Protein AF-0000000084541348 (afdb_homodimer)

Sequence (942 aa):
MKIYCTRPGCPKPENLYPDLDDHANLKTVQQKYCITCGMPLILDGRYLTERLLGQGGFGAAFLARDRRSPSLRTCVVKQFLPAGDLGPQQLAIAQGLFEREAQVLDRLGHQHPQIPNLLAYFPLEATGWQTRTPQQFFYLVQEYIDGQNLEQELSSRGPFSETEVLEVMREILNILEFVHGEDVIHRDIKPSNIMRDRSGTLHLLDFGAVKEVTQAPGNKSTGIYSAGFAPPEQMRGRSVYPSTDLYALAVTAIMLLTAKDPEDLFDNYSNAWIWKDQVTISDSLANILDRMLQPTPSDRFGAATEVLTALNAMISRPPPPPPPPVVPAPSVTPQSAPVSALATQIQPPTPTVRRPFSILEILASAAFTGFEGGLLVMVLWSLLDTIPLILGIAGFLLAGLLLAQVRRWVEKWDLLIIAGISFAIIFWVGTGPGNLEVTQVIILPILTALSAVAVTALFRLIYGILKRLISMKIYCTRPGCPKPENLYPDLDDHANLKTVQQKYCITCGMPLILDGRYLTERLLGQGGFGAAFLARDRRSPSLRTCVVKQFLPAGDLGPQQLAIAQGLFEREAQVLDRLGHQHPQIPNLLAYFPLEATGWQTRTPQQFFYLVQEYIDGQNLEQELSSRGPFSETEVLEVMREILNILEFVHGEDVIHRDIKPSNIMRDRSGTLHLLDFGAVKEVTQAPGNKSTGIYSAGFAPPEQMRGRSVYPSTDLYALAVTAIMLLTAKDPEDLFDNYSNAWIWKDQVTISDSLANILDRMLQPTPSDRFGAATEVLTALNAMISRPPPPPPPPVVPAPSVTPQSAPVSALATQIQPPTPTVRRPFSILEILASAAFTGFEGGLLVMVLWSLLDTIPLILGIAGFLLAGLLLAQVRRWVEKWDLLIIAGISFAIIFWVGTGPGNLEVTQVIILPILTALSAVAVTALFRLIYGILKRLIS

pLDDT: mean 81.53, std 19.08, range [22.38, 98.75]

Structure (mmCIF, N/CA/C/O backbone):
data_AF-0000000084541348-model_v1
#
loop_
_entity.id
_entity.type
_entity.pdbx_description
1 polymer 'non-specific serine/threonine protein kinase'
#
loop_
_atom_site.group_PDB
_atom_site.id
_atom_site.type_symbol
_atom_site.label_atom_id
_atom_site.label_alt_id
_atom_site.label_comp_id
_atom_site.label_asym_id
_atom_site.label_entity_id
_atom_site.label_seq_id
_atom_site.pdbx_PDB_ins_code
_atom_site.Cartn_x
_atom_site.Cartn_y
_atom_site.Cartn_z
_atom_site.occupancy
_atom_site.B_iso_or_equiv
_atom_site.auth_seq_id
_atom_site.auth_comp_id
_atom_site.auth_asym_id
_atom_site.auth_atom_id
_atom_site.pdbx_PDB_model_num
ATOM 1 N N . MET A 1 1 ? -15.891 2.297 -21.797 1 91.5 1 MET A N 1
ATOM 2 C CA . MET A 1 1 ? -15.008 1.429 -21.016 1 91.5 1 MET A CA 1
ATOM 3 C C . MET A 1 1 ? -15.289 -0.04 -21.312 1 91.5 1 MET A C 1
ATOM 5 O O . MET A 1 1 ? -16.453 -0.435 -21.469 1 91.5 1 MET A O 1
ATOM 9 N N . LYS A 1 2 ? -14.227 -0.794 -21.484 1 94.44 2 LYS A N 1
ATOM 10 C CA . LYS A 1 2 ? -14.328 -2.234 -21.703 1 94.44 2 LYS A CA 1
ATOM 11 C C . LYS A 1 2 ? -14.148 -3.006 -20.406 1 94.44 2 LYS A C 1
ATOM 13 O O . LYS A 1 2 ? -13.211 -2.742 -19.641 1 94.44 2 LYS A O 1
ATOM 18 N N . ILE A 1 3 ? -15.172 -3.91 -20.109 1 97.31 3 ILE A N 1
ATOM 19 C CA . ILE A 1 3 ? -15.109 -4.727 -18.906 1 97.31 3 ILE A CA 1
ATOM 20 C C . ILE A 1 3 ? -15.164 -6.207 -19.281 1 97.31 3 ILE A C 1
ATOM 22 O O . ILE A 1 3 ? -15.969 -6.609 -20.125 1 97.31 3 ILE A O 1
ATOM 26 N N . TYR A 1 4 ? -14.32 -7.012 -18.688 1 97.69 4 TYR A N 1
ATOM 27 C CA . TYR A 1 4 ? -14.188 -8.438 -18.969 1 97.69 4 TYR A CA 1
ATOM 28 C C . TYR A 1 4 ? -15.008 -9.266 -17.984 1 97.69 4 TYR A C 1
ATOM 30 O O . TYR A 1 4 ? -14.883 -9.102 -16.781 1 97.69 4 TYR A O 1
ATOM 38 N N . CYS A 1 5 ? -15.844 -10.094 -18.484 1 97.5 5 CYS A N 1
ATOM 39 C CA . CYS A 1 5 ? -16.656 -10.992 -17.672 1 97.5 5 CYS A CA 1
ATOM 40 C C . CYS A 1 5 ? -15.789 -12.086 -17.062 1 97.5 5 CYS A C 1
ATOM 42 O O . CYS A 1 5 ? -15 -12.727 -17.75 1 97.5 5 CYS A O 1
ATOM 44 N N . THR A 1 6 ? -16.047 -12.406 -15.75 1 95.25 6 THR A N 1
ATOM 45 C CA . THR A 1 6 ? -15.172 -13.352 -15.055 1 95.25 6 THR A CA 1
ATOM 46 C C . THR A 1 6 ? -15.812 -14.727 -14.984 1 95.25 6 THR A C 1
ATOM 48 O O . THR A 1 6 ? -15.219 -15.672 -14.453 1 95.25 6 THR A O 1
ATOM 51 N N . ARG A 1 7 ? -17 -14.875 -15.461 1 91.81 7 ARG A N 1
ATOM 52 C CA . ARG A 1 7 ? -17.625 -16.188 -15.414 1 91.81 7 ARG A CA 1
ATOM 53 C C . ARG A 1 7 ? -16.844 -17.188 -16.266 1 91.81 7 ARG A C 1
ATOM 55 O O . ARG A 1 7 ? -16.625 -16.969 -17.453 1 91.81 7 ARG A O 1
ATOM 62 N N . PRO A 1 8 ? -16.547 -18.25 -15.609 1 87.38 8 PRO A N 1
ATOM 63 C CA . PRO A 1 8 ? -15.867 -19.281 -16.391 1 87.38 8 PRO A CA 1
ATOM 64 C C . PRO A 1 8 ? -16.719 -19.797 -17.547 1 87.38 8 PRO A C 1
ATOM 66 O O . PRO A 1 8 ? -17.875 -20.156 -17.344 1 87.38 8 PRO A O 1
ATOM 69 N N . GLY A 1 9 ? -16.172 -19.75 -18.828 1 84.5 9 GLY A N 1
ATOM 70 C CA . GLY A 1 9 ? -16.859 -20.312 -19.969 1 84.5 9 GLY A CA 1
ATOM 71 C C . GLY A 1 9 ? -17.734 -19.312 -20.703 1 84.5 9 GLY A C 1
ATOM 72 O O . GLY A 1 9 ? -18.422 -19.672 -21.656 1 84.5 9 GLY A O 1
ATOM 73 N N . CYS A 1 10 ? -17.797 -18.141 -20.172 1 92.06 10 CYS A N 1
ATOM 74 C CA . CYS A 1 10 ? -18.547 -17.125 -20.906 1 92.06 10 CYS A CA 1
ATOM 75 C C . CYS A 1 10 ? -18.047 -17 -22.344 1 92.06 10 CYS A C 1
ATOM 77 O O . CYS A 1 10 ? -16.875 -16.734 -22.578 1 92.06 10 CYS A O 1
ATOM 79 N N . PRO A 1 11 ? -18.891 -17.219 -23.312 1 92.81 11 PRO A N 1
ATOM 80 C CA . PRO A 1 11 ? -18.453 -17.234 -24.719 1 92.81 11 PRO A CA 1
ATOM 81 C C . PRO A 1 11 ? -17.984 -15.867 -25.203 1 92.81 11 PRO A C 1
ATOM 83 O O . PRO A 1 11 ? -17.094 -15.773 -26.062 1 92.81 11 PRO A O 1
ATOM 86 N N . LYS A 1 12 ? -18.578 -14.828 -24.828 1 94.81 12 LYS A N 1
ATOM 87 C CA . LYS A 1 12 ? -18.188 -13.469 -25.188 1 94.81 12 LYS A CA 1
ATOM 88 C C . LYS A 1 12 ? -17.984 -12.617 -23.938 1 94.81 12 LYS A C 1
ATOM 90 O O . LYS A 1 12 ? -18.828 -11.781 -23.594 1 94.81 12 LYS A O 1
ATOM 95 N N . PRO A 1 13 ? -16.859 -12.719 -23.359 1 95.75 13 PRO A N 1
ATOM 96 C CA . PRO A 1 13 ? -16.641 -12.102 -22.047 1 95.75 13 PRO A CA 1
ATOM 97 C C . PRO A 1 13 ? -16.391 -10.594 -22.141 1 95.75 13 PRO A C 1
ATOM 99 O O . PRO A 1 13 ? -16.422 -9.898 -21.125 1 95.75 13 PRO A O 1
ATOM 102 N N . GLU A 1 14 ? -16.172 -10.016 -23.297 1 96.38 14 GLU A N 1
ATOM 103 C CA . GLU A 1 14 ? -15.914 -8.586 -23.453 1 96.38 14 GLU A CA 1
ATOM 104 C C . GLU A 1 14 ? -17.219 -7.793 -23.5 1 96.38 14 GLU A C 1
ATOM 106 O O . GLU A 1 14 ? -18.109 -8.094 -24.312 1 96.38 14 GLU A O 1
ATOM 111 N N . ASN A 1 15 ? -17.375 -6.84 -22.625 1 96.75 15 ASN A N 1
ATOM 112 C CA . ASN A 1 15 ? -18.531 -5.953 -22.547 1 96.75 15 ASN A CA 1
ATOM 113 C C . ASN A 1 15 ? -18.125 -4.492 -22.703 1 96.75 15 ASN A C 1
ATOM 115 O O . ASN A 1 15 ? -17.172 -4.031 -22.078 1 96.75 15 ASN A O 1
ATOM 119 N N . LEU A 1 16 ? -18.812 -3.744 -23.531 1 94.88 16 LEU A N 1
ATOM 120 C CA . LEU A 1 16 ? -18.516 -2.332 -23.75 1 94.88 16 LEU A CA 1
ATOM 121 C C . LEU A 1 16 ? -19.594 -1.45 -23.109 1 94.88 16 LEU A C 1
ATOM 123 O O . LEU A 1 16 ? -20.781 -1.574 -23.438 1 94.88 16 LEU A O 1
ATOM 127 N N . TYR A 1 17 ? -19.203 -0.592 -22.25 1 94.5 17 TYR A N 1
ATOM 128 C CA . TYR A 1 17 ? -20.078 0.385 -21.609 1 94.5 17 TYR A CA 1
ATOM 129 C C . TYR A 1 17 ? -19.5 1.794 -21.75 1 94.5 17 TYR A C 1
ATOM 131 O O . TYR A 1 17 ? -18.828 2.285 -20.844 1 94.5 17 TYR A O 1
ATOM 139 N N . PRO A 1 18 ? -19.844 2.514 -22.688 1 92.12 18 PRO A N 1
ATOM 140 C CA . PRO A 1 18 ? -19.297 3.852 -22.922 1 92.12 18 PRO A CA 1
ATOM 141 C C . PRO A 1 18 ? -19.656 4.848 -21.828 1 92.12 18 PRO A C 1
ATOM 143 O O . PRO A 1 18 ? -18.938 5.824 -21.609 1 92.12 18 PRO A O 1
ATOM 146 N N . ASP A 1 19 ? -20.797 4.645 -21.188 1 91.88 19 ASP A N 1
ATOM 147 C CA . ASP A 1 19 ? -21.234 5.555 -20.125 1 91.88 19 ASP A CA 1
ATOM 148 C C . ASP A 1 19 ? -20.266 5.539 -18.953 1 91.88 19 ASP A C 1
ATOM 150 O O . ASP A 1 19 ? -20.219 6.492 -18.172 1 91.88 19 ASP A O 1
ATOM 154 N N . LEU A 1 20 ? -19.5 4.512 -18.844 1 92.88 20 LEU A N 1
ATOM 155 C CA . LEU A 1 20 ? -18.562 4.383 -17.719 1 92.88 20 LEU A CA 1
ATOM 156 C C . LEU A 1 20 ? -17.25 5.102 -18.016 1 92.88 20 LEU A C 1
ATOM 158 O O . LEU A 1 20 ? -16.375 5.18 -17.156 1 92.88 20 LEU A O 1
ATOM 162 N N . ASP A 1 21 ? -17.125 5.676 -19.141 1 90.5 21 ASP A N 1
ATOM 163 C CA . ASP A 1 21 ? -15.969 6.508 -19.438 1 90.5 21 ASP A CA 1
ATOM 164 C C . ASP A 1 21 ? -16.047 7.84 -18.703 1 90.5 21 ASP A C 1
ATOM 166 O O . ASP A 1 21 ? -15.023 8.516 -18.516 1 90.5 21 ASP A O 1
ATOM 170 N N . ASP A 1 22 ? -17.312 8.102 -18.344 1 90.56 22 ASP A N 1
ATOM 171 C CA . ASP A 1 22 ? -17.5 9.266 -17.5 1 90.56 22 ASP A CA 1
ATOM 172 C C . ASP A 1 22 ? -17.125 8.961 -16.047 1 90.56 22 ASP A C 1
ATOM 174 O O . ASP A 1 22 ? -17.703 8.07 -15.422 1 90.56 22 ASP A O 1
ATOM 178 N N . HIS A 1 23 ? -16.297 9.758 -15.5 1 86.38 23 HIS A N 1
ATOM 179 C CA . HIS A 1 23 ? -15.734 9.5 -14.18 1 86.38 23 HIS A CA 1
ATOM 180 C C . HIS A 1 23 ? -16.797 9.578 -13.102 1 86.38 23 HIS A C 1
ATOM 182 O O . HIS A 1 23 ? -16.797 8.781 -12.156 1 86.38 23 HIS A O 1
ATOM 188 N N . ALA A 1 24 ? -17.625 10.5 -13.203 1 84.38 24 ALA A N 1
ATOM 189 C CA . ALA A 1 24 ? -18.688 10.641 -12.219 1 84.38 24 ALA A CA 1
ATOM 190 C C . ALA A 1 24 ? -19.609 9.422 -12.219 1 84.38 24 ALA A C 1
ATOM 192 O O . ALA A 1 24 ? -19.953 8.898 -11.164 1 84.38 24 ALA A O 1
ATOM 193 N N . ASN A 1 25 ? -19.938 8.984 -13.422 1 90.19 25 ASN A N 1
ATOM 194 C CA . ASN A 1 25 ? -20.781 7.801 -13.547 1 90.19 25 ASN A CA 1
ATOM 195 C C . ASN A 1 25 ? -20.062 6.547 -13.039 1 90.19 25 ASN A C 1
ATOM 197 O O . ASN A 1 25 ? -20.672 5.684 -12.414 1 90.19 25 ASN A O 1
ATOM 201 N N . LEU A 1 26 ? -18.797 6.477 -13.281 1 92.5 26 LEU A N 1
ATOM 202 C CA . LEU A 1 26 ? -18.016 5.328 -12.859 1 92.5 26 LEU A CA 1
ATOM 203 C C . LEU A 1 26 ? -18 5.199 -11.344 1 92.5 26 LEU A C 1
ATOM 205 O O . LEU A 1 26 ? -18.062 4.09 -10.812 1 92.5 26 LEU A O 1
ATOM 209 N N . LYS A 1 27 ? -18.062 6.285 -10.672 1 88.56 27 LYS A N 1
ATOM 210 C CA . LYS A 1 27 ? -17.953 6.289 -9.211 1 88.56 27 LYS A CA 1
ATOM 211 C C . LYS A 1 27 ? -19.297 6.02 -8.555 1 88.56 27 LYS A C 1
ATOM 213 O O . LYS A 1 27 ? -19.359 5.598 -7.398 1 88.56 27 LYS A O 1
ATOM 218 N N . THR A 1 28 ? -20.375 6.223 -9.328 1 89.06 28 THR A N 1
ATOM 219 C CA . THR A 1 28 ? -21.672 6.199 -8.656 1 89.06 28 THR A CA 1
ATOM 220 C C . THR A 1 28 ? -22.516 5.016 -9.141 1 89.06 28 THR A C 1
ATOM 222 O O . THR A 1 28 ? -23.453 4.602 -8.469 1 89.06 28 THR A O 1
ATOM 225 N N . VAL A 1 29 ? -22.125 4.52 -10.312 1 91.81 29 VAL A N 1
ATOM 226 C CA . VAL A 1 29 ? -22.922 3.422 -10.875 1 91.81 29 VAL A CA 1
ATOM 227 C C . VAL A 1 29 ? -22.938 2.254 -9.891 1 91.81 29 VAL A C 1
ATOM 229 O O . VAL A 1 29 ? -21.938 1.95 -9.25 1 91.81 29 VAL A O 1
ATOM 232 N N . GLN A 1 30 ? -24.047 1.65 -9.727 1 90 30 GLN A N 1
ATOM 233 C CA . GLN A 1 30 ? -24.188 0.589 -8.742 1 90 30 GLN A CA 1
ATOM 234 C C . GLN A 1 30 ? -23.656 -0.739 -9.273 1 90 30 GLN A C 1
ATOM 236 O O . GLN A 1 30 ? -22.906 -1.43 -8.594 1 90 30 GLN A O 1
ATOM 241 N N . GLN A 1 31 ? -24.156 -1.155 -10.484 1 93.88 31 GLN A N 1
ATOM 242 C CA . GLN A 1 31 ? -23.766 -2.438 -11.055 1 93.88 31 GLN A CA 1
ATOM 243 C C . GLN A 1 31 ? -23.969 -2.455 -12.57 1 93.88 31 GLN A C 1
ATOM 245 O O . GLN A 1 31 ? -24.734 -1.66 -13.102 1 93.88 31 GLN A O 1
ATOM 250 N N . LYS A 1 32 ? -23.203 -3.197 -13.258 1 95.88 32 LYS A N 1
ATOM 251 C CA . LYS A 1 32 ? -23.375 -3.594 -14.656 1 95.88 32 LYS A CA 1
ATOM 252 C C . LYS A 1 32 ? -23.328 -5.109 -14.805 1 95.88 32 LYS A C 1
ATOM 254 O O . LYS A 1 32 ? -22.719 -5.801 -13.984 1 95.88 32 LYS A O 1
ATOM 259 N N . TYR A 1 33 ? -24.016 -5.645 -15.789 1 96.06 33 TYR A N 1
ATOM 260 C CA . TYR A 1 33 ? -24.062 -7.09 -15.984 1 96.06 33 TYR A CA 1
ATOM 261 C C . TYR A 1 33 ? -23.578 -7.469 -17.375 1 96.06 33 TYR A C 1
ATOM 263 O O . TYR A 1 33 ? -23.75 -6.703 -18.328 1 96.06 33 TYR A O 1
ATOM 271 N N . CYS A 1 34 ? -23 -8.641 -17.438 1 96.81 34 CYS A N 1
ATOM 272 C CA . CYS A 1 34 ? -22.562 -9.172 -18.734 1 96.81 34 CYS A CA 1
ATOM 273 C C . CYS A 1 34 ? -23.75 -9.367 -19.672 1 96.81 34 CYS A C 1
ATOM 275 O O . CYS A 1 34 ? -24.75 -9.977 -19.297 1 96.81 34 CYS A O 1
ATOM 277 N N . ILE A 1 35 ? -23.547 -8.914 -20.844 1 94.31 35 ILE A N 1
ATOM 278 C CA . ILE A 1 35 ? -24.625 -8.953 -21.812 1 94.31 35 ILE A CA 1
ATOM 279 C C . ILE A 1 35 ? -24.828 -10.391 -22.297 1 94.31 35 ILE A C 1
ATOM 281 O O . ILE A 1 35 ? -25.922 -10.75 -22.734 1 94.31 35 ILE A O 1
ATOM 285 N N . THR A 1 36 ? -23.859 -11.195 -22.141 1 93.81 36 THR A N 1
ATOM 286 C CA . THR A 1 36 ? -23.891 -12.555 -22.656 1 93.81 36 THR A CA 1
ATOM 287 C C . THR A 1 36 ? -24.422 -13.523 -21.609 1 93.81 36 THR A C 1
ATOM 289 O O . THR A 1 36 ? -25.328 -14.305 -21.891 1 93.81 36 THR A O 1
ATOM 292 N N . CYS A 1 37 ? -23.969 -13.445 -20.359 1 93.94 37 CYS A N 1
ATOM 293 C CA . CYS A 1 37 ? -24.281 -14.516 -19.422 1 93.94 37 CYS A CA 1
ATOM 294 C C . CYS A 1 37 ? -24.938 -13.961 -18.156 1 93.94 37 CYS A C 1
ATOM 296 O O . CYS A 1 37 ? -25.312 -14.727 -17.266 1 93.94 37 CYS A O 1
ATOM 298 N N . GLY A 1 38 ? -24.953 -12.633 -17.984 1 93.88 38 GLY A N 1
ATOM 299 C CA . GLY A 1 38 ? -25.656 -12.039 -16.859 1 93.88 38 GLY A CA 1
ATOM 300 C C . GLY A 1 38 ? -24.797 -11.906 -15.617 1 93.88 38 GLY A C 1
ATOM 301 O O . GLY A 1 38 ? -25.281 -11.492 -14.562 1 93.88 38 GLY A O 1
ATOM 302 N N . MET A 1 39 ? -23.578 -12.234 -15.664 1 95.25 39 MET A N 1
ATOM 303 C CA . MET A 1 39 ? -22.656 -12.141 -14.547 1 95.25 39 MET A CA 1
ATOM 304 C C . MET A 1 39 ? -22.438 -10.68 -14.141 1 95.25 39 MET A C 1
ATOM 306 O O . MET A 1 39 ? -22.297 -9.812 -14.992 1 95.25 39 MET A O 1
ATOM 310 N N . PRO A 1 40 ? -22.484 -10.414 -12.812 1 95.69 40 PRO A N 1
ATOM 311 C CA . PRO A 1 40 ? -22.109 -9.062 -12.398 1 95.69 40 PRO A CA 1
ATOM 312 C C . PRO A 1 40 ? -20.703 -8.68 -12.852 1 95.69 40 PRO A C 1
ATOM 314 O O . PRO A 1 40 ? -19.766 -9.477 -12.711 1 95.69 40 PRO A O 1
ATOM 317 N N . LEU A 1 41 ? -20.547 -7.438 -13.375 1 97.25 41 LEU A N 1
ATOM 318 C CA . LEU A 1 41 ? -19.266 -7.039 -13.961 1 97.25 41 LEU A CA 1
ATOM 319 C C . LEU A 1 41 ? -18.469 -6.168 -13 1 97.25 41 LEU A C 1
ATOM 321 O O . LEU A 1 41 ? -17.25 -6.051 -13.117 1 97.25 41 LEU A O 1
ATOM 325 N N . ILE A 1 42 ? -19.125 -5.414 -12.086 1 97.25 42 ILE A N 1
ATOM 326 C CA . ILE A 1 42 ? -18.453 -4.652 -11.039 1 97.25 42 ILE A CA 1
ATOM 327 C C . ILE A 1 42 ? -18.328 -5.5 -9.773 1 97.25 42 ILE A C 1
ATOM 329 O O . ILE A 1 42 ? -19.281 -5.594 -8.992 1 97.25 42 ILE A O 1
ATOM 333 N N . LEU A 1 43 ? -17.203 -6.02 -9.609 1 97 43 LEU A N 1
ATOM 334 C CA . LEU A 1 43 ? -16.984 -6.98 -8.531 1 97 43 LEU A CA 1
ATOM 335 C C . LEU A 1 43 ? -16.969 -6.281 -7.176 1 97 43 LEU A C 1
ATOM 337 O O . LEU A 1 43 ? -16.156 -5.371 -6.957 1 97 43 LEU A O 1
ATOM 341 N N . ASP A 1 44 ? -17.859 -6.707 -6.289 1 95.81 44 ASP A N 1
ATOM 342 C CA . ASP A 1 44 ? -18.016 -6.148 -4.949 1 95.81 44 ASP A CA 1
ATOM 343 C C . ASP A 1 44 ? -18.281 -4.645 -5.008 1 95.81 44 ASP A C 1
ATOM 345 O O . ASP A 1 44 ? -17.859 -3.898 -4.125 1 95.81 44 ASP A O 1
ATOM 349 N N . GLY A 1 45 ? -18.844 -4.195 -6.145 1 94.44 45 GLY A N 1
ATOM 350 C CA . GLY A 1 45 ? -19.141 -2.787 -6.34 1 94.44 45 GLY A CA 1
ATOM 351 C C . GLY A 1 45 ? -17.906 -1.937 -6.539 1 94.44 45 GLY A C 1
ATOM 352 O O . GLY A 1 45 ? -17.984 -0.707 -6.484 1 94.44 45 GLY A O 1
ATOM 353 N N . ARG A 1 46 ? -16.797 -2.502 -6.785 1 96.69 46 ARG A N 1
ATOM 354 C CA . ARG A 1 46 ? -15.57 -1.715 -6.691 1 96.69 46 ARG A CA 1
ATOM 355 C C . ARG A 1 46 ? -14.609 -2.072 -7.816 1 96.69 46 ARG A C 1
ATOM 357 O O . ARG A 1 46 ? -14.109 -1.188 -8.516 1 96.69 46 ARG A O 1
ATOM 364 N N . TYR A 1 47 ? -14.422 -3.309 -8.148 1 97.94 47 TYR A N 1
ATOM 365 C CA . TYR A 1 47 ? -13.344 -3.709 -9.047 1 97.94 47 TYR A CA 1
ATOM 366 C C . TYR A 1 47 ? -13.875 -4.008 -10.445 1 97.94 47 TYR A C 1
ATOM 368 O O . TYR A 1 47 ? -14.852 -4.742 -10.602 1 97.94 47 TYR A O 1
ATOM 376 N N . LEU A 1 48 ? -13.211 -3.469 -11.469 1 97.94 48 LEU A N 1
ATOM 377 C CA . LEU A 1 48 ? -13.57 -3.656 -12.875 1 97.94 48 LEU A CA 1
ATOM 378 C C . LEU A 1 48 ? -12.484 -4.43 -13.617 1 97.94 48 LEU A C 1
ATOM 380 O O . LEU A 1 48 ? -11.383 -3.914 -13.828 1 97.94 48 LEU A O 1
ATOM 384 N N . THR A 1 49 ? -12.82 -5.621 -14.062 1 97.94 49 THR A N 1
ATOM 385 C CA . THR A 1 49 ? -11.836 -6.465 -14.727 1 97.94 49 THR A CA 1
ATOM 386 C C . THR A 1 49 ? -11.648 -6.035 -16.188 1 97.94 49 THR A C 1
ATOM 388 O O . THR A 1 49 ? -12.617 -5.73 -16.875 1 97.94 49 THR A O 1
ATOM 391 N N . GLU A 1 50 ? -10.414 -5.996 -16.594 1 97 50 GLU A N 1
ATOM 392 C CA . GLU A 1 50 ? -10.086 -5.527 -17.938 1 97 50 GLU A CA 1
ATOM 393 C C . GLU A 1 50 ? -9.758 -6.695 -18.875 1 97 50 GLU A C 1
ATOM 395 O O . GLU A 1 50 ? -10.156 -6.699 -20.031 1 97 50 GLU A O 1
ATOM 400 N N . ARG A 1 51 ? -9 -7.609 -18.375 1 95.81 51 ARG A N 1
ATOM 401 C CA . ARG A 1 51 ? -8.602 -8.742 -19.203 1 95.81 51 ARG A CA 1
ATOM 402 C C . ARG A 1 51 ? -8.125 -9.914 -18.344 1 95.81 51 ARG A C 1
ATOM 404 O O . ARG A 1 51 ? -7.789 -9.727 -17.172 1 95.81 51 ARG A O 1
ATOM 411 N N . LEU A 1 52 ? -8.062 -11.008 -19.031 1 94.25 52 LEU A N 1
ATOM 412 C CA . LEU A 1 52 ? -7.551 -12.234 -18.422 1 94.25 52 LEU A CA 1
ATOM 413 C C . LEU A 1 52 ? -6.027 -12.242 -18.422 1 94.25 52 LEU A C 1
ATOM 415 O O . LEU A 1 52 ? -5.395 -11.961 -19.438 1 94.25 52 LEU A O 1
ATOM 419 N N . LEU A 1 53 ? -5.426 -12.43 -17.266 1 90.88 53 LEU A N 1
ATOM 420 C CA . LEU A 1 53 ? -3.977 -12.539 -17.156 1 90.88 53 LEU A CA 1
ATOM 421 C C . LEU A 1 53 ? -3.529 -13.992 -17.312 1 90.88 53 LEU A C 1
ATOM 423 O O . LEU A 1 53 ? -2.508 -14.266 -17.938 1 90.88 53 LEU A O 1
ATOM 427 N N . GLY A 1 54 ? -4.258 -14.828 -16.672 1 85.75 54 GLY A N 1
ATOM 428 C CA . GLY A 1 54 ? -3.939 -16.234 -16.75 1 85.75 54 GLY A CA 1
ATOM 429 C C . GLY A 1 54 ? -4.996 -17.125 -16.109 1 85.75 54 GLY A C 1
ATOM 430 O O . GLY A 1 54 ? -5.82 -16.656 -15.32 1 85.75 54 GLY A O 1
ATOM 431 N N . GLN A 1 55 ? -4.977 -18.344 -16.609 1 82.31 55 GLN A N 1
ATOM 432 C CA . GLN A 1 55 ? -5.906 -19.328 -16.078 1 82.31 55 GLN A CA 1
ATOM 433 C C . GLN A 1 55 ? -5.191 -20.641 -15.75 1 82.31 55 GLN A C 1
ATOM 435 O O . GLN A 1 55 ? -4.328 -21.078 -16.516 1 82.31 55 GLN A O 1
ATOM 440 N N . GLY A 1 56 ? -5.34 -21.047 -14.508 1 69.88 56 GLY A N 1
ATOM 441 C CA . GLY A 1 56 ? -4.77 -22.328 -14.117 1 69.88 56 GLY A CA 1
ATOM 442 C C . GLY A 1 56 ? -5.781 -23.266 -13.477 1 69.88 56 GLY A C 1
ATOM 443 O O . GLY A 1 56 ? -6.988 -23.078 -13.625 1 69.88 56 GLY A O 1
ATOM 444 N N . GLY A 1 57 ? -5.309 -24.328 -12.875 1 63.09 57 GLY A N 1
ATOM 445 C CA . GLY A 1 57 ? -6.145 -25.359 -12.289 1 63.09 57 GLY A CA 1
ATOM 446 C C . GLY A 1 57 ? -7.016 -24.859 -11.156 1 63.09 57 GLY A C 1
ATOM 447 O O . GLY A 1 57 ? -8.086 -25.406 -10.898 1 63.09 57 GLY A O 1
ATOM 448 N N . PHE A 1 58 ? -6.633 -23.812 -10.547 1 66.44 58 PHE A N 1
ATOM 449 C CA . PHE A 1 58 ? -7.371 -23.422 -9.352 1 66.44 58 PHE A CA 1
ATOM 450 C C . PHE A 1 58 ? -8.133 -22.125 -9.602 1 66.44 58 PHE A C 1
ATOM 452 O O . PHE A 1 58 ? -8.859 -21.641 -8.719 1 66.44 58 PHE A O 1
ATOM 459 N N . GLY A 1 59 ? -7.938 -21.594 -10.734 1 79.38 59 GLY A N 1
ATOM 460 C CA . GLY A 1 59 ? -8.703 -20.375 -10.969 1 79.38 59 GLY A CA 1
ATOM 461 C C . GLY A 1 59 ? -8.094 -19.484 -12.031 1 79.38 59 GLY A C 1
ATOM 462 O O . GLY A 1 59 ? -7.344 -19.953 -12.891 1 79.38 59 GLY A O 1
ATOM 463 N N . ALA A 1 60 ? -8.633 -18.359 -12.07 1 90.38 60 ALA A N 1
ATOM 464 C CA . ALA A 1 60 ? -8.227 -17.375 -13.078 1 90.38 60 ALA A CA 1
ATOM 465 C C . ALA A 1 60 ? -7.809 -16.062 -12.43 1 90.38 60 ALA A C 1
ATOM 467 O O . ALA A 1 60 ? -8.25 -15.734 -11.32 1 90.38 60 ALA A O 1
ATOM 468 N N . ALA A 1 61 ? -6.871 -15.469 -13.078 1 93.19 61 ALA A N 1
ATOM 469 C CA . ALA A 1 61 ? -6.426 -14.148 -12.648 1 93.19 61 ALA A CA 1
ATOM 470 C C . ALA A 1 61 ? -6.727 -13.094 -13.711 1 93.19 61 ALA A C 1
ATOM 472 O O . ALA A 1 61 ? -6.547 -13.344 -14.906 1 93.19 61 ALA A O 1
ATOM 473 N N . PHE A 1 62 ? -7.172 -11.945 -13.258 1 96.81 62 PHE A N 1
ATOM 474 C CA . PHE A 1 62 ? -7.566 -10.867 -14.156 1 96.81 62 PHE A CA 1
ATOM 475 C C . PHE A 1 62 ? -6.855 -9.57 -13.781 1 96.81 62 PHE A C 1
ATOM 477 O O . PHE A 1 62 ? -6.637 -9.289 -12.602 1 96.81 62 PHE A O 1
ATOM 484 N N . LEU A 1 63 ? -6.516 -8.859 -14.797 1 97.56 63 LEU A N 1
ATOM 485 C CA . LEU A 1 63 ? -6.16 -7.461 -14.57 1 97.56 63 LEU A CA 1
ATOM 486 C C . LEU A 1 63 ? -7.41 -6.613 -14.352 1 97.56 63 LEU A C 1
ATOM 488 O O . LEU A 1 63 ? -8.398 -6.762 -15.078 1 97.56 63 LEU A O 1
ATOM 492 N N . ALA A 1 64 ? -7.363 -5.766 -13.32 1 98.25 64 ALA A N 1
ATOM 493 C CA . ALA A 1 64 ? -8.562 -4.992 -13 1 98.25 64 ALA A CA 1
ATOM 494 C C . ALA A 1 64 ? -8.195 -3.578 -12.555 1 98.25 64 ALA A C 1
ATOM 496 O O . ALA A 1 64 ? -7.027 -3.281 -12.305 1 98.25 64 ALA A O 1
ATOM 497 N N . ARG A 1 65 ? -9.219 -2.734 -12.508 1 97.12 65 ARG A N 1
ATOM 498 C CA . ARG A 1 65 ? -9.102 -1.366 -12.008 1 97.12 65 ARG A CA 1
ATOM 499 C C . ARG A 1 65 ? -9.945 -1.163 -10.758 1 97.12 65 ARG A C 1
ATOM 501 O O . ARG A 1 65 ? -11.055 -1.699 -10.648 1 97.12 65 ARG A O 1
ATOM 508 N N . ASP A 1 66 ? -9.422 -0.408 -9.852 1 96.94 66 ASP A N 1
ATOM 509 C CA . ASP A 1 66 ? -10.109 -0.037 -8.617 1 96.94 66 ASP A CA 1
ATOM 510 C C . ASP A 1 66 ? -10.773 1.329 -8.75 1 96.94 66 ASP A C 1
ATOM 512 O O . ASP A 1 66 ? -10.109 2.363 -8.695 1 96.94 66 ASP A O 1
ATOM 516 N N . ARG A 1 67 ? -12.047 1.371 -8.82 1 95.31 67 ARG A N 1
ATOM 517 C CA . ARG A 1 67 ? -12.742 2.631 -9.062 1 95.31 67 ARG A CA 1
ATOM 518 C C . ARG A 1 67 ? -12.789 3.486 -7.801 1 95.31 67 ARG A C 1
ATOM 520 O O . ARG A 1 67 ? -13.156 4.66 -7.855 1 95.31 67 ARG A O 1
ATOM 527 N N . ARG A 1 68 ? -12.406 2.912 -6.68 1 95.69 68 ARG A N 1
ATOM 528 C CA . ARG A 1 68 ? -12.414 3.678 -5.438 1 95.69 68 ARG A CA 1
ATOM 529 C C . ARG A 1 68 ? -11.047 4.297 -5.164 1 95.69 68 ARG A C 1
ATOM 531 O O . ARG A 1 68 ? -10.859 4.961 -4.141 1 95.69 68 ARG A O 1
ATOM 538 N N . SER A 1 69 ? -10.18 4.023 -6.023 1 92.94 69 SER A N 1
ATOM 539 C CA . SER A 1 69 ? -8.938 4.785 -6.082 1 92.94 69 SER A CA 1
ATOM 540 C C . SER A 1 69 ? -9.031 5.93 -7.082 1 92.94 69 SER A C 1
ATOM 542 O O . SER A 1 69 ? -9.414 5.723 -8.234 1 92.94 69 SER A O 1
ATOM 544 N N . PRO A 1 70 ? -8.672 7.141 -6.641 1 90.31 70 PRO A N 1
ATOM 545 C CA . PRO A 1 70 ? -8.75 8.281 -7.555 1 90.31 70 PRO A CA 1
ATOM 546 C C . PRO A 1 70 ? -7.977 8.047 -8.852 1 90.31 70 PRO A C 1
ATOM 548 O O . PRO A 1 70 ? -8.391 8.516 -9.914 1 90.31 70 PRO A O 1
ATOM 551 N N . SER A 1 71 ? -6.945 7.312 -8.789 1 89.62 71 SER A N 1
ATOM 552 C CA . SER A 1 71 ? -6.113 7.07 -9.961 1 89.62 71 SER A CA 1
ATOM 553 C C . SER A 1 71 ? -6.566 5.816 -10.711 1 89.62 71 SER A C 1
ATOM 555 O O . SER A 1 71 ? -5.938 5.414 -11.688 1 89.62 71 SER A O 1
ATOM 557 N N . LEU A 1 72 ? -7.574 5.258 -10.273 1 92.94 72 LEU A N 1
ATOM 558 C CA . LEU A 1 72 ? -8.016 3.996 -10.867 1 92.94 72 LEU A CA 1
ATOM 559 C C . LEU A 1 72 ? -6.867 2.99 -10.906 1 92.94 72 LEU A C 1
ATOM 561 O O . LEU A 1 72 ? -6.578 2.42 -11.961 1 92.94 72 LEU A O 1
ATOM 565 N N . ARG A 1 73 ? -6.363 2.752 -9.797 1 93.62 73 ARG A N 1
ATOM 566 C CA . ARG A 1 73 ? -5.184 1.902 -9.672 1 93.62 73 ARG A CA 1
ATOM 567 C C . ARG A 1 73 ? -5.449 0.51 -10.227 1 93.62 73 ARG A C 1
ATOM 569 O O . ARG A 1 73 ? -6.531 -0.047 -10.039 1 93.62 73 ARG A O 1
ATOM 576 N N . THR A 1 74 ? -4.383 -0.021 -10.867 1 95.88 74 THR A N 1
ATOM 577 C CA . THR A 1 74 ? -4.453 -1.382 -11.383 1 95.88 74 THR A CA 1
ATOM 578 C C . THR A 1 74 ? -4.258 -2.4 -10.266 1 95.88 74 THR A C 1
ATOM 580 O O . THR A 1 74 ? -3.438 -2.195 -9.367 1 95.88 74 THR A O 1
ATOM 583 N N . CYS A 1 75 ? -5.07 -3.463 -10.289 1 97.31 75 CYS A N 1
ATOM 584 C CA . CYS A 1 75 ? -4.953 -4.559 -9.336 1 97.31 75 CYS A CA 1
ATOM 585 C C . CYS A 1 75 ? -5.172 -5.902 -10.016 1 97.31 75 CYS A C 1
ATOM 587 O O . CYS A 1 75 ? -5.438 -5.961 -11.219 1 97.31 75 CYS A O 1
ATOM 589 N N . VAL A 1 76 ? -4.887 -6.984 -9.305 1 97.12 76 VAL A N 1
ATOM 590 C CA . VAL A 1 76 ? -5.094 -8.336 -9.805 1 97.12 76 VAL A CA 1
ATOM 591 C C . VAL A 1 76 ? -6.266 -8.984 -9.07 1 97.12 76 VAL A C 1
ATOM 593 O O . VAL A 1 76 ? -6.301 -9 -7.836 1 97.12 76 VAL A O 1
ATOM 596 N N . VAL A 1 77 ? -7.219 -9.477 -9.82 1 97.5 77 VAL A N 1
ATOM 597 C CA . VAL A 1 77 ? -8.359 -10.203 -9.266 1 97.5 77 VAL A CA 1
ATOM 598 C C . VAL A 1 77 ? -8.211 -11.695 -9.57 1 97.5 77 VAL A C 1
ATOM 600 O O . VAL A 1 77 ? -8.188 -12.102 -10.734 1 97.5 77 VAL A O 1
ATOM 603 N N . LYS A 1 78 ? -8.117 -12.461 -8.516 1 94.56 78 LYS A N 1
ATOM 604 C CA . LYS A 1 78 ? -8.086 -13.914 -8.648 1 94.56 78 LYS A CA 1
ATOM 605 C C . LYS A 1 78 ? -9.445 -14.531 -8.312 1 94.56 78 LYS A C 1
ATOM 607 O O . LYS A 1 78 ? -10.062 -14.164 -7.312 1 94.56 78 LYS A O 1
ATOM 612 N N . GLN A 1 79 ? -9.859 -15.312 -9.172 1 93.62 79 GLN A N 1
ATOM 613 C CA . GLN A 1 79 ? -11.109 -16.031 -8.953 1 93.62 79 GLN A CA 1
ATOM 614 C C . GLN A 1 79 ? -10.852 -17.516 -8.68 1 93.62 79 GLN A C 1
ATOM 616 O O . GLN A 1 79 ? -10.039 -18.141 -9.367 1 93.62 79 GLN A O 1
ATOM 621 N N . PHE A 1 80 ? -11.531 -17.891 -7.613 1 85.62 80 PHE A N 1
ATOM 622 C CA . PHE A 1 80 ? -11.508 -19.328 -7.336 1 85.62 80 PHE A CA 1
ATOM 623 C C . PHE A 1 80 ? -12.492 -20.062 -8.234 1 85.62 80 PHE A C 1
ATOM 625 O O . PHE A 1 80 ? -13.68 -19.719 -8.281 1 85.62 80 PHE A O 1
ATOM 632 N N . LEU A 1 81 ? -11.93 -20.891 -9.148 1 70.12 81 LEU A N 1
ATOM 633 C CA . LEU A 1 81 ? -12.758 -21.625 -10.102 1 70.12 81 LEU A CA 1
ATOM 634 C C . LEU A 1 81 ? -12.641 -23.141 -9.867 1 70.12 81 LEU A C 1
ATOM 636 O O . LEU A 1 81 ? -11.68 -23.766 -10.312 1 70.12 81 LEU A O 1
ATOM 640 N N . PRO A 1 82 ? -13.516 -23.672 -9.047 1 59.19 82 PRO A N 1
ATOM 641 C CA . PRO A 1 82 ? -13.367 -25.125 -8.938 1 59.19 82 PRO A CA 1
ATOM 642 C C . PRO A 1 82 ? -13.516 -25.828 -10.281 1 59.19 82 PRO A C 1
ATOM 644 O O . PRO A 1 82 ? -14.391 -25.469 -11.078 1 59.19 82 PRO A O 1
ATOM 647 N N . ALA A 1 83 ? -12.469 -26.281 -10.758 1 55.31 83 ALA A N 1
ATOM 648 C CA . ALA A 1 83 ? -12.617 -27.094 -11.961 1 55.31 83 ALA A CA 1
ATOM 649 C C . ALA A 1 83 ? -13.789 -28.062 -11.836 1 55.31 83 ALA A C 1
ATOM 651 O O . ALA A 1 83 ? -14.141 -28.484 -10.727 1 55.31 83 ALA A O 1
ATOM 652 N N . GLY A 1 84 ? -14.852 -27.984 -12.781 1 54.97 84 GLY A N 1
ATOM 653 C CA . GLY A 1 84 ? -16.062 -28.781 -12.867 1 54.97 84 GLY A CA 1
ATOM 654 C C . GLY A 1 84 ? -15.906 -30.172 -12.289 1 54.97 84 GLY A C 1
ATOM 655 O O . GLY A 1 84 ? -16.875 -30.75 -11.789 1 54.97 84 GLY A O 1
ATOM 656 N N . ASP A 1 85 ? -14.68 -30.734 -12.211 1 60.19 85 ASP A N 1
ATOM 657 C CA . ASP A 1 85 ? -14.602 -32.156 -11.938 1 60.19 85 ASP A CA 1
ATOM 658 C C . ASP A 1 85 ? -14.148 -32.406 -10.5 1 60.19 85 ASP A C 1
ATOM 660 O O . ASP A 1 85 ? -13.789 -33.531 -10.156 1 60.19 85 ASP A O 1
ATOM 664 N N . LEU A 1 86 ? -14.305 -31.359 -9.719 1 64.19 86 LEU A N 1
ATOM 665 C CA . LEU A 1 86 ? -13.844 -31.625 -8.359 1 64.19 86 LEU A CA 1
ATOM 666 C C . LEU A 1 86 ? -14.992 -32.125 -7.488 1 64.19 86 LEU A C 1
ATOM 668 O O . LEU A 1 86 ? -16.109 -31.609 -7.566 1 64.19 86 LEU A O 1
ATOM 672 N N . GLY A 1 87 ? -14.758 -33.25 -6.898 1 66.69 87 GLY A N 1
ATOM 673 C CA . GLY A 1 87 ? -15.719 -33.688 -5.902 1 66.69 87 GLY A CA 1
ATOM 674 C C . GLY A 1 87 ? -15.898 -32.719 -4.766 1 66.69 87 GLY A C 1
ATOM 675 O O . GLY A 1 87 ? -15.172 -31.719 -4.676 1 66.69 87 GLY A O 1
ATOM 676 N N . PRO A 1 88 ? -16.906 -32.844 -4.008 1 75.31 88 PRO A N 1
ATOM 677 C CA . PRO A 1 88 ? -17.234 -31.938 -2.91 1 75.31 88 PRO A CA 1
ATOM 678 C C . PRO A 1 88 ? -16.062 -31.75 -1.934 1 75.31 88 PRO A C 1
ATOM 680 O O . PRO A 1 88 ? -15.828 -30.641 -1.452 1 75.31 88 PRO A O 1
ATOM 683 N N . GLN A 1 89 ? -15.383 -32.875 -1.689 1 76.12 89 GLN A N 1
ATOM 684 C CA . GLN A 1 89 ? -14.273 -32.781 -0.744 1 76.12 89 GLN A CA 1
ATOM 685 C C . GLN A 1 89 ? -13.117 -31.969 -1.318 1 76.12 89 GLN A C 1
ATOM 687 O O . GLN A 1 89 ? -12.523 -31.156 -0.62 1 76.12 89 GLN A O 1
ATOM 692 N N . GLN A 1 90 ? -12.859 -32.188 -2.59 1 71 90 GLN A N 1
ATOM 693 C CA . GLN A 1 90 ? -11.781 -31.484 -3.258 1 71 90 GLN A CA 1
ATOM 694 C C . GLN A 1 90 ? -12.102 -29.984 -3.373 1 71 90 GLN A C 1
ATOM 696 O O . GLN A 1 90 ? -11.211 -29.141 -3.238 1 71 90 GLN A O 1
ATOM 701 N N . LEU A 1 91 ? -13.328 -29.766 -3.523 1 72.94 91 LEU A N 1
ATOM 702 C CA . LEU A 1 91 ? -13.781 -28.375 -3.611 1 72.94 91 LEU A CA 1
ATOM 703 C C . LEU A 1 91 ? -13.594 -27.656 -2.281 1 72.94 91 LEU A C 1
ATOM 705 O O . LEU A 1 91 ? -13.156 -26.5 -2.252 1 72.94 91 LEU A O 1
ATOM 709 N N . ALA A 1 92 ? -13.875 -28.312 -1.238 1 77 92 ALA A N 1
ATOM 710 C CA . ALA A 1 92 ? -13.727 -27.734 0.096 1 77 92 ALA A CA 1
ATOM 711 C C . ALA A 1 92 ? -12.266 -27.438 0.402 1 77 92 ALA A C 1
ATOM 713 O O . ALA A 1 92 ? -11.953 -26.391 0.976 1 77 92 ALA A O 1
ATOM 714 N N . ILE A 1 93 ? -11.43 -28.375 -0.057 1 73.81 93 ILE A N 1
ATOM 715 C CA . ILE A 1 93 ? -10 -28.203 0.165 1 73.81 93 ILE A CA 1
ATOM 716 C C . ILE A 1 93 ? -9.5 -27 -0.629 1 73.81 93 ILE A C 1
ATOM 718 O O . ILE A 1 93 ? -8.773 -26.156 -0.099 1 73.81 93 ILE A O 1
ATOM 722 N N . ALA A 1 94 ? -9.945 -26.922 -1.832 1 75.12 94 ALA A N 1
ATOM 723 C CA . ALA A 1 94 ? -9.516 -25.828 -2.699 1 75.12 94 ALA A CA 1
ATOM 724 C C . ALA A 1 94 ? -9.992 -24.484 -2.158 1 75.12 94 ALA A C 1
ATOM 726 O O . ALA A 1 94 ? -9.242 -23.5 -2.174 1 75.12 94 ALA A O 1
ATOM 727 N N . GLN A 1 95 ? -11.172 -24.469 -1.667 1 79.62 95 GLN A N 1
ATOM 728 C CA . GLN A 1 95 ? -11.719 -23.25 -1.085 1 79.62 95 GLN A CA 1
ATOM 729 C C . GLN A 1 95 ? -10.953 -22.844 0.172 1 79.62 95 GLN A C 1
ATOM 731 O O . GLN A 1 95 ? -10.719 -21.656 0.408 1 79.62 95 GLN A O 1
ATOM 736 N N . GLY A 1 96 ? -10.648 -23.828 0.895 1 83.69 96 GLY A N 1
ATOM 737 C CA . GLY A 1 96 ? -9.844 -23.578 2.084 1 83.69 96 GLY A CA 1
ATOM 738 C C . GLY A 1 96 ? -8.492 -22.984 1.772 1 83.69 96 GLY A C 1
ATOM 739 O O . GLY A 1 96 ? -8.023 -22.078 2.48 1 83.69 96 GLY A O 1
ATOM 740 N N . LEU A 1 97 ? -7.895 -23.5 0.697 1 80.75 97 LEU A N 1
ATOM 741 C CA . LEU A 1 97 ? -6.594 -22.984 0.287 1 80.75 97 LEU A CA 1
ATOM 742 C C . LEU A 1 97 ? -6.707 -21.531 -0.18 1 80.75 97 LEU A C 1
ATOM 744 O O . LEU A 1 97 ? -5.84 -20.703 0.121 1 80.75 97 LEU A O 1
ATOM 748 N N . PHE A 1 98 ? -7.758 -21.266 -0.869 1 85.94 98 PHE A N 1
ATOM 749 C CA . PHE A 1 98 ? -8 -19.922 -1.363 1 85.94 98 PHE A CA 1
ATOM 750 C C . PHE A 1 98 ? -8.203 -18.953 -0.207 1 85.94 98 PHE A C 1
ATOM 752 O O . PHE A 1 98 ? -7.66 -17.844 -0.214 1 85.94 98 PHE A O 1
ATOM 759 N N . GLU A 1 99 ? -8.914 -19.375 0.767 1 88.19 99 GLU A N 1
ATOM 760 C CA . GLU A 1 99 ? -9.125 -18.562 1.964 1 88.19 99 GLU A CA 1
ATOM 761 C C . GLU A 1 99 ? -7.828 -18.375 2.742 1 88.19 99 GLU A C 1
ATOM 763 O O . GLU A 1 99 ? -7.566 -17.297 3.266 1 88.19 99 GLU A O 1
ATOM 768 N N . ARG A 1 100 ? -7.082 -19.391 2.818 1 89 100 ARG A N 1
ATOM 769 C CA . ARG A 1 100 ? -5.805 -19.312 3.52 1 89 100 ARG A CA 1
ATOM 770 C C . ARG A 1 100 ? -4.852 -18.344 2.832 1 89 100 ARG A C 1
ATOM 772 O O . ARG A 1 100 ? -4.109 -17.609 3.496 1 89 100 ARG A O 1
ATOM 779 N N . GLU A 1 101 ? -4.879 -18.438 1.534 1 90.56 101 GLU A N 1
ATOM 780 C CA . GLU A 1 101 ? -4.086 -17.469 0.787 1 90.56 101 GLU A CA 1
ATOM 781 C C . GLU A 1 101 ? -4.438 -16.031 1.185 1 90.56 101 GLU A C 1
ATOM 783 O O . GLU A 1 101 ? -3.551 -15.219 1.455 1 90.56 101 GLU A O 1
ATOM 788 N N . ALA A 1 102 ? -5.684 -15.773 1.234 1 92.94 102 ALA A N 1
ATOM 789 C CA . ALA A 1 102 ? -6.156 -14.438 1.604 1 92.94 102 ALA A CA 1
ATOM 790 C C . ALA A 1 102 ? -5.711 -14.07 3.016 1 92.94 102 ALA A C 1
ATOM 792 O O . ALA A 1 102 ? -5.242 -12.953 3.254 1 92.94 102 ALA A O 1
ATOM 793 N N . GLN A 1 103 ? -5.785 -15.008 3.875 1 92.88 103 GLN A N 1
ATOM 794 C CA . GLN A 1 103 ? -5.422 -14.766 5.266 1 92.88 103 GLN A CA 1
ATOM 795 C C . GLN A 1 103 ? -3.93 -14.469 5.402 1 92.88 103 GLN A C 1
ATOM 797 O O . GLN A 1 103 ? -3.537 -13.539 6.109 1 92.88 103 GLN A O 1
ATOM 802 N N . VAL A 1 104 ? -3.172 -15.258 4.73 1 92.38 104 VAL A N 1
ATOM 803 C CA . VAL A 1 104 ? -1.721 -15.117 4.809 1 92.38 104 VAL A CA 1
ATOM 804 C C . VAL A 1 104 ? -1.288 -13.797 4.176 1 92.38 104 VAL A C 1
ATOM 806 O O . VAL A 1 104 ? -0.47 -13.07 4.742 1 92.38 104 VAL A O 1
ATOM 809 N N . LEU A 1 105 ? -1.853 -13.484 3.062 1 93.38 105 LEU A N 1
ATOM 810 C CA . LEU A 1 105 ? -1.515 -12.227 2.404 1 93.38 105 LEU A CA 1
ATOM 811 C C . LEU A 1 105 ? -1.956 -11.039 3.246 1 93.38 105 LEU A C 1
ATOM 813 O O . LEU A 1 105 ? -1.288 -10 3.26 1 93.38 105 LEU A O 1
ATOM 817 N N . ASP A 1 106 ? -3.088 -11.195 3.84 1 93.06 106 ASP A N 1
ATOM 818 C CA . ASP A 1 106 ? -3.592 -10.141 4.715 1 93.06 106 ASP A CA 1
ATOM 819 C C . ASP A 1 106 ? -2.613 -9.859 5.855 1 93.06 106 ASP A C 1
ATOM 821 O O . ASP A 1 106 ? -2.42 -8.703 6.246 1 93.06 106 ASP A O 1
ATOM 825 N N . ARG A 1 107 ? -2.006 -10.852 6.297 1 89.69 107 ARG A N 1
ATOM 826 C CA . ARG A 1 107 ? -1.088 -10.734 7.426 1 89.69 107 ARG A CA 1
ATOM 827 C C . ARG A 1 107 ? 0.292 -10.281 6.965 1 89.69 107 ARG A C 1
ATOM 829 O O . ARG A 1 107 ? 0.885 -9.375 7.562 1 89.69 107 ARG A O 1
ATOM 836 N N . LEU A 1 108 ? 0.776 -10.797 5.887 1 91.19 108 LEU A N 1
ATOM 837 C CA . LEU A 1 108 ? 2.17 -10.602 5.496 1 91.19 108 LEU A CA 1
ATOM 838 C C . LEU A 1 108 ? 2.312 -9.398 4.57 1 91.19 108 LEU A C 1
ATOM 840 O O . LEU A 1 108 ? 3.33 -8.703 4.605 1 91.19 108 LEU A O 1
ATOM 844 N N . GLY A 1 109 ? 1.408 -9.133 3.758 1 87.12 109 GLY A N 1
ATOM 845 C CA . GLY A 1 109 ? 1.524 -8.133 2.707 1 87.12 109 GLY A CA 1
ATOM 846 C C . GLY A 1 109 ? 1.853 -6.746 3.234 1 87.12 109 GLY A C 1
ATOM 847 O O . GLY A 1 109 ? 2.742 -6.07 2.711 1 87.12 109 GLY A O 1
ATOM 848 N N . HIS A 1 110 ? 1.257 -6.34 4.262 1 79.88 110 HIS A N 1
ATOM 849 C CA . HIS A 1 110 ? 1.439 -4.992 4.785 1 79.88 110 HIS A CA 1
ATOM 850 C C . HIS A 1 110 ? 2.697 -4.898 5.645 1 79.88 110 HIS A C 1
ATOM 852 O O . HIS A 1 110 ? 3.135 -3.799 5.996 1 79.88 110 HIS A O 1
ATOM 858 N N . GLN A 1 111 ? 3.299 -6.027 5.836 1 83.31 111 GLN A N 1
ATOM 859 C CA . GLN A 1 111 ? 4.457 -6.047 6.719 1 83.31 111 GLN A CA 1
ATOM 860 C C . GLN A 1 111 ? 5.758 -6.082 5.922 1 83.31 111 GLN A C 1
ATOM 862 O O . GLN A 1 111 ? 6.828 -5.762 6.453 1 83.31 111 GLN A O 1
ATOM 867 N N . HIS A 1 112 ? 5.641 -6.5 4.746 1 89.75 112 HIS A N 1
ATOM 868 C CA . HIS A 1 112 ? 6.84 -6.637 3.926 1 89.75 112 HIS A CA 1
ATOM 869 C C . HIS A 1 112 ? 6.648 -5.992 2.559 1 89.75 112 HIS A C 1
ATOM 871 O O . HIS A 1 112 ? 5.695 -6.312 1.842 1 89.75 112 HIS A O 1
ATOM 877 N N . PRO A 1 113 ? 7.551 -5.176 2.098 1 87.88 113 PRO A N 1
ATOM 878 C CA . PRO A 1 113 ? 7.367 -4.395 0.87 1 87.88 113 PRO A CA 1
ATOM 879 C C . PRO A 1 113 ? 7.48 -5.25 -0.392 1 87.88 113 PRO A C 1
ATOM 881 O O . PRO A 1 113 ? 7.09 -4.805 -1.476 1 87.88 113 PRO A O 1
ATOM 884 N N . GLN A 1 114 ? 8.023 -6.449 -0.318 1 94.44 114 GLN A N 1
ATOM 885 C CA . GLN A 1 114 ? 8.258 -7.266 -1.503 1 94.44 114 GLN A CA 1
ATOM 886 C C . GLN A 1 114 ? 7.227 -8.383 -1.611 1 94.44 114 GLN A C 1
ATOM 888 O O . GLN A 1 114 ? 7.414 -9.336 -2.373 1 94.44 114 GLN A O 1
ATOM 893 N N . ILE A 1 115 ? 6.184 -8.336 -0.838 1 95.06 115 ILE A N 1
ATOM 894 C CA . ILE A 1 115 ? 5.008 -9.188 -0.921 1 95.06 115 ILE A CA 1
ATOM 895 C C . ILE A 1 115 ? 3.777 -8.352 -1.25 1 95.06 115 ILE A C 1
ATOM 897 O O . ILE A 1 115 ? 3.488 -7.363 -0.564 1 95.06 115 ILE A O 1
ATOM 901 N N . PRO A 1 116 ? 3.086 -8.711 -2.287 1 94.12 116 PRO A N 1
ATOM 902 C CA . PRO A 1 116 ? 1.93 -7.895 -2.66 1 94.12 116 PRO A CA 1
ATOM 903 C C . PRO A 1 116 ? 0.894 -7.793 -1.543 1 94.12 116 PRO A C 1
ATOM 905 O O . PRO A 1 116 ? 0.646 -8.773 -0.834 1 94.12 116 PRO A O 1
ATOM 908 N N . ASN A 1 117 ? 0.26 -6.664 -1.453 1 92.44 117 ASN A N 1
ATOM 909 C CA . ASN A 1 117 ? -0.804 -6.461 -0.476 1 92.44 117 ASN A CA 1
ATOM 910 C C . ASN A 1 117 ? -2.098 -7.145 -0.903 1 92.44 117 ASN A C 1
ATOM 912 O O . ASN A 1 117 ? -2.443 -7.145 -2.086 1 92.44 117 ASN A O 1
ATOM 916 N N . LEU A 1 118 ? -2.727 -7.703 0.102 1 94.88 118 LEU A N 1
ATOM 917 C CA . LEU A 1 118 ? -4.117 -8.086 -0.127 1 94.88 118 LEU A CA 1
ATOM 918 C C . LEU A 1 118 ? -5.031 -6.867 -0.103 1 94.88 118 LEU A C 1
ATOM 920 O O . LEU A 1 118 ? -4.961 -6.055 0.821 1 94.88 118 LEU A O 1
ATOM 924 N N . LEU A 1 119 ? -5.883 -6.746 -1.081 1 95.19 119 LEU A N 1
ATOM 925 C CA . LEU A 1 119 ? -6.773 -5.594 -1.154 1 95.19 119 LEU A CA 1
ATOM 926 C C . LEU A 1 119 ? -8.188 -5.973 -0.735 1 95.19 119 LEU A C 1
ATOM 928 O O . LEU A 1 119 ? -8.898 -5.164 -0.13 1 95.19 119 LEU A O 1
ATOM 932 N N . ALA A 1 120 ? -8.562 -7.258 -1.073 1 96.56 120 ALA A N 1
ATOM 933 C CA . ALA A 1 120 ? -9.906 -7.684 -0.711 1 96.56 120 ALA A CA 1
ATOM 934 C C . ALA A 1 120 ? -10.07 -9.195 -0.881 1 96.56 120 ALA A C 1
ATOM 936 O O . ALA A 1 120 ? -9.375 -9.812 -1.689 1 96.56 120 ALA A O 1
ATOM 937 N N . TYR A 1 121 ? -10.906 -9.781 -0.126 1 95.19 121 TYR A N 1
ATOM 938 C CA . TYR A 1 121 ? -11.398 -11.148 -0.222 1 95.19 121 TYR A CA 1
ATOM 939 C C . TYR A 1 121 ? -12.906 -11.203 0.006 1 95.19 121 TYR A C 1
ATOM 941 O O . TYR A 1 121 ? -13.398 -10.805 1.068 1 95.19 121 TYR A O 1
ATOM 949 N N . PHE A 1 122 ? -13.648 -11.672 -1.06 1 93.5 122 PHE A N 1
ATOM 950 C CA . PHE A 1 122 ? -15.094 -11.609 -0.915 1 93.5 122 PHE A CA 1
ATOM 951 C C . PHE A 1 122 ? -15.773 -12.68 -1.758 1 93.5 122 PHE A C 1
ATOM 953 O O . PHE A 1 122 ? -15.234 -13.109 -2.781 1 93.5 122 PHE A O 1
ATOM 960 N N . PRO A 1 123 ? -16.891 -13.086 -1.279 1 89.81 123 PRO A N 1
ATOM 961 C CA . PRO A 1 123 ? -17.75 -13.938 -2.102 1 89.81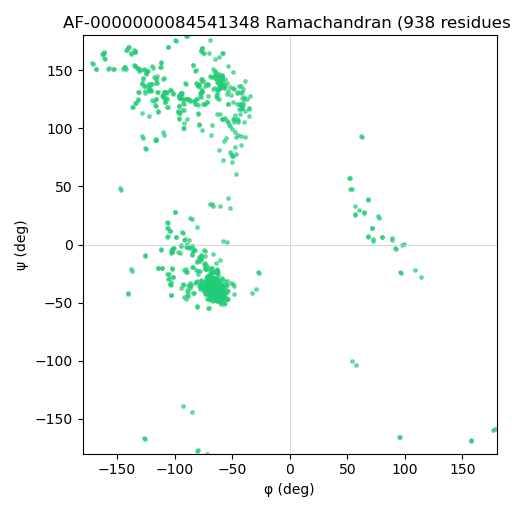 123 PRO A CA 1
ATOM 962 C C . PRO A 1 123 ? -18.641 -13.133 -3.057 1 89.81 123 PRO A C 1
ATOM 964 O O . PRO A 1 123 ? -18.812 -11.93 -2.877 1 89.81 123 PRO A O 1
ATOM 967 N N . LEU A 1 124 ? -19.031 -13.727 -4.133 1 90.06 124 LEU A N 1
ATOM 968 C CA . LEU A 1 124 ? -19.984 -13.148 -5.066 1 90.06 124 LEU A CA 1
ATOM 969 C C . LEU A 1 124 ? -21.047 -14.18 -5.457 1 90.06 124 LEU A C 1
ATOM 971 O O . LEU A 1 124 ? -20.719 -15.289 -5.891 1 90.06 124 LEU A O 1
ATOM 975 N N . GLU A 1 125 ? -22.25 -13.781 -5.164 1 87.62 125 GLU A N 1
ATOM 976 C CA . GLU A 1 125 ? -23.359 -14.602 -5.633 1 87.62 125 GLU A CA 1
ATOM 977 C C . GLU A 1 125 ? -23.922 -14.07 -6.945 1 87.62 125 GLU A C 1
ATOM 979 O O . GLU A 1 125 ? -24.141 -12.859 -7.09 1 87.62 125 GLU A O 1
ATOM 984 N N . ALA A 1 126 ? -24.016 -14.93 -7.898 1 88.44 126 ALA A N 1
ATOM 985 C CA . ALA A 1 126 ? -24.578 -14.547 -9.195 1 88.44 126 ALA A CA 1
ATOM 986 C C . ALA A 1 126 ? -25.625 -15.555 -9.656 1 88.44 126 ALA A C 1
ATOM 988 O O . ALA A 1 126 ? -25.609 -16.719 -9.227 1 88.44 126 ALA A O 1
ATOM 989 N N . THR A 1 127 ? -26.5 -14.984 -10.422 1 88 127 THR A N 1
ATOM 990 C CA . THR A 1 127 ? -27.484 -15.867 -11.016 1 88 127 THR A CA 1
ATOM 991 C C . THR A 1 127 ? -26.812 -16.891 -11.938 1 88 127 THR A C 1
ATOM 993 O O . THR A 1 127 ? -25.812 -16.578 -12.578 1 88 127 THR A O 1
ATOM 996 N N . GLY A 1 128 ? -27.297 -18.125 -11.867 1 82.75 128 GLY A N 1
ATOM 997 C CA . GLY A 1 128 ? -26.75 -19.156 -12.734 1 82.75 128 GLY A CA 1
ATOM 998 C C . GLY A 1 128 ? -26.922 -18.844 -14.211 1 82.75 128 GLY A C 1
ATOM 999 O O . GLY A 1 128 ? -27.844 -18.141 -14.602 1 82.75 128 GLY A O 1
ATOM 1000 N N . TRP A 1 129 ? -25.766 -19.328 -14.922 1 80.19 129 TRP A N 1
ATOM 1001 C CA . TRP A 1 129 ? -25.875 -19.25 -16.375 1 80.19 129 TRP A CA 1
ATOM 1002 C C . TRP A 1 129 ? -26.391 -20.562 -16.953 1 80.19 129 TRP A C 1
ATOM 1004 O O . TRP A 1 129 ? -25.75 -21.609 -16.828 1 80.19 129 TRP A O 1
ATOM 1014 N N . GLN A 1 130 ? -27.469 -20.609 -17.531 1 75.94 130 GLN A N 1
ATOM 1015 C CA . GLN A 1 130 ? -28.094 -21.797 -18.109 1 75.94 130 GLN A CA 1
ATOM 1016 C C . GLN A 1 130 ? -28.609 -22.719 -17 1 75.94 130 GLN A C 1
ATOM 1018 O O . GLN A 1 130 ? -28.766 -23.922 -17.219 1 75.94 130 GLN A O 1
ATOM 1023 N N . THR A 1 131 ? -28.5 -22.266 -15.719 1 75.81 131 THR A N 1
ATOM 1024 C CA . THR A 1 131 ? -29.094 -22.969 -14.586 1 75.81 131 THR A CA 1
ATOM 1025 C C . THR A 1 131 ? -29.891 -22 -13.711 1 75.81 131 THR A C 1
ATOM 1027 O O . THR A 1 131 ? -29.703 -20.781 -13.781 1 75.81 131 THR A O 1
ATOM 1030 N N . ARG A 1 132 ? -30.922 -22.516 -13.047 1 76.38 132 ARG A N 1
ATOM 1031 C CA . ARG A 1 132 ? -31.766 -21.688 -12.188 1 76.38 132 ARG A CA 1
ATOM 1032 C C . ARG A 1 132 ? -31.156 -21.547 -10.797 1 76.38 132 ARG A C 1
ATOM 1034 O O . ARG A 1 132 ? -31.625 -20.75 -9.984 1 76.38 132 ARG A O 1
ATOM 1041 N N . THR A 1 133 ? -30.094 -22.234 -10.562 1 82.81 133 THR A N 1
ATOM 1042 C CA . THR A 1 133 ? -29.5 -22.219 -9.227 1 82.81 133 THR A CA 1
ATOM 1043 C C . THR A 1 133 ? -28.406 -21.156 -9.133 1 82.81 133 THR A C 1
ATOM 1045 O O . THR A 1 133 ? -27.531 -21.062 -10 1 82.81 133 THR A O 1
ATOM 1048 N N . PRO A 1 134 ? -28.484 -20.359 -8.109 1 84.44 134 PRO A N 1
ATOM 1049 C CA . PRO A 1 134 ? -27.438 -19.359 -7.906 1 84.44 134 PRO A CA 1
ATOM 1050 C C . PRO A 1 134 ? -26.062 -19.984 -7.691 1 84.44 134 PRO A C 1
ATOM 1052 O O . PRO A 1 134 ? -25.953 -21.094 -7.141 1 84.44 134 PRO A O 1
ATOM 1055 N N . GLN A 1 135 ? -25.109 -19.344 -8.266 1 83.88 135 GLN A N 1
ATOM 1056 C CA . GLN A 1 135 ? -23.734 -19.797 -8.133 1 83.88 135 GLN A CA 1
ATOM 1057 C C . GLN A 1 135 ? -22.922 -18.828 -7.266 1 83.88 135 GLN A C 1
ATOM 1059 O O . GLN A 1 135 ? -23.125 -17.625 -7.312 1 83.88 135 GLN A O 1
ATOM 1064 N N . GLN A 1 136 ? -22.031 -19.453 -6.469 1 84.5 136 GLN A N 1
ATOM 1065 C CA . GLN A 1 136 ? -21.172 -18.656 -5.605 1 84.5 136 GLN A CA 1
ATOM 1066 C C . GLN A 1 136 ? -19.719 -18.688 -6.098 1 84.5 136 GLN A C 1
ATOM 1068 O O . GLN A 1 136 ? -19.219 -19.75 -6.465 1 84.5 136 GLN A O 1
ATOM 1073 N N . PHE A 1 137 ? -19.172 -17.578 -6.191 1 88.19 137 PHE A N 1
ATOM 1074 C CA . PHE A 1 137 ? -17.781 -17.406 -6.574 1 88.19 137 PHE A CA 1
ATOM 1075 C C . PHE A 1 137 ? -16.984 -16.734 -5.457 1 88.19 137 PHE A C 1
ATOM 1077 O O . PHE A 1 137 ? -17.562 -16.062 -4.602 1 88.19 137 PHE A O 1
ATOM 1084 N N . PHE A 1 138 ? -15.703 -17.031 -5.414 1 90.69 138 PHE A N 1
ATOM 1085 C CA . PHE A 1 138 ? -14.82 -16.375 -4.461 1 90.69 138 PHE A CA 1
ATOM 1086 C C . PHE A 1 138 ? -13.711 -15.602 -5.184 1 90.69 138 PHE A C 1
ATOM 1088 O O . PHE A 1 138 ? -13.164 -16.094 -6.176 1 90.69 138 PHE A O 1
ATOM 1095 N N . TYR A 1 139 ? -13.453 -14.398 -4.664 1 95 139 TYR A N 1
ATOM 1096 C CA . TYR A 1 139 ? -12.461 -13.539 -5.293 1 95 139 TYR A CA 1
ATOM 1097 C C . TYR A 1 139 ? -11.438 -13.047 -4.277 1 95 139 TYR A C 1
ATOM 1099 O O . TYR A 1 139 ? -11.781 -12.773 -3.123 1 95 139 TYR A O 1
ATOM 1107 N N . LEU A 1 140 ? -10.266 -13.062 -4.695 1 95.25 140 LEU A N 1
ATOM 1108 C CA . LEU A 1 140 ? -9.156 -12.422 -3.992 1 95.25 140 LEU A CA 1
ATOM 1109 C C . LEU A 1 140 ? -8.531 -11.32 -4.844 1 95.25 140 LEU A C 1
ATOM 1111 O O . LEU A 1 140 ? -8.203 -11.547 -6.012 1 95.25 140 LEU A O 1
ATOM 1115 N N . VAL A 1 141 ? -8.492 -10.094 -4.281 1 97.12 141 VAL A N 1
ATOM 1116 C CA . VAL A 1 141 ? -7.883 -8.977 -4.992 1 97.12 141 VAL A CA 1
ATOM 1117 C C . VAL A 1 141 ? -6.543 -8.625 -4.355 1 97.12 141 VAL A C 1
ATOM 1119 O O . VAL A 1 141 ? -6.438 -8.516 -3.133 1 97.12 141 VAL A O 1
ATOM 1122 N N . GLN A 1 142 ? -5.531 -8.492 -5.172 1 95.88 142 GLN A N 1
ATOM 1123 C CA . GLN A 1 142 ? -4.207 -8.172 -4.645 1 95.88 142 GLN A CA 1
ATOM 1124 C C . GLN A 1 142 ? -3.541 -7.07 -5.469 1 95.88 142 GLN A C 1
ATOM 1126 O O . GLN A 1 142 ? -4.016 -6.727 -6.551 1 95.88 142 GLN A O 1
ATOM 1131 N N . GLU A 1 143 ? -2.533 -6.531 -4.945 1 94.81 143 GLU A N 1
ATOM 1132 C CA . GLU A 1 143 ? -1.736 -5.488 -5.586 1 94.81 143 GLU A CA 1
ATOM 1133 C C . GLU A 1 143 ? -1.122 -5.984 -6.891 1 94.81 143 GLU A C 1
ATOM 1135 O O . GLU A 1 143 ? -0.662 -7.125 -6.973 1 94.81 143 GLU A O 1
ATOM 1140 N N . TYR A 1 144 ? -1.169 -5.137 -7.898 1 95.56 144 TYR A N 1
ATOM 1141 C CA . TYR A 1 144 ? -0.529 -5.414 -9.18 1 95.56 144 TYR A CA 1
ATOM 1142 C C . TYR A 1 144 ? 0.932 -4.977 -9.164 1 95.56 144 TYR A C 1
ATOM 1144 O O . TYR A 1 144 ? 1.243 -3.84 -8.812 1 95.56 144 TYR A O 1
ATOM 1152 N N . ILE A 1 145 ? 1.737 -5.875 -9.445 1 95 145 ILE A N 1
ATOM 1153 C CA . ILE A 1 145 ? 3.15 -5.547 -9.609 1 95 145 ILE A CA 1
ATOM 1154 C C . ILE A 1 145 ? 3.465 -5.328 -11.086 1 95 145 ILE A C 1
ATOM 1156 O O . ILE A 1 145 ? 3.383 -6.262 -11.891 1 95 145 ILE A O 1
ATOM 1160 N N . ASP A 1 146 ? 3.783 -4.094 -11.391 1 92.81 146 ASP A N 1
ATOM 1161 C CA . ASP A 1 146 ? 4.117 -3.762 -12.773 1 92.81 146 ASP A CA 1
ATOM 1162 C C . ASP A 1 146 ? 5.547 -4.184 -13.109 1 92.81 146 ASP A C 1
ATOM 1164 O O . ASP A 1 146 ? 6.504 -3.547 -12.672 1 92.81 146 ASP A O 1
ATOM 1168 N N . GLY A 1 147 ? 5.629 -5.254 -13.797 1 95.31 147 GLY A N 1
ATOM 1169 C CA . GLY A 1 147 ? 6.926 -5.801 -14.164 1 95.31 147 GLY A CA 1
ATOM 1170 C C . GLY A 1 147 ? 6.832 -7.102 -14.938 1 95.31 147 GLY A C 1
ATOM 1171 O O . GLY A 1 147 ? 5.859 -7.332 -15.656 1 95.31 147 GLY A O 1
ATOM 1172 N N . GLN A 1 148 ? 8 -7.828 -14.867 1 95.38 148 GLN A N 1
ATOM 1173 C CA . GLN A 1 148 ? 8.094 -9.125 -15.531 1 95.38 148 GLN A CA 1
ATOM 1174 C C . GLN A 1 148 ? 8.547 -10.203 -14.555 1 95.38 148 GLN A C 1
ATOM 1176 O O . GLN A 1 148 ? 9.422 -9.977 -13.719 1 95.38 148 GLN A O 1
ATOM 1181 N N . ASN A 1 149 ? 7.844 -11.344 -14.68 1 96.12 149 ASN A N 1
ATOM 1182 C CA . ASN A 1 149 ? 8.328 -12.422 -13.82 1 96.12 149 ASN A CA 1
ATOM 1183 C C . ASN A 1 149 ? 9.602 -13.055 -14.383 1 96.12 149 ASN A C 1
ATOM 1185 O O . ASN A 1 149 ? 9.969 -12.805 -15.531 1 96.12 149 ASN A O 1
ATOM 1189 N N . LEU A 1 150 ? 10.289 -13.812 -13.641 1 98.12 150 LEU A N 1
ATOM 1190 C CA . LEU A 1 150 ? 11.602 -14.328 -14 1 98.12 150 LEU A CA 1
ATOM 1191 C C . LEU A 1 150 ? 11.5 -15.359 -15.117 1 98.12 150 LEU A C 1
ATOM 1193 O O . LEU A 1 150 ? 12.461 -15.57 -15.859 1 98.12 150 LEU A O 1
ATOM 1197 N N . GLU A 1 151 ? 10.359 -16.031 -15.211 1 96.88 151 GLU A N 1
ATOM 1198 C CA . GLU A 1 151 ? 10.172 -16.953 -16.328 1 96.88 151 GLU A CA 1
ATOM 1199 C C . GLU A 1 151 ? 10.141 -16.203 -17.656 1 96.88 151 GLU A C 1
ATOM 1201 O O . GLU A 1 151 ? 10.758 -16.625 -18.641 1 96.88 151 GLU A O 1
ATOM 1206 N N . GLN A 1 152 ? 9.469 -15.109 -17.656 1 95.5 152 GLN A N 1
ATOM 1207 C CA . GLN A 1 152 ? 9.414 -14.258 -18.828 1 95.5 152 GLN A CA 1
ATOM 1208 C C . GLN A 1 152 ? 10.789 -13.672 -19.156 1 95.5 152 GLN A C 1
ATOM 1210 O O . GLN A 1 152 ? 11.188 -13.625 -20.312 1 95.5 152 GLN A O 1
ATOM 1215 N N . GLU A 1 153 ? 11.445 -13.258 -18.156 1 96.94 153 GLU A N 1
ATOM 1216 C CA . GLU A 1 153 ? 12.789 -12.727 -18.344 1 96.94 153 GLU A CA 1
ATOM 1217 C C . GLU A 1 153 ? 13.719 -13.789 -18.953 1 96.94 153 GLU A C 1
ATOM 1219 O O . GLU A 1 153 ? 14.5 -13.492 -19.859 1 96.94 153 GLU A O 1
ATOM 1224 N N . LEU A 1 154 ? 13.641 -14.945 -18.406 1 97.44 154 LEU A N 1
ATOM 1225 C CA . LEU A 1 154 ? 14.453 -16.047 -18.891 1 97.44 154 LEU A CA 1
ATOM 1226 C C . LEU A 1 154 ? 14.172 -16.328 -20.359 1 97.44 154 LEU A C 1
ATOM 1228 O O . LEU A 1 154 ? 15.094 -16.547 -21.141 1 97.44 154 LEU A O 1
ATOM 1232 N N . SER A 1 155 ? 12.977 -16.312 -20.703 1 95.94 155 SER A N 1
ATOM 1233 C CA . SER A 1 155 ? 12.555 -16.594 -22.062 1 95.94 155 SER A CA 1
ATOM 1234 C C . SER A 1 155 ? 13.031 -15.5 -23.031 1 95.94 155 SER A C 1
ATOM 1236 O O . SER A 1 155 ? 13.406 -15.789 -24.156 1 95.94 155 SER A O 1
ATOM 1238 N N . SER A 1 156 ? 13.062 -14.344 -22.562 1 94.62 156 SER A N 1
ATOM 1239 C CA . SER A 1 156 ? 13.383 -13.211 -23.438 1 94.62 156 SER A CA 1
ATOM 1240 C C . SER A 1 156 ? 14.891 -12.992 -23.531 1 94.62 156 SER A C 1
ATOM 1242 O O . SER A 1 156 ? 15.406 -12.711 -24.609 1 94.62 156 SER A O 1
ATOM 1244 N N . ARG A 1 157 ? 15.648 -13.195 -22.484 1 94 157 ARG A N 1
ATOM 1245 C CA . ARG A 1 157 ? 17.047 -12.781 -22.453 1 94 157 ARG A CA 1
ATOM 1246 C C . ARG A 1 157 ? 17.969 -13.992 -22.453 1 94 157 ARG A C 1
ATOM 1248 O O . ARG A 1 157 ? 19.172 -13.859 -22.719 1 94 157 ARG A O 1
ATOM 1255 N N . GLY A 1 158 ? 17.438 -15.141 -22.062 1 95.12 158 GLY A N 1
ATOM 1256 C CA . GLY A 1 158 ? 18.297 -16.312 -21.938 1 95.12 158 GLY A CA 1
ATOM 1257 C C . GLY A 1 158 ? 18.797 -16.531 -20.516 1 95.12 158 GLY A C 1
ATOM 1258 O O . GLY A 1 158 ? 18.297 -15.93 -19.578 1 95.12 158 GLY A O 1
ATOM 1259 N N . PRO A 1 159 ? 19.797 -17.375 -20.391 1 96.94 159 PRO A N 1
ATOM 1260 C CA . PRO A 1 159 ? 20.266 -17.766 -19.062 1 96.94 159 PRO A CA 1
ATOM 1261 C C . PRO A 1 159 ? 20.859 -16.594 -18.281 1 96.94 159 PRO A C 1
ATOM 1263 O O . PRO A 1 159 ? 21.453 -15.695 -18.875 1 96.94 159 PRO A O 1
ATOM 1266 N N . PHE A 1 160 ? 20.703 -16.641 -16.984 1 97.88 160 PHE A N 1
ATOM 1267 C CA . PHE A 1 160 ? 21.25 -15.641 -16.078 1 97.88 160 PHE A CA 1
ATOM 1268 C C . PHE A 1 160 ? 22.719 -15.914 -15.797 1 97.88 160 PHE A C 1
ATOM 1270 O O . PHE A 1 160 ? 23.156 -17.062 -15.812 1 97.88 160 PHE A O 1
ATOM 1277 N N . SER A 1 161 ? 23.453 -14.828 -15.539 1 96.88 161 SER A N 1
ATOM 1278 C CA . SER A 1 161 ? 24.812 -14.953 -15.047 1 96.88 161 SER A CA 1
ATOM 1279 C C . SER A 1 161 ? 24.828 -15.344 -13.57 1 96.88 161 SER A C 1
ATOM 1281 O O . SER A 1 161 ? 23.797 -15.289 -12.891 1 96.88 161 SER A O 1
ATOM 1283 N N . GLU A 1 162 ? 25.984 -15.766 -13.148 1 96.81 162 GLU A N 1
ATOM 1284 C CA . GLU A 1 162 ? 26.156 -16.078 -11.734 1 96.81 162 GLU A CA 1
ATOM 1285 C C . GLU A 1 162 ? 25.812 -14.883 -10.852 1 96.81 162 GLU A C 1
ATOM 1287 O O . GLU A 1 162 ? 25.141 -15.031 -9.828 1 96.81 162 GLU A O 1
ATOM 1292 N N . THR A 1 163 ? 26.203 -13.727 -11.297 1 96.44 163 THR A N 1
ATOM 1293 C CA . THR A 1 163 ? 25.953 -12.508 -10.531 1 96.44 163 THR A CA 1
ATOM 1294 C C . THR A 1 163 ? 24.453 -12.227 -10.43 1 96.44 163 THR A C 1
ATOM 1296 O O . THR A 1 163 ? 23.953 -11.844 -9.359 1 96.44 163 THR A O 1
ATOM 1299 N N . GLU A 1 164 ? 23.781 -12.438 -11.445 1 97 164 GLU A N 1
ATOM 1300 C CA . GLU A 1 164 ? 22.344 -12.195 -11.477 1 97 164 GLU A CA 1
ATOM 1301 C C . GLU A 1 164 ? 21.609 -13.195 -10.594 1 97 164 GLU A C 1
ATOM 1303 O O . GLU A 1 164 ? 20.672 -12.828 -9.883 1 97 164 GLU A O 1
ATOM 1308 N N . VAL A 1 165 ? 22.031 -14.383 -10.688 1 98.06 165 VAL A N 1
ATOM 1309 C CA . VAL A 1 165 ? 21.391 -15.422 -9.891 1 98.06 165 VAL A CA 1
ATOM 1310 C C . VAL A 1 165 ? 21.656 -15.18 -8.406 1 98.06 165 VAL A C 1
ATOM 1312 O O . VAL A 1 165 ? 20.781 -15.398 -7.566 1 98.06 165 VAL A O 1
ATOM 1315 N N . LEU A 1 166 ? 22.859 -14.742 -8.125 1 97.44 166 LEU A N 1
ATOM 1316 C CA . LEU A 1 166 ? 23.188 -14.414 -6.738 1 97.44 166 LEU A CA 1
ATOM 1317 C C . LEU A 1 166 ? 22.297 -13.289 -6.223 1 97.44 166 LEU A C 1
ATOM 1319 O O . LEU A 1 166 ? 21.844 -13.32 -5.074 1 97.44 166 LEU A O 1
ATOM 1323 N N . GLU A 1 167 ? 22.047 -12.383 -7.043 1 97 167 GLU A N 1
ATOM 1324 C CA . GLU A 1 167 ? 21.141 -11.289 -6.684 1 97 167 GLU A CA 1
ATOM 1325 C C . GLU A 1 167 ? 19.734 -11.812 -6.398 1 97 167 GLU A C 1
ATOM 1327 O O . GLU A 1 167 ? 19.125 -11.438 -5.391 1 97 167 GLU A O 1
ATOM 1332 N N . VAL A 1 168 ? 19.281 -12.664 -7.25 1 98.31 168 VAL A N 1
ATOM 1333 C CA . VAL A 1 168 ? 17.953 -13.258 -7.09 1 98.31 168 VAL A CA 1
ATOM 1334 C C . VAL A 1 168 ? 17.891 -14.039 -5.781 1 98.31 168 VAL A C 1
ATOM 1336 O O . VAL A 1 168 ? 16.953 -13.875 -4.992 1 98.31 168 VAL A O 1
ATOM 1339 N N . MET A 1 169 ? 18.875 -14.828 -5.562 1 98.44 169 MET A N 1
ATOM 1340 C CA . MET A 1 169 ? 18.906 -15.664 -4.367 1 98.44 169 MET A CA 1
ATOM 1341 C C . MET A 1 169 ? 18.906 -14.812 -3.104 1 98.44 169 MET A C 1
ATOM 1343 O O . MET A 1 169 ? 18.141 -15.062 -2.18 1 98.44 169 MET A O 1
ATOM 1347 N N . ARG A 1 170 ? 19.703 -13.828 -3.102 1 97.69 170 ARG A N 1
ATOM 1348 C CA . ARG A 1 170 ? 19.797 -12.977 -1.918 1 97.69 170 ARG A CA 1
ATOM 1349 C C . ARG A 1 170 ? 18.469 -12.289 -1.622 1 97.69 170 ARG A C 1
ATOM 1351 O O . ARG A 1 170 ? 18.016 -12.281 -0.478 1 97.69 170 ARG A O 1
ATOM 1358 N N . GLU A 1 171 ? 17.859 -11.781 -2.615 1 97.62 171 GLU A N 1
ATOM 1359 C CA . GLU A 1 171 ? 16.609 -11.07 -2.434 1 97.62 171 GLU A CA 1
ATOM 1360 C C . GLU A 1 171 ? 15.5 -12.008 -1.971 1 97.62 171 GLU A C 1
ATOM 1362 O O . GLU A 1 171 ? 14.773 -11.703 -1.024 1 97.62 171 GLU A O 1
ATOM 1367 N N . ILE A 1 172 ? 15.453 -13.125 -2.596 1 98.56 172 ILE A N 1
ATOM 1368 C CA . ILE A 1 172 ? 14.375 -14.055 -2.277 1 98.56 172 ILE A CA 1
ATOM 1369 C C . ILE A 1 172 ? 14.617 -14.672 -0.904 1 98.56 172 ILE A C 1
ATOM 1371 O O . ILE A 1 172 ? 13.68 -14.914 -0.15 1 98.56 172 ILE A O 1
ATOM 1375 N N . LEU A 1 173 ? 15.891 -14.93 -0.568 1 98.62 173 LEU A N 1
ATOM 1376 C CA . LEU A 1 173 ? 16.203 -15.477 0.747 1 98.62 173 LEU A CA 1
ATOM 1377 C C . LEU A 1 173 ? 15.805 -14.5 1.852 1 98.62 173 LEU A C 1
ATOM 1379 O O . LEU A 1 173 ? 15.344 -14.922 2.914 1 98.62 173 LEU A O 1
ATOM 1383 N N . ASN A 1 174 ? 15.977 -13.297 1.571 1 97.56 174 ASN A N 1
ATOM 1384 C CA . ASN A 1 174 ? 15.531 -12.297 2.541 1 97.56 174 ASN A CA 1
ATOM 1385 C C . ASN A 1 174 ? 14.023 -12.336 2.734 1 97.56 174 ASN A C 1
ATOM 1387 O O . ASN A 1 174 ? 13.531 -12.227 3.859 1 97.56 174 ASN A O 1
ATOM 1391 N N . ILE A 1 175 ? 13.305 -12.453 1.703 1 97.81 175 ILE A N 1
ATOM 1392 C CA . ILE A 1 175 ? 11.852 -12.57 1.779 1 97.81 175 ILE A CA 1
ATOM 1393 C C . ILE A 1 175 ? 11.477 -13.836 2.545 1 97.81 175 ILE A C 1
ATOM 1395 O O . ILE A 1 175 ? 10.617 -13.805 3.43 1 97.81 175 ILE A O 1
ATOM 1399 N N . LEU A 1 176 ? 12.18 -14.922 2.246 1 98.19 176 LEU A N 1
ATOM 1400 C CA . LEU A 1 176 ? 11.859 -16.203 2.857 1 98.19 176 LEU A CA 1
ATOM 1401 C C . LEU A 1 176 ? 12.195 -16.203 4.344 1 98.19 176 LEU A C 1
ATOM 1403 O O . LEU A 1 176 ? 11.508 -16.844 5.141 1 98.19 176 LEU A O 1
ATOM 1407 N N . GLU A 1 177 ? 13.242 -15.523 4.688 1 97.44 177 GLU A N 1
ATOM 1408 C CA . GLU A 1 177 ? 13.539 -15.375 6.109 1 97.44 177 GLU A CA 1
ATOM 1409 C C . GLU A 1 177 ? 12.359 -14.781 6.867 1 97.44 177 GLU A C 1
ATOM 1411 O O . GLU A 1 177 ? 11.984 -15.273 7.93 1 97.44 177 GLU A O 1
ATOM 1416 N N . PHE A 1 178 ? 11.812 -13.719 6.301 1 95.75 178 PHE A N 1
ATOM 1417 C CA . PHE A 1 178 ? 10.648 -13.07 6.895 1 95.75 178 PHE A CA 1
ATOM 1418 C C . PHE A 1 178 ? 9.453 -14.016 6.914 1 95.75 178 PHE A C 1
ATOM 1420 O O . PHE A 1 178 ? 8.805 -14.18 7.949 1 95.75 178 PHE A O 1
ATOM 1427 N N . VAL A 1 179 ? 9.156 -14.68 5.809 1 96.94 179 VAL A N 1
ATOM 1428 C CA . VAL A 1 179 ? 7.996 -15.555 5.648 1 96.94 179 VAL A CA 1
ATOM 1429 C C . VAL A 1 179 ? 8.086 -16.719 6.633 1 96.94 179 VAL A C 1
ATOM 1431 O O . VAL A 1 179 ? 7.117 -17.016 7.336 1 96.94 179 VAL A O 1
ATOM 1434 N N . HIS A 1 180 ? 9.219 -17.344 6.711 1 96.5 180 HIS A N 1
ATOM 1435 C CA . HIS A 1 180 ? 9.422 -18.469 7.617 1 96.5 180 HIS A CA 1
ATOM 1436 C C . HIS A 1 180 ? 9.375 -18.016 9.07 1 96.5 180 HIS A C 1
ATOM 1438 O O . HIS A 1 180 ? 8.922 -18.766 9.945 1 96.5 180 HIS A O 1
ATOM 1444 N N . GLY A 1 181 ? 9.859 -16.828 9.273 1 94.81 181 GLY A N 1
ATOM 1445 C CA . GLY A 1 181 ? 9.781 -16.266 10.609 1 94.81 181 GLY A CA 1
ATOM 1446 C C . GLY A 1 181 ? 8.352 -16.078 11.094 1 94.81 181 GLY A C 1
ATOM 1447 O O . GLY A 1 181 ? 8.102 -16.047 12.297 1 94.81 181 GLY A O 1
ATOM 1448 N N . GLU A 1 182 ? 7.488 -15.922 10.164 1 93.69 182 GLU A N 1
ATOM 1449 C CA . GLU A 1 182 ? 6.07 -15.781 10.484 1 93.69 182 GLU A CA 1
ATOM 1450 C C . GLU A 1 182 ? 5.359 -17.125 10.461 1 93.69 182 GLU A C 1
ATOM 1452 O O . GLU A 1 182 ? 4.133 -17.188 10.383 1 93.69 182 GLU A O 1
ATOM 1457 N N . ASP A 1 183 ? 6.102 -18.219 10.375 1 93 183 ASP A N 1
ATOM 1458 C CA . ASP A 1 183 ? 5.633 -19.594 10.445 1 93 183 ASP A CA 1
ATOM 1459 C C . ASP A 1 183 ? 4.789 -19.953 9.219 1 93 183 ASP A C 1
ATOM 1461 O O . ASP A 1 183 ? 3.744 -20.594 9.344 1 93 183 ASP A O 1
ATOM 1465 N N . VAL A 1 184 ? 5.184 -19.484 8.164 1 94 184 VAL A N 1
ATOM 1466 C CA . VAL A 1 184 ? 4.535 -19.781 6.895 1 94 184 VAL A CA 1
ATOM 1467 C C . VAL A 1 184 ? 5.543 -20.406 5.934 1 94 184 VAL A C 1
ATOM 1469 O O . VAL A 1 184 ? 6.695 -19.969 5.859 1 94 184 VAL A O 1
ATOM 1472 N N . ILE A 1 185 ? 5.16 -21.438 5.316 1 94.75 185 ILE A N 1
ATOM 1473 C CA . ILE A 1 185 ? 5.934 -22.047 4.238 1 94.75 185 ILE A CA 1
ATOM 1474 C C . ILE A 1 185 ? 5.25 -21.781 2.9 1 94.75 185 ILE A C 1
ATOM 1476 O O . ILE A 1 185 ? 4.066 -22.078 2.73 1 94.75 185 ILE A O 1
ATOM 1480 N N . HIS A 1 186 ? 5.891 -21.234 1.921 1 94.88 186 HIS A N 1
ATOM 1481 C CA . HIS A 1 186 ? 5.312 -20.766 0.667 1 94.88 186 HIS A CA 1
ATOM 1482 C C . HIS A 1 186 ? 4.867 -21.938 -0.204 1 94.88 186 HIS A C 1
ATOM 1484 O O . HIS A 1 186 ? 3.727 -21.969 -0.674 1 94.88 186 HIS A O 1
ATOM 1490 N N . ARG A 1 187 ? 5.812 -22.906 -0.492 1 93.56 187 ARG A N 1
ATOM 1491 C CA . ARG A 1 187 ? 5.613 -24.203 -1.108 1 93.56 187 ARG A CA 1
ATOM 1492 C C . ARG A 1 187 ? 5.492 -24.078 -2.623 1 93.56 187 ARG A C 1
ATOM 1494 O O . ARG A 1 187 ? 5.238 -25.078 -3.312 1 93.56 187 ARG A O 1
ATOM 1501 N N . ASP A 1 188 ? 5.695 -22.906 -3.227 1 93.38 188 ASP A N 1
ATOM 1502 C CA . ASP A 1 188 ? 5.574 -22.781 -4.676 1 93.38 188 ASP A CA 1
ATOM 1503 C C . ASP A 1 188 ? 6.547 -21.75 -5.23 1 93.38 188 ASP A C 1
ATOM 1505 O O . ASP A 1 188 ? 6.16 -20.875 -6.008 1 93.38 188 ASP A O 1
ATOM 1509 N N . ILE A 1 189 ? 7.758 -21.844 -4.809 1 97.31 189 ILE A N 1
ATOM 1510 C CA . ILE A 1 189 ? 8.812 -20.984 -5.336 1 97.31 189 ILE A CA 1
ATOM 1511 C C . ILE A 1 189 ? 9.203 -21.438 -6.738 1 97.31 189 ILE A C 1
ATOM 1513 O O . ILE A 1 189 ? 9.586 -22.594 -6.938 1 97.31 189 ILE A O 1
ATOM 1517 N N . LYS A 1 190 ? 9.062 -20.547 -7.707 1 96.81 190 LYS A N 1
ATOM 1518 C CA . LYS A 1 190 ? 9.438 -20.781 -9.102 1 96.81 190 LYS A CA 1
ATOM 1519 C C . LYS A 1 190 ? 9.562 -19.469 -9.867 1 96.81 190 LYS A C 1
ATOM 1521 O O . LYS A 1 190 ? 9.086 -18.422 -9.398 1 96.81 190 LYS A O 1
ATOM 1526 N N . PRO A 1 191 ? 10.188 -19.484 -10.992 1 97.69 191 PRO A N 1
ATOM 1527 C CA . PRO A 1 191 ? 10.453 -18.234 -11.719 1 97.69 191 PRO A CA 1
ATOM 1528 C C . PRO A 1 191 ? 9.18 -17.469 -12.062 1 97.69 191 PRO A C 1
ATOM 1530 O O . PRO A 1 191 ? 9.18 -16.234 -12.062 1 97.69 191 PRO A O 1
ATOM 1533 N N . SER A 1 192 ? 8.047 -18.141 -12.258 1 94.75 192 SER A N 1
ATOM 1534 C CA . SER A 1 192 ? 6.812 -17.469 -12.656 1 94.75 192 SER A CA 1
ATOM 1535 C C . SER A 1 192 ? 6.164 -16.766 -11.469 1 94.75 192 SER A C 1
ATOM 1537 O O . SER A 1 192 ? 5.262 -15.938 -11.648 1 94.75 192 SER A O 1
ATOM 1539 N N . ASN A 1 193 ? 6.664 -17.078 -10.258 1 95 193 ASN A N 1
ATOM 1540 C CA . ASN A 1 193 ? 6.094 -16.484 -9.062 1 95 193 ASN A CA 1
ATOM 1541 C C . ASN A 1 193 ? 7.023 -15.422 -8.477 1 95 193 ASN A C 1
ATOM 1543 O O . ASN A 1 193 ? 6.809 -14.945 -7.355 1 95 193 ASN A O 1
ATOM 1547 N N . ILE A 1 194 ? 8.07 -15.156 -9.211 1 98.19 194 ILE A N 1
ATOM 1548 C CA . ILE A 1 194 ? 8.992 -14.086 -8.828 1 98.19 194 ILE A CA 1
ATOM 1549 C C . ILE A 1 194 ? 8.977 -12.992 -9.898 1 98.19 194 ILE A C 1
ATOM 1551 O O . ILE A 1 194 ? 9.344 -13.227 -11.047 1 98.19 194 ILE A O 1
ATOM 1555 N N . MET A 1 195 ? 8.578 -11.828 -9.43 1 97.62 195 MET A N 1
ATOM 1556 C CA . MET A 1 195 ? 8.391 -10.719 -10.367 1 97.62 195 MET A CA 1
ATOM 1557 C C . MET A 1 195 ? 9.391 -9.602 -10.094 1 97.62 195 MET A C 1
ATOM 1559 O O . MET A 1 195 ? 9.609 -9.227 -8.938 1 97.62 195 MET A O 1
ATOM 1563 N N . ARG A 1 196 ? 10.008 -9.164 -11.102 1 97.56 196 ARG A N 1
ATOM 1564 C CA . ARG A 1 196 ? 10.828 -7.961 -11.023 1 97.56 196 ARG A CA 1
ATOM 1565 C C . ARG A 1 196 ? 10.047 -6.734 -11.477 1 97.56 196 ARG A C 1
ATOM 1567 O O . ARG A 1 196 ? 9.602 -6.672 -12.625 1 97.56 196 ARG A O 1
ATOM 1574 N N . ASP A 1 197 ? 9.891 -5.789 -10.57 1 95.5 197 ASP A N 1
ATOM 1575 C CA . ASP A 1 197 ? 9.133 -4.602 -10.938 1 95.5 197 ASP A CA 1
ATOM 1576 C C . ASP A 1 197 ? 9.984 -3.627 -11.742 1 95.5 197 ASP A C 1
ATOM 1578 O O . ASP A 1 197 ? 11.156 -3.906 -12.031 1 95.5 197 ASP A O 1
ATOM 1582 N N . ARG A 1 198 ? 9.484 -2.508 -12.094 1 92.31 198 ARG A N 1
ATOM 1583 C CA . ARG A 1 198 ? 10.141 -1.548 -12.984 1 92.31 198 ARG A CA 1
ATOM 1584 C C . ARG A 1 198 ? 11.344 -0.91 -12.305 1 92.31 198 ARG A C 1
ATOM 1586 O O . ARG A 1 198 ? 12.289 -0.49 -12.977 1 92.31 198 ARG A O 1
ATOM 1593 N N . SER A 1 199 ? 11.328 -0.886 -11.047 1 89.25 199 SER A N 1
ATOM 1594 C CA . SER A 1 199 ? 12.445 -0.325 -10.297 1 89.25 199 SER A CA 1
ATOM 1595 C C . SER A 1 199 ? 13.547 -1.359 -10.086 1 89.25 199 SER A C 1
ATOM 1597 O O . SER A 1 199 ? 14.617 -1.04 -9.562 1 89.25 199 SER A O 1
ATOM 1599 N N . GLY A 1 200 ? 13.266 -2.607 -10.453 1 94.56 200 GLY A N 1
ATOM 1600 C CA . GLY A 1 200 ? 14.25 -3.67 -10.359 1 94.56 200 GLY A CA 1
ATOM 1601 C C . GLY A 1 200 ? 14.109 -4.508 -9.102 1 94.56 200 GLY A C 1
ATOM 1602 O O . GLY A 1 200 ? 14.852 -5.469 -8.898 1 94.56 200 GLY A O 1
ATOM 1603 N N . THR A 1 201 ? 13.203 -4.188 -8.336 1 95 201 THR A N 1
ATOM 1604 C CA . THR A 1 201 ? 12.992 -4.906 -7.086 1 95 201 THR A CA 1
ATOM 1605 C C . THR A 1 201 ? 12.227 -6.207 -7.332 1 95 201 THR A C 1
ATOM 1607 O O . THR A 1 201 ? 11.289 -6.238 -8.125 1 95 201 THR A O 1
ATOM 1610 N N . LEU A 1 202 ? 12.641 -7.246 -6.672 1 97.81 202 LEU A N 1
ATOM 1611 C CA . LEU A 1 202 ? 11.977 -8.539 -6.824 1 97.81 202 LEU A CA 1
ATOM 1612 C C . LEU A 1 202 ? 10.844 -8.688 -5.816 1 97.81 202 LEU A C 1
ATOM 1614 O O . LEU A 1 202 ? 10.977 -8.281 -4.66 1 97.81 202 LEU A O 1
ATOM 1618 N N . HIS A 1 203 ? 9.727 -9.242 -6.309 1 97.69 203 HIS A N 1
ATOM 1619 C CA . HIS A 1 203 ? 8.562 -9.539 -5.48 1 97.69 203 HIS A CA 1
ATOM 1620 C C . HIS A 1 203 ? 8.211 -11.023 -5.547 1 97.69 203 HIS A C 1
ATOM 1622 O O . HIS A 1 203 ? 8.305 -11.641 -6.605 1 97.69 203 HIS A O 1
ATOM 1628 N N . LEU A 1 204 ? 7.895 -11.594 -4.438 1 97.5 204 LEU A N 1
ATOM 1629 C CA . LEU A 1 204 ? 7.395 -12.969 -4.375 1 97.5 204 LEU A CA 1
ATOM 1630 C C . LEU A 1 204 ? 5.875 -12.992 -4.449 1 97.5 204 LEU A C 1
ATOM 1632 O O . LEU A 1 204 ? 5.195 -12.391 -3.615 1 97.5 204 LEU A O 1
ATOM 1636 N N . LEU A 1 205 ? 5.391 -13.664 -5.449 1 93.81 205 LEU A N 1
ATOM 1637 C CA . LEU A 1 205 ? 3.961 -13.688 -5.73 1 93.81 205 LEU A CA 1
ATOM 1638 C C . LEU A 1 205 ? 3.352 -15.031 -5.324 1 93.81 205 LEU A C 1
ATOM 1640 O O . LEU A 1 205 ? 4.078 -15.977 -5.004 1 93.81 205 LEU A O 1
ATOM 1644 N N . ASP A 1 206 ? 2.096 -15.117 -5.324 1 88.62 206 ASP A N 1
ATOM 1645 C CA . ASP A 1 206 ? 1.243 -16.312 -5.309 1 88.62 206 ASP A CA 1
ATOM 1646 C C . ASP A 1 206 ? 1.461 -17.125 -4.035 1 88.62 206 ASP A C 1
ATOM 1648 O O . ASP A 1 206 ? 2.197 -18.109 -4.043 1 88.62 206 ASP A O 1
ATOM 1652 N N . PHE A 1 207 ? 0.755 -16.938 -3.049 1 89.56 207 PHE A N 1
ATOM 1653 C CA . PHE A 1 207 ? 0.767 -17.672 -1.789 1 89.56 207 PHE A CA 1
ATOM 1654 C C . PHE A 1 207 ? -0.349 -18.703 -1.758 1 89.56 207 PHE A C 1
ATOM 1656 O O . PHE A 1 207 ? -0.871 -19.031 -0.689 1 89.56 207 PHE A O 1
ATOM 1663 N N . GLY A 1 208 ? -0.717 -19.156 -2.895 1 84.5 208 GLY A N 1
ATOM 1664 C CA . GLY A 1 208 ? -1.838 -20.078 -3.053 1 84.5 208 GLY A CA 1
ATOM 1665 C C . GLY A 1 208 ? -1.582 -21.438 -2.451 1 84.5 208 GLY A C 1
ATOM 1666 O O . GLY A 1 208 ? -2.523 -22.172 -2.111 1 84.5 208 GLY A O 1
ATOM 1667 N N . ALA A 1 209 ? -0.356 -21.844 -2.305 1 75.94 209 ALA A N 1
ATOM 1668 C CA . ALA A 1 209 ? -0.017 -23.188 -1.807 1 75.94 209 ALA A CA 1
ATOM 1669 C C . ALA A 1 209 ? 0.495 -23.109 -0.37 1 75.94 209 ALA A C 1
ATOM 1671 O O . ALA A 1 209 ? 1 -24.109 0.162 1 75.94 209 ALA A O 1
ATOM 1672 N N . VAL A 1 210 ? 0.294 -22.031 0.229 1 83.56 210 VAL A N 1
ATOM 1673 C CA . VAL A 1 210 ? 0.932 -21.75 1.512 1 83.56 210 VAL A CA 1
ATOM 1674 C C . VAL A 1 210 ? 0.416 -22.719 2.57 1 83.56 210 VAL A C 1
ATOM 1676 O O . VAL A 1 210 ? -0.732 -23.172 2.506 1 83.56 210 VAL A O 1
ATOM 1679 N N . LYS A 1 211 ? 1.326 -23.031 3.424 1 72.5 211 LYS A N 1
ATOM 1680 C CA . LYS A 1 211 ? 1.014 -23.812 4.613 1 72.5 211 LYS A CA 1
ATOM 1681 C C . LYS A 1 211 ? 1.484 -23.094 5.879 1 72.5 211 LYS A C 1
ATOM 1683 O O . LYS A 1 211 ? 2.588 -22.547 5.918 1 72.5 211 LYS A O 1
ATOM 1688 N N . GLU A 1 212 ? 0.539 -23.047 6.844 1 72.5 212 GLU A N 1
ATOM 1689 C CA . GLU A 1 212 ? 0.922 -22.531 8.156 1 72.5 212 GLU A CA 1
ATOM 1690 C C . GLU A 1 212 ? 1.411 -23.656 9.07 1 72.5 212 GLU A C 1
ATOM 1692 O O . GLU A 1 212 ? 0.787 -24.719 9.148 1 72.5 212 GLU A O 1
ATOM 1697 N N . VAL A 1 213 ? 2.574 -23.531 9.609 1 63.66 213 VAL A N 1
ATOM 1698 C CA . VAL A 1 213 ? 3.256 -24.547 10.398 1 63.66 213 VAL A CA 1
ATOM 1699 C C . VAL A 1 213 ? 2.416 -24.891 11.625 1 63.66 213 VAL A C 1
ATOM 1701 O O . VAL A 1 213 ? 2.428 -26.031 12.086 1 63.66 213 VAL A O 1
ATOM 1704 N N . THR A 1 214 ? 1.799 -23.984 12.328 1 52.06 214 THR A N 1
ATOM 1705 C CA . THR A 1 214 ? 1.044 -24.25 13.547 1 52.06 214 THR A CA 1
ATOM 1706 C C . THR A 1 214 ? -0.117 -25.203 13.266 1 52.06 214 THR A C 1
ATOM 1708 O O . THR A 1 214 ? -0.769 -25.688 14.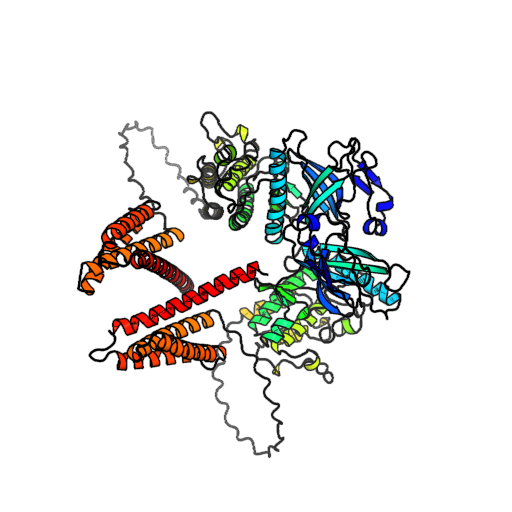195 1 52.06 214 THR A O 1
ATOM 1711 N N . GLN A 1 215 ? -0.37 -25.359 12.133 1 54.31 215 GLN A N 1
ATOM 1712 C CA . GLN A 1 215 ? -1.469 -26.297 11.93 1 54.31 215 GLN A CA 1
ATOM 1713 C C . GLN A 1 215 ? -1.025 -27.719 12.219 1 54.31 215 GLN A C 1
ATOM 1715 O O . GLN A 1 215 ? 0.148 -28.062 12.047 1 54.31 215 GLN A O 1
ATOM 1720 N N . ALA A 1 216 ? -1.815 -28.484 12.867 1 45.5 216 ALA A N 1
ATOM 1721 C CA . ALA A 1 216 ? -1.604 -29.797 13.469 1 45.5 216 ALA A CA 1
ATOM 1722 C C . ALA A 1 216 ? -0.711 -30.672 12.586 1 45.5 216 ALA A C 1
ATOM 1724 O O . ALA A 1 216 ? -0.922 -30.75 11.375 1 45.5 216 ALA A O 1
ATOM 1725 N N . PRO A 1 217 ? 0.486 -31 13.133 1 46.5 217 PRO A N 1
ATOM 1726 C CA . PRO A 1 217 ? 1.497 -31.859 12.5 1 46.5 217 PRO A CA 1
ATOM 1727 C C . PRO A 1 217 ? 0.889 -32.906 11.555 1 46.5 217 PRO A C 1
ATOM 1729 O O . PRO A 1 217 ? 1.512 -33.25 10.562 1 46.5 217 PRO A O 1
ATOM 1732 N N . GLY A 1 218 ? -0.127 -33.375 11.945 1 45.44 218 GLY A N 1
ATOM 1733 C CA . GLY A 1 218 ? -0.679 -34.562 11.273 1 45.44 218 GLY A CA 1
ATOM 1734 C C . GLY A 1 218 ? -1.279 -34.219 9.922 1 45.44 218 GLY A C 1
ATOM 1735 O O . GLY A 1 218 ? -1.766 -35.125 9.219 1 45.44 218 GLY A O 1
ATOM 1736 N N . ASN A 1 219 ? -1.396 -33 9.68 1 50.78 219 ASN A N 1
ATOM 1737 C CA . ASN A 1 219 ? -2.211 -32.812 8.484 1 50.78 219 ASN A CA 1
ATOM 1738 C C . ASN A 1 219 ? -1.362 -32.812 7.219 1 50.78 219 ASN A C 1
ATOM 1740 O O . ASN A 1 219 ? -0.389 -32.062 7.113 1 50.78 219 ASN A O 1
ATOM 1744 N N . LYS A 1 220 ? -1.562 -33.906 6.562 1 53 220 LYS A N 1
ATOM 1745 C CA . LYS A 1 220 ? -1.001 -34.156 5.242 1 53 220 LYS A CA 1
ATOM 1746 C C . LYS A 1 220 ? -1.081 -32.938 4.348 1 53 220 LYS A C 1
ATOM 1748 O O . LYS A 1 220 ? -2.031 -32.156 4.441 1 53 220 LYS A O 1
ATOM 1753 N N . SER A 1 221 ? 0.083 -32.594 3.83 1 57.91 221 SER A N 1
ATOM 1754 C CA . SER A 1 221 ? 0.137 -31.5 2.848 1 57.91 221 SER A CA 1
ATOM 1755 C C . SER A 1 221 ? -0.834 -31.75 1.699 1 57.91 221 SER A C 1
ATOM 1757 O O . SER A 1 221 ? -1.201 -32.906 1.428 1 57.91 221 SER A O 1
ATOM 1759 N N . THR A 1 222 ? -1.655 -30.875 1.239 1 58.75 222 THR A N 1
ATOM 1760 C CA . THR A 1 222 ? -2.738 -30.906 0.262 1 58.75 222 THR A CA 1
ATOM 1761 C C . THR A 1 222 ? -2.24 -31.453 -1.075 1 58.75 222 THR A C 1
ATOM 1763 O O . THR A 1 222 ? -3.039 -31.734 -1.97 1 58.75 222 THR A O 1
ATOM 1766 N N . GLY A 1 223 ? -0.841 -31.875 -1.078 1 64.69 223 GLY A N 1
ATOM 1767 C CA . GLY A 1 223 ? -0.336 -32.406 -2.334 1 64.69 223 GLY A CA 1
ATOM 1768 C C . GLY A 1 223 ? -0.237 -31.359 -3.428 1 64.69 223 GLY A C 1
ATOM 1769 O O . GLY A 1 223 ? -0.107 -31.703 -4.605 1 64.69 223 GLY A O 1
ATOM 1770 N N . ILE A 1 224 ? -0.449 -30.141 -3.184 1 70.75 224 ILE A N 1
ATOM 1771 C CA . ILE A 1 224 ? -0.353 -29.078 -4.184 1 70.75 224 ILE A CA 1
ATOM 1772 C C . ILE A 1 224 ? 1.106 -28.672 -4.359 1 70.75 224 ILE A C 1
ATOM 1774 O O . ILE A 1 224 ? 1.771 -28.297 -3.389 1 70.75 224 ILE A O 1
ATOM 1778 N N . TYR A 1 225 ? 1.609 -28.797 -5.531 1 80.88 225 TYR A N 1
ATOM 1779 C CA . TYR A 1 225 ? 2.973 -28.375 -5.84 1 80.88 225 TYR A CA 1
ATOM 1780 C C . TYR A 1 225 ? 3.156 -28.188 -7.34 1 80.88 225 TYR A C 1
ATOM 1782 O O . TYR A 1 225 ? 2.324 -28.625 -8.141 1 80.88 225 TYR A O 1
ATOM 1790 N N . SER A 1 226 ? 4.098 -27.484 -7.746 1 85.56 226 SER A N 1
ATOM 1791 C CA . SER A 1 226 ? 4.508 -27.359 -9.141 1 85.56 226 SER A CA 1
ATOM 1792 C C . SER A 1 226 ? 5.52 -28.438 -9.508 1 85.56 226 SER A C 1
ATOM 1794 O O . SER A 1 226 ? 6.594 -28.516 -8.914 1 85.56 226 SER A O 1
ATOM 1796 N N . ALA A 1 227 ? 5.152 -29.141 -10.547 1 86.88 227 ALA A N 1
ATOM 1797 C CA . ALA A 1 227 ? 6.004 -30.25 -10.992 1 86.88 227 ALA A CA 1
ATOM 1798 C C . ALA A 1 227 ? 7.391 -29.734 -11.383 1 86.88 227 ALA A C 1
ATOM 1800 O O . ALA A 1 227 ? 7.52 -28.703 -12.039 1 86.88 227 ALA A O 1
ATOM 1801 N N . GLY A 1 228 ? 8.359 -30.453 -10.906 1 91.62 228 GLY A N 1
ATOM 1802 C CA . GLY A 1 228 ? 9.742 -30.125 -11.242 1 91.62 228 GLY A CA 1
ATOM 1803 C C . GLY A 1 228 ? 10.43 -29.281 -10.195 1 91.62 228 GLY A C 1
ATOM 1804 O O . GLY A 1 228 ? 11.656 -29.297 -10.078 1 91.62 228 GLY A O 1
ATOM 1805 N N . PHE A 1 229 ? 9.633 -28.578 -9.461 1 95.19 229 PHE A N 1
ATOM 1806 C CA . PHE A 1 229 ? 10.25 -27.656 -8.516 1 95.19 229 PHE A CA 1
ATOM 1807 C C . PHE A 1 229 ? 10.164 -28.188 -7.094 1 95.19 229 PHE A C 1
ATOM 1809 O O . PHE A 1 229 ? 11.023 -27.891 -6.262 1 95.19 229 PHE A O 1
ATOM 1816 N N . ALA A 1 230 ? 9.156 -28.953 -6.828 1 94 230 ALA A N 1
ATOM 1817 C CA . ALA A 1 230 ? 8.867 -29.391 -5.465 1 94 230 ALA A CA 1
ATOM 1818 C C . ALA A 1 230 ? 9.812 -30.516 -5.043 1 94 230 ALA A C 1
ATOM 1820 O O . ALA A 1 230 ? 10.125 -31.406 -5.836 1 94 230 ALA A O 1
ATOM 1821 N N . PRO A 1 231 ? 10.219 -30.484 -3.791 1 94.62 231 PRO A N 1
ATOM 1822 C CA . PRO A 1 231 ? 11.047 -31.594 -3.273 1 94.62 231 PRO A CA 1
ATOM 1823 C C . PRO A 1 231 ? 10.234 -32.844 -2.986 1 94.62 231 PRO A C 1
ATOM 1825 O O . PRO A 1 231 ? 9 -32.812 -2.992 1 94.62 231 PRO A O 1
ATOM 1828 N N . PRO A 1 232 ? 10.938 -33.969 -2.73 1 91.12 232 PRO A N 1
ATOM 1829 C CA . PRO A 1 232 ? 10.273 -35.25 -2.551 1 91.12 232 PRO A CA 1
ATOM 1830 C C . PRO A 1 232 ? 9.273 -35.25 -1.4 1 91.12 232 PRO A C 1
ATOM 1832 O O . PRO A 1 232 ? 8.18 -35.812 -1.521 1 91.12 232 PRO A O 1
ATOM 1835 N N . GLU A 1 233 ? 9.555 -34.594 -0.27 1 91.69 233 GLU A N 1
ATOM 1836 C CA . GLU A 1 233 ? 8.641 -34.625 0.869 1 91.69 233 GLU A CA 1
ATOM 1837 C C . GLU A 1 233 ? 7.316 -33.938 0.528 1 91.69 233 GLU A C 1
ATOM 1839 O O . GLU A 1 233 ? 6.254 -34.375 0.979 1 91.69 233 GLU A O 1
ATOM 1844 N N . GLN A 1 234 ? 7.355 -32.875 -0.232 1 90.19 234 GLN A N 1
ATOM 1845 C CA . GLN A 1 234 ? 6.137 -32.188 -0.65 1 90.19 234 GLN A CA 1
ATOM 1846 C C . GLN A 1 234 ? 5.355 -33 -1.661 1 90.19 234 GLN A C 1
ATOM 1848 O O . GLN A 1 234 ? 4.129 -33.125 -1.567 1 90.19 234 GLN A O 1
ATOM 1853 N N . MET A 1 235 ? 6.027 -33.625 -2.586 1 87.75 235 MET A N 1
ATOM 1854 C CA . MET A 1 235 ? 5.398 -34.438 -3.615 1 87.75 235 MET A CA 1
ATOM 1855 C C . MET A 1 235 ? 4.711 -35.656 -2.998 1 87.75 235 MET A C 1
ATOM 1857 O O . MET A 1 235 ? 3.682 -36.125 -3.5 1 87.75 235 MET A O 1
ATOM 1861 N N . ARG A 1 236 ? 5.258 -36.094 -1.916 1 86.69 236 ARG A N 1
ATOM 1862 C CA . ARG A 1 236 ? 4.723 -37.281 -1.25 1 86.69 236 ARG A CA 1
ATOM 1863 C C . ARG A 1 236 ? 3.666 -36.906 -0.219 1 86.69 236 ARG A C 1
ATOM 1865 O O . ARG A 1 236 ? 3.15 -37.781 0.496 1 86.69 236 ARG A O 1
ATOM 1872 N N . GLY A 1 237 ? 3.436 -35.625 -0.065 1 85.31 237 GLY A N 1
ATOM 1873 C CA . GLY A 1 237 ? 2.412 -35.156 0.857 1 85.31 237 GLY A CA 1
ATOM 1874 C C . GLY A 1 237 ? 2.848 -35.219 2.309 1 85.31 237 GLY A C 1
ATOM 1875 O O . GLY A 1 237 ? 2.01 -35.312 3.211 1 85.31 237 GLY A O 1
ATOM 1876 N N . ARG A 1 238 ? 4.129 -35.188 2.498 1 85.12 238 ARG A N 1
ATOM 1877 C CA . ARG A 1 238 ? 4.656 -35.25 3.857 1 85.12 238 ARG A CA 1
ATOM 1878 C C . ARG A 1 238 ? 4.816 -33.844 4.438 1 85.12 238 ARG A C 1
ATOM 1880 O O . ARG A 1 238 ? 4.414 -32.875 3.814 1 85.12 238 ARG A O 1
ATOM 1887 N N . SER A 1 239 ? 5.281 -33.781 5.672 1 88 239 SER A N 1
ATOM 1888 C CA . SER A 1 239 ? 5.504 -32.5 6.328 1 88 239 SER A CA 1
ATOM 1889 C C . SER A 1 239 ? 6.492 -31.656 5.543 1 88 239 SER A C 1
ATOM 1891 O O . SER A 1 239 ? 7.449 -32.156 4.965 1 88 239 SER A O 1
ATOM 1893 N N . VAL A 1 240 ? 6.188 -30.422 5.582 1 90.88 240 VAL A N 1
ATOM 1894 C CA . VAL A 1 240 ? 7.059 -29.484 4.879 1 90.88 240 VAL A CA 1
ATOM 1895 C C . VAL A 1 240 ? 7.793 -28.609 5.883 1 90.88 240 VAL A C 1
ATOM 1897 O O . VAL A 1 240 ? 7.352 -28.453 7.023 1 90.88 240 VAL A O 1
ATOM 1900 N N . TYR A 1 241 ? 8.969 -28.062 5.438 1 92.56 241 TYR A N 1
ATOM 1901 C CA . TYR A 1 241 ? 9.898 -27.297 6.25 1 92.56 241 TYR A CA 1
ATOM 1902 C C . TYR A 1 241 ? 10.406 -26.078 5.484 1 92.56 241 TYR A C 1
ATOM 1904 O O . TYR A 1 241 ? 10.203 -25.969 4.273 1 92.56 241 TYR A O 1
ATOM 1912 N N . PRO A 1 242 ? 11 -25.125 6.234 1 96.25 242 PRO A N 1
ATOM 1913 C CA . PRO A 1 242 ? 11.656 -24.016 5.527 1 96.25 242 PRO A CA 1
ATOM 1914 C C . PRO A 1 242 ? 12.586 -24.5 4.422 1 96.25 242 PRO A C 1
ATOM 1916 O O . PRO A 1 242 ? 12.656 -23.891 3.355 1 96.25 242 PRO A O 1
ATOM 1919 N N . SER A 1 243 ? 13.18 -25.609 4.676 1 97.25 243 SER A N 1
ATOM 1920 C CA . SER A 1 243 ? 14.102 -26.188 3.695 1 97.25 243 SER A CA 1
ATOM 1921 C C . SER A 1 243 ? 13.367 -26.594 2.422 1 97.25 243 SER A C 1
ATOM 1923 O O . SER A 1 243 ? 13.984 -26.734 1.363 1 97.25 243 SER A O 1
ATOM 1925 N N . THR A 1 244 ? 12.062 -26.844 2.494 1 96 244 THR A N 1
ATOM 1926 C CA . THR A 1 244 ? 11.25 -27.141 1.324 1 96 244 THR A CA 1
ATOM 1927 C C . THR A 1 244 ? 11.273 -25.984 0.33 1 96 244 THR A C 1
ATOM 1929 O O . THR A 1 244 ? 11.492 -26.188 -0.866 1 96 244 THR A O 1
ATOM 1932 N N . ASP A 1 245 ? 11.094 -24.797 0.875 1 97.94 245 ASP A N 1
ATOM 1933 C CA . ASP A 1 245 ? 11.164 -23.609 0.034 1 97.94 245 ASP A CA 1
ATOM 1934 C C . ASP A 1 245 ? 12.57 -23.391 -0.503 1 97.94 245 ASP A C 1
ATOM 1936 O O . ASP A 1 245 ? 12.75 -22.938 -1.636 1 97.94 245 ASP A O 1
ATOM 1940 N N . LEU A 1 246 ? 13.562 -23.703 0.29 1 98.69 246 LEU A N 1
ATOM 1941 C CA . LEU A 1 246 ? 14.953 -23.516 -0.114 1 98.69 246 LEU A CA 1
ATOM 1942 C C . LEU A 1 246 ? 15.32 -24.438 -1.264 1 98.69 246 LEU A C 1
ATOM 1944 O O . LEU A 1 246 ? 16.078 -24.062 -2.158 1 98.69 246 LEU A O 1
ATOM 1948 N N . TYR A 1 247 ? 14.82 -25.625 -1.189 1 98.25 247 TYR A N 1
ATOM 1949 C CA . TYR A 1 247 ? 14.992 -26.562 -2.293 1 98.25 247 TYR A CA 1
ATOM 1950 C C . TYR A 1 247 ? 14.438 -26 -3.59 1 98.25 247 TYR A C 1
ATOM 1952 O O . TYR A 1 247 ? 15.125 -25.969 -4.613 1 98.25 247 TYR A O 1
ATOM 1960 N N . ALA A 1 248 ? 13.211 -25.531 -3.545 1 98.12 248 ALA A N 1
ATOM 1961 C CA . ALA A 1 248 ? 12.562 -24.953 -4.723 1 98.12 248 ALA A CA 1
ATOM 1962 C C . ALA A 1 248 ? 13.328 -23.75 -5.25 1 98.12 248 ALA A C 1
ATOM 1964 O O . ALA A 1 248 ? 13.391 -23.516 -6.461 1 98.12 248 ALA A O 1
ATOM 1965 N N . LEU A 1 249 ? 13.875 -22.984 -4.324 1 98.75 249 LEU A N 1
ATOM 1966 C CA . LEU A 1 249 ? 14.688 -21.828 -4.734 1 98.75 249 LEU A CA 1
ATOM 1967 C C . LEU A 1 249 ? 15.93 -22.297 -5.488 1 98.75 249 LEU A C 1
ATOM 1969 O O . LEU A 1 249 ? 16.328 -21.656 -6.469 1 98.75 249 LEU A O 1
ATOM 1973 N N . ALA A 1 250 ? 16.562 -23.328 -5.023 1 98.75 250 ALA A N 1
ATOM 1974 C CA . ALA A 1 250 ? 17.719 -23.875 -5.715 1 98.75 250 ALA A CA 1
ATOM 1975 C C . ALA A 1 250 ? 17.359 -24.344 -7.117 1 98.75 250 ALA A C 1
ATOM 1977 O O . ALA A 1 250 ? 18.109 -24.125 -8.07 1 98.75 250 ALA A O 1
ATOM 1978 N N . VAL A 1 251 ? 16.266 -25.016 -7.23 1 98.38 251 VAL A N 1
ATOM 1979 C CA . VAL A 1 251 ? 15.789 -25.438 -8.539 1 98.38 251 VAL A CA 1
ATOM 1980 C C . VAL A 1 251 ? 15.586 -24.219 -9.438 1 98.38 251 VAL A C 1
ATOM 1982 O O . VAL A 1 251 ? 15.969 -24.234 -10.609 1 98.38 251 VAL A O 1
ATOM 1985 N N . THR A 1 252 ? 14.969 -23.219 -8.859 1 98.62 252 THR A N 1
ATOM 1986 C CA . THR A 1 252 ? 14.781 -21.953 -9.578 1 98.62 252 THR A CA 1
ATOM 1987 C C . THR A 1 252 ? 16.125 -21.422 -10.07 1 98.62 252 THR A C 1
ATOM 1989 O O . THR A 1 252 ? 16.25 -21.016 -11.234 1 98.62 252 THR A O 1
ATOM 1992 N N . ALA A 1 253 ? 17.078 -21.438 -9.234 1 98.56 253 ALA A N 1
ATOM 1993 C CA . ALA A 1 253 ? 18.406 -20.922 -9.562 1 98.56 253 ALA A CA 1
ATOM 1994 C C . ALA A 1 253 ? 19.016 -21.688 -10.719 1 98.56 253 ALA A C 1
ATOM 1996 O O . ALA A 1 253 ? 19.531 -21.094 -11.672 1 98.56 253 ALA A O 1
ATOM 1997 N N . ILE A 1 254 ? 19.016 -23 -10.672 1 98.06 254 ILE A N 1
ATOM 1998 C CA . ILE A 1 254 ? 19.672 -23.781 -11.711 1 98.06 254 ILE A CA 1
ATOM 1999 C C . ILE A 1 254 ? 18.906 -23.641 -13.031 1 98.06 254 ILE A C 1
ATOM 2001 O O . ILE A 1 254 ? 19.516 -23.656 -14.109 1 98.06 254 ILE A O 1
ATOM 2005 N N . MET A 1 255 ? 17.594 -23.516 -12.93 1 98.12 255 MET A N 1
ATOM 2006 C CA . MET A 1 255 ? 16.844 -23.234 -14.141 1 98.12 255 MET A CA 1
ATOM 2007 C C . MET A 1 255 ? 17.281 -21.906 -14.758 1 98.12 255 MET A C 1
ATOM 2009 O O . MET A 1 255 ? 17.484 -21.812 -15.969 1 98.12 255 MET A O 1
ATOM 2013 N N . LEU A 1 256 ? 17.422 -20.906 -13.945 1 98.44 256 LEU A N 1
ATOM 2014 C CA . LEU A 1 256 ? 17.828 -19.594 -14.438 1 98.44 256 LEU A CA 1
ATOM 2015 C C . LEU A 1 256 ? 19.234 -19.641 -15.023 1 98.44 256 LEU A C 1
ATOM 2017 O O . LEU A 1 256 ? 19.516 -18.969 -16.016 1 98.44 256 LEU A O 1
ATOM 2021 N N . LEU A 1 257 ? 20.078 -20.438 -14.438 1 98.12 257 LEU A N 1
ATOM 2022 C CA . LEU A 1 257 ? 21.469 -20.547 -14.875 1 98.12 257 LEU A CA 1
ATOM 2023 C C . LEU A 1 257 ? 21.562 -21.297 -16.203 1 98.12 257 LEU A C 1
ATOM 2025 O O . LEU A 1 257 ? 22.406 -20.984 -17.031 1 98.12 257 LEU A O 1
ATOM 2029 N N . THR A 1 258 ? 20.672 -22.281 -16.438 1 97.38 258 THR A N 1
ATOM 2030 C CA . THR A 1 258 ? 20.828 -23.203 -17.547 1 97.38 258 THR A CA 1
ATOM 2031 C C . THR A 1 258 ? 19.828 -22.891 -18.656 1 97.38 258 THR A C 1
ATOM 2033 O O . THR A 1 258 ? 20.016 -23.312 -19.797 1 97.38 258 THR A O 1
ATOM 2036 N N . ALA A 1 259 ? 18.688 -22.266 -18.312 1 96.94 259 ALA A N 1
ATOM 2037 C CA . ALA A 1 259 ? 17.547 -22.016 -19.188 1 96.94 259 ALA A CA 1
ATOM 2038 C C . ALA A 1 259 ? 16.906 -23.328 -19.641 1 96.94 259 ALA A C 1
ATOM 2040 O O . ALA A 1 259 ? 16.406 -23.422 -20.766 1 96.94 259 ALA A O 1
ATOM 2041 N N . LYS A 1 260 ? 17.062 -24.328 -18.812 1 95.88 260 LYS A N 1
ATOM 2042 C CA . LYS A 1 260 ? 16.438 -25.625 -19.062 1 95.88 260 LYS A CA 1
ATOM 2043 C C . LYS A 1 260 ? 15.344 -25.922 -18.047 1 95.88 260 LYS A C 1
ATOM 2045 O O . LYS A 1 260 ? 15.375 -25.406 -16.922 1 95.88 260 LYS A O 1
ATOM 2050 N N . ASP A 1 261 ? 14.43 -26.688 -18.453 1 95.44 261 ASP A N 1
ATOM 2051 C CA . ASP A 1 261 ? 13.367 -27.109 -17.547 1 95.44 261 ASP A CA 1
ATOM 2052 C C . ASP A 1 261 ? 13.891 -28.031 -16.453 1 95.44 261 ASP A C 1
ATOM 2054 O O . ASP A 1 261 ? 14.742 -28.891 -16.719 1 95.44 261 ASP A O 1
ATOM 2058 N N . PRO A 1 262 ? 13.359 -27.906 -15.336 1 95.75 262 PRO A N 1
ATOM 2059 C CA . PRO A 1 262 ? 13.812 -28.75 -14.234 1 95.75 262 PRO A CA 1
ATOM 2060 C C . PRO A 1 262 ? 13.758 -30.234 -14.562 1 95.75 262 PRO A C 1
ATOM 2062 O O . PRO A 1 262 ? 14.641 -31 -14.156 1 95.75 262 PRO A O 1
ATOM 2065 N N . GLU A 1 263 ? 12.82 -30.672 -15.305 1 92.19 263 GLU A N 1
ATOM 2066 C CA . GLU A 1 263 ? 12.664 -32.062 -15.656 1 92.19 263 GLU A CA 1
ATOM 2067 C C . GLU A 1 263 ? 13.852 -32.562 -16.469 1 92.19 263 GLU A C 1
ATOM 2069 O O . GLU A 1 263 ? 14.219 -33.75 -16.391 1 92.19 263 GLU A O 1
ATOM 2074 N N . ASP A 1 264 ? 14.414 -31.688 -17.188 1 93.31 264 ASP A N 1
ATOM 2075 C CA . ASP A 1 264 ? 15.555 -32.031 -18.031 1 93.31 264 ASP A CA 1
ATOM 2076 C C . ASP A 1 264 ? 16.844 -32.062 -17.203 1 93.31 264 ASP A C 1
ATOM 2078 O O . ASP A 1 264 ? 17.859 -32.594 -17.672 1 93.31 264 ASP A O 1
ATOM 2082 N N . LEU A 1 265 ? 16.781 -31.531 -16.062 1 95 265 LEU A N 1
ATOM 2083 C CA . LEU A 1 265 ? 18 -31.391 -15.258 1 95 265 LEU A CA 1
ATOM 2084 C C . LEU A 1 265 ? 18.047 -32.469 -14.172 1 95 265 LEU A C 1
ATOM 2086 O O . LEU A 1 265 ? 19 -32.531 -13.398 1 95 265 LEU A O 1
ATOM 2090 N N . PHE A 1 266 ? 17.031 -33.188 -14.117 1 94 266 PHE A N 1
ATOM 2091 C CA . PHE A 1 266 ? 16.969 -34.219 -13.102 1 94 266 PHE A CA 1
ATOM 2092 C C . PHE A 1 266 ? 17.062 -35.594 -13.742 1 94 266 PHE A C 1
ATOM 2094 O O . PHE A 1 266 ? 16.312 -35.906 -14.672 1 94 266 PHE A O 1
ATOM 2101 N N . ASP A 1 267 ? 17.969 -36.375 -13.211 1 90.94 267 ASP A N 1
ATOM 2102 C CA . ASP A 1 267 ? 18.141 -37.75 -13.688 1 90.94 267 ASP A CA 1
ATOM 2103 C C . ASP A 1 267 ? 17.391 -38.75 -12.789 1 90.94 267 ASP A C 1
ATOM 2105 O O . ASP A 1 267 ? 17.844 -39.031 -11.68 1 90.94 267 ASP A O 1
ATOM 2109 N N . ASN A 1 268 ? 16.422 -39.375 -13.305 1 84.62 268 ASN A N 1
ATOM 2110 C CA . ASN A 1 268 ? 15.586 -40.281 -12.531 1 84.62 268 ASN A CA 1
ATOM 2111 C C . ASN A 1 268 ? 16.328 -41.562 -12.188 1 84.62 268 ASN A C 1
ATOM 2113 O O . ASN A 1 268 ? 16.047 -42.188 -11.172 1 84.62 268 ASN A O 1
ATOM 2117 N N . TYR A 1 269 ? 17.25 -41.844 -13.07 1 85.5 269 TYR A N 1
ATOM 2118 C CA . TYR A 1 269 ? 18 -43.094 -12.852 1 85.5 269 TYR A CA 1
ATOM 2119 C C . TYR A 1 269 ? 18.906 -42.969 -11.633 1 85.5 269 TYR A C 1
ATOM 2121 O O . TYR A 1 269 ? 18.922 -43.844 -10.766 1 85.5 269 TYR A O 1
ATOM 2129 N N . SER A 1 270 ? 19.578 -41.906 -11.508 1 84.69 270 SER A N 1
ATOM 2130 C CA . SER A 1 270 ? 20.516 -41.688 -10.406 1 84.69 270 SER A CA 1
ATOM 2131 C C . SER A 1 270 ? 19.859 -40.875 -9.289 1 84.69 270 SER A C 1
ATOM 2133 O O . SER A 1 270 ? 20.453 -40.688 -8.227 1 84.69 270 SER A O 1
ATOM 2135 N N . ASN A 1 271 ? 18.688 -40.406 -9.492 1 86.38 271 ASN A N 1
ATOM 2136 C CA . ASN A 1 271 ? 17.969 -39.562 -8.539 1 86.38 271 ASN A CA 1
ATOM 2137 C C . ASN A 1 271 ? 18.812 -38.375 -8.109 1 86.38 271 ASN A C 1
ATOM 2139 O O . ASN A 1 271 ? 19.016 -38.156 -6.914 1 86.38 271 ASN A O 1
ATOM 2143 N N . ALA A 1 272 ? 19.328 -37.812 -9.125 1 89.69 272 ALA A N 1
ATOM 2144 C CA . ALA A 1 272 ? 20.234 -36.719 -8.844 1 89.69 272 ALA A CA 1
ATOM 2145 C C . ALA A 1 272 ? 20.062 -35.594 -9.875 1 89.69 272 ALA A C 1
ATOM 2147 O O . ALA A 1 272 ? 19.672 -35.844 -11.023 1 89.69 272 ALA A O 1
ATOM 2148 N N . TRP A 1 273 ? 20.328 -34.438 -9.445 1 95 273 TRP A N 1
ATOM 2149 C CA . TRP A 1 273 ? 20.328 -33.281 -10.344 1 95 273 TRP A CA 1
ATOM 2150 C C . TRP A 1 273 ? 21.609 -33.25 -11.188 1 95 273 TRP A C 1
ATOM 2152 O O . TRP A 1 273 ? 22.703 -33.438 -10.664 1 95 273 TRP A O 1
ATOM 2162 N N . ILE A 1 274 ? 21.453 -33.094 -12.516 1 92.75 274 ILE A N 1
ATOM 2163 C CA . ILE A 1 274 ? 22.578 -33.031 -13.445 1 92.75 274 ILE A CA 1
ATOM 2164 C C . ILE A 1 274 ? 22.609 -31.672 -14.117 1 92.75 274 ILE A C 1
ATOM 2166 O O . ILE A 1 274 ? 22 -31.469 -15.172 1 92.75 274 ILE A O 1
ATOM 2170 N N . TRP A 1 275 ? 23.297 -30.75 -13.516 1 93.25 275 TRP A N 1
ATOM 2171 C CA . TRP A 1 275 ? 23.234 -29.391 -14.023 1 93.25 275 TRP A CA 1
ATOM 2172 C C . TRP A 1 275 ? 24.625 -28.75 -14.039 1 93.25 275 TRP A C 1
ATOM 2174 O O . TRP A 1 275 ? 24.875 -27.812 -14.805 1 93.25 275 TRP A O 1
ATOM 2184 N N . LYS A 1 276 ? 25.547 -29.172 -13.297 1 92.62 276 LYS A N 1
ATOM 2185 C CA . LYS A 1 276 ? 26.844 -28.516 -13.07 1 92.62 276 LYS A CA 1
ATOM 2186 C C . LYS A 1 276 ? 27.641 -28.438 -14.359 1 92.62 276 LYS A C 1
ATOM 2188 O O . LYS A 1 276 ? 28.344 -27.453 -14.602 1 92.62 276 LYS A O 1
ATOM 2193 N N . ASP A 1 277 ? 27.531 -29.453 -15.18 1 89.44 277 ASP A N 1
ATOM 2194 C CA . ASP A 1 277 ? 28.297 -29.5 -16.422 1 89.44 277 ASP A CA 1
ATOM 2195 C C . ASP A 1 277 ? 27.719 -28.547 -17.469 1 89.44 277 ASP A C 1
ATOM 2197 O O . ASP A 1 277 ? 28.359 -28.266 -18.484 1 89.44 277 ASP A O 1
ATOM 2201 N N . GLN A 1 278 ? 26.672 -27.984 -17.141 1 90.56 278 GLN A N 1
ATOM 2202 C CA . GLN A 1 278 ? 25.969 -27.156 -18.125 1 90.56 278 GLN A CA 1
ATOM 2203 C C . GLN A 1 278 ? 26.203 -25.672 -17.859 1 90.56 278 GLN A C 1
ATOM 2205 O O . GLN A 1 278 ? 25.781 -24.828 -18.656 1 90.56 278 GLN A O 1
ATOM 2210 N N . VAL A 1 279 ? 26.859 -25.391 -16.781 1 93.38 279 VAL A N 1
ATOM 2211 C CA . VAL A 1 279 ? 27.031 -24 -16.422 1 93.38 279 VAL A CA 1
ATOM 2212 C C . VAL A 1 279 ? 28.469 -23.734 -15.992 1 93.38 279 VAL A C 1
ATOM 2214 O O . VAL A 1 279 ? 29.203 -24.656 -15.641 1 93.38 279 VAL A O 1
ATOM 2217 N N . THR A 1 280 ? 28.891 -22.469 -16.141 1 91.94 280 THR A N 1
ATOM 2218 C CA . THR A 1 280 ? 30.172 -22 -15.609 1 91.94 280 THR A CA 1
ATOM 2219 C C . THR A 1 280 ? 29.953 -21.047 -14.438 1 91.94 280 THR A C 1
ATOM 2221 O O . THR A 1 280 ? 29.688 -19.859 -14.641 1 91.94 280 THR A O 1
ATOM 2224 N N . ILE A 1 281 ? 30.031 -21.609 -13.281 1 94.06 281 ILE A N 1
ATOM 2225 C CA . ILE A 1 281 ? 29.844 -20.812 -12.07 1 94.06 281 ILE A CA 1
ATOM 2226 C C . ILE A 1 281 ? 30.922 -21.172 -11.047 1 94.06 281 ILE A C 1
ATOM 2228 O O . ILE A 1 281 ? 31.688 -22.125 -11.25 1 94.06 281 ILE A O 1
ATOM 2232 N N . SER A 1 282 ? 31.031 -20.391 -10.055 1 95.5 282 SER A N 1
ATOM 2233 C CA . SER A 1 282 ? 31.984 -20.656 -8.984 1 95.5 282 SER A CA 1
ATOM 2234 C C . SER A 1 282 ? 31.656 -21.953 -8.266 1 95.5 282 SER A C 1
ATOM 2236 O O . SER A 1 282 ? 30.484 -22.312 -8.125 1 95.5 282 SER A O 1
ATOM 2238 N N . ASP A 1 283 ? 32.688 -22.641 -7.809 1 93.94 283 ASP A N 1
ATOM 2239 C CA . ASP A 1 283 ? 32.5 -23.875 -7.055 1 93.94 283 ASP A CA 1
ATOM 2240 C C . ASP A 1 283 ? 31.719 -23.625 -5.773 1 93.94 283 ASP A C 1
ATOM 2242 O O . ASP A 1 283 ? 30.969 -24.484 -5.328 1 93.94 283 ASP A O 1
ATOM 2246 N N . SER A 1 284 ? 31.953 -22.484 -5.277 1 95.25 284 SER A N 1
ATOM 2247 C CA . SER A 1 284 ? 31.266 -22.141 -4.035 1 95.25 284 SER A CA 1
ATOM 2248 C C . SER A 1 284 ? 29.75 -22.094 -4.227 1 95.25 284 SER A C 1
ATOM 2250 O O . SER A 1 284 ? 29.016 -22.688 -3.441 1 95.25 284 SER A O 1
ATOM 2252 N N . LEU A 1 285 ? 29.359 -21.469 -5.266 1 96.94 285 LEU A N 1
ATOM 2253 C CA . LEU A 1 285 ? 27.922 -21.406 -5.535 1 96.94 285 LEU A CA 1
ATOM 2254 C C . LEU A 1 285 ? 27.375 -22.781 -5.875 1 96.94 285 LEU A C 1
ATOM 2256 O O . LEU A 1 285 ? 26.297 -23.156 -5.41 1 96.94 285 LEU A O 1
ATOM 2260 N N . ALA A 1 286 ? 28.109 -23.5 -6.645 1 96.94 286 ALA A N 1
ATOM 2261 C CA . ALA A 1 286 ? 27.688 -24.844 -7.02 1 96.94 286 ALA A CA 1
ATOM 2262 C C . ALA A 1 286 ? 27.484 -25.719 -5.789 1 96.94 286 ALA A C 1
ATOM 2264 O O . ALA A 1 286 ? 26.516 -26.469 -5.707 1 96.94 286 ALA A O 1
ATOM 2265 N N . ASN A 1 287 ? 28.391 -25.609 -4.848 1 96.25 287 ASN A N 1
ATOM 2266 C CA . ASN A 1 287 ? 28.312 -26.406 -3.629 1 96.25 287 ASN A CA 1
ATOM 2267 C C . ASN A 1 287 ? 27.109 -26.031 -2.783 1 96.25 287 ASN A C 1
ATOM 2269 O O . ASN A 1 287 ? 26.469 -26.891 -2.182 1 96.25 287 ASN A O 1
ATOM 2273 N N . ILE A 1 288 ? 26.859 -24.781 -2.725 1 97.88 288 ILE A N 1
ATOM 2274 C CA . ILE A 1 288 ? 25.719 -24.297 -1.961 1 97.88 288 ILE A CA 1
ATOM 2275 C C . ILE A 1 288 ? 24.422 -24.828 -2.578 1 97.88 288 ILE A C 1
ATOM 2277 O O . ILE A 1 288 ? 23.562 -25.359 -1.869 1 97.88 288 ILE A O 1
ATOM 2281 N N . LEU A 1 289 ? 24.297 -24.766 -3.895 1 98.31 289 LEU A N 1
ATOM 2282 C CA . LEU A 1 289 ? 23.109 -25.234 -4.59 1 98.31 289 LEU A CA 1
ATOM 2283 C C . LEU A 1 289 ? 22.953 -26.734 -4.438 1 98.31 289 LEU A C 1
ATOM 2285 O O . LEU A 1 289 ? 21.844 -27.234 -4.223 1 98.31 289 LEU A O 1
ATOM 2289 N N . ASP A 1 290 ? 24 -27.438 -4.461 1 97.25 290 ASP A N 1
ATOM 2290 C CA . ASP A 1 290 ? 23.969 -28.891 -4.297 1 97.25 290 ASP A CA 1
ATOM 2291 C C . ASP A 1 290 ? 23.438 -29.266 -2.914 1 97.25 290 ASP A C 1
ATOM 2293 O O . ASP A 1 290 ? 22.688 -30.234 -2.775 1 97.25 290 ASP A O 1
ATOM 2297 N N . ARG A 1 291 ? 23.859 -28.547 -1.985 1 97.56 291 ARG A N 1
ATOM 2298 C CA . ARG A 1 291 ? 23.391 -28.828 -0.637 1 97.56 291 ARG A CA 1
ATOM 2299 C C . ARG A 1 291 ? 21.891 -28.547 -0.513 1 97.56 291 ARG A C 1
ATOM 2301 O O . ARG A 1 291 ? 21.156 -29.312 0.122 1 97.56 291 ARG A O 1
ATOM 2308 N N . MET A 1 292 ? 21.453 -27.516 -1.078 1 98.44 292 MET A N 1
ATOM 2309 C CA . MET A 1 292 ? 20.047 -27.141 -1.049 1 98.44 292 MET A CA 1
ATOM 2310 C C . MET A 1 292 ? 19.188 -28.188 -1.772 1 98.44 292 MET A C 1
ATOM 2312 O O . MET A 1 292 ? 18.016 -28.359 -1.451 1 98.44 292 MET A O 1
ATOM 2316 N N . LEU A 1 293 ? 19.797 -28.953 -2.672 1 97.88 293 LEU A N 1
ATOM 2317 C CA . LEU A 1 293 ? 19.078 -29.844 -3.564 1 97.88 293 LEU A CA 1
ATOM 2318 C C . LEU A 1 293 ? 19.109 -31.281 -3.041 1 97.88 293 LEU A C 1
ATOM 2320 O O . LEU A 1 293 ? 18.625 -32.188 -3.707 1 97.88 293 LEU A O 1
ATOM 2324 N N . GLN A 1 294 ? 19.625 -31.406 -1.884 1 96.44 294 GLN A N 1
ATOM 2325 C CA . GLN A 1 294 ? 19.656 -32.75 -1.31 1 96.44 294 GLN A CA 1
ATOM 2326 C C . GLN A 1 294 ? 18.234 -33.312 -1.152 1 96.44 294 GLN A C 1
ATOM 2328 O O . GLN A 1 294 ? 17.312 -32.594 -0.803 1 96.44 294 GLN A O 1
ATOM 2333 N N . PRO A 1 295 ? 18.031 -34.594 -1.356 1 93.94 295 PRO A N 1
ATOM 2334 C CA . PRO A 1 295 ? 16.688 -35.188 -1.3 1 93.94 295 PRO A CA 1
ATOM 2335 C C . PRO A 1 295 ? 16.109 -35.219 0.114 1 93.94 295 PRO A C 1
ATOM 2337 O O . PRO A 1 295 ? 14.898 -35.125 0.29 1 93.94 295 PRO A O 1
ATOM 2340 N N . THR A 1 296 ? 16.984 -35.344 1.1 1 93.81 296 THR A N 1
ATOM 2341 C CA . THR A 1 296 ? 16.547 -35.406 2.492 1 93.81 296 THR A CA 1
ATOM 2342 C C . THR A 1 296 ? 16.609 -34.031 3.146 1 93.81 296 THR A C 1
ATOM 2344 O O . THR A 1 296 ? 17.656 -33.375 3.156 1 93.81 296 THR A O 1
ATOM 2347 N N . PRO A 1 297 ? 15.547 -33.625 3.762 1 95.44 297 PRO A N 1
ATOM 2348 C CA . PRO A 1 297 ? 15.492 -32.281 4.332 1 95.44 297 PRO A CA 1
ATOM 2349 C C . PRO A 1 297 ? 16.609 -32 5.344 1 95.44 297 PRO A C 1
ATOM 2351 O O . PRO A 1 297 ? 17.172 -30.906 5.379 1 95.44 297 PRO A O 1
ATOM 2354 N N . SER A 1 298 ? 16.969 -32.969 6.148 1 95.5 298 SER A N 1
ATOM 2355 C CA . SER A 1 298 ? 17.969 -32.781 7.203 1 95.5 298 SER A CA 1
ATOM 2356 C C . SER A 1 298 ? 19.344 -32.531 6.617 1 95.5 298 SER A C 1
ATOM 2358 O O . SER A 1 298 ? 20.25 -32.031 7.309 1 95.5 298 SER A O 1
ATOM 2360 N N . ASP A 1 299 ? 19.578 -32.906 5.371 1 96.44 299 ASP A N 1
ATOM 2361 C CA . ASP A 1 299 ? 20.875 -32.75 4.719 1 96.44 299 ASP A CA 1
ATOM 2362 C C . ASP A 1 299 ? 21.016 -31.391 4.059 1 96.44 299 ASP A C 1
ATOM 2364 O O . ASP A 1 299 ? 22.078 -31.047 3.561 1 96.44 299 ASP A O 1
ATOM 2368 N N . ARG A 1 300 ? 19.953 -30.609 4.125 1 97.75 300 ARG A N 1
ATOM 2369 C CA . ARG A 1 300 ? 19.938 -29.281 3.525 1 97.75 300 ARG A CA 1
ATOM 2370 C C . ARG A 1 300 ? 20.203 -28.203 4.574 1 97.75 300 ARG A C 1
ATOM 2372 O O . ARG A 1 300 ? 20.422 -28.516 5.746 1 97.75 300 ARG A O 1
ATOM 2379 N N . PHE A 1 301 ? 20.297 -26.969 4.062 1 97.75 301 PHE A N 1
ATOM 2380 C CA . PHE A 1 301 ? 20.234 -25.859 5 1 97.75 301 PHE A CA 1
ATOM 2381 C C . PHE A 1 301 ? 18.875 -25.797 5.688 1 97.75 301 PHE A C 1
ATOM 2383 O O . PHE A 1 301 ? 17.844 -26.016 5.051 1 97.75 301 PHE A O 1
ATOM 2390 N N . GLY A 1 302 ? 18.875 -25.469 6.902 1 95.69 302 GLY A N 1
ATOM 2391 C CA . GLY A 1 302 ? 17.641 -25.469 7.668 1 95.69 302 GLY A CA 1
ATOM 2392 C C . GLY A 1 302 ? 16.906 -24.141 7.637 1 95.69 302 GLY A C 1
ATOM 2393 O O . GLY A 1 302 ? 15.703 -24.078 7.902 1 95.69 302 GLY A O 1
ATOM 2394 N N . ALA A 1 303 ? 17.688 -23.109 7.324 1 97.62 303 ALA A N 1
ATOM 2395 C CA . ALA A 1 303 ? 17.109 -21.766 7.367 1 97.62 303 ALA A CA 1
ATOM 2396 C C . ALA A 1 303 ? 17.688 -20.891 6.27 1 97.62 303 ALA A C 1
ATOM 2398 O O . ALA A 1 303 ? 18.812 -21.078 5.836 1 97.62 303 ALA A O 1
ATOM 2399 N N . ALA A 1 304 ? 16.828 -19.938 5.855 1 98.12 304 ALA A N 1
ATOM 2400 C CA . ALA A 1 304 ? 17.266 -18.969 4.84 1 98.12 304 ALA A CA 1
ATOM 2401 C C . ALA A 1 304 ? 18.516 -18.219 5.285 1 98.12 304 ALA A C 1
ATOM 2403 O O . ALA A 1 304 ? 19.391 -17.938 4.473 1 98.12 304 ALA A O 1
ATOM 2404 N N . THR A 1 305 ? 18.594 -17.969 6.535 1 97.12 305 THR A N 1
ATOM 2405 C CA . THR A 1 305 ? 19.734 -17.234 7.086 1 97.12 305 THR A CA 1
ATOM 2406 C C . THR A 1 305 ? 21.031 -18.031 6.887 1 97.12 305 THR A C 1
ATOM 2408 O O . THR A 1 305 ? 22.094 -17.438 6.676 1 97.12 305 THR A O 1
ATOM 2411 N N . GLU A 1 306 ? 20.953 -19.297 7 1 97.56 306 GLU A N 1
ATOM 2412 C CA . GLU A 1 306 ? 22.125 -20.141 6.801 1 97.56 306 GLU A CA 1
ATOM 2413 C C . GLU A 1 306 ? 22.641 -20.047 5.359 1 97.56 306 GLU A C 1
ATOM 2415 O O . GLU A 1 306 ? 23.844 -19.984 5.121 1 97.56 306 GLU A O 1
ATOM 2420 N N . VAL A 1 307 ? 21.766 -20.031 4.438 1 98.25 307 VAL A N 1
ATOM 2421 C CA . VAL A 1 307 ? 22.141 -19.922 3.035 1 98.25 307 VAL A CA 1
ATOM 2422 C C . VAL A 1 307 ? 22.75 -18.531 2.781 1 98.25 307 VAL A C 1
ATOM 2424 O O . VAL A 1 307 ? 23.766 -18.422 2.088 1 98.25 307 VAL A O 1
ATOM 2427 N N . LEU A 1 308 ? 22.109 -17.516 3.361 1 97.5 308 LEU A N 1
ATOM 2428 C CA . LEU A 1 308 ? 22.594 -16.156 3.213 1 97.5 308 LEU A CA 1
ATOM 2429 C C . LEU A 1 308 ? 24.031 -16.031 3.734 1 97.5 308 LEU A C 1
ATOM 2431 O O . LEU A 1 308 ? 24.875 -15.398 3.102 1 97.5 308 LEU A O 1
ATOM 2435 N N . THR A 1 309 ? 24.266 -16.594 4.852 1 96.5 309 THR A N 1
ATOM 2436 C CA . THR A 1 309 ? 25.609 -16.594 5.434 1 96.5 309 THR A CA 1
ATOM 2437 C C . THR A 1 309 ? 26.609 -17.281 4.504 1 96.5 309 THR A C 1
ATOM 2439 O O . THR A 1 309 ? 27.719 -16.766 4.289 1 96.5 309 THR A O 1
ATOM 2442 N N . ALA A 1 310 ? 26.25 -18.406 3.98 1 96.19 310 ALA A N 1
ATOM 2443 C CA . ALA A 1 310 ? 27.109 -19.141 3.051 1 96.19 310 ALA A CA 1
ATOM 2444 C C . ALA A 1 310 ? 27.406 -18.312 1.803 1 96.19 310 ALA A C 1
ATOM 2446 O O . ALA A 1 310 ? 28.531 -18.297 1.312 1 96.19 310 ALA A O 1
ATOM 2447 N N . LEU A 1 311 ? 26.422 -17.609 1.312 1 96.44 311 LEU A N 1
ATOM 2448 C CA . LEU A 1 311 ? 26.578 -16.781 0.123 1 96.44 311 LEU A CA 1
ATOM 2449 C C . LEU A 1 311 ? 27.516 -15.609 0.405 1 96.44 311 LEU A C 1
ATOM 2451 O O . LEU A 1 311 ? 28.328 -15.234 -0.446 1 96.44 311 LEU A O 1
ATOM 2455 N N . ASN A 1 312 ? 27.328 -14.977 1.544 1 92.25 312 ASN A N 1
ATOM 2456 C CA . ASN A 1 312 ? 28.156 -13.828 1.916 1 92.25 312 ASN A CA 1
ATOM 2457 C C . ASN A 1 312 ? 29.609 -14.219 2.104 1 92.25 312 ASN A C 1
ATOM 2459 O O . ASN A 1 312 ? 30.516 -13.406 1.897 1 92.25 312 ASN A O 1
ATOM 2463 N N . ALA A 1 313 ? 29.906 -15.375 2.529 1 87.81 313 ALA A N 1
ATOM 2464 C CA . ALA A 1 313 ? 31.25 -15.875 2.734 1 87.81 313 ALA A CA 1
ATOM 2465 C C . ALA A 1 313 ? 31.969 -16.094 1.402 1 87.81 313 ALA A C 1
ATOM 2467 O O . ALA A 1 313 ? 33.188 -16.156 1.354 1 87.81 313 ALA A O 1
ATOM 2468 N N . MET A 1 314 ? 31.25 -16.234 0.35 1 84.31 314 MET A N 1
ATOM 2469 C CA . MET A 1 314 ? 31.844 -16.391 -0.979 1 84.31 314 MET A CA 1
ATOM 2470 C C . MET A 1 314 ? 32.625 -15.148 -1.386 1 84.31 314 MET A C 1
ATOM 2472 O O . MET A 1 314 ? 33.594 -15.234 -2.125 1 84.31 314 MET A O 1
ATOM 2476 N N . ILE A 1 315 ? 32.156 -13.945 -1.03 1 62.75 315 ILE A N 1
ATOM 2477 C CA . ILE A 1 315 ? 32.75 -12.688 -1.453 1 62.75 315 ILE A CA 1
ATOM 2478 C C . ILE A 1 315 ? 34.156 -12.539 -0.816 1 62.75 315 ILE A C 1
ATOM 2480 O O . ILE A 1 315 ? 35.062 -12.016 -1.44 1 62.75 315 ILE A O 1
ATOM 2484 N N . SER A 1 316 ? 34.469 -13.023 0.411 1 50.69 316 SER A N 1
ATOM 2485 C CA . SER A 1 316 ? 35.719 -12.75 1.09 1 50.69 316 SER A CA 1
ATOM 2486 C C . SER A 1 316 ? 36.812 -13.672 0.583 1 50.69 316 SER A C 1
ATOM 2488 O O . SER A 1 316 ? 37.938 -13.695 1.136 1 50.69 316 SER A O 1
ATOM 2490 N N . ARG A 1 317 ? 36.688 -14.773 0.021 1 44.5 317 ARG A N 1
ATOM 2491 C CA . ARG A 1 317 ? 37.906 -15.562 -0.165 1 44.5 317 ARG A CA 1
ATOM 2492 C C . ARG A 1 317 ? 38.844 -14.898 -1.168 1 44.5 317 ARG A C 1
ATOM 2494 O O . ARG A 1 317 ? 38.438 -14.625 -2.305 1 44.5 317 ARG A O 1
ATOM 2501 N N . PRO A 1 318 ? 39.906 -14.242 -0.708 1 41.97 318 PRO A N 1
ATOM 2502 C CA . PRO A 1 318 ? 40.969 -13.742 -1.606 1 41.97 318 PRO A CA 1
ATOM 2503 C C . PRO A 1 318 ? 41.344 -14.758 -2.688 1 41.97 318 PRO A C 1
ATOM 2505 O O . PRO A 1 318 ? 41.219 -15.961 -2.482 1 41.97 318 PRO A O 1
ATOM 2508 N N . PRO A 1 319 ? 41.406 -14.406 -3.895 1 40.28 319 PRO A N 1
ATOM 2509 C CA . PRO A 1 319 ? 41.844 -15.383 -4.895 1 40.28 319 PRO A CA 1
ATOM 2510 C C . PRO A 1 319 ? 43 -16.266 -4.402 1 40.28 319 PRO A C 1
ATOM 2512 O O . PRO A 1 319 ? 43.875 -15.781 -3.686 1 40.28 319 PRO A O 1
ATOM 2515 N N . PRO A 1 320 ? 42.781 -17.516 -4.07 1 39.12 320 PRO A N 1
ATOM 2516 C CA . PRO A 1 320 ? 43.906 -18.297 -3.619 1 39.12 320 PRO A CA 1
ATOM 2517 C C . PRO A 1 320 ? 45.219 -17.906 -4.336 1 39.12 320 PRO A C 1
ATOM 2519 O O . PRO A 1 320 ? 45.156 -17.422 -5.465 1 39.12 320 PRO A O 1
ATOM 2522 N N . PRO A 1 321 ? 46.281 -17.609 -3.629 1 39.31 321 PRO A N 1
ATOM 2523 C CA . PRO A 1 321 ? 47.5 -17.297 -4.336 1 39.31 321 PRO A CA 1
ATOM 2524 C C . PRO A 1 321 ? 47.781 -18.234 -5.52 1 39.31 321 PRO A C 1
ATOM 2526 O O . PRO A 1 321 ? 47.281 -19.359 -5.543 1 39.31 321 PRO A O 1
ATOM 2529 N N . PRO A 1 322 ? 48.188 -17.75 -6.621 1 38.91 322 PRO A N 1
ATOM 2530 C CA . PRO A 1 322 ? 48.375 -18.562 -7.816 1 38.91 322 PRO A CA 1
ATOM 2531 C C . PRO A 1 322 ? 49.094 -19.891 -7.512 1 38.91 322 PRO A C 1
ATOM 2533 O O . PRO A 1 322 ? 49.938 -19.953 -6.625 1 38.91 322 PRO A O 1
ATOM 2536 N N . PRO A 1 323 ? 48.406 -20.969 -7.539 1 38.44 323 PRO A N 1
ATOM 2537 C CA . PRO A 1 323 ? 49.031 -22.234 -7.184 1 38.44 323 PRO A CA 1
ATOM 2538 C C . PRO A 1 323 ? 50.5 -22.297 -7.637 1 38.44 323 PRO A C 1
ATOM 2540 O O . PRO A 1 323 ? 50.875 -21.641 -8.617 1 38.44 323 PRO A O 1
ATOM 2543 N N . PRO A 1 324 ? 51.406 -22.406 -6.762 1 37.62 324 PRO A N 1
ATOM 2544 C CA . PRO A 1 324 ? 52.812 -22.422 -7.199 1 37.62 324 PRO A CA 1
ATOM 2545 C C . PRO A 1 324 ? 53.031 -23.203 -8.492 1 37.62 324 PRO A C 1
ATOM 2547 O O . PRO A 1 324 ? 52.219 -24.094 -8.812 1 37.62 324 PRO A O 1
ATOM 2550 N N . PRO A 1 325 ? 53.875 -22.75 -9.375 1 33.88 325 PRO A N 1
ATOM 2551 C CA . PRO A 1 325 ? 54.094 -23.359 -10.688 1 33.88 325 PRO A CA 1
ATOM 2552 C C . PRO A 1 325 ? 54.281 -24.875 -10.625 1 33.88 325 PRO A C 1
ATOM 2554 O O . PRO A 1 325 ? 55.094 -25.359 -9.844 1 33.88 325 PRO A O 1
ATOM 2557 N N . VAL A 1 326 ? 53.188 -25.609 -10.594 1 33.81 326 VAL A N 1
ATOM 2558 C CA . VAL A 1 326 ? 53.25 -27.062 -10.609 1 33.81 326 VAL A CA 1
ATOM 2559 C C . VAL A 1 326 ? 54.375 -27.5 -11.562 1 33.81 326 VAL A C 1
ATOM 2561 O O . VAL A 1 326 ? 54.438 -27.062 -12.703 1 33.81 326 VAL A O 1
ATOM 2564 N N . VAL A 1 327 ? 55.562 -27.688 -11.008 1 33.16 327 VAL A N 1
ATOM 2565 C CA . VAL A 1 327 ? 56.688 -28.25 -11.727 1 33.16 327 VAL A CA 1
ATOM 2566 C C . VAL A 1 327 ? 56.219 -29.391 -12.617 1 33.16 327 VAL A C 1
ATOM 2568 O O . VAL A 1 327 ? 55.406 -30.219 -12.211 1 33.16 327 VAL A O 1
ATOM 2571 N N . PRO A 1 328 ? 56.469 -29.281 -13.945 1 29.58 328 PRO A N 1
ATOM 2572 C CA . PRO A 1 328 ? 56.062 -30.172 -15.039 1 29.58 328 PRO A CA 1
ATOM 2573 C C . PRO A 1 328 ? 56.375 -31.641 -14.758 1 29.58 328 PRO A C 1
ATOM 2575 O O . PRO A 1 328 ? 57.531 -31.969 -14.461 1 29.58 328 PRO A O 1
ATOM 2578 N N . ALA A 1 329 ? 55.562 -32.281 -13.906 1 29.88 329 ALA A N 1
ATOM 2579 C CA . ALA A 1 329 ? 55.938 -33.688 -13.68 1 29.88 329 ALA A CA 1
ATOM 2580 C C . ALA A 1 329 ? 56.281 -34.375 -14.992 1 29.88 329 ALA A C 1
ATOM 2582 O O . ALA A 1 329 ? 55.719 -34.031 -16.047 1 29.88 329 ALA A O 1
ATOM 2583 N N . PRO A 1 330 ? 57.312 -35.125 -15.008 1 25.91 330 PRO A N 1
ATOM 2584 C CA . PRO A 1 330 ? 57.938 -35.719 -16.188 1 25.91 330 PRO A CA 1
ATOM 2585 C C . PRO A 1 330 ? 56.938 -36.562 -17 1 25.91 330 PRO A C 1
ATOM 2587 O O . PRO A 1 330 ? 55.906 -37 -16.469 1 25.91 330 PRO A O 1
ATOM 2590 N N . SER A 1 331 ? 57 -36.562 -18.312 1 25.28 331 SER A N 1
ATOM 2591 C CA . SER A 1 331 ? 56.344 -37.062 -19.531 1 25.28 331 SER A CA 1
ATOM 2592 C C . SER A 1 331 ? 56.156 -38.562 -19.516 1 25.28 331 SER A C 1
ATOM 2594 O O . SER A 1 331 ? 56.938 -39.281 -20.156 1 25.28 331 SER A O 1
ATOM 2596 N N . VAL A 1 332 ? 55.781 -39.156 -18.328 1 25.81 332 VAL A N 1
ATOM 2597 C CA . VAL A 1 332 ? 55.938 -40.594 -18.594 1 25.81 332 VAL A CA 1
ATOM 2598 C C . VAL A 1 332 ? 55.094 -41 -19.781 1 25.81 332 VAL A C 1
ATOM 2600 O O . VAL A 1 332 ? 54.031 -40.438 -20.016 1 25.81 332 VAL A O 1
ATOM 2603 N N . THR A 1 333 ? 55.625 -41.781 -20.703 1 23.88 333 THR A N 1
ATOM 2604 C CA . THR A 1 333 ? 55.438 -42.281 -22.062 1 23.88 333 THR A CA 1
ATOM 2605 C C . THR A 1 333 ? 54.219 -43.188 -22.141 1 23.88 333 THR A C 1
ATOM 2607 O O . THR A 1 333 ? 53.969 -43.812 -23.188 1 23.88 333 THR A O 1
ATOM 2610 N N . PRO A 1 334 ? 53.094 -43 -21.359 1 24.84 334 PRO A N 1
ATOM 2611 C CA . PRO A 1 334 ? 52.281 -44.188 -21.328 1 24.84 334 PRO A CA 1
ATOM 2612 C C . PRO A 1 334 ? 51.781 -44.625 -22.719 1 24.84 334 PRO A C 1
ATOM 2614 O O . PRO A 1 334 ? 51.688 -43.781 -23.609 1 24.84 334 PRO A O 1
ATOM 2617 N N . GLN A 1 335 ? 51.75 -45.938 -22.922 1 22.38 335 GLN A N 1
ATOM 2618 C CA . GLN A 1 335 ? 51.562 -46.812 -24.078 1 22.38 335 GLN A CA 1
ATOM 2619 C C . GLN A 1 335 ? 50.188 -46.594 -24.703 1 22.38 335 GLN A C 1
ATOM 2621 O O . GLN A 1 335 ? 49.25 -46.125 -24.047 1 22.38 335 GLN A O 1
ATOM 2626 N N . SER A 1 336 ? 49.969 -47.031 -26 1 23.23 336 SER A N 1
ATOM 2627 C CA . SER A 1 336 ? 49.281 -46.812 -27.266 1 23.23 336 SER A CA 1
ATOM 2628 C C . SER A 1 336 ? 47.844 -47.312 -27.234 1 23.23 336 SER A C 1
ATOM 2630 O O . SER A 1 336 ? 47.188 -47.438 -28.266 1 23.23 336 SER A O 1
ATOM 2632 N N . ALA A 1 337 ? 47.188 -47.625 -26.062 1 25.91 337 ALA A N 1
ATOM 2633 C CA . ALA A 1 337 ? 46.094 -48.531 -26.422 1 25.91 337 ALA A CA 1
ATOM 2634 C C . ALA A 1 337 ? 45.125 -47.844 -27.359 1 25.91 337 ALA A C 1
ATOM 2636 O O . ALA A 1 337 ? 44.938 -46.625 -27.312 1 25.91 337 ALA A O 1
ATOM 2637 N N . PRO A 1 338 ? 44.5 -48.562 -28.375 1 23.19 338 PRO A N 1
ATOM 2638 C CA . PRO A 1 338 ? 43.75 -48.219 -29.578 1 23.19 338 PRO A CA 1
ATOM 2639 C C . PRO A 1 338 ? 42.406 -47.594 -29.281 1 23.19 338 PRO A C 1
ATOM 2641 O O . PRO A 1 338 ? 41.656 -48.062 -28.438 1 23.19 338 PRO A O 1
ATOM 2644 N N . VAL A 1 339 ? 42.281 -46.312 -29.234 1 25.42 339 VAL A N 1
ATOM 2645 C CA . VAL A 1 339 ? 41.188 -45.375 -28.938 1 25.42 339 VAL A CA 1
ATOM 2646 C C . VAL A 1 339 ? 40.031 -45.625 -29.906 1 25.42 339 VAL A C 1
ATOM 2648 O O . VAL A 1 339 ? 40.188 -45.438 -31.109 1 25.42 339 VAL A O 1
ATOM 2651 N N . SER A 1 340 ? 39.312 -46.719 -29.719 1 23.23 340 SER A N 1
ATOM 2652 C CA . SER A 1 340 ? 38.156 -46.906 -30.578 1 23.23 340 SER A CA 1
ATOM 2653 C C . SER A 1 340 ? 37.281 -45.656 -30.656 1 23.23 340 SER A C 1
ATOM 2655 O O . SER A 1 340 ? 37.156 -44.938 -29.656 1 23.23 340 SER A O 1
ATOM 2657 N N . ALA A 1 341 ? 36.844 -45.219 -31.859 1 24.92 341 ALA A N 1
ATOM 2658 C CA . ALA A 1 341 ? 36.281 -44.062 -32.562 1 24.92 341 ALA A CA 1
ATOM 2659 C C . ALA A 1 341 ? 34.875 -43.781 -32.062 1 24.92 341 ALA A C 1
ATOM 2661 O O . ALA A 1 341 ? 33.906 -44.375 -32.562 1 24.92 341 ALA A O 1
ATOM 2662 N N . LEU A 1 342 ? 34.531 -43.969 -30.781 1 24.77 342 LEU A N 1
ATOM 2663 C CA . LEU A 1 342 ? 33.094 -43.719 -30.578 1 24.77 342 LEU A CA 1
ATOM 2664 C C . LEU A 1 342 ? 32.719 -42.344 -31.078 1 24.77 342 LEU A C 1
ATOM 2666 O O . LEU A 1 342 ? 33.312 -41.344 -30.703 1 24.77 342 LEU A O 1
ATOM 2670 N N . ALA A 1 343 ? 32.031 -42.281 -32.219 1 24.78 343 ALA A N 1
ATOM 2671 C CA . ALA A 1 343 ? 31.438 -41.188 -33 1 24.78 343 ALA A CA 1
ATOM 2672 C C . ALA A 1 343 ? 30.562 -40.312 -32.094 1 24.78 343 ALA A C 1
ATOM 2674 O O . ALA A 1 343 ? 29.547 -40.75 -31.562 1 24.78 343 ALA A O 1
ATOM 2675 N N . THR A 1 344 ? 31.125 -39.469 -31.312 1 26.73 344 THR A N 1
ATOM 2676 C CA . THR A 1 344 ? 30.484 -38.469 -30.453 1 26.73 344 THR A CA 1
ATOM 2677 C C . THR A 1 344 ? 29.5 -37.625 -31.281 1 26.73 344 THR A C 1
ATOM 2679 O O . THR A 1 344 ? 29.906 -36.938 -32.219 1 26.73 344 THR A O 1
ATOM 2682 N N . GLN A 1 345 ? 28.344 -38.125 -31.531 1 26 345 GLN A N 1
ATOM 2683 C CA . GLN A 1 345 ? 27.281 -37.344 -32.156 1 26 345 GLN A CA 1
ATOM 2684 C C . GLN A 1 345 ? 27.203 -35.938 -31.562 1 26 345 GLN A C 1
ATOM 2686 O O . GLN A 1 345 ? 27.078 -35.781 -30.359 1 26 345 GLN A O 1
ATOM 2691 N N . ILE A 1 346 ? 27.875 -35.031 -32.188 1 28.64 346 ILE A N 1
ATOM 2692 C CA . ILE A 1 346 ? 27.969 -33.594 -31.938 1 28.64 346 ILE A CA 1
ATOM 2693 C C . ILE A 1 346 ? 26.578 -32.969 -31.797 1 28.64 346 ILE A C 1
ATOM 2695 O O . ILE A 1 346 ? 25.781 -33.031 -32.75 1 28.64 346 ILE A O 1
ATOM 2699 N N . GLN A 1 347 ? 25.906 -33.156 -30.656 1 30.73 347 GLN A N 1
ATOM 2700 C CA . GLN A 1 347 ? 24.641 -32.469 -30.391 1 30.73 347 GLN A CA 1
ATOM 2701 C C . GLN A 1 347 ? 24.719 -31 -30.812 1 30.73 347 GLN A C 1
ATOM 2703 O O . GLN A 1 347 ? 25.766 -30.359 -30.625 1 30.73 347 GLN A O 1
ATOM 2708 N N . PRO A 1 348 ? 23.875 -30.547 -31.703 1 34.09 348 PRO A N 1
ATOM 2709 C CA . PRO A 1 348 ? 23.859 -29.203 -32.25 1 34.09 348 PRO A CA 1
ATOM 2710 C C . PRO A 1 348 ? 23.922 -28.125 -31.172 1 34.09 348 PRO A C 1
ATOM 2712 O O . PRO A 1 348 ? 23.453 -28.344 -30.047 1 34.09 348 PRO A O 1
ATOM 2715 N N . PRO A 1 349 ? 24.922 -27.203 -31.203 1 32.47 349 PRO A N 1
ATOM 2716 C CA . PRO A 1 349 ? 25.188 -26.156 -30.203 1 32.47 349 PRO A CA 1
ATOM 2717 C C . PRO A 1 349 ? 23.953 -25.359 -29.828 1 32.47 349 PRO A C 1
ATOM 2719 O O . PRO A 1 349 ? 23.078 -25.141 -30.672 1 32.47 349 PRO A O 1
ATOM 2722 N N . THR A 1 350 ? 23.422 -25.516 -28.719 1 35.25 350 THR A N 1
ATOM 2723 C CA . THR A 1 350 ? 22.328 -24.75 -28.125 1 35.25 350 THR A CA 1
ATOM 2724 C C . THR A 1 350 ? 22.5 -23.266 -28.406 1 35.25 350 THR A C 1
ATOM 2726 O O . THR A 1 350 ? 23.609 -22.719 -28.25 1 35.25 350 THR A O 1
ATOM 2729 N N . PRO A 1 351 ? 21.641 -22.625 -29.094 1 34.78 351 PRO A N 1
ATOM 2730 C CA . PRO A 1 351 ? 21.766 -21.219 -29.453 1 34.78 351 PRO A CA 1
ATOM 2731 C C . PRO A 1 351 ? 22.125 -20.328 -28.266 1 34.78 351 PRO A C 1
ATOM 2733 O O . PRO A 1 351 ? 21.578 -20.5 -27.172 1 34.78 351 PRO A O 1
ATOM 2736 N N . THR A 1 352 ? 23.281 -19.859 -28.141 1 35.53 352 THR A N 1
ATOM 2737 C CA . THR A 1 352 ? 23.859 -18.969 -27.141 1 35.53 352 THR A CA 1
ATOM 2738 C C . THR A 1 352 ? 22.953 -17.766 -26.891 1 35.53 352 THR A C 1
ATOM 2740 O O . THR A 1 352 ? 22.594 -17.062 -27.828 1 35.53 352 THR A O 1
ATOM 2743 N N . VAL A 1 353 ? 22.172 -17.719 -25.984 1 38.84 353 VAL A N 1
ATOM 2744 C CA . VAL A 1 353 ? 21.359 -16.594 -25.531 1 38.84 353 VAL A CA 1
ATOM 2745 C C . VAL A 1 353 ? 22.219 -15.336 -25.453 1 38.84 353 VAL A C 1
ATOM 2747 O O . VAL A 1 353 ? 23.234 -15.312 -24.75 1 38.84 353 VAL A O 1
ATOM 2750 N N . ARG A 1 354 ? 22.078 -14.391 -26.297 1 46.12 354 ARG A N 1
ATOM 2751 C CA . ARG A 1 354 ? 22.812 -13.141 -26.484 1 46.12 354 ARG A CA 1
ATOM 2752 C C . ARG A 1 354 ? 22.734 -12.266 -25.25 1 46.12 354 ARG A C 1
ATOM 2754 O O . ARG A 1 354 ? 21.641 -12.039 -24.703 1 46.12 354 ARG A O 1
ATOM 2761 N N . ARG A 1 355 ? 23.641 -11.992 -24.516 1 50.31 355 ARG A N 1
ATOM 2762 C CA . ARG A 1 355 ? 23.781 -11.148 -23.328 1 50.31 355 ARG A CA 1
ATOM 2763 C C . ARG A 1 355 ? 23.297 -9.727 -23.609 1 50.31 355 ARG A C 1
ATOM 2765 O O . ARG A 1 355 ? 23.578 -9.156 -24.656 1 50.31 355 ARG A O 1
ATOM 2772 N N . PRO A 1 356 ? 22.438 -9.148 -22.781 1 58.53 356 PRO A N 1
ATOM 2773 C CA . PRO A 1 356 ? 21.969 -7.785 -23.031 1 58.53 356 PRO A CA 1
ATOM 2774 C C . PRO A 1 356 ? 23.094 -6.75 -22.891 1 58.53 356 PRO A C 1
ATOM 2776 O O . PRO A 1 356 ? 24.062 -6.98 -22.172 1 58.53 356 PRO A O 1
ATOM 2779 N N . PHE A 1 357 ? 23.078 -5.66 -23.547 1 64.25 357 PHE A N 1
ATOM 2780 C CA . PHE A 1 357 ? 24.078 -4.613 -23.562 1 64.25 357 PHE A CA 1
ATOM 2781 C C . PHE A 1 357 ? 24.109 -3.852 -22.25 1 64.25 357 PHE A C 1
ATOM 2783 O O . PHE A 1 357 ? 23.062 -3.525 -21.688 1 64.25 357 PHE A O 1
ATOM 2790 N N . SER A 1 358 ? 25.172 -3.674 -21.578 1 73 358 SER A N 1
ATOM 2791 C CA . SER A 1 358 ? 25.359 -2.811 -20.422 1 73 358 SER A CA 1
ATOM 2792 C C . SER A 1 358 ? 25.188 -1.341 -20.781 1 73 358 SER A C 1
ATOM 2794 O O . SER A 1 358 ? 25.297 -0.974 -21.953 1 73 358 SER A O 1
ATOM 2796 N N . ILE A 1 359 ? 24.922 -0.465 -19.797 1 75.81 359 ILE A N 1
ATOM 2797 C CA . ILE A 1 359 ? 24.734 0.964 -20.016 1 75.81 359 ILE A CA 1
ATOM 2798 C C . ILE A 1 359 ? 25.984 1.569 -20.641 1 75.81 359 ILE A C 1
ATOM 2800 O O . ILE A 1 359 ? 25.906 2.4 -21.547 1 75.81 359 ILE A O 1
ATOM 2804 N N . LEU A 1 360 ? 27 1.095 -20.109 1 76.19 360 LEU A N 1
ATOM 2805 C CA . LEU A 1 360 ? 28.266 1.593 -20.625 1 76.19 360 LEU A CA 1
ATOM 2806 C C . LEU A 1 360 ? 28.469 1.157 -22.078 1 76.19 360 LEU A C 1
ATOM 2808 O O . LEU A 1 360 ? 29.016 1.917 -22.891 1 76.19 360 LEU A O 1
ATOM 2812 N N . GLU A 1 361 ? 27.969 0.1 -22.344 1 77.81 361 GLU A N 1
ATOM 2813 C CA . GLU A 1 361 ? 28.078 -0.412 -23.703 1 77.81 361 GLU A CA 1
ATOM 2814 C C . GLU A 1 361 ? 27.172 0.365 -24.672 1 77.81 361 GLU A C 1
ATOM 2816 O O . GLU A 1 361 ? 27.562 0.645 -25.797 1 77.81 361 GLU A O 1
ATOM 2821 N N . ILE A 1 362 ? 26.141 0.695 -24.141 1 80.25 362 ILE A N 1
ATOM 2822 C CA . ILE A 1 362 ? 25.188 1.458 -24.953 1 80.25 362 ILE A CA 1
ATOM 2823 C C . ILE A 1 362 ? 25.734 2.859 -25.203 1 80.25 362 ILE A C 1
ATOM 2825 O O . ILE A 1 362 ? 25.688 3.363 -26.328 1 80.25 362 ILE A O 1
ATOM 2829 N N . LEU A 1 363 ? 26.281 3.377 -24.25 1 82.12 363 LEU A N 1
ATOM 2830 C CA . LEU A 1 363 ? 26.828 4.727 -24.375 1 82.12 363 LEU A CA 1
ATOM 2831 C C . LEU A 1 363 ? 28.094 4.73 -25.234 1 82.12 363 LEU A C 1
ATOM 2833 O O . LEU A 1 363 ? 28.297 5.645 -26.031 1 82.12 363 LEU A O 1
ATOM 2837 N N . ALA A 1 364 ? 28.781 3.701 -25.031 1 81 364 ALA A N 1
ATOM 2838 C CA . ALA A 1 364 ? 29.969 3.545 -25.859 1 81 364 ALA A CA 1
ATOM 2839 C C . ALA A 1 364 ? 29.594 3.344 -27.328 1 81 364 ALA A C 1
ATOM 2841 O O . ALA A 1 364 ? 30.25 3.891 -28.219 1 81 364 ALA A O 1
ATOM 2842 N N . SER A 1 365 ? 28.578 2.646 -27.516 1 83.38 365 SER A N 1
ATOM 2843 C CA . SER A 1 365 ? 28.078 2.422 -28.875 1 83.38 365 SER A CA 1
ATOM 2844 C C . SER A 1 365 ? 27.531 3.711 -29.484 1 83.38 365 SER A C 1
ATOM 2846 O O . SER A 1 365 ? 27.734 3.977 -30.672 1 83.38 365 SER A O 1
ATOM 2848 N N . ALA A 1 366 ? 26.891 4.457 -28.672 1 85.94 366 ALA A N 1
ATOM 2849 C CA . ALA A 1 366 ? 26.375 5.746 -29.125 1 85.94 366 ALA A CA 1
ATOM 2850 C C . ALA A 1 366 ? 27.5 6.699 -29.484 1 85.94 366 ALA A C 1
ATOM 2852 O O . ALA A 1 366 ? 27.422 7.398 -30.5 1 85.94 366 ALA A O 1
ATOM 2853 N N . ALA A 1 367 ? 28.469 6.691 -28.641 1 86.81 367 ALA A N 1
ATOM 2854 C CA . ALA A 1 367 ? 29.641 7.516 -28.906 1 86.81 367 ALA A CA 1
ATOM 2855 C C . ALA A 1 367 ? 30.297 7.113 -30.219 1 86.81 367 ALA A C 1
ATOM 2857 O O . ALA A 1 367 ? 30.688 7.973 -31.016 1 86.81 367 ALA A O 1
ATOM 2858 N N . PHE A 1 368 ? 30.406 5.895 -30.438 1 86.19 368 PHE A N 1
ATOM 2859 C CA . PHE A 1 368 ? 31.016 5.344 -31.641 1 86.19 368 PHE A CA 1
ATOM 2860 C C . PHE A 1 368 ? 30.172 5.707 -32.875 1 86.19 368 PHE A C 1
ATOM 2862 O O . PHE A 1 368 ? 30.719 6.16 -33.875 1 86.19 368 PHE A O 1
ATOM 2869 N N . THR A 1 369 ? 28.906 5.492 -32.719 1 86.69 369 THR A N 1
ATOM 2870 C CA . THR A 1 369 ? 28 5.77 -33.844 1 86.69 369 THR A CA 1
ATOM 2871 C C . THR A 1 369 ? 28 7.258 -34.188 1 86.69 369 THR A C 1
ATOM 2873 O O . THR A 1 369 ? 27.984 7.637 -35.344 1 86.69 369 THR A O 1
ATOM 2876 N N . GLY A 1 370 ? 27.969 8.055 -33.219 1 87.62 370 GLY A N 1
ATOM 2877 C CA . GLY A 1 370 ? 28.047 9.492 -33.406 1 87.62 370 GLY A CA 1
ATOM 2878 C C . GLY A 1 370 ? 29.344 9.93 -34.062 1 87.62 370 GLY A C 1
ATOM 2879 O O . GLY A 1 370 ? 29.344 10.773 -34.969 1 87.62 370 GLY A O 1
ATOM 2880 N N . PHE A 1 371 ? 30.406 9.383 -33.531 1 86.69 371 PHE A N 1
ATOM 2881 C CA . PHE A 1 371 ? 31.734 9.68 -34.062 1 86.69 371 PHE A CA 1
ATOM 2882 C C . PHE A 1 371 ? 31.828 9.289 -35.531 1 86.69 371 PHE A C 1
ATOM 2884 O O . PHE A 1 371 ? 32.25 10.094 -36.344 1 86.69 371 PHE A O 1
ATOM 2891 N N . GLU A 1 372 ? 31.422 8.117 -35.812 1 85.44 372 GLU A N 1
ATOM 2892 C CA . GLU A 1 372 ? 31.453 7.613 -37.188 1 85.44 372 GLU A CA 1
ATOM 2893 C C . GLU A 1 372 ? 30.469 8.383 -38.062 1 85.44 372 GLU A C 1
ATOM 2895 O O . GLU A 1 372 ? 30.766 8.641 -39.25 1 85.44 372 GLU A O 1
ATOM 2900 N N . GLY A 1 373 ? 29.312 8.68 -37.531 1 86.5 373 GLY A N 1
ATOM 2901 C CA . GLY A 1 373 ? 28.344 9.484 -38.25 1 86.5 373 GLY A CA 1
ATOM 2902 C C . GLY A 1 373 ? 28.891 10.852 -38.625 1 86.5 373 GLY A C 1
ATOM 2903 O O . GLY A 1 373 ? 28.656 11.312 -39.75 1 86.5 373 GLY A O 1
ATOM 2904 N N . GLY A 1 374 ? 29.5 11.461 -37.781 1 84.69 374 GLY A N 1
ATOM 2905 C CA . GLY A 1 374 ? 30.141 12.734 -38.062 1 84.69 374 GLY A CA 1
ATOM 2906 C C . GLY A 1 374 ? 31.172 12.656 -39.188 1 84.69 374 GLY A C 1
ATOM 2907 O O . GLY A 1 374 ? 31.203 13.508 -40.094 1 84.69 374 GLY A O 1
ATOM 2908 N N . LEU A 1 375 ? 31.984 11.672 -39.094 1 83.75 375 LEU A N 1
ATOM 2909 C CA . LEU A 1 375 ? 33 11.453 -40.125 1 83.75 375 LEU A CA 1
ATOM 2910 C C . LEU A 1 375 ? 32.344 11.18 -41.469 1 83.75 375 LEU A C 1
ATOM 2912 O O . LEU A 1 375 ? 32.781 11.703 -42.5 1 83.75 375 LEU A O 1
ATOM 2916 N N . LEU A 1 376 ? 31.297 10.414 -41.469 1 83.56 376 LEU A N 1
ATOM 2917 C CA . LEU A 1 376 ? 30.578 10.023 -42.688 1 83.56 376 LEU A CA 1
ATOM 2918 C C . LEU A 1 376 ? 29.938 11.234 -43.344 1 83.56 376 LEU A C 1
ATOM 2920 O O . LEU A 1 376 ? 30.016 11.391 -44.562 1 83.56 376 LEU A O 1
ATOM 2924 N N . VAL A 1 377 ? 29.344 12.086 -42.594 1 81.75 377 VAL A N 1
ATOM 2925 C CA . VAL A 1 377 ? 28.688 13.266 -43.125 1 81.75 377 VAL A CA 1
ATOM 2926 C C . VAL A 1 377 ? 29.719 14.211 -43.719 1 81.75 377 VAL A C 1
ATOM 2928 O O . VAL A 1 377 ? 29.484 14.805 -44.781 1 81.75 377 VAL A O 1
ATOM 2931 N N . MET A 1 378 ? 30.75 14.25 -43.125 1 79.25 378 MET A N 1
ATOM 2932 C CA . MET A 1 378 ? 31.828 15.094 -43.625 1 79.25 378 MET A CA 1
ATOM 2933 C C . MET A 1 378 ? 32.281 14.609 -45 1 79.25 378 MET A C 1
ATOM 2935 O O . MET A 1 378 ? 32.5 15.414 -45.906 1 79.25 378 MET A O 1
ATOM 2939 N N . VAL A 1 379 ? 32.469 13.422 -45.156 1 79.25 379 VAL A N 1
ATOM 2940 C CA . VAL A 1 379 ? 32.938 12.844 -46.406 1 79.25 379 VAL A CA 1
ATOM 2941 C C . VAL A 1 379 ? 31.844 12.977 -47.469 1 79.25 379 VAL A C 1
ATOM 2943 O O . VAL A 1 379 ? 32.125 13.375 -48.594 1 79.25 379 VAL A O 1
ATOM 2946 N N . LEU A 1 380 ? 30.625 12.719 -47.156 1 80.31 380 LEU A N 1
ATOM 2947 C CA . LEU A 1 380 ? 29.531 12.758 -48.094 1 80.31 380 LEU A CA 1
ATOM 2948 C C . LEU A 1 380 ? 29.25 14.188 -48.562 1 80.31 380 LEU A C 1
ATOM 2950 O O . LEU A 1 380 ? 28.922 14.43 -49.719 1 80.31 380 LEU A O 1
ATOM 2954 N N . TRP A 1 381 ? 29.406 15.094 -47.625 1 77.44 381 TRP A N 1
ATOM 2955 C CA . TRP A 1 381 ? 29.219 16.5 -47.938 1 77.44 381 TRP A CA 1
ATOM 2956 C C . TRP A 1 381 ? 30.281 16.984 -48.906 1 77.44 381 TRP A C 1
ATOM 2958 O O . TRP A 1 381 ? 30 17.859 -49.75 1 77.44 381 TRP A O 1
ATOM 2968 N N . SER A 1 382 ? 31.375 16.422 -48.844 1 74.56 382 SER A N 1
ATOM 2969 C CA . SER A 1 382 ? 32.469 16.781 -49.781 1 74.56 382 SER A CA 1
ATOM 2970 C C . SER A 1 382 ? 32.25 16.141 -51.156 1 74.56 382 SER A C 1
ATOM 2972 O O . SER A 1 382 ? 32.688 16.688 -52.156 1 74.56 382 SER A O 1
ATOM 2974 N N . LEU A 1 383 ? 31.547 15.141 -51.219 1 72.56 383 LEU A N 1
ATOM 2975 C CA . LEU A 1 383 ? 31.453 14.375 -52.469 1 72.56 383 LEU A CA 1
ATOM 2976 C C . LEU A 1 383 ? 30.125 14.664 -53.188 1 72.56 383 LEU A C 1
ATOM 2978 O O . LEU A 1 383 ? 30.047 14.609 -54.406 1 72.56 383 LEU A O 1
ATOM 2982 N N . LEU A 1 384 ? 29.141 14.859 -52.375 1 74.25 384 LEU A N 1
ATOM 2983 C CA . LEU A 1 384 ? 27.812 14.961 -52.969 1 74.25 384 LEU A CA 1
ATOM 2984 C C . LEU A 1 384 ? 27.234 16.359 -52.75 1 74.25 384 LEU A C 1
ATOM 2986 O O . LEU A 1 384 ? 27.531 17.016 -51.75 1 74.25 384 LEU A O 1
ATOM 2990 N N . ASP A 1 385 ? 26.484 16.875 -53.688 1 72.69 385 ASP A N 1
ATOM 2991 C CA . ASP A 1 385 ? 25.984 18.25 -53.656 1 72.69 385 ASP A CA 1
ATOM 2992 C C . ASP A 1 385 ? 24.516 18.312 -53.25 1 72.69 385 ASP A C 1
ATOM 2994 O O . ASP A 1 385 ? 23.969 19.391 -53.062 1 72.69 385 ASP A O 1
ATOM 2998 N N . THR A 1 386 ? 23.984 17.297 -53.156 1 74.62 386 THR A N 1
ATOM 2999 C CA . THR A 1 386 ? 22.562 17.344 -52.844 1 74.62 386 THR A CA 1
ATOM 3000 C C . THR A 1 386 ? 22.297 16.844 -51.438 1 74.62 386 THR A C 1
ATOM 3002 O O . THR A 1 386 ? 22.703 15.734 -51.062 1 74.62 386 THR A O 1
ATOM 3005 N N . ILE A 1 387 ? 21.594 17.547 -50.594 1 71.44 387 ILE A N 1
ATOM 3006 C CA . ILE A 1 387 ? 21.375 17.344 -49.188 1 71.44 387 ILE A CA 1
ATOM 3007 C C . ILE A 1 387 ? 20.516 16.094 -48.969 1 71.44 387 ILE A C 1
ATOM 3009 O O . ILE A 1 387 ? 20.828 15.242 -48.125 1 71.44 387 ILE A O 1
ATOM 3013 N N . PRO A 1 388 ? 19.516 15.914 -49.625 1 70.81 388 PRO A N 1
ATOM 3014 C CA . PRO A 1 388 ? 18.703 14.719 -49.375 1 70.81 388 PRO A CA 1
ATOM 3015 C C . PRO A 1 388 ? 19.453 13.422 -49.656 1 70.81 388 PRO A C 1
ATOM 3017 O O . PRO A 1 388 ? 19.266 12.438 -48.938 1 70.81 388 PRO A O 1
ATOM 3020 N N . LEU A 1 389 ? 20.266 13.469 -50.5 1 73.38 389 LEU A N 1
ATOM 3021 C CA . LEU A 1 389 ? 21.047 12.289 -50.844 1 73.38 389 LEU A CA 1
ATOM 3022 C C . LEU A 1 389 ? 22.094 12.016 -49.75 1 73.38 389 LEU A C 1
ATOM 3024 O O . LEU A 1 389 ? 22.344 10.859 -49.406 1 73.38 389 LEU A O 1
ATOM 3028 N N . ILE A 1 390 ? 22.641 13 -49.281 1 71.81 390 ILE A N 1
ATOM 3029 C CA . ILE A 1 390 ? 23.609 12.883 -48.188 1 71.81 390 ILE A CA 1
ATOM 3030 C C . ILE A 1 390 ? 22.922 12.281 -46.969 1 71.81 390 ILE A C 1
ATOM 3032 O O . ILE A 1 390 ? 23.453 11.344 -46.344 1 71.81 390 ILE A O 1
ATOM 3036 N N . LEU A 1 391 ? 21.797 12.719 -46.719 1 76.06 391 LEU A N 1
ATOM 3037 C CA . LEU A 1 391 ? 21.062 12.242 -45.531 1 76.06 391 LEU A CA 1
ATOM 3038 C C . LEU A 1 391 ? 20.578 10.812 -45.75 1 76.06 391 LEU A C 1
ATOM 3040 O O . LEU A 1 391 ? 20.594 10.008 -44.812 1 76.06 391 LEU A O 1
ATOM 3044 N N . GLY A 1 392 ? 20.234 10.531 -46.875 1 77.62 392 GLY A N 1
ATOM 3045 C CA . GLY A 1 392 ? 19.812 9.18 -47.188 1 77.62 392 GLY A CA 1
ATOM 3046 C C . GLY A 1 392 ? 20.922 8.156 -47.094 1 77.62 392 GLY A C 1
ATOM 3047 O O . GLY A 1 392 ? 20.766 7.109 -46.469 1 77.62 392 GLY A O 1
ATOM 3048 N N . ILE A 1 393 ? 22.031 8.508 -47.656 1 78.06 393 ILE A N 1
ATOM 3049 C CA . ILE A 1 393 ? 23.156 7.586 -47.656 1 78.06 393 ILE A CA 1
ATOM 3050 C C . ILE A 1 393 ? 23.734 7.484 -46.219 1 78.06 393 ILE A C 1
ATOM 3052 O O . ILE A 1 393 ? 24.031 6.387 -45.75 1 78.06 393 ILE A O 1
ATOM 3056 N N . ALA A 1 394 ? 23.812 8.609 -45.625 1 78.12 394 ALA A N 1
ATOM 3057 C CA . ALA A 1 394 ? 24.281 8.602 -44.219 1 78.12 394 ALA A CA 1
ATOM 3058 C C . ALA A 1 394 ? 23.344 7.809 -43.344 1 78.12 394 ALA A C 1
ATOM 3060 O O . ALA A 1 394 ? 23.797 7.023 -42.5 1 78.12 394 ALA A O 1
ATOM 3061 N N . GLY A 1 395 ? 22.156 7.988 -43.531 1 80.56 395 GLY A N 1
ATOM 3062 C CA . GLY A 1 395 ? 21.172 7.254 -42.75 1 80.56 395 GLY A CA 1
ATOM 3063 C C . GLY A 1 395 ? 21.234 5.754 -42.969 1 80.56 395 GLY A C 1
ATOM 3064 O O . GLY A 1 395 ? 21.156 4.98 -42.031 1 80.56 395 GLY A O 1
ATOM 3065 N N . PHE A 1 396 ? 21.406 5.383 -44.125 1 79.31 396 PHE A N 1
ATOM 3066 C CA . PHE A 1 396 ? 21.516 3.971 -44.438 1 79.31 396 PHE A CA 1
ATOM 3067 C C . PHE A 1 396 ? 22.766 3.355 -43.844 1 79.31 396 PHE A C 1
ATOM 3069 O O . PHE A 1 396 ? 22.703 2.266 -43.25 1 79.31 396 PHE A O 1
ATOM 3076 N N . LEU A 1 397 ? 23.859 4.043 -43.938 1 79.81 397 LEU A N 1
ATOM 3077 C CA . LEU A 1 397 ? 25.125 3.52 -43.406 1 79.81 397 LEU A CA 1
ATOM 3078 C C . LEU A 1 397 ? 25.109 3.498 -41.875 1 79.81 397 LEU A C 1
ATOM 3080 O O . LEU A 1 397 ? 25.594 2.547 -41.281 1 79.81 397 LEU A O 1
ATOM 3084 N N . LEU A 1 398 ? 24.484 4.527 -41.344 1 81.44 398 LEU A N 1
ATOM 3085 C CA . LEU A 1 398 ? 24.375 4.566 -39.906 1 81.44 398 LEU A CA 1
ATOM 3086 C C . LEU A 1 398 ? 23.422 3.475 -39.406 1 81.44 398 LEU A C 1
ATOM 3088 O O . LEU A 1 398 ? 23.688 2.857 -38.375 1 81.44 398 LEU A O 1
ATOM 3092 N N . ALA A 1 399 ? 22.453 3.176 -40.094 1 81.5 399 ALA A N 1
ATOM 3093 C CA . ALA A 1 399 ? 21.547 2.084 -39.75 1 81.5 399 ALA A CA 1
ATOM 3094 C C . ALA A 1 399 ? 22.266 0.737 -39.812 1 81.5 399 ALA A C 1
ATOM 3096 O O . ALA A 1 399 ? 22.062 -0.126 -38.938 1 81.5 399 ALA A O 1
ATOM 3097 N N . GLY A 1 400 ? 23.047 0.604 -40.75 1 79.94 400 GLY A N 1
ATOM 3098 C CA . GLY A 1 400 ? 23.859 -0.601 -40.844 1 79.94 400 GLY A CA 1
ATOM 3099 C C . GLY A 1 400 ? 24.828 -0.764 -39.719 1 79.94 400 GLY A C 1
ATOM 3100 O O . GLY A 1 400 ? 24.984 -1.862 -39.156 1 79.94 400 GLY A O 1
ATOM 3101 N N . LEU A 1 401 ? 25.469 0.344 -39.375 1 80.5 401 LEU A N 1
ATOM 3102 C CA . LEU A 1 401 ? 26.406 0.318 -38.25 1 80.5 401 LEU A CA 1
ATOM 3103 C C . LEU A 1 401 ? 25.703 -0.009 -36.938 1 80.5 401 LEU A C 1
ATOM 3105 O O . LEU A 1 401 ? 26.203 -0.769 -36.125 1 80.5 401 LEU A O 1
ATOM 3109 N N . LEU A 1 402 ? 24.531 0.53 -36.781 1 81.44 402 LEU A N 1
ATOM 3110 C CA . LEU A 1 402 ? 23.719 0.246 -35.594 1 81.44 402 LEU A CA 1
ATOM 3111 C C . LEU A 1 402 ? 23.297 -1.216 -35.562 1 81.44 402 LEU A C 1
ATOM 3113 O O . LEU A 1 402 ? 23.328 -1.86 -34.531 1 81.44 402 LEU A O 1
ATOM 3117 N N . LEU A 1 403 ? 22.984 -1.732 -36.625 1 79.94 403 LEU A N 1
ATOM 3118 C CA . LEU A 1 403 ? 22.609 -3.137 -36.75 1 79.94 403 LEU A CA 1
ATOM 3119 C C . LEU A 1 403 ? 23.797 -4.047 -36.438 1 79.94 403 LEU A C 1
ATOM 3121 O O . LEU A 1 403 ? 23.625 -5.078 -35.781 1 79.94 403 LEU A O 1
ATOM 3125 N N . ALA A 1 404 ? 24.906 -3.701 -36.875 1 79.88 404 ALA A N 1
ATOM 3126 C CA . ALA A 1 404 ? 26.125 -4.477 -36.625 1 79.88 404 ALA A CA 1
ATOM 3127 C C . ALA A 1 404 ? 26.438 -4.488 -35.125 1 79.88 404 ALA A C 1
ATOM 3129 O O . ALA A 1 404 ? 26.922 -5.492 -34.594 1 79.88 404 ALA A O 1
ATOM 3130 N N . GLN A 1 405 ? 26.141 -3.41 -34.5 1 80.12 405 GLN A N 1
ATOM 3131 C CA . GLN A 1 405 ? 26.391 -3.311 -33.062 1 80.12 405 GLN A CA 1
ATOM 3132 C C . GLN A 1 405 ? 25.344 -4.105 -32.281 1 80.12 405 GLN A C 1
ATOM 3134 O O . GLN A 1 405 ? 25.703 -4.812 -31.328 1 80.12 405 GLN A O 1
ATOM 3139 N N . VAL A 1 406 ? 24.125 -4.074 -32.688 1 77.75 406 VAL A N 1
ATOM 3140 C CA . VAL A 1 406 ? 23.047 -4.77 -32 1 77.75 406 VAL A CA 1
ATOM 3141 C C . VAL A 1 406 ? 23.203 -6.277 -32.188 1 77.75 406 VAL A C 1
ATOM 3143 O O . VAL A 1 406 ? 22.922 -7.055 -31.281 1 77.75 406 VAL A O 1
ATOM 3146 N N . ARG A 1 407 ? 23.75 -6.617 -33.25 1 76 407 ARG A N 1
ATOM 3147 C CA . ARG A 1 407 ? 23.969 -8.031 -33.562 1 76 407 ARG A CA 1
ATOM 3148 C C . ARG A 1 407 ? 25.312 -8.5 -33.031 1 76 407 ARG A C 1
ATOM 3150 O O . ARG A 1 407 ? 25.688 -9.664 -33.219 1 76 407 ARG A O 1
ATOM 3157 N N . ARG A 1 408 ? 26.016 -7.613 -32.406 1 74.31 408 ARG A N 1
ATOM 3158 C CA . ARG A 1 408 ? 27.281 -7.855 -31.734 1 74.31 408 ARG A CA 1
ATOM 3159 C C . ARG A 1 408 ? 28.328 -8.383 -32.719 1 74.31 408 ARG A C 1
ATOM 3161 O O . ARG A 1 408 ? 29.172 -9.219 -32.344 1 74.31 408 ARG A O 1
ATOM 3168 N N . TRP A 1 409 ? 28.266 -8.047 -33.906 1 76.19 409 TRP A N 1
ATOM 3169 C CA . TRP A 1 409 ? 29.312 -8.344 -34.875 1 76.19 409 TRP A CA 1
ATOM 3170 C C . TRP A 1 409 ? 30.562 -7.535 -34.594 1 76.19 409 TRP A C 1
ATOM 3172 O O . TRP A 1 409 ? 31.688 -7.996 -34.844 1 76.19 409 TRP A O 1
ATOM 3182 N N . VAL A 1 410 ? 30.375 -6.344 -33.938 1 73.44 410 VAL A N 1
ATOM 3183 C CA . VAL A 1 410 ? 31.453 -5.441 -33.562 1 73.44 410 VAL A CA 1
ATOM 3184 C C . VAL A 1 410 ? 31.328 -5.098 -32.062 1 73.44 410 VAL A C 1
ATOM 3186 O O . VAL A 1 410 ? 30.312 -4.539 -31.641 1 73.44 410 VAL A O 1
ATOM 3189 N N . GLU A 1 411 ? 32.281 -5.566 -31.344 1 73.25 411 GLU A N 1
ATOM 3190 C CA . GLU A 1 411 ? 32.156 -5.359 -29.906 1 73.25 411 GLU A CA 1
ATOM 3191 C C . GLU A 1 411 ? 33.469 -4.863 -29.312 1 73.25 411 GLU A C 1
ATOM 3193 O O . GLU A 1 411 ? 34.531 -5.07 -29.891 1 73.25 411 GLU A O 1
ATOM 3198 N N . LYS A 1 412 ? 33.438 -4.164 -28.234 1 74.62 412 LYS A N 1
ATOM 3199 C CA . LYS A 1 412 ? 34.469 -3.766 -27.297 1 74.62 412 LYS A CA 1
ATOM 3200 C C . LYS A 1 412 ? 35.625 -3.066 -28.031 1 74.62 412 LYS A C 1
ATOM 3202 O O . LYS A 1 412 ? 35.469 -1.95 -28.531 1 74.62 412 LYS A O 1
ATOM 3207 N N . TRP A 1 413 ? 36.719 -3.887 -28.25 1 74.5 413 TRP A N 1
ATOM 3208 C CA . TRP A 1 413 ? 37.938 -3.309 -28.766 1 74.5 413 TRP A CA 1
ATOM 3209 C C . TRP A 1 413 ? 37.844 -3.055 -30.266 1 74.5 413 TRP A C 1
ATOM 3211 O O . TRP A 1 413 ? 38.531 -2.195 -30.812 1 74.5 413 TRP A O 1
ATOM 3221 N N . ASP A 1 414 ? 36.875 -3.627 -30.859 1 78.5 414 ASP A N 1
ATOM 3222 C CA . ASP A 1 414 ? 36.656 -3.447 -32.281 1 78.5 414 ASP A CA 1
ATOM 3223 C C . ASP A 1 414 ? 36.156 -2.043 -32.594 1 78.5 414 ASP A C 1
ATOM 3225 O O . ASP A 1 414 ? 36.531 -1.446 -33.594 1 78.5 414 ASP A O 1
ATOM 3229 N N . LEU A 1 415 ? 35.469 -1.501 -31.734 1 81.12 415 LEU A N 1
ATOM 3230 C CA . LEU A 1 415 ? 34.875 -0.174 -31.922 1 81.12 415 LEU A CA 1
ATOM 3231 C C . LEU A 1 415 ? 35.969 0.894 -31.938 1 81.12 415 LEU A C 1
ATOM 3233 O O . LEU A 1 415 ? 35.938 1.795 -32.781 1 81.12 415 LEU A O 1
ATOM 3237 N N . LEU A 1 416 ? 36.844 0.707 -31.141 1 80.5 416 LEU A N 1
ATOM 3238 C CA . LEU A 1 416 ? 37.938 1.664 -31.031 1 80.5 416 LEU A CA 1
ATOM 3239 C C . LEU A 1 416 ? 38.875 1.57 -32.25 1 80.5 416 LEU A C 1
ATOM 3241 O O . LEU A 1 416 ? 39.344 2.59 -32.75 1 80.5 416 LEU A O 1
ATOM 3245 N N . ILE A 1 417 ? 39.031 0.404 -32.625 1 78.75 417 ILE A N 1
ATOM 3246 C CA . ILE A 1 417 ? 39.906 0.168 -33.781 1 78.75 417 ILE A CA 1
ATOM 3247 C C . ILE A 1 417 ? 39.281 0.731 -35.031 1 78.75 417 ILE A C 1
ATOM 3249 O O . ILE A 1 417 ? 39.938 1.417 -35.812 1 78.75 417 ILE A O 1
ATOM 3253 N N . ILE A 1 418 ? 38.031 0.466 -35.188 1 80.81 418 ILE A N 1
ATOM 3254 C CA . ILE A 1 418 ? 37.344 0.94 -36.375 1 80.81 418 ILE A CA 1
ATOM 3255 C C . ILE A 1 418 ? 37.281 2.465 -36.375 1 80.81 418 ILE A C 1
ATOM 3257 O O . ILE A 1 418 ? 37.531 3.107 -37.406 1 80.81 418 ILE A O 1
ATOM 3261 N N . ALA A 1 419 ? 37.031 3.074 -35.25 1 83.5 419 ALA A N 1
ATOM 3262 C CA . ALA A 1 419 ? 37 4.527 -35.094 1 83.5 419 ALA A CA 1
ATOM 3263 C C . ALA A 1 419 ? 38.375 5.129 -35.375 1 83.5 419 ALA A C 1
ATOM 3265 O O . ALA A 1 419 ? 38.469 6.164 -36.031 1 83.5 419 ALA A O 1
ATOM 3266 N N . GLY A 1 420 ? 39.344 4.418 -34.906 1 82.81 420 GLY A N 1
ATOM 3267 C CA . GLY A 1 420 ? 40.719 4.859 -35.125 1 82.81 420 GLY A CA 1
ATOM 3268 C C . GLY A 1 420 ? 41.125 4.809 -36.594 1 82.81 420 GLY A C 1
ATOM 3269 O O . GLY A 1 420 ? 41.719 5.746 -37.125 1 82.81 420 GLY A O 1
ATOM 3270 N N . ILE A 1 421 ? 40.781 3.795 -37.219 1 80.06 421 ILE A N 1
ATOM 3271 C CA . ILE A 1 421 ? 41.125 3.604 -38.625 1 80.06 421 ILE A CA 1
ATOM 3272 C C . ILE A 1 421 ? 40.344 4.598 -39.5 1 80.06 421 ILE A C 1
ATOM 3274 O O . ILE A 1 421 ? 40.906 5.242 -40.375 1 80.06 421 ILE A O 1
ATOM 3278 N N . SER A 1 422 ? 39 4.703 -39.219 1 81.81 422 SER A N 1
ATOM 3279 C CA . SER A 1 422 ? 38.156 5.645 -39.969 1 81.81 422 SER A CA 1
ATOM 3280 C C . SER A 1 422 ? 38.688 7.07 -39.844 1 81.81 422 SER A C 1
ATOM 3282 O O . SER A 1 422 ? 38.75 7.82 -40.812 1 81.81 422 SER A O 1
ATOM 3284 N N . PHE A 1 423 ? 39.094 7.391 -38.688 1 83.94 423 PHE A N 1
ATOM 3285 C CA . PHE A 1 423 ? 39.625 8.711 -38.406 1 83.94 423 PHE A CA 1
ATOM 3286 C C . PHE A 1 423 ? 40.938 8.914 -39.156 1 83.94 423 PHE A C 1
ATOM 3288 O O . PHE A 1 423 ? 41.156 9.969 -39.75 1 83.94 423 PHE A O 1
ATOM 3295 N N . ALA A 1 424 ? 41.75 7.93 -39.125 1 80.12 424 ALA A N 1
ATOM 3296 C CA . ALA A 1 424 ? 43.062 8 -39.781 1 80.12 424 ALA A CA 1
ATOM 3297 C C . ALA A 1 424 ? 42.875 8.156 -41.312 1 80.12 424 ALA A C 1
ATOM 3299 O O . ALA A 1 424 ? 43.594 8.953 -41.938 1 80.12 424 ALA A O 1
ATOM 3300 N N . ILE A 1 425 ? 41.969 7.496 -41.875 1 78.69 425 ILE A N 1
ATOM 3301 C CA . ILE A 1 425 ? 41.75 7.543 -43.312 1 78.69 425 ILE A CA 1
ATOM 3302 C C . ILE A 1 425 ? 41.25 8.93 -43.719 1 78.69 425 ILE A C 1
ATOM 3304 O O . ILE A 1 425 ? 41.75 9.539 -44.656 1 78.69 425 ILE A O 1
ATOM 3308 N N . ILE A 1 426 ? 40.281 9.383 -42.938 1 77.56 426 ILE A N 1
ATOM 3309 C CA . ILE A 1 426 ? 39.688 10.664 -43.312 1 77.56 426 ILE A CA 1
ATOM 3310 C C . ILE A 1 426 ? 40.688 11.797 -43 1 77.56 426 ILE A C 1
ATOM 3312 O O . ILE A 1 426 ? 40.781 12.766 -43.75 1 77.56 426 ILE A O 1
ATOM 3316 N N . PHE A 1 427 ? 41.406 11.602 -41.969 1 77.56 427 PHE A N 1
ATOM 3317 C CA . PHE A 1 427 ? 42.406 12.578 -41.594 1 77.56 427 PHE A CA 1
ATOM 3318 C C . PHE A 1 427 ? 43.5 12.656 -42.688 1 77.56 427 PHE A C 1
ATOM 3320 O O . PHE A 1 427 ? 43.906 13.75 -43.062 1 77.56 427 PHE A O 1
ATOM 3327 N N . TRP A 1 428 ? 43.906 11.602 -43.219 1 73.69 428 TRP A N 1
ATOM 3328 C CA . TRP A 1 428 ? 44.969 11.555 -44.219 1 73.69 428 TRP A CA 1
ATOM 3329 C C . TRP A 1 428 ? 44.438 11.961 -45.594 1 73.69 428 TRP A C 1
ATOM 3331 O O . TRP A 1 428 ? 45.125 12.664 -46.344 1 73.69 428 TRP A O 1
ATOM 3341 N N . VAL A 1 429 ? 43.25 11.609 -45.875 1 69.56 429 VAL A N 1
ATOM 3342 C CA . VAL A 1 429 ? 42.719 11.883 -47.219 1 69.56 429 VAL A CA 1
ATOM 3343 C C . VAL A 1 429 ? 42.094 13.273 -47.25 1 69.56 429 VAL A C 1
ATOM 3345 O O . VAL A 1 429 ? 42.156 13.969 -48.25 1 69.56 429 VAL A O 1
ATOM 3348 N N . GLY A 1 430 ? 41.406 13.555 -46.188 1 62.94 430 GLY A N 1
ATOM 3349 C CA . GLY A 1 430 ? 40.656 14.781 -46.156 1 62.94 430 GLY A CA 1
ATOM 3350 C C . GLY A 1 430 ? 41.5 16.016 -45.906 1 62.94 430 GLY A C 1
ATOM 3351 O O . GLY A 1 430 ? 41.062 17.141 -46.25 1 62.94 430 GLY A O 1
ATOM 3352 N N . THR A 1 431 ? 42.5 15.938 -45.219 1 59.5 431 THR A N 1
ATOM 3353 C CA . THR A 1 431 ? 43.281 17.141 -44.875 1 59.5 431 THR A CA 1
ATOM 3354 C C . THR A 1 431 ? 44.281 17.484 -45.969 1 59.5 431 THR A C 1
ATOM 3356 O O . THR A 1 431 ? 45.156 18.312 -45.75 1 59.5 431 THR A O 1
ATOM 3359 N N . GLY A 1 432 ? 44.156 17.094 -47.125 1 52.91 432 GLY A N 1
ATOM 3360 C CA . GLY A 1 432 ? 45.062 17.547 -48.156 1 52.91 432 GLY A CA 1
ATOM 3361 C C . GLY A 1 432 ? 44.844 19 -48.562 1 52.91 432 GLY A C 1
ATOM 3362 O O . GLY A 1 432 ? 43.875 19.625 -48.125 1 52.91 432 GLY A O 1
ATOM 3363 N N . PRO A 1 433 ? 45.562 19.641 -49.5 1 49.03 433 PRO A N 1
ATOM 3364 C CA . PRO A 1 433 ? 45.531 21 -50.031 1 49.03 433 PRO A CA 1
ATOM 3365 C C . PRO A 1 433 ? 44.188 21.328 -50.75 1 49.03 433 PRO A C 1
ATOM 3367 O O . PRO A 1 433 ? 43.781 20.578 -51.656 1 49.03 433 PRO A O 1
ATOM 3370 N N . GLY A 1 434 ? 43.25 22.281 -50.219 1 54.38 434 GLY A N 1
ATOM 3371 C CA . GLY A 1 434 ? 42 22.781 -50.719 1 54.38 434 GLY A CA 1
ATOM 3372 C C . GLY A 1 434 ? 40.812 22.281 -49.938 1 54.38 434 GLY A C 1
ATOM 3373 O O . GLY A 1 434 ? 39.656 22.703 -50.188 1 54.38 434 GLY A O 1
ATOM 3374 N N . ASN A 1 435 ? 40.938 21.109 -49.188 1 56.03 435 ASN A N 1
ATOM 3375 C CA . ASN A 1 435 ? 39.75 20.406 -48.656 1 56.03 435 ASN A CA 1
ATOM 3376 C C . ASN A 1 435 ? 39.438 20.875 -47.25 1 56.03 435 ASN A C 1
ATOM 3378 O O . ASN A 1 435 ? 40 21.875 -46.75 1 56.03 435 ASN A O 1
ATOM 3382 N N . LEU A 1 436 ? 39.031 19.922 -46.219 1 59.69 436 LEU A N 1
ATOM 3383 C CA . LEU A 1 436 ? 38.438 20.188 -44.906 1 59.69 436 LEU A CA 1
ATOM 3384 C C . LEU A 1 436 ? 39.5 20.594 -43.906 1 59.69 436 LEU A C 1
ATOM 3386 O O . LEU A 1 436 ? 40.625 20.094 -43.938 1 59.69 436 LEU A O 1
ATOM 3390 N N . GLU A 1 437 ? 39.531 21.703 -43.281 1 67.69 437 GLU A N 1
ATOM 3391 C CA . GLU A 1 437 ? 40.406 22.156 -42.219 1 67.69 437 GLU A CA 1
ATOM 3392 C C . GLU A 1 437 ? 40.594 21.078 -41.156 1 67.69 437 GLU A C 1
ATOM 3394 O O . GLU A 1 437 ? 39.656 20.406 -40.75 1 67.69 437 GLU A O 1
ATOM 3399 N N . VAL A 1 438 ? 41.844 20.781 -40.75 1 71.06 438 VAL A N 1
ATOM 3400 C CA . VAL A 1 438 ? 42.281 19.766 -39.781 1 71.06 438 VAL A CA 1
ATOM 3401 C C . VAL A 1 438 ? 41.438 19.875 -38.5 1 71.06 438 VAL A C 1
ATOM 3403 O O . VAL A 1 438 ? 41.031 18.859 -37.938 1 71.06 438 VAL A O 1
ATOM 3406 N N . THR A 1 439 ? 41.219 21.031 -38.094 1 71.69 439 THR A N 1
ATOM 3407 C CA . THR A 1 439 ? 40.5 21.25 -36.844 1 71.69 439 THR A CA 1
ATOM 3408 C C . THR A 1 439 ? 39.031 20.766 -37 1 71.69 439 THR A C 1
ATOM 3410 O O . THR A 1 439 ? 38.469 20.203 -36.062 1 71.69 439 THR A O 1
ATOM 3413 N N . GLN A 1 440 ? 38.562 20.828 -38.094 1 72.5 440 GLN A N 1
ATOM 3414 C CA . GLN A 1 440 ? 37.188 20.406 -38.312 1 72.5 440 GLN A CA 1
ATOM 3415 C C . GLN A 1 440 ? 37.094 18.891 -38.344 1 72.5 440 GLN A C 1
ATOM 3417 O O . GLN A 1 440 ? 36.094 18.328 -37.875 1 72.5 440 GLN A O 1
ATOM 3422 N N . VAL A 1 441 ? 38.062 18.359 -38.812 1 75.12 441 VAL A N 1
ATOM 3423 C CA . VAL A 1 441 ? 38.062 16.922 -38.969 1 75.12 441 VAL A CA 1
ATOM 3424 C C . VAL A 1 441 ? 38.156 16.25 -37.594 1 75.12 441 VAL A C 1
ATOM 3426 O O . VAL A 1 441 ? 37.625 15.172 -37.375 1 75.12 441 VAL A O 1
ATOM 3429 N N . ILE A 1 442 ? 38.781 17.016 -36.688 1 77.69 442 ILE A N 1
ATOM 3430 C CA . ILE A 1 442 ? 39 16.484 -35.344 1 77.69 442 ILE A CA 1
ATOM 3431 C C . ILE A 1 442 ? 37.812 16.828 -34.469 1 77.69 442 ILE A C 1
ATOM 3433 O O . ILE A 1 442 ? 37.281 15.961 -33.75 1 77.69 442 ILE A O 1
ATOM 3437 N N . ILE A 1 443 ? 37.281 17.938 -34.594 1 78.38 443 ILE A N 1
ATOM 3438 C CA . ILE A 1 443 ? 36.344 18.438 -33.625 1 78.38 443 ILE A CA 1
ATOM 3439 C C . ILE A 1 443 ? 34.938 17.922 -33.969 1 78.38 443 ILE A C 1
ATOM 3441 O O . ILE A 1 443 ? 34.156 17.531 -33.094 1 78.38 443 ILE A O 1
ATOM 3445 N N . LEU A 1 444 ? 34.625 17.797 -35.156 1 78.56 444 LEU A N 1
ATOM 3446 C CA . LEU A 1 444 ? 33.25 17.484 -35.562 1 78.56 444 LEU A CA 1
ATOM 3447 C C . LEU A 1 444 ? 32.875 16.062 -35.156 1 78.56 444 LEU A C 1
ATOM 3449 O O . LEU A 1 444 ? 31.812 15.836 -34.594 1 78.56 444 LEU A O 1
ATOM 3453 N N . PRO A 1 445 ? 33.719 15.148 -35.438 1 83.5 445 PRO A N 1
ATOM 3454 C CA . PRO A 1 445 ? 33.344 13.805 -35 1 83.5 445 PRO A CA 1
ATOM 3455 C C . PRO A 1 445 ? 33.219 13.688 -33.469 1 83.5 445 PRO A C 1
ATOM 3457 O O . PRO A 1 445 ? 32.375 12.969 -32.969 1 83.5 445 PRO A O 1
ATOM 3460 N N . ILE A 1 446 ? 34.031 14.43 -32.781 1 82.25 446 ILE A N 1
ATOM 3461 C CA . ILE A 1 446 ? 33.969 14.406 -31.328 1 82.25 446 ILE A CA 1
ATOM 3462 C C . ILE A 1 446 ? 32.688 15.055 -30.859 1 82.25 446 ILE A C 1
ATOM 3464 O O . ILE A 1 446 ? 32 14.539 -29.969 1 82.25 446 ILE A O 1
ATOM 3468 N N . LEU A 1 447 ? 32.281 16.047 -31.5 1 80.44 447 LEU A N 1
ATOM 3469 C CA . LEU A 1 447 ? 31.047 16.734 -31.125 1 80.44 447 LEU A CA 1
ATOM 3470 C C . LEU A 1 447 ? 29.828 15.867 -31.422 1 80.44 447 LEU A C 1
ATOM 3472 O O . LEU A 1 447 ? 28.875 15.828 -30.641 1 80.44 447 LEU A O 1
ATOM 3476 N N . THR A 1 448 ? 29.844 15.219 -32.5 1 83.94 448 THR A N 1
ATOM 3477 C CA . THR A 1 448 ? 28.719 14.359 -32.844 1 83.94 448 THR A CA 1
ATOM 3478 C C . THR A 1 448 ? 28.672 13.141 -31.953 1 83.94 448 THR A C 1
ATOM 3480 O O . THR A 1 448 ? 27.578 12.656 -31.594 1 83.94 448 THR A O 1
ATOM 3483 N N . ALA A 1 449 ? 29.766 12.703 -31.594 1 86.25 449 ALA A N 1
ATOM 3484 C CA . ALA A 1 449 ? 29.828 11.617 -30.625 1 86.25 449 ALA A CA 1
ATOM 3485 C C . ALA A 1 449 ? 29.219 12.031 -29.297 1 86.25 449 ALA A C 1
ATOM 3487 O O . ALA A 1 449 ? 28.391 11.312 -28.719 1 86.25 449 ALA A O 1
ATOM 3488 N N . LEU A 1 450 ? 29.625 13.172 -28.875 1 81.25 450 LEU A N 1
ATOM 3489 C CA . LEU A 1 450 ? 29.109 13.672 -27.609 1 81.25 450 LEU A CA 1
ATOM 3490 C C . LEU A 1 450 ? 27.609 13.953 -27.688 1 81.25 450 LEU A C 1
ATOM 3492 O O . LEU A 1 450 ? 26.875 13.672 -26.75 1 81.25 450 LEU A O 1
ATOM 3496 N N . SER A 1 451 ? 27.172 14.359 -28.781 1 79.75 451 SER A N 1
ATOM 3497 C CA . SER A 1 451 ? 25.75 14.609 -28.984 1 79.75 451 SER A CA 1
ATOM 3498 C C . SER A 1 451 ? 24.953 13.305 -28.984 1 79.75 451 SER A C 1
ATOM 3500 O O . SER A 1 451 ? 23.875 13.242 -28.406 1 79.75 451 SER A O 1
ATOM 3502 N N . ALA A 1 452 ? 25.438 12.375 -29.656 1 82.5 452 ALA A N 1
ATOM 3503 C CA . ALA A 1 452 ? 24.766 11.078 -29.688 1 82.5 452 ALA A CA 1
ATOM 3504 C C . ALA A 1 452 ? 24.656 10.477 -28.297 1 82.5 452 ALA A C 1
ATOM 3506 O O . ALA A 1 452 ? 23.625 9.906 -27.938 1 82.5 452 ALA A O 1
ATOM 3507 N N . VAL A 1 453 ? 25.672 10.609 -27.609 1 81.88 453 VAL A N 1
ATOM 3508 C CA . VAL A 1 453 ? 25.656 10.117 -26.234 1 81.88 453 VAL A CA 1
ATOM 3509 C C . VAL A 1 453 ? 24.609 10.891 -25.422 1 81.88 453 VAL A C 1
ATOM 3511 O O . VAL A 1 453 ? 23.844 10.297 -24.672 1 81.88 453 VAL A O 1
ATOM 3514 N N . ALA A 1 454 ? 24.578 12.141 -25.672 1 78.62 454 ALA A N 1
ATOM 3515 C CA . ALA A 1 454 ? 23.625 12.977 -24.953 1 78.62 454 ALA A CA 1
ATOM 3516 C C . ALA A 1 454 ? 22.188 12.617 -25.312 1 78.62 454 ALA A C 1
ATOM 3518 O O . ALA A 1 454 ? 21.328 12.516 -24.438 1 78.62 454 ALA A O 1
ATOM 3519 N N . VAL A 1 455 ? 21.969 12.445 -26.5 1 78.25 455 VAL A N 1
ATOM 3520 C CA . VAL A 1 455 ? 20.625 12.109 -26.984 1 78.25 455 VAL A CA 1
ATOM 3521 C C . VAL A 1 455 ? 20.219 10.742 -26.453 1 78.25 455 VAL A C 1
ATOM 3523 O O . VAL A 1 455 ? 19.094 10.562 -25.984 1 78.25 455 VAL A O 1
ATOM 3526 N N . THR A 1 456 ? 21.094 9.867 -26.547 1 79.44 456 THR A N 1
ATOM 3527 C CA . THR A 1 456 ? 20.797 8.516 -26.062 1 79.44 456 THR A CA 1
ATOM 3528 C C . THR A 1 456 ? 20.547 8.523 -24.562 1 79.44 456 THR A C 1
ATOM 3530 O O . THR A 1 456 ? 19.625 7.871 -24.078 1 79.44 456 THR A O 1
ATOM 3533 N N . ALA A 1 457 ? 21.328 9.203 -23.938 1 76.75 457 ALA A N 1
ATOM 3534 C CA . ALA A 1 457 ? 21.141 9.328 -22.5 1 76.75 457 ALA A CA 1
ATOM 3535 C C . ALA A 1 457 ? 19.812 10.008 -22.172 1 76.75 457 ALA A C 1
ATOM 3537 O O . ALA A 1 457 ? 19.094 9.586 -21.25 1 76.75 457 ALA A O 1
ATOM 3538 N N . LEU A 1 458 ? 19.516 10.969 -22.953 1 72 458 LEU A N 1
ATOM 3539 C CA . LEU A 1 458 ? 18.25 11.664 -22.781 1 72 458 LEU A CA 1
ATOM 3540 C C . LEU A 1 458 ? 17.078 10.734 -23.094 1 72 458 LEU A C 1
ATOM 3542 O O . LEU A 1 458 ? 16.078 10.727 -22.359 1 72 458 LEU A O 1
ATOM 3546 N N . PHE A 1 459 ? 17.141 10.109 -24.125 1 72.25 459 PHE A N 1
ATOM 3547 C CA . PHE A 1 459 ? 16.094 9.172 -24.484 1 72.25 459 PHE A CA 1
ATOM 3548 C C . PHE A 1 459 ? 15.906 8.109 -23.422 1 72.25 459 PHE A C 1
ATOM 3550 O O . PHE A 1 459 ? 14.781 7.734 -23.094 1 72.25 459 PHE A O 1
ATOM 3557 N N . ARG A 1 460 ? 16.938 7.727 -23.016 1 71.75 460 ARG A N 1
ATOM 3558 C CA . ARG A 1 460 ? 16.859 6.715 -21.969 1 71.75 460 ARG A CA 1
ATOM 3559 C C . ARG A 1 460 ? 16.234 7.293 -20.703 1 71.75 460 ARG A C 1
ATOM 3561 O O . ARG A 1 460 ? 15.461 6.617 -20.016 1 71.75 460 ARG A O 1
ATOM 3568 N N . LEU A 1 461 ? 16.609 8.43 -20.469 1 64.88 461 LEU A N 1
ATOM 3569 C CA . LEU A 1 461 ? 16.016 9.117 -19.328 1 64.88 461 LEU A CA 1
ATOM 3570 C C . LEU A 1 461 ? 14.523 9.336 -19.531 1 64.88 461 LEU A C 1
ATOM 3572 O O . LEU A 1 461 ? 13.727 9.086 -18.625 1 64.88 461 LEU A O 1
ATOM 3576 N N . ILE A 1 462 ? 14.219 9.797 -20.625 1 64.31 462 ILE A N 1
ATOM 3577 C CA . ILE A 1 462 ? 12.812 10 -20.953 1 64.31 462 ILE A CA 1
ATOM 3578 C C . ILE A 1 462 ? 12.078 8.664 -20.953 1 64.31 462 ILE A C 1
ATOM 3580 O O . ILE A 1 462 ? 10.984 8.547 -20.406 1 64.31 462 ILE A O 1
ATOM 3584 N N . TYR A 1 463 ? 12.672 7.773 -21.578 1 64.06 463 TYR A N 1
ATOM 3585 C CA . TYR A 1 463 ? 12.086 6.434 -21.594 1 64.06 463 TYR A CA 1
ATOM 3586 C C . TYR A 1 463 ? 11.914 5.895 -20.188 1 64.06 463 TYR A C 1
ATOM 3588 O O . TYR A 1 463 ? 10.883 5.297 -19.859 1 64.06 463 TYR A O 1
ATOM 3596 N N . GLY A 1 464 ? 12.852 6.168 -19.484 1 60.69 464 GLY A N 1
ATOM 3597 C CA . GLY A 1 464 ? 12.742 5.777 -18.094 1 60.69 464 GLY A CA 1
ATOM 3598 C C . GLY A 1 464 ? 11.633 6.492 -17.359 1 60.69 464 GLY A C 1
ATOM 3599 O O . GLY A 1 464 ? 10.898 5.875 -16.578 1 60.69 464 GLY A O 1
ATOM 3600 N N . ILE A 1 465 ? 11.5 7.656 -17.672 1 57.91 465 ILE A N 1
ATOM 3601 C CA . ILE A 1 465 ? 10.43 8.445 -17.078 1 57.91 465 ILE A CA 1
ATOM 3602 C C . ILE A 1 465 ? 9.086 7.996 -17.641 1 57.91 465 ILE A C 1
ATOM 3604 O O . ILE A 1 465 ? 8.125 7.812 -16.891 1 57.91 465 ILE A O 1
ATOM 3608 N N . LEU A 1 466 ? 9.031 7.855 -18.891 1 57.69 466 LEU A N 1
ATOM 3609 C CA . LEU A 1 466 ? 7.797 7.43 -19.547 1 57.69 466 LEU A CA 1
ATOM 3610 C C . LEU A 1 466 ? 7.414 6.016 -19.109 1 57.69 466 LEU A C 1
ATOM 3612 O O . LEU A 1 466 ? 6.234 5.719 -18.922 1 57.69 466 LEU A O 1
ATOM 3616 N N . LYS A 1 467 ? 8.344 5.281 -19.047 1 57.34 467 LYS A N 1
ATOM 3617 C CA . LYS A 1 467 ? 8.078 3.926 -18.594 1 57.34 467 LYS A CA 1
ATOM 3618 C C . LYS A 1 467 ? 7.539 3.93 -17.156 1 57.34 467 LYS A C 1
ATOM 3620 O O . LYS A 1 467 ? 6.656 3.137 -16.828 1 57.34 467 LYS A O 1
ATOM 3625 N N . ARG A 1 468 ? 7.941 4.801 -16.484 1 53 468 ARG A N 1
ATOM 3626 C CA . ARG A 1 468 ? 7.449 4.941 -15.117 1 53 468 ARG A CA 1
ATOM 3627 C C . ARG A 1 468 ? 6.055 5.562 -15.102 1 53 468 ARG A C 1
ATOM 3629 O O . ARG A 1 468 ? 5.242 5.254 -14.227 1 53 468 ARG A O 1
ATOM 3636 N N . LEU A 1 469 ? 5.727 6.355 -16 1 52.25 469 LEU A N 1
ATOM 3637 C CA . LEU A 1 469 ? 4.406 6.961 -16.125 1 52.25 469 LEU A CA 1
A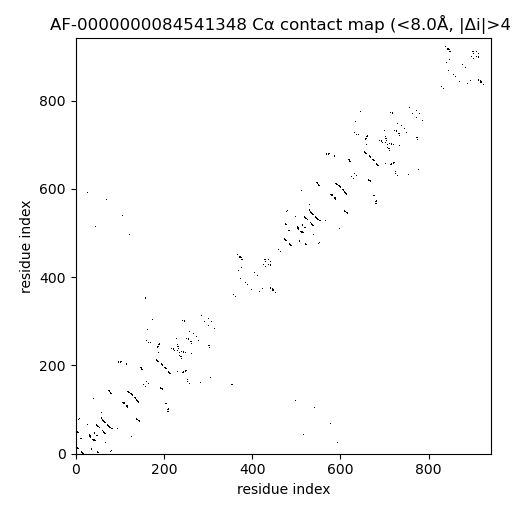TOM 3638 C C . LEU A 1 469 ? 3.404 5.98 -16.719 1 52.25 469 LEU A C 1
ATOM 3640 O O . LEU A 1 469 ? 2.215 6.023 -16.391 1 52.25 469 LEU A O 1
ATOM 3644 N N . ILE A 1 470 ? 3.869 5.133 -17.609 1 51.28 470 ILE A N 1
ATOM 3645 C CA . ILE A 1 470 ? 2.947 4.188 -18.219 1 51.28 470 ILE A CA 1
ATOM 3646 C C . ILE A 1 470 ? 2.879 2.912 -17.391 1 51.28 470 ILE A C 1
ATOM 3648 O O . ILE A 1 470 ? 1.861 2.215 -17.391 1 51.28 470 ILE A O 1
ATOM 3652 N N . SER A 1 471 ? 3.721 2.682 -16.75 1 43.84 471 SER A N 1
ATOM 3653 C CA . SER A 1 471 ? 3.547 1.479 -15.938 1 43.84 471 SER A CA 1
ATOM 3654 C C . SER A 1 471 ? 2.756 1.776 -14.664 1 43.84 471 SER A C 1
ATOM 3656 O O . SER A 1 471 ? 2.922 2.836 -14.055 1 43.84 471 SER A O 1
ATOM 3658 N N . MET B 1 1 ? -22.719 -7.18 16.875 1 91.56 1 MET B N 1
ATOM 3659 C CA . MET B 1 1 ? -21.734 -6.176 16.469 1 91.56 1 MET B CA 1
ATOM 3660 C C . MET B 1 1 ? -22.312 -4.77 16.609 1 91.56 1 MET B C 1
ATOM 3662 O O . MET B 1 1 ? -23.484 -4.543 16.312 1 91.56 1 MET B O 1
ATOM 3666 N N . LYS B 1 2 ? -21.516 -3.877 17.141 1 94.5 2 LYS B N 1
ATOM 3667 C CA . LYS B 1 2 ? -21.891 -2.473 17.281 1 94.5 2 LYS B CA 1
ATOM 3668 C C . LYS B 1 2 ? -21.344 -1.646 16.109 1 94.5 2 LYS B C 1
ATOM 3670 O O . LYS B 1 2 ? -20.172 -1.754 15.758 1 94.5 2 LYS B O 1
ATOM 3675 N N . ILE B 1 3 ? -22.297 -0.878 15.422 1 97.31 3 ILE B N 1
ATOM 3676 C CA . ILE B 1 3 ? -21.906 -0.027 14.305 1 97.31 3 ILE B CA 1
ATOM 3677 C C . ILE B 1 3 ? -22.312 1.417 14.594 1 97.31 3 ILE B C 1
ATOM 3679 O O . ILE B 1 3 ? -23.422 1.677 15.062 1 97.31 3 ILE B O 1
ATOM 3683 N N . TYR B 1 4 ? -21.453 2.359 14.352 1 97.75 4 TYR B N 1
ATOM 3684 C CA . TYR B 1 4 ? -21.641 3.779 14.617 1 97.75 4 TYR B CA 1
ATOM 3685 C C . TYR B 1 4 ? -22.156 4.504 13.375 1 97.75 4 TYR B C 1
ATOM 3687 O O . TYR B 1 4 ? -21.562 4.398 12.305 1 97.75 4 TYR B O 1
ATOM 3695 N N . CYS B 1 5 ? -23.219 5.188 13.508 1 97.44 5 CYS B N 1
ATOM 3696 C CA . CYS B 1 5 ? -23.797 5.984 12.43 1 97.44 5 CYS B CA 1
ATOM 3697 C C . CYS B 1 5 ? -22.938 7.211 12.141 1 97.44 5 CYS B C 1
ATOM 3699 O O . CYS B 1 5 ? -22.562 7.941 13.062 1 97.44 5 CYS B O 1
ATOM 3701 N N . THR B 1 6 ? -22.719 7.523 10.812 1 95.25 6 THR B N 1
ATOM 3702 C CA . THR B 1 6 ? -21.797 8.602 10.477 1 95.25 6 THR B CA 1
ATOM 3703 C C . THR B 1 6 ? -22.562 9.883 10.133 1 95.25 6 THR B C 1
ATOM 3705 O O . THR B 1 6 ? -21.953 10.914 9.844 1 95.25 6 THR B O 1
ATOM 3708 N N . ARG B 1 7 ? -23.844 9.844 10.125 1 91.75 7 ARG B N 1
ATOM 3709 C CA . ARG B 1 7 ? -24.594 11.062 9.812 1 91.75 7 ARG B CA 1
ATOM 3710 C C . ARG B 1 7 ? -24.328 12.141 10.859 1 91.75 7 ARG B C 1
ATOM 3712 O O . ARG B 1 7 ? -24.531 11.914 12.055 1 91.75 7 ARG B O 1
ATOM 3719 N N . PRO B 1 8 ? -23.984 13.242 10.328 1 87.5 8 PRO B N 1
ATOM 3720 C CA . PRO B 1 8 ? -23.797 14.336 11.281 1 87.5 8 PRO B CA 1
ATOM 3721 C C . PRO B 1 8 ? -25.094 14.695 12.016 1 87.5 8 PRO B C 1
ATOM 3723 O O . PRO B 1 8 ? -26.125 14.898 11.383 1 87.5 8 PRO B O 1
ATOM 3726 N N . GLY B 1 9 ? -25.047 14.695 13.406 1 84.56 9 GLY B N 1
ATOM 3727 C CA . GLY B 1 9 ? -26.188 15.125 14.195 1 84.56 9 GLY B CA 1
ATOM 3728 C C . GLY B 1 9 ? -27.125 13.984 14.578 1 84.56 9 GLY B C 1
ATOM 3729 O O . GLY B 1 9 ? -28.156 14.211 15.203 1 84.56 9 GLY B O 1
ATOM 3730 N N . CYS B 1 10 ? -26.812 12.82 14.109 1 92.12 10 CYS B N 1
ATOM 3731 C CA . CYS B 1 10 ? -27.625 11.688 14.539 1 92.12 10 CYS B CA 1
ATOM 3732 C C . CYS B 1 10 ? -27.688 11.609 16.062 1 92.12 10 CYS B C 1
ATOM 3734 O O . CYS B 1 10 ? -26.656 11.508 16.719 1 92.12 10 CYS B O 1
ATOM 3736 N N . PRO B 1 11 ? -28.844 11.672 16.656 1 92.81 11 PRO B N 1
ATOM 3737 C CA . PRO B 1 11 ? -28.969 11.719 18.109 1 92.81 11 PRO B CA 1
ATOM 3738 C C . PRO B 1 11 ? -28.531 10.414 18.781 1 92.81 11 PRO B C 1
ATOM 3740 O O . PRO B 1 11 ? -28.031 10.43 19.906 1 92.81 11 PRO B O 1
ATOM 3743 N N . LYS B 1 12 ? -28.781 9.312 18.234 1 95 12 LYS B N 1
ATOM 3744 C CA . LYS B 1 12 ? -28.359 8.008 18.734 1 95 12 LYS B CA 1
ATOM 3745 C C . LYS B 1 12 ? -27.594 7.23 17.672 1 95 12 LYS B C 1
ATOM 3747 O O . LYS B 1 12 ? -28.125 6.293 17.078 1 95 12 LYS B O 1
ATOM 3752 N N . PRO B 1 13 ? -26.359 7.508 17.562 1 95.69 13 PRO B N 1
ATOM 3753 C CA . PRO B 1 13 ? -25.578 6.965 16.438 1 95.69 13 PRO B CA 1
ATOM 3754 C C . PRO B 1 13 ? -25.172 5.512 16.656 1 95.69 13 PRO B C 1
ATOM 3756 O O . PRO B 1 13 ? -24.703 4.848 15.734 1 95.69 13 PRO B O 1
ATOM 3759 N N . GLU B 1 14 ? -25.297 4.918 17.844 1 96.5 14 GLU B N 1
ATOM 3760 C CA . GLU B 1 14 ? -24.906 3.535 18.125 1 96.5 14 GLU B CA 1
ATOM 3761 C C . GLU B 1 14 ? -26.016 2.562 17.703 1 96.5 14 GLU B C 1
ATOM 3763 O O . GLU B 1 14 ? -27.156 2.703 18.125 1 96.5 14 GLU B O 1
ATOM 3768 N N . ASN B 1 15 ? -25.688 1.621 16.859 1 96.75 15 ASN B N 1
ATOM 3769 C CA . ASN B 1 15 ? -26.578 0.579 16.375 1 96.75 15 ASN B CA 1
ATOM 3770 C C . ASN B 1 15 ? -26.062 -0.814 16.719 1 96.75 15 ASN B C 1
ATOM 3772 O O . ASN B 1 15 ? -24.891 -1.109 16.516 1 96.75 15 ASN B O 1
ATOM 3776 N N . LEU B 1 16 ? -26.891 -1.675 17.25 1 95.06 16 LEU B N 1
ATOM 3777 C CA . LEU B 1 16 ? -26.5 -3.035 17.594 1 95.06 16 LEU B CA 1
ATOM 3778 C C . LEU B 1 16 ? -27.125 -4.047 16.641 1 95.06 16 LEU B C 1
ATOM 3780 O O . LEU B 1 16 ? -28.359 -4.098 16.5 1 95.06 16 LEU B O 1
ATOM 3784 N N . TYR B 1 17 ? -26.312 -4.82 16 1 94.44 17 TYR B N 1
ATOM 3785 C CA . TYR B 1 17 ? -26.734 -5.895 15.117 1 94.44 17 TYR B CA 1
ATOM 3786 C C . TYR B 1 17 ? -26.062 -7.207 15.484 1 94.44 17 TYR B C 1
ATOM 3788 O O . TYR B 1 17 ? -25.031 -7.574 14.906 1 94.44 17 TYR B O 1
ATOM 3796 N N . PRO B 1 18 ? -26.609 -7.988 16.266 1 92.44 18 PRO B N 1
ATOM 3797 C CA . PRO B 1 18 ? -26 -9.242 16.734 1 92.44 18 PRO B CA 1
ATOM 3798 C C . PRO B 1 18 ? -25.797 -10.242 15.609 1 92.44 18 PRO B C 1
ATOM 3800 O O . PRO B 1 18 ? -24.906 -11.094 15.695 1 92.44 18 PRO B O 1
ATOM 3803 N N . ASP B 1 19 ? -26.625 -10.195 14.578 1 92.12 19 ASP B N 1
ATOM 3804 C CA . ASP B 1 19 ? -26.5 -11.125 13.453 1 92.12 19 ASP B CA 1
ATOM 3805 C C . ASP B 1 19 ? -25.172 -10.938 12.727 1 92.12 19 ASP B C 1
ATOM 3807 O O . ASP B 1 19 ? -24.703 -11.852 12.047 1 92.12 19 ASP B O 1
ATOM 3811 N N . LEU B 1 20 ? -24.578 -9.805 12.867 1 92.94 20 LEU B N 1
ATOM 3812 C CA . LEU B 1 20 ? -23.328 -9.516 12.172 1 92.94 20 LEU B CA 1
ATOM 3813 C C . LEU B 1 20 ? -22.125 -10.047 12.945 1 92.94 20 LEU B C 1
ATOM 3815 O O . LEU B 1 20 ? -20.984 -9.969 12.477 1 92.94 20 LEU B O 1
ATOM 3819 N N . ASP B 1 21 ? -22.344 -10.633 14.062 1 90.88 21 ASP B N 1
ATOM 3820 C CA . ASP B 1 21 ? -21.266 -11.297 14.797 1 90.88 21 ASP B CA 1
ATOM 3821 C C . ASP B 1 21 ? -20.859 -12.602 14.117 1 90.88 21 ASP B C 1
ATOM 3823 O O . ASP B 1 21 ? -19.766 -13.117 14.344 1 90.88 21 ASP B O 1
ATOM 3827 N N . ASP B 1 22 ? -21.875 -13.031 13.32 1 90.88 22 ASP B N 1
ATOM 3828 C CA . ASP B 1 22 ? -21.562 -14.195 12.484 1 90.88 22 ASP B CA 1
ATOM 3829 C C . ASP B 1 22 ? -20.719 -13.789 11.273 1 90.88 22 ASP B C 1
ATOM 3831 O O . ASP B 1 22 ? -21.156 -12.977 10.453 1 90.88 22 ASP B O 1
ATOM 3835 N N . HIS B 1 23 ? -19.625 -14.453 11.102 1 86.75 23 HIS B N 1
ATOM 3836 C CA . HIS B 1 23 ? -18.656 -14.078 10.086 1 86.75 23 HIS B CA 1
ATOM 3837 C C . HIS B 1 23 ? -19.219 -14.273 8.68 1 86.75 23 HIS B C 1
ATOM 3839 O O . HIS B 1 23 ? -18.969 -13.461 7.789 1 86.75 23 HIS B O 1
ATOM 3845 N N . ALA B 1 24 ? -19.875 -15.305 8.484 1 85.12 24 ALA B N 1
ATOM 3846 C CA . ALA B 1 24 ? -20.469 -15.57 7.18 1 85.12 24 ALA B CA 1
ATOM 3847 C C . ALA B 1 24 ? -21.484 -14.5 6.805 1 85.12 24 ALA B C 1
ATOM 3849 O O . ALA B 1 24 ? -21.484 -14 5.676 1 85.12 24 ALA B O 1
ATOM 3850 N N . ASN B 1 25 ? -22.297 -14.148 7.801 1 90.5 25 ASN B N 1
ATOM 3851 C CA . ASN B 1 25 ? -23.281 -13.102 7.566 1 90.5 25 ASN B CA 1
ATOM 3852 C C . ASN B 1 25 ? -22.625 -11.75 7.332 1 90.5 25 ASN B C 1
ATOM 3854 O O . ASN B 1 25 ? -23.078 -10.969 6.496 1 90.5 25 ASN B O 1
ATOM 3858 N N . LEU B 1 26 ? -21.578 -11.492 8.023 1 92.75 26 LEU B N 1
ATOM 3859 C CA . LEU B 1 26 ? -20.859 -10.234 7.895 1 92.75 26 LEU B CA 1
ATOM 3860 C C . LEU B 1 26 ? -20.312 -10.055 6.48 1 92.75 26 LEU B C 1
ATOM 3862 O O . LEU B 1 26 ? -20.328 -8.953 5.938 1 92.75 26 LEU B O 1
ATOM 3866 N N . LYS B 1 27 ? -19.953 -11.125 5.859 1 88.88 27 LYS B N 1
ATOM 3867 C CA . LYS B 1 27 ? -19.297 -11.078 4.551 1 88.88 27 LYS B CA 1
ATOM 3868 C C . LYS B 1 27 ? -20.328 -10.977 3.432 1 88.88 27 LYS B C 1
ATOM 3870 O O . LYS B 1 27 ? -20.016 -10.516 2.33 1 88.88 27 LYS B O 1
ATOM 3875 N N . THR B 1 28 ? -21.578 -11.352 3.738 1 89.38 28 THR B N 1
ATOM 3876 C CA . THR B 1 28 ? -22.531 -11.484 2.635 1 89.38 28 THR B CA 1
ATOM 3877 C C . THR B 1 28 ? -23.641 -10.453 2.746 1 89.38 28 THR B C 1
ATOM 3879 O O . THR B 1 28 ? -24.328 -10.156 1.76 1 89.38 28 THR B O 1
ATOM 3882 N N . VAL B 1 29 ? -23.812 -9.938 3.965 1 92.06 29 VAL B N 1
ATOM 3883 C CA . VAL B 1 29 ? -24.891 -8.984 4.164 1 92.06 29 VAL B CA 1
ATOM 3884 C C . VAL B 1 29 ? -24.734 -7.809 3.211 1 92.06 29 VAL B C 1
ATOM 3886 O O . VAL B 1 29 ? -23.609 -7.34 2.979 1 92.06 29 VAL B O 1
ATOM 3889 N N . GLN B 1 30 ? -25.781 -7.375 2.633 1 90.19 30 GLN B N 1
ATOM 3890 C CA . GLN B 1 30 ? -25.703 -6.316 1.633 1 90.19 30 GLN B CA 1
ATOM 3891 C C . GLN B 1 30 ? -25.609 -4.941 2.291 1 90.19 30 GLN B C 1
ATOM 3893 O O . GLN B 1 30 ? -24.75 -4.129 1.926 1 90.19 30 GLN B O 1
ATOM 3898 N N . GLN B 1 31 ? -26.578 -4.625 3.211 1 93.94 31 GLN B N 1
ATOM 3899 C CA . GLN B 1 31 ? -26.609 -3.316 3.855 1 93.94 31 GLN B CA 1
ATOM 3900 C C . GLN B 1 31 ? -27.359 -3.373 5.184 1 93.94 31 GLN B C 1
ATOM 3902 O O . GLN B 1 31 ? -28.156 -4.289 5.414 1 93.94 31 GLN B O 1
ATOM 3907 N N . LYS B 1 32 ? -27.031 -2.545 6.09 1 95.94 32 LYS B N 1
ATOM 3908 C CA . LYS B 1 32 ? -27.766 -2.219 7.305 1 95.94 32 LYS B CA 1
ATOM 3909 C C . LYS B 1 32 ? -28 -0.715 7.426 1 95.94 32 LYS B C 1
ATOM 3911 O O . LYS B 1 32 ? -27.25 0.079 6.863 1 95.94 32 LYS B O 1
ATOM 3916 N N . TYR B 1 33 ? -29.047 -0.315 8.07 1 96 33 TYR B N 1
ATOM 3917 C CA . TYR B 1 33 ? -29.375 1.101 8.195 1 96 33 TYR B CA 1
ATOM 3918 C C . TYR B 1 33 ? -29.516 1.506 9.656 1 96 33 TYR B C 1
ATOM 3920 O O . TYR B 1 33 ? -29.906 0.696 10.5 1 96 33 TYR B O 1
ATOM 3928 N N . CYS B 1 34 ? -29.188 2.746 9.898 1 96.81 34 CYS B N 1
ATOM 3929 C CA . CYS B 1 34 ? -29.344 3.297 11.242 1 96.81 34 CYS B CA 1
ATOM 3930 C C . CYS B 1 34 ? -30.797 3.291 11.672 1 96.81 34 CYS B C 1
ATOM 3932 O O . CYS B 1 34 ? -31.672 3.764 10.938 1 96.81 34 CYS B O 1
ATOM 3934 N N . ILE B 1 35 ? -30.984 2.832 12.844 1 94.38 35 ILE B N 1
ATOM 3935 C CA . ILE B 1 35 ? -32.344 2.691 13.336 1 94.38 35 ILE B CA 1
ATOM 3936 C C . ILE B 1 35 ? -32.938 4.066 13.664 1 94.38 35 ILE B C 1
ATOM 3938 O O . ILE B 1 35 ? -34.156 4.254 13.664 1 94.38 35 ILE B O 1
ATOM 3942 N N . THR B 1 36 ? -32.094 5.008 13.875 1 94 36 THR B N 1
ATOM 3943 C CA . THR B 1 36 ? -32.5 6.34 14.305 1 94 36 THR B CA 1
ATOM 3944 C C . THR B 1 36 ? -32.75 7.242 13.102 1 94 36 THR B C 1
ATOM 3946 O O . THR B 1 36 ? -33.812 7.871 12.992 1 94 36 THR B O 1
ATOM 3949 N N . CYS B 1 37 ? -31.859 7.273 12.102 1 94 37 CYS B N 1
ATOM 3950 C CA . CYS B 1 37 ? -31.953 8.312 11.086 1 94 37 CYS B CA 1
ATOM 3951 C C . CYS B 1 37 ? -32 7.707 9.688 1 94 37 CYS B C 1
ATOM 3953 O O . CYS B 1 37 ? -32.125 8.43 8.703 1 94 37 CYS B O 1
ATOM 3955 N N . GLY B 1 38 ? -31.766 6.414 9.555 1 93.88 38 GLY B N 1
ATOM 3956 C CA . GLY B 1 38 ? -31.906 5.754 8.266 1 93.88 38 GLY B CA 1
ATOM 3957 C C . GLY B 1 38 ? -30.641 5.785 7.438 1 93.88 38 GLY B C 1
ATOM 3958 O O . GLY B 1 38 ? -30.625 5.336 6.289 1 93.88 38 GLY B O 1
ATOM 3959 N N . MET B 1 39 ? -29.578 6.262 7.938 1 95.06 39 MET B N 1
ATOM 3960 C CA . MET B 1 39 ? -28.297 6.332 7.25 1 95.06 39 MET B CA 1
ATOM 3961 C C . MET B 1 39 ? -27.734 4.938 6.988 1 95.06 39 MET B C 1
ATOM 3963 O O . MET B 1 39 ? -27.797 4.066 7.859 1 95.06 39 MET B O 1
ATOM 3967 N N . PRO B 1 40 ? -27.25 4.699 5.742 1 95.62 40 PRO B N 1
ATOM 3968 C CA . PRO B 1 40 ? -26.547 3.428 5.539 1 95.62 40 PRO B CA 1
ATOM 3969 C C . PRO B 1 40 ? -25.375 3.244 6.492 1 95.62 40 PRO B C 1
ATOM 3971 O O . PRO B 1 40 ? -24.578 4.168 6.691 1 95.62 40 PRO B O 1
ATOM 3974 N N . LEU B 1 41 ? -25.234 2.027 7.078 1 97.25 41 LEU B N 1
ATOM 3975 C CA . LEU B 1 41 ? -24.234 1.801 8.109 1 97.25 41 LEU B CA 1
ATOM 3976 C C . LEU B 1 41 ? -23.016 1.078 7.535 1 97.25 41 LEU B C 1
ATOM 3978 O O . LEU B 1 41 ? -21.922 1.129 8.117 1 97.25 41 LEU B O 1
ATOM 3982 N N . ILE B 1 42 ? -23.172 0.263 6.453 1 97.25 42 ILE B N 1
ATOM 3983 C CA . ILE B 1 42 ? -22.047 -0.362 5.758 1 97.25 42 ILE B CA 1
ATOM 3984 C C . ILE B 1 42 ? -21.594 0.529 4.602 1 97.25 42 ILE B C 1
ATOM 3986 O O . ILE B 1 42 ? -22.188 0.507 3.523 1 97.25 42 ILE B O 1
ATOM 3990 N N . LEU B 1 43 ? -20.578 1.223 4.863 1 97 43 LEU B N 1
ATOM 3991 C CA . LEU B 1 43 ? -20.125 2.234 3.916 1 97 43 LEU B CA 1
ATOM 3992 C C . LEU B 1 43 ? -19.5 1.586 2.688 1 97 43 LEU B C 1
ATOM 3994 O O . LEU B 1 43 ? -18.547 0.806 2.811 1 97 43 LEU B O 1
ATOM 3998 N N . ASP B 1 44 ? -20.047 1.897 1.517 1 95.75 44 ASP B N 1
ATOM 3999 C CA . ASP B 1 44 ? -19.609 1.362 0.232 1 95.75 44 ASP B CA 1
ATOM 4000 C C . ASP B 1 44 ? -19.656 -0.164 0.23 1 95.75 44 ASP B C 1
ATOM 4002 O O . ASP B 1 44 ? -18.812 -0.812 -0.399 1 95.75 44 ASP B O 1
ATOM 4006 N N . GLY B 1 45 ? -20.531 -0.721 1.076 1 94.38 45 GLY B N 1
ATOM 4007 C CA . GLY B 1 45 ? -20.672 -2.164 1.181 1 94.38 45 GLY B CA 1
ATOM 4008 C C . GLY B 1 45 ? -19.484 -2.832 1.849 1 94.38 45 GLY B C 1
ATOM 4009 O O . GLY B 1 45 ? -19.344 -4.059 1.804 1 94.38 45 GLY B O 1
ATOM 4010 N N . ARG B 1 46 ? -18.641 -2.121 2.482 1 96.69 46 ARG B N 1
ATOM 4011 C CA . ARG B 1 46 ? -17.375 -2.723 2.875 1 96.69 46 ARG B CA 1
ATOM 4012 C C . ARG B 1 46 ? -16.953 -2.262 4.27 1 96.69 46 ARG B C 1
ATOM 4014 O O . ARG B 1 46 ? -16.625 -3.084 5.129 1 96.69 46 ARG B O 1
ATOM 4021 N N . TYR B 1 47 ? -17.094 -1.024 4.625 1 98 47 TYR B N 1
ATOM 4022 C CA . TYR B 1 47 ? -16.484 -0.5 5.844 1 98 47 TYR B CA 1
ATOM 4023 C C . TYR B 1 47 ? -17.531 -0.322 6.938 1 98 47 TYR B C 1
ATOM 4025 O O . TYR B 1 47 ? -18.594 0.26 6.699 1 98 47 TYR B O 1
ATOM 4033 N N . LEU B 1 48 ? -17.234 -0.784 8.148 1 97.94 48 LEU B N 1
ATOM 4034 C CA . LEU B 1 48 ? -18.109 -0.694 9.312 1 97.94 48 LEU B CA 1
ATOM 4035 C C . LEU B 1 48 ? -17.5 0.209 10.383 1 97.94 48 LEU B C 1
ATOM 4037 O O . LEU B 1 48 ? -16.5 -0.145 11 1 97.94 48 LEU B O 1
ATOM 4041 N N . THR B 1 49 ? -18.156 1.323 10.648 1 97.88 49 THR B N 1
ATOM 4042 C CA . THR B 1 49 ? -17.625 2.281 11.609 1 97.88 49 THR B CA 1
ATOM 4043 C C . THR B 1 49 ? -17.922 1.842 13.039 1 97.88 49 THR B C 1
ATOM 4045 O O . THR B 1 49 ? -19.031 1.377 13.328 1 97.88 49 THR B O 1
ATOM 4048 N N . GLU B 1 50 ? -16.938 1.969 13.883 1 97 50 GLU B N 1
ATOM 4049 C CA . GLU B 1 50 ? -17.078 1.511 15.266 1 97 50 GLU B CA 1
ATOM 4050 C C . GLU B 1 50 ? -17.297 2.684 16.219 1 97 50 GLU B C 1
ATOM 4052 O O . GLU B 1 50 ? -18.094 2.596 17.141 1 97 50 GLU B O 1
ATOM 4057 N N . ARG B 1 51 ? -16.547 3.723 16.016 1 96 51 ARG B N 1
ATOM 4058 C CA . ARG B 1 51 ? -16.656 4.879 16.906 1 96 51 ARG B CA 1
ATOM 4059 C C . ARG B 1 51 ? -16.062 6.125 16.25 1 96 51 ARG B C 1
ATOM 4061 O O . ARG B 1 51 ? -15.289 6.027 15.297 1 96 51 ARG B O 1
ATOM 4068 N N . LEU B 1 52 ? -16.422 7.199 16.875 1 94.25 52 LEU B N 1
ATOM 4069 C CA . LEU B 1 52 ? -15.906 8.5 16.469 1 94.25 52 LEU B CA 1
ATOM 4070 C C . LEU B 1 52 ? -14.508 8.727 17.031 1 94.25 52 LEU B C 1
ATOM 4072 O O . LEU B 1 52 ? -14.273 8.516 18.219 1 94.25 52 LEU B O 1
ATOM 4076 N N . LEU B 1 53 ? -13.555 9.031 16.172 1 91.06 53 LEU B N 1
ATOM 4077 C CA . LEU B 1 53 ? -12.195 9.359 16.609 1 91.06 53 LEU B CA 1
ATOM 4078 C C . LEU B 1 53 ? -12.062 10.852 16.891 1 91.06 53 LEU B C 1
ATOM 4080 O O . LEU B 1 53 ? -11.398 11.25 17.859 1 91.06 53 LEU B O 1
ATOM 4084 N N . GLY B 1 54 ? -12.609 11.602 15.992 1 85.88 54 GLY B N 1
ATOM 4085 C CA . GLY B 1 54 ? -12.547 13.047 16.141 1 85.88 54 GLY B CA 1
ATOM 4086 C C . GLY B 1 54 ? -13.406 13.789 15.133 1 85.88 54 GLY B C 1
ATOM 4087 O O . GLY B 1 54 ? -13.797 13.219 14.109 1 85.88 54 GLY B O 1
ATOM 4088 N N . GLN B 1 55 ? -13.75 14.969 15.562 1 82.56 55 GLN B N 1
ATOM 4089 C CA . GLN B 1 55 ? -14.547 15.828 14.695 1 82.56 55 GLN B CA 1
ATOM 4090 C C . GLN B 1 55 ? -13.953 17.234 14.625 1 82.56 55 GLN B C 1
ATOM 4092 O O . GLN B 1 55 ? -13.508 17.781 15.633 1 82.56 55 GLN B O 1
ATOM 4097 N N . GLY B 1 56 ? -13.688 17.672 13.391 1 70.19 56 GLY B N 1
ATOM 4098 C CA . GLY B 1 56 ? -13.195 19.031 13.211 1 70.19 56 GLY B CA 1
ATOM 4099 C C . GLY B 1 56 ? -14.016 19.828 12.211 1 70.19 56 GLY B C 1
ATOM 4100 O O . GLY B 1 56 ? -15.156 19.469 11.906 1 70.19 56 GLY B O 1
ATOM 4101 N N . GLY B 1 57 ? -13.5 20.953 11.781 1 63.31 57 GLY B N 1
ATOM 4102 C CA . GLY B 1 57 ? -14.195 21.875 10.898 1 63.31 57 GLY B CA 1
ATOM 4103 C C . GLY B 1 57 ? -14.5 21.281 9.539 1 63.31 57 GLY B C 1
ATOM 4104 O O . GLY B 1 57 ? -15.469 21.672 8.875 1 63.31 57 GLY B O 1
ATOM 4105 N N . PHE B 1 58 ? -13.781 20.312 9.164 1 66.69 58 PHE B N 1
ATOM 4106 C CA . PHE B 1 58 ? -13.961 19.828 7.797 1 66.69 58 PHE B CA 1
ATOM 4107 C C . PHE B 1 58 ? -14.578 18.438 7.781 1 66.69 58 PHE B C 1
ATOM 4109 O O . PHE B 1 58 ? -14.852 17.891 6.715 1 66.69 58 PHE B O 1
ATOM 4116 N N . GLY B 1 59 ? -14.734 17.906 8.914 1 79.25 59 GLY B N 1
ATOM 4117 C CA . GLY B 1 59 ? -15.367 16.609 8.891 1 79.25 59 GLY B CA 1
ATOM 4118 C C . GLY B 1 59 ? -15.062 15.773 10.125 1 79.25 59 GLY B C 1
ATOM 4119 O O . GLY B 1 59 ? -14.766 16.312 11.188 1 79.25 59 GLY B O 1
ATOM 4120 N N . ALA B 1 60 ? -15.414 14.578 10 1 90.44 60 ALA B N 1
ATOM 4121 C CA . ALA B 1 60 ? -15.273 13.641 11.109 1 90.44 60 ALA B CA 1
ATOM 4122 C C . ALA B 1 60 ? -14.453 12.422 10.703 1 90.44 60 ALA B C 1
ATOM 4124 O O . ALA B 1 60 ? -14.406 12.07 9.523 1 90.44 60 ALA B O 1
ATOM 4125 N N . ALA B 1 61 ? -13.758 11.945 11.664 1 93.25 61 ALA B N 1
ATOM 4126 C CA . ALA B 1 61 ? -12.992 10.719 11.469 1 93.25 61 ALA B CA 1
ATOM 4127 C C . ALA B 1 61 ? -13.516 9.602 12.375 1 93.25 61 ALA B C 1
ATOM 4129 O O . ALA B 1 61 ? -13.844 9.836 13.539 1 93.25 61 ALA B O 1
ATOM 4130 N N . PHE B 1 62 ? -13.594 8.414 11.836 1 96.88 62 PHE B N 1
ATOM 4131 C CA . PHE B 1 62 ? -14.133 7.266 12.555 1 96.88 62 PHE B CA 1
ATOM 4132 C C . PHE B 1 62 ? -13.156 6.094 12.508 1 96.88 62 PHE B C 1
ATOM 4134 O O . PHE B 1 62 ? -12.484 5.883 11.492 1 96.88 62 PHE B O 1
ATOM 4141 N N . LEU B 1 63 ? -13.102 5.398 13.594 1 97.69 63 LEU B N 1
ATOM 4142 C CA . LEU B 1 63 ? -12.492 4.074 13.555 1 97.69 63 LEU B CA 1
ATOM 4143 C C . LEU B 1 63 ? -13.43 3.062 12.906 1 97.69 63 LEU B C 1
ATOM 4145 O O . LEU B 1 63 ? -14.625 3.045 13.203 1 97.69 63 LEU B O 1
ATOM 4149 N N . ALA B 1 64 ? -12.898 2.279 11.977 1 98.19 64 ALA B N 1
ATOM 4150 C CA . ALA B 1 64 ? -13.766 1.348 11.258 1 98.19 64 ALA B CA 1
ATOM 4151 C C . ALA B 1 64 ? -13.055 0.015 11.023 1 98.19 64 ALA B C 1
ATOM 4153 O O . ALA B 1 64 ? -11.852 -0.103 11.242 1 98.19 64 ALA B O 1
ATOM 4154 N N . ARG B 1 65 ? -13.844 -0.97 10.617 1 97.12 65 ARG B N 1
ATOM 4155 C CA . ARG B 1 65 ? -13.352 -2.291 10.242 1 97.12 65 ARG B CA 1
ATOM 4156 C C . ARG B 1 65 ? -13.633 -2.58 8.766 1 97.12 65 ARG B C 1
ATOM 4158 O O . ARG B 1 65 ? -14.688 -2.203 8.242 1 97.12 65 ARG B O 1
ATOM 4165 N N . ASP B 1 66 ? -12.711 -3.221 8.148 1 96.88 66 ASP B N 1
ATOM 4166 C CA . ASP B 1 66 ? -12.82 -3.652 6.754 1 96.88 66 ASP B CA 1
ATOM 4167 C C . ASP B 1 66 ? -13.289 -5.105 6.668 1 96.88 66 ASP B C 1
ATOM 4169 O O . ASP B 1 66 ? -12.508 -6.027 6.891 1 96.88 66 ASP B O 1
ATOM 4173 N N . ARG B 1 67 ? -14.477 -5.328 6.262 1 95.5 67 ARG B N 1
ATOM 4174 C CA . ARG B 1 67 ? -15.016 -6.68 6.27 1 95.5 67 ARG B CA 1
ATOM 4175 C C . ARG B 1 67 ? -14.477 -7.496 5.102 1 95.5 67 ARG B C 1
ATOM 4177 O O . ARG B 1 67 ? -14.672 -8.711 5.043 1 95.5 67 ARG B O 1
ATOM 4184 N N . ARG B 1 68 ? -13.789 -6.844 4.188 1 95.75 68 ARG B N 1
ATOM 4185 C CA . ARG B 1 68 ? -13.227 -7.566 3.053 1 95.75 68 ARG B CA 1
ATOM 4186 C C . ARG B 1 68 ? -11.781 -7.973 3.324 1 95.75 68 ARG B C 1
ATOM 4188 O O . ARG B 1 68 ? -11.125 -8.57 2.467 1 95.75 68 ARG B O 1
ATOM 4195 N N . SER B 1 69 ? -11.336 -7.625 4.438 1 93.12 69 SER B N 1
ATOM 4196 C CA . SER B 1 69 ? -10.109 -8.195 4.977 1 93.12 69 SER B CA 1
ATOM 4197 C C . SER B 1 69 ? -10.406 -9.375 5.898 1 93.12 69 SER B C 1
ATOM 4199 O O . SER B 1 69 ? -11.211 -9.258 6.82 1 93.12 69 SER B O 1
ATOM 4201 N N . PRO B 1 70 ? -9.719 -10.492 5.672 1 90.62 70 PRO B N 1
ATOM 4202 C CA . PRO B 1 70 ? -9.969 -11.656 6.523 1 90.62 70 PRO B CA 1
ATOM 4203 C C . PRO B 1 70 ? -9.773 -11.359 8.008 1 90.62 70 PRO B C 1
ATOM 4205 O O . PRO B 1 70 ? -10.484 -11.906 8.852 1 90.62 70 PRO B O 1
ATOM 4208 N N . SER B 1 71 ? -8.898 -10.477 8.312 1 89.94 71 SER B N 1
ATOM 4209 C CA . SER B 1 71 ? -8.609 -10.148 9.711 1 89.94 71 SER B CA 1
ATOM 4210 C C . SER B 1 71 ? -9.484 -9 10.195 1 89.94 71 SER B C 1
ATOM 4212 O O . SER B 1 71 ? -9.336 -8.539 11.328 1 89.94 71 SER B O 1
ATOM 4214 N N . LEU B 1 72 ? -10.352 -8.57 9.406 1 93.19 72 LEU B N 1
ATOM 4215 C CA . LEU B 1 72 ? -11.156 -7.402 9.75 1 93.19 72 LEU B CA 1
ATOM 4216 C C . LEU B 1 72 ? -10.266 -6.238 10.188 1 93.19 72 LEU B C 1
ATOM 4218 O O . LEU B 1 72 ? -10.469 -5.668 11.258 1 93.19 72 LEU B O 1
ATOM 4222 N N . ARG B 1 73 ? -9.422 -5.902 9.336 1 93.75 73 ARG B N 1
ATOM 4223 C CA . ARG B 1 73 ? -8.414 -4.887 9.633 1 93.75 73 ARG B CA 1
ATOM 4224 C C . ARG B 1 73 ? -9.07 -3.564 10.016 1 93.75 73 ARG B C 1
ATOM 4226 O O . ARG B 1 73 ? -10.062 -3.16 9.414 1 93.75 73 ARG B O 1
ATOM 4233 N N . THR B 1 74 ? -8.422 -2.908 10.977 1 96 74 THR B N 1
ATOM 4234 C CA . THR B 1 74 ? -8.875 -1.586 11.398 1 96 74 THR B CA 1
ATOM 4235 C C . THR B 1 74 ? -8.43 -0.52 10.406 1 96 74 THR B C 1
ATOM 4237 O O . THR B 1 74 ? -7.316 -0.581 9.875 1 96 74 THR B O 1
ATOM 4240 N N . CYS B 1 75 ? -9.328 0.411 10.102 1 97.31 75 CYS B N 1
ATOM 4241 C CA . CYS B 1 75 ? -9.023 1.538 9.227 1 97.31 75 CYS B CA 1
ATOM 4242 C C . CYS B 1 75 ? -9.672 2.818 9.734 1 97.31 75 CYS B C 1
ATOM 4244 O O . CYS B 1 75 ? -10.367 2.803 10.758 1 97.31 75 CYS B O 1
ATOM 4246 N N . VAL B 1 76 ? -9.305 3.951 9.156 1 97.12 76 VAL B N 1
ATOM 4247 C CA . VAL B 1 76 ? -9.883 5.246 9.508 1 97.12 76 VAL B CA 1
ATOM 4248 C C . VAL B 1 76 ? -10.773 5.738 8.367 1 97.12 76 VAL B C 1
ATOM 4250 O O . VAL B 1 76 ? -10.352 5.785 7.211 1 97.12 76 VAL B O 1
ATOM 4253 N N . VAL B 1 77 ? -12 6.055 8.688 1 97.5 77 VAL B N 1
ATOM 4254 C CA . VAL B 1 77 ? -12.945 6.629 7.734 1 97.5 77 VAL B CA 1
ATOM 4255 C C . VAL B 1 77 ? -13.133 8.117 8.031 1 97.5 77 VAL B C 1
ATOM 4257 O O . VAL B 1 77 ? -13.602 8.484 9.109 1 97.5 77 VAL B O 1
ATOM 4260 N N . LYS B 1 78 ? -12.773 8.93 7.07 1 94.5 78 LYS B N 1
ATOM 4261 C CA . LYS B 1 78 ? -13.008 10.367 7.164 1 94.5 78 LYS B CA 1
ATOM 4262 C C . LYS B 1 78 ? -14.219 10.781 6.332 1 94.5 78 LYS B C 1
ATOM 4264 O O . LYS B 1 78 ? -14.359 10.359 5.184 1 94.5 78 LYS B O 1
ATOM 4269 N N . GLN B 1 79 ? -15.031 11.477 6.938 1 93.44 79 GLN B N 1
ATOM 4270 C CA . GLN B 1 79 ? -16.203 12.023 6.254 1 93.44 79 GLN B CA 1
ATOM 4271 C C . GLN B 1 79 ? -16.078 13.531 6.055 1 93.44 79 GLN B C 1
ATOM 4273 O O . GLN B 1 79 ? -15.664 14.25 6.969 1 93.44 79 GLN B O 1
ATOM 4278 N N . PHE B 1 80 ? -16.375 13.867 4.75 1 85.56 80 PHE B N 1
ATOM 4279 C CA . PHE B 1 80 ? -16.453 15.297 4.469 1 85.56 80 PHE B CA 1
ATOM 4280 C C . PHE B 1 80 ? -17.797 15.859 4.922 1 85.56 80 PHE B C 1
ATOM 4282 O O . PHE B 1 80 ? -18.859 15.336 4.547 1 85.56 80 PHE B O 1
ATOM 4289 N N . LEU B 1 81 ? -17.734 16.719 5.957 1 70.12 81 LEU B N 1
ATOM 4290 C CA . LEU B 1 81 ? -18.953 17.281 6.535 1 70.12 81 LEU B CA 1
ATOM 4291 C C . LEU B 1 81 ? -18.984 18.797 6.332 1 70.12 81 LEU B C 1
ATOM 4293 O O . LEU B 1 81 ? -18.375 19.547 7.102 1 70.12 81 LEU B O 1
ATOM 4297 N N . PRO B 1 82 ? -19.547 19.234 5.223 1 58.88 82 PRO B N 1
ATOM 4298 C CA . PRO B 1 82 ? -19.562 20.688 5.145 1 58.88 82 PRO B CA 1
ATOM 4299 C C . PRO B 1 82 ? -20.312 21.328 6.312 1 58.88 82 PRO B C 1
ATOM 4301 O O . PRO B 1 82 ? -21.375 20.828 6.727 1 58.88 82 PRO B O 1
ATOM 4304 N N . ALA B 1 83 ? -19.609 21.906 7.137 1 55.34 83 ALA B N 1
ATOM 4305 C CA . ALA B 1 83 ? -20.297 22.656 8.18 1 55.34 83 ALA B CA 1
ATOM 4306 C C . ALA B 1 83 ? -21.469 23.453 7.605 1 55.34 83 ALA B C 1
ATOM 4308 O O . ALA B 1 83 ? -21.438 23.844 6.441 1 55.34 83 ALA B O 1
ATOM 4309 N N . GLY B 1 84 ? -22.781 23.188 8.102 1 55.06 84 GLY B N 1
ATOM 4310 C CA . GLY B 1 84 ? -24.047 23.797 7.734 1 55.06 84 GLY B CA 1
ATOM 4311 C C . GLY B 1 84 ? -23.906 25.203 7.203 1 55.06 84 GLY B C 1
ATOM 4312 O O . GLY B 1 84 ? -24.688 25.656 6.367 1 55.06 84 GLY B O 1
ATOM 4313 N N . ASP B 1 85 ? -22.828 25.938 7.566 1 60.19 85 ASP B N 1
ATOM 4314 C CA . ASP B 1 85 ? -22.875 27.375 7.285 1 60.19 85 ASP B CA 1
ATOM 4315 C C . ASP B 1 85 ? -21.969 27.734 6.117 1 60.19 85 ASP B C 1
ATOM 4317 O O . ASP B 1 85 ? -21.672 28.906 5.895 1 60.19 85 ASP B O 1
ATOM 4321 N N . LEU B 1 86 ? -21.672 26.688 5.359 1 63.81 86 LEU B N 1
ATOM 4322 C CA . LEU B 1 86 ? -20.781 27.062 4.262 1 63.81 86 LEU B CA 1
ATOM 4323 C C . LEU B 1 86 ? -21.578 27.422 3.014 1 63.81 86 LEU B C 1
ATOM 4325 O O . LEU B 1 86 ? -22.562 26.734 2.686 1 63.81 86 LEU B O 1
ATOM 4329 N N . GLY B 1 87 ? -21.312 28.578 2.529 1 66.56 87 GLY B N 1
ATOM 4330 C CA . GLY B 1 87 ? -21.875 28.906 1.233 1 66.56 87 GLY B CA 1
ATOM 4331 C C . GLY B 1 87 ? -21.469 27.922 0.141 1 66.56 87 GLY B C 1
ATOM 4332 O O . GLY B 1 87 ? -20.625 27.062 0.357 1 66.56 87 GLY B O 1
ATOM 4333 N N . PRO B 1 88 ? -22.141 27.938 -0.946 1 75.19 88 PRO B N 1
ATOM 4334 C CA . PRO B 1 88 ? -21.891 27.016 -2.057 1 75.19 88 PRO B CA 1
ATOM 4335 C C . PRO B 1 88 ? -20.438 27.031 -2.527 1 75.19 88 PRO B C 1
ATOM 4337 O O . PRO B 1 88 ? -19.875 25.984 -2.852 1 75.19 88 PRO B O 1
ATOM 4340 N N . GLN B 1 89 ? -19.875 28.219 -2.543 1 75.75 89 GLN B N 1
ATOM 4341 C CA . GLN B 1 89 ? -18.5 28.328 -3.008 1 75.75 89 GLN B CA 1
ATOM 4342 C C . GLN B 1 89 ? -17.531 27.688 -2.023 1 75.75 89 GLN B C 1
ATOM 4344 O O . GLN B 1 89 ? -16.609 26.984 -2.43 1 75.75 89 GLN B O 1
ATOM 4349 N N . GLN B 1 90 ? -17.797 27.922 -0.762 1 70.69 90 GLN B N 1
ATOM 4350 C CA . GLN B 1 90 ? -16.938 27.344 0.276 1 70.69 90 GLN B CA 1
ATOM 4351 C C . GLN B 1 90 ? -17.062 25.828 0.307 1 70.69 90 GLN B C 1
ATOM 4353 O O . GLN B 1 90 ? -16.078 25.125 0.531 1 70.69 90 GLN B O 1
ATOM 4358 N N . LEU B 1 91 ? -18.234 25.422 0.009 1 72.88 91 LEU B N 1
ATOM 4359 C CA . LEU B 1 91 ? -18.469 23.984 -0.039 1 72.88 91 LEU B CA 1
ATOM 4360 C C . LEU B 1 91 ? -17.703 23.344 -1.185 1 72.88 91 LEU B C 1
ATOM 4362 O O . LEU B 1 91 ? -17.125 22.266 -1.019 1 72.88 91 LEU B O 1
ATOM 4366 N N . ALA B 1 92 ? -17.672 23.969 -2.275 1 76.81 92 ALA B N 1
ATOM 4367 C CA . ALA B 1 92 ? -16.953 23.453 -3.443 1 76.81 92 ALA B CA 1
ATOM 4368 C C . ALA B 1 92 ? -15.453 23.375 -3.178 1 76.81 92 ALA B C 1
ATOM 4370 O O . ALA B 1 92 ? -14.797 22.406 -3.564 1 76.81 92 ALA B O 1
ATOM 4371 N N . ILE B 1 93 ? -15 24.422 -2.465 1 73.31 93 ILE B N 1
ATOM 4372 C CA . ILE B 1 93 ? -13.578 24.453 -2.137 1 73.31 93 ILE B CA 1
ATOM 4373 C C . ILE B 1 93 ? -13.234 23.312 -1.18 1 73.31 93 ILE B C 1
ATOM 4375 O O . ILE B 1 93 ? -12.25 22.609 -1.381 1 73.31 93 ILE B O 1
ATOM 4379 N N . ALA B 1 94 ? -14.07 23.141 -0.239 1 74.88 94 ALA B N 1
ATOM 4380 C CA . ALA B 1 94 ? -13.844 22.109 0.757 1 74.88 94 ALA B CA 1
ATOM 4381 C C . ALA B 1 94 ? -13.883 20.719 0.12 1 74.88 94 ALA B C 1
ATOM 4383 O O . ALA B 1 94 ? -13.062 19.859 0.439 1 74.88 94 ALA B O 1
ATOM 4384 N N . GLN B 1 95 ? -14.781 20.547 -0.763 1 79.62 95 GLN B N 1
ATOM 4385 C CA . GLN B 1 95 ? -14.891 19.281 -1.47 1 79.62 95 GLN B CA 1
ATOM 4386 C C . GLN B 1 95 ? -13.664 19.031 -2.34 1 79.62 95 GLN B C 1
ATOM 4388 O O . GLN B 1 95 ? -13.188 17.891 -2.438 1 79.62 95 GLN B O 1
ATOM 4393 N N . GLY B 1 96 ? -13.258 20.047 -2.928 1 83.69 96 GLY B N 1
ATOM 4394 C CA . GLY B 1 96 ? -12.047 19.953 -3.727 1 83.69 96 GLY B CA 1
ATOM 4395 C C . GLY B 1 96 ? -10.828 19.547 -2.918 1 83.69 96 GLY B C 1
ATOM 4396 O O . GLY B 1 96 ? -10.016 18.75 -3.375 1 83.69 96 GLY B O 1
ATOM 4397 N N . LEU B 1 97 ? -10.758 20.125 -1.722 1 80.56 97 LEU B N 1
ATOM 4398 C CA . LEU B 1 97 ? -9.641 19.797 -0.845 1 80.56 97 LEU B CA 1
ATOM 4399 C C . LEU B 1 97 ? -9.703 18.328 -0.412 1 80.56 97 LEU B C 1
ATOM 4401 O O . LEU B 1 97 ? -8.68 17.656 -0.347 1 80.56 97 LEU B O 1
ATOM 4405 N N . PHE B 1 98 ? -10.891 17.906 -0.146 1 86 98 PHE B N 1
ATOM 4406 C CA . PHE B 1 98 ? -11.094 16.516 0.263 1 86 98 PHE B CA 1
ATOM 4407 C C . PHE B 1 98 ? -10.719 15.562 -0.859 1 86 98 PHE B C 1
ATOM 4409 O O . PHE B 1 98 ? -10.055 14.547 -0.62 1 86 98 PHE B O 1
ATOM 4416 N N . GLU B 1 99 ? -11.078 15.906 -2.045 1 88.31 99 GLU B N 1
ATOM 4417 C CA . GLU B 1 99 ? -10.711 15.109 -3.211 1 88.31 99 GLU B CA 1
ATOM 4418 C C . GLU B 1 99 ? -9.203 15.133 -3.445 1 88.31 99 GLU B C 1
ATOM 4420 O O . GLU B 1 99 ? -8.609 14.117 -3.805 1 88.31 99 GLU B O 1
ATOM 4425 N N . ARG B 1 100 ? -8.633 16.219 -3.252 1 89.06 100 ARG B N 1
ATOM 4426 C CA . ARG B 1 100 ? -7.195 16.359 -3.426 1 89.06 100 ARG B CA 1
ATOM 4427 C C . ARG B 1 100 ? -6.438 15.516 -2.406 1 89.06 100 ARG B C 1
ATOM 4429 O O . ARG B 1 100 ? -5.398 14.93 -2.727 1 89.06 100 ARG B O 1
ATOM 4436 N N . GLU B 1 101 ? -6.945 15.57 -1.229 1 90.62 101 GLU B N 1
ATOM 4437 C CA . GLU B 1 101 ? -6.352 14.703 -0.212 1 90.62 101 GLU B CA 1
ATOM 4438 C C . GLU B 1 101 ? -6.32 13.25 -0.671 1 90.62 101 GLU B C 1
ATOM 4440 O O . GLU B 1 101 ? -5.289 12.586 -0.57 1 90.62 101 GLU B O 1
ATOM 4445 N N . ALA B 1 102 ? -7.406 12.828 -1.179 1 93.12 102 ALA B N 1
ATOM 4446 C CA . ALA B 1 102 ? -7.504 11.453 -1.658 1 93.12 102 ALA B CA 1
ATOM 4447 C C . ALA B 1 102 ? -6.516 11.195 -2.791 1 93.12 102 ALA B C 1
ATOM 4449 O O . ALA B 1 102 ? -5.836 10.164 -2.807 1 93.12 102 ALA B O 1
ATOM 4450 N N . GLN B 1 103 ? -6.414 12.117 -3.641 1 93 103 GLN B N 1
ATOM 4451 C CA . GLN B 1 103 ? -5.527 11.969 -4.789 1 93 103 GLN B CA 1
ATOM 4452 C C . GLN B 1 103 ? -4.066 11.906 -4.352 1 93 103 GLN B C 1
ATOM 4454 O O . GLN B 1 103 ? -3.307 11.055 -4.832 1 93 103 GLN B O 1
ATOM 4459 N N . VAL B 1 104 ? -3.73 12.773 -3.471 1 92.38 104 VAL B N 1
ATOM 4460 C CA . VAL B 1 104 ? -2.352 12.852 -3 1 92.38 104 VAL B CA 1
ATOM 4461 C C . VAL B 1 104 ? -1.998 11.594 -2.215 1 92.38 104 VAL B C 1
ATOM 4463 O O . VAL B 1 104 ? -0.932 11.008 -2.418 1 92.38 104 VAL B O 1
ATOM 4466 N N . LEU B 1 105 ? -2.875 11.156 -1.374 1 93.56 105 LEU B N 1
ATOM 4467 C CA . LEU B 1 105 ? -2.627 9.945 -0.601 1 93.56 105 LEU B CA 1
ATOM 4468 C C . LEU B 1 105 ? -2.545 8.727 -1.513 1 93.56 105 LEU B C 1
ATOM 4470 O O . LEU B 1 105 ? -1.777 7.801 -1.249 1 93.56 105 LEU B O 1
ATOM 4474 N N . ASP B 1 106 ? -3.391 8.742 -2.49 1 93.12 106 ASP B N 1
ATOM 4475 C CA . ASP B 1 106 ? -3.371 7.648 -3.459 1 93.12 106 ASP B CA 1
ATOM 4476 C C . ASP B 1 106 ? -2.01 7.547 -4.145 1 93.12 106 ASP B C 1
ATOM 4478 O O . ASP B 1 106 ? -1.52 6.445 -4.398 1 93.12 106 ASP B O 1
ATOM 4482 N N . ARG B 1 107 ? -1.443 8.625 -4.352 1 89.69 107 ARG B N 1
ATOM 4483 C CA . ARG B 1 107 ? -0.165 8.68 -5.051 1 89.69 107 ARG B CA 1
ATOM 4484 C C . ARG B 1 107 ? 0.995 8.414 -4.098 1 89.69 107 ARG B C 1
ATOM 4486 O O . ARG B 1 107 ? 1.895 7.629 -4.41 1 89.69 107 ARG B O 1
ATOM 4493 N N . LEU B 1 108 ? 0.959 8.961 -2.939 1 91.06 108 LEU B N 1
ATOM 4494 C CA . LEU B 1 108 ? 2.119 8.961 -2.055 1 91.06 108 LEU B CA 1
ATOM 4495 C C . LEU B 1 108 ? 2.082 7.766 -1.11 1 91.06 108 LEU B C 1
ATOM 4497 O O . LEU B 1 108 ? 3.131 7.227 -0.744 1 91.06 108 LEU B O 1
ATOM 4501 N N . GLY B 1 109 ? 1.001 7.336 -0.681 1 87.12 109 GLY B N 1
ATOM 4502 C CA . GLY B 1 109 ? 0.863 6.336 0.366 1 87.12 109 GLY B CA 1
ATOM 4503 C C . GLY B 1 109 ? 1.562 5.031 0.04 1 87.12 109 GLY B C 1
ATOM 4504 O O . GLY B 1 109 ? 2.271 4.473 0.88 1 87.12 109 GLY B O 1
ATOM 4505 N N . HIS B 1 110 ? 1.46 4.594 -1.131 1 80.06 110 HIS B N 1
ATOM 4506 C CA . HIS B 1 110 ? 2.018 3.299 -1.507 1 80.06 110 HIS B CA 1
ATOM 4507 C C . HIS B 1 110 ? 3.504 3.412 -1.83 1 80.06 110 HIS B C 1
ATOM 4509 O O . HIS B 1 110 ? 4.195 2.398 -1.959 1 80.06 110 HIS B O 1
ATOM 4515 N N . GLN B 1 111 ? 3.951 4.605 -1.805 1 83.06 111 GLN B N 1
ATOM 4516 C CA . GLN B 1 111 ? 5.344 4.816 -2.193 1 83.06 111 GLN B CA 1
ATOM 4517 C C . GLN B 1 111 ? 6.23 5.02 -0.97 1 83.06 111 GLN B C 1
ATOM 4519 O O . GLN B 1 111 ? 7.453 4.883 -1.053 1 83.06 111 GLN B O 1
ATOM 4524 N N . HIS B 1 112 ? 5.617 5.367 0.073 1 89.69 112 HIS B N 1
ATOM 4525 C CA . HIS B 1 112 ? 6.387 5.656 1.277 1 89.69 112 HIS B CA 1
ATOM 4526 C C . HIS B 1 112 ? 5.797 4.949 2.494 1 89.69 112 HIS B C 1
ATOM 4528 O O . HIS B 1 112 ? 4.613 5.113 2.797 1 89.69 112 HIS B O 1
ATOM 4534 N N . PRO B 1 113 ? 6.582 4.273 3.281 1 87.94 113 PRO B N 1
ATOM 4535 C CA . PRO B 1 113 ? 6.07 3.443 4.375 1 87.94 113 PRO B CA 1
ATOM 4536 C C . PRO B 1 113 ? 5.578 4.27 5.559 1 87.94 113 PRO B C 1
ATOM 4538 O O . PRO B 1 113 ? 4.883 3.746 6.438 1 87.94 113 PRO B O 1
ATOM 4541 N N . GLN B 1 114 ? 5.934 5.531 5.672 1 94.44 114 GLN B N 1
ATOM 4542 C CA . GLN B 1 114 ? 5.59 6.344 6.836 1 94.44 114 GLN B CA 1
ATOM 4543 C C . GLN B 1 114 ? 4.441 7.301 6.52 1 94.44 114 GLN B C 1
ATOM 4545 O O . GLN B 1 114 ? 4.188 8.242 7.273 1 94.44 114 GLN B O 1
ATOM 4550 N N . ILE B 1 115 ? 3.787 7.125 5.402 1 95.06 115 ILE B N 1
ATOM 4551 C CA . ILE B 1 115 ? 2.555 7.797 5.016 1 95.06 115 ILE B CA 1
ATOM 4552 C C . ILE B 1 115 ? 1.427 6.777 4.883 1 95.06 115 ILE B C 1
ATOM 4554 O O . ILE B 1 115 ? 1.564 5.777 4.172 1 95.06 115 ILE B O 1
ATOM 4558 N N . PRO B 1 116 ? 0.362 7.008 5.574 1 94.25 116 PRO B N 1
ATOM 4559 C CA . PRO B 1 116 ? -0.717 6.016 5.512 1 94.25 116 PRO B CA 1
ATOM 4560 C C . PRO B 1 116 ? -1.235 5.797 4.094 1 94.25 116 PRO B C 1
ATOM 4562 O O . PRO B 1 116 ? -1.346 6.754 3.318 1 94.25 116 PRO B O 1
ATOM 4565 N N . ASN B 1 117 ? -1.615 4.586 3.795 1 92.38 117 ASN B N 1
ATOM 4566 C CA . ASN B 1 117 ? -2.197 4.254 2.498 1 92.38 117 ASN B CA 1
ATOM 4567 C C . ASN B 1 117 ? -3.643 4.734 2.393 1 92.38 117 ASN B C 1
ATOM 4569 O O . ASN B 1 117 ? -4.398 4.656 3.361 1 92.38 117 ASN B O 1
ATOM 4573 N N . LEU B 1 118 ? -3.93 5.227 1.21 1 94.94 118 LEU B N 1
ATOM 4574 C CA . LEU B 1 118 ? -5.344 5.402 0.896 1 94.94 118 LEU B CA 1
ATOM 4575 C C . LEU B 1 118 ? -6 4.062 0.568 1 94.94 118 LEU B C 1
ATOM 4577 O O . LEU B 1 118 ? -5.477 3.295 -0.242 1 94.94 118 LEU B O 1
ATOM 4581 N N . LEU B 1 119 ? -7.117 3.793 1.159 1 95.25 119 LEU B N 1
ATOM 4582 C CA . LEU B 1 119 ? -7.797 2.521 0.928 1 95.25 119 LEU B CA 1
ATOM 4583 C C . LEU B 1 119 ? -8.992 2.703 0.001 1 95.25 119 LEU B C 1
ATOM 4585 O O . LEU B 1 119 ? -9.305 1.819 -0.801 1 95.25 119 LEU B O 1
ATOM 4589 N N . ALA B 1 120 ? -9.648 3.92 0.141 1 96.62 120 ALA B N 1
ATOM 4590 C CA . ALA B 1 120 ? -10.812 4.156 -0.711 1 96.62 120 ALA B CA 1
ATOM 4591 C C . ALA B 1 120 ? -11.242 5.617 -0.657 1 96.62 120 ALA B C 1
ATOM 4593 O O . ALA B 1 120 ? -10.992 6.312 0.331 1 96.62 120 ALA B O 1
ATOM 4594 N N . TYR B 1 121 ? -11.812 6.105 -1.694 1 95.38 121 TYR B N 1
ATOM 4595 C CA . TYR B 1 121 ? -12.508 7.383 -1.829 1 95.38 121 TYR B CA 1
ATOM 4596 C C . TYR B 1 121 ? -13.812 7.223 -2.602 1 95.38 121 TYR B C 1
ATOM 4598 O O . TYR B 1 121 ? -13.805 6.785 -3.754 1 95.38 121 TYR B O 1
ATOM 4606 N N . PHE B 1 122 ? -14.961 7.547 -1.893 1 93.44 122 PHE B N 1
ATOM 4607 C CA . PHE B 1 122 ? -16.219 7.281 -2.564 1 93.44 122 PHE B CA 1
ATOM 4608 C C . PHE B 1 122 ? -17.312 8.219 -2.064 1 93.44 122 PHE B C 1
ATOM 4610 O O . PHE B 1 122 ? -17.266 8.695 -0.928 1 93.44 122 PHE B O 1
ATOM 4617 N N . PRO B 1 123 ? -18.219 8.469 -2.941 1 89.56 123 PRO B N 1
ATOM 4618 C CA . PRO B 1 123 ? -19.438 9.164 -2.525 1 89.56 123 PRO B CA 1
ATOM 4619 C C . PRO B 1 123 ? -20.484 8.211 -1.945 1 89.56 123 PRO B C 1
ATOM 4621 O O . PRO B 1 123 ? -20.391 7 -2.141 1 89.56 123 PRO B O 1
ATOM 4624 N N . LEU B 1 124 ? -21.328 8.734 -1.116 1 89.88 124 LEU B N 1
ATOM 4625 C CA . LEU B 1 124 ? -22.484 8 -0.593 1 89.88 124 LEU B CA 1
ATOM 4626 C C . LEU B 1 124 ? -23.75 8.852 -0.652 1 89.88 124 LEU B C 1
ATOM 4628 O O . LEU B 1 124 ? -23.766 9.984 -0.164 1 89.88 124 LEU B O 1
ATOM 4632 N N . GLU B 1 125 ? -24.672 8.297 -1.352 1 87.38 125 GLU B N 1
ATOM 4633 C CA . GLU B 1 125 ? -25.984 8.93 -1.354 1 87.38 125 GLU B CA 1
ATOM 4634 C C . GLU B 1 125 ? -26.906 8.289 -0.329 1 87.38 125 GLU B C 1
ATOM 4636 O O . GLU B 1 125 ? -27 7.059 -0.249 1 87.38 125 GLU B O 1
ATOM 4641 N N . ALA B 1 126 ? -27.484 9.102 0.483 1 88.25 126 ALA B N 1
ATOM 4642 C CA . ALA B 1 126 ? -28.422 8.609 1.487 1 88.25 126 ALA B CA 1
ATOM 4643 C C . ALA B 1 126 ? -29.688 9.445 1.499 1 88.25 126 ALA B C 1
ATOM 4645 O O . ALA B 1 126 ? -29.688 10.602 1.068 1 88.25 126 ALA B O 1
ATOM 4646 N N . THR B 1 127 ? -30.688 8.719 1.91 1 87.81 127 THR B N 1
ATOM 4647 C CA . THR B 1 127 ? -31.953 9.438 2.07 1 87.81 127 THR B CA 1
ATOM 4648 C C . THR B 1 127 ? -31.828 10.516 3.139 1 87.81 127 THR B C 1
ATOM 4650 O O . THR B 1 127 ? -31.094 10.352 4.117 1 87.81 127 THR B O 1
ATOM 4653 N N . GLY B 1 128 ? -32.438 11.672 2.861 1 82.44 128 GLY B N 1
ATOM 4654 C CA . GLY B 1 128 ? -32.406 12.742 3.84 1 82.44 128 GLY B CA 1
ATOM 4655 C C . GLY B 1 128 ? -33.062 12.367 5.16 1 82.44 128 GLY B C 1
ATOM 4656 O O . GLY B 1 128 ? -33.938 11.516 5.199 1 82.44 128 GLY B O 1
ATOM 4657 N N . TRP B 1 129 ? -32.312 12.992 6.223 1 80 129 TRP B N 1
ATOM 4658 C CA . TRP B 1 129 ? -32.938 12.859 7.535 1 80 129 TRP B CA 1
ATOM 4659 C C . TRP B 1 129 ? -33.844 14.062 7.832 1 80 129 TRP B C 1
ATOM 4661 O O . TRP B 1 129 ? -33.344 15.195 7.934 1 80 129 TRP B O 1
ATOM 4671 N N . GLN B 1 130 ? -35.031 13.914 7.965 1 75.44 130 GLN B N 1
ATOM 4672 C CA . GLN B 1 130 ? -36 14.984 8.227 1 75.44 130 GLN B CA 1
ATOM 4673 C C . GLN B 1 130 ? -36.219 15.852 6.984 1 75.44 130 GLN B C 1
ATOM 4675 O O . GLN B 1 130 ? -36.625 17.016 7.09 1 75.44 130 GLN B O 1
ATOM 4680 N N . THR B 1 131 ? -35.562 15.469 5.844 1 75.75 131 THR B N 1
ATOM 4681 C CA . THR B 1 131 ? -35.781 16.109 4.555 1 75.75 131 THR B CA 1
ATOM 4682 C C . THR B 1 131 ? -36.062 15.062 3.473 1 75.75 131 THR B C 1
ATOM 4684 O O . THR B 1 131 ? -35.719 13.883 3.646 1 75.75 131 THR B O 1
ATOM 4687 N N . ARG B 1 132 ? -36.844 15.438 2.463 1 76.56 132 ARG B N 1
ATOM 4688 C CA . ARG B 1 132 ? -37.156 14.516 1.377 1 76.56 132 ARG B CA 1
ATOM 4689 C C . ARG B 1 132 ? -36.062 14.5 0.323 1 76.56 132 ARG B C 1
ATOM 4691 O O . ARG B 1 132 ? -36.062 13.656 -0.574 1 76.56 132 ARG B O 1
ATOM 4698 N N . THR B 1 133 ? -35.094 15.344 0.475 1 82.69 133 THR B N 1
ATOM 4699 C CA . THR B 1 133 ? -34.062 15.445 -0.542 1 82.69 133 THR B CA 1
ATOM 4700 C C . THR B 1 133 ? -32.875 14.562 -0.188 1 82.69 133 THR B C 1
ATOM 4702 O O . THR B 1 133 ? -32.375 14.594 0.944 1 82.69 133 THR B O 1
ATOM 4705 N N . PRO B 1 134 ? -32.469 13.789 -1.122 1 84.06 134 PRO B N 1
ATOM 4706 C CA . PRO B 1 134 ? -31.266 12.961 -0.886 1 84.06 134 PRO B CA 1
ATOM 4707 C C . PRO B 1 134 ? -30.031 13.789 -0.603 1 84.06 134 PRO B C 1
ATOM 4709 O O . PRO B 1 134 ? -29.891 14.906 -1.116 1 84.06 134 PRO B O 1
ATOM 4712 N N . GLN B 1 135 ? -29.281 13.289 0.31 1 83.81 135 GLN B N 1
ATOM 4713 C CA . GLN B 1 135 ? -28.031 13.945 0.681 1 83.81 135 GLN B CA 1
ATOM 4714 C C . GLN B 1 135 ? -26.812 13.141 0.199 1 83.81 135 GLN B C 1
ATOM 4716 O O . GLN B 1 135 ? -26.844 11.906 0.198 1 83.81 135 GLN B O 1
ATOM 4721 N N . GLN B 1 136 ? -25.812 13.898 -0.214 1 84.12 136 GLN B N 1
ATOM 4722 C CA . GLN B 1 136 ? -24.578 13.266 -0.671 1 84.12 136 GLN B CA 1
ATOM 4723 C C . GLN B 1 136 ? -23.438 13.484 0.323 1 84.12 136 GLN B C 1
ATOM 4725 O O . GLN B 1 136 ? -23.266 14.594 0.83 1 84.12 136 GLN B O 1
ATOM 4730 N N . PHE B 1 137 ? -22.797 12.461 0.63 1 88.06 137 PHE B N 1
ATOM 4731 C CA . PHE B 1 137 ? -21.641 12.492 1.51 1 88.06 137 PHE B CA 1
ATOM 4732 C C . PHE B 1 137 ? -20.406 11.969 0.788 1 88.06 137 PHE B C 1
ATOM 4734 O O . PHE B 1 137 ? -20.516 11.242 -0.201 1 88.06 137 PHE B O 1
ATOM 4741 N N . PHE B 1 138 ? -19.234 12.43 1.23 1 90.56 138 PHE B N 1
ATOM 4742 C CA . PHE B 1 138 ? -17.984 11.938 0.692 1 90.56 138 PHE B CA 1
ATOM 4743 C C . PHE B 1 138 ? -17.125 11.32 1.793 1 90.56 138 PHE B C 1
ATOM 4745 O O . PHE B 1 138 ? -17.062 11.844 2.904 1 90.56 138 PHE B O 1
ATOM 4752 N N . TYR B 1 139 ? -16.516 10.18 1.442 1 95 139 TYR B N 1
ATOM 4753 C CA . TYR B 1 139 ? -15.719 9.453 2.42 1 95 139 TYR B CA 1
ATOM 4754 C C . TYR B 1 139 ? -14.328 9.148 1.868 1 95 139 TYR B C 1
ATOM 4756 O O . TYR B 1 139 ? -14.18 8.859 0.679 1 95 139 TYR B O 1
ATOM 4764 N N . LEU B 1 140 ? -13.422 9.305 2.703 1 95.19 140 LEU B N 1
ATOM 4765 C CA . LEU B 1 140 ? -12.047 8.859 2.48 1 95.19 140 LEU B CA 1
ATOM 4766 C C . LEU B 1 140 ? -11.633 7.836 3.531 1 95.19 140 LEU B C 1
ATOM 4768 O O . LEU B 1 140 ? -11.789 8.07 4.73 1 95.19 140 LEU B O 1
ATOM 4772 N N . VAL B 1 141 ? -11.195 6.641 3.064 1 97.19 141 VAL B N 1
ATOM 4773 C CA . VAL B 1 141 ? -10.742 5.598 3.982 1 97.19 141 VAL B CA 1
ATOM 4774 C C . VAL B 1 141 ? -9.227 5.457 3.902 1 97.19 141 VAL B C 1
ATOM 4776 O O . VAL B 1 141 ? -8.656 5.406 2.809 1 97.19 141 VAL B O 1
ATOM 4779 N N . GLN B 1 142 ? -8.594 5.457 5.031 1 95.81 142 GLN B N 1
ATOM 4780 C CA . GLN B 1 142 ? -7.137 5.344 5.047 1 95.81 142 GLN B CA 1
ATOM 4781 C C . GLN B 1 142 ? -6.676 4.328 6.086 1 95.81 142 GLN B C 1
ATOM 4783 O O . GLN B 1 142 ? -7.465 3.885 6.922 1 95.81 142 GLN B O 1
ATOM 4788 N N . GLU B 1 143 ? -5.453 3.953 6.012 1 94.75 143 GLU B N 1
ATOM 4789 C CA . GLU B 1 143 ? -4.805 3.02 6.93 1 94.75 143 GLU B CA 1
ATOM 4790 C C . GLU B 1 143 ? -4.801 3.562 8.359 1 94.75 143 GLU B C 1
ATOM 4792 O O . GLU B 1 143 ? -4.574 4.754 8.57 1 94.75 143 GLU B O 1
ATOM 4797 N N . TYR B 1 144 ? -5.098 2.684 9.305 1 95.56 144 TYR B N 1
ATOM 4798 C CA . TYR B 1 144 ? -5.031 3.014 10.719 1 95.56 144 TYR B CA 1
ATOM 4799 C C . TYR B 1 144 ? -3.621 2.799 11.266 1 95.56 144 TYR B C 1
ATOM 4801 O O . TYR B 1 144 ? -3.037 1.729 11.086 1 95.56 144 TYR B O 1
ATOM 4809 N N . ILE B 1 145 ? -3.115 3.789 11.805 1 94.88 145 ILE B N 1
ATOM 4810 C CA . ILE B 1 145 ? -1.833 3.668 12.492 1 94.88 145 ILE B CA 1
ATOM 4811 C C . ILE B 1 145 ? -2.062 3.453 13.984 1 94.88 145 ILE B C 1
ATOM 4813 O O . ILE B 1 145 ? -2.578 4.336 14.672 1 94.88 145 ILE B O 1
ATOM 4817 N N . ASP B 1 146 ? -1.699 2.27 14.43 1 93.12 146 ASP B N 1
ATOM 4818 C CA . ASP B 1 146 ? -1.859 1.948 15.844 1 93.12 146 ASP B CA 1
ATOM 4819 C C . ASP B 1 146 ? -0.739 2.566 16.672 1 93.12 146 ASP B C 1
ATOM 4821 O O . ASP B 1 146 ? 0.398 2.09 16.641 1 93.12 146 ASP B O 1
ATOM 4825 N N . GLY B 1 147 ? -1.078 3.605 17.328 1 95.38 147 GLY B N 1
ATOM 4826 C CA . GLY B 1 147 ? -0.103 4.324 18.125 1 95.38 147 GLY B CA 1
ATOM 4827 C C . GLY B 1 147 ? -0.667 5.578 18.766 1 95.38 147 GLY B C 1
ATOM 4828 O O . GLY B 1 147 ? -1.86 5.645 19.062 1 95.38 147 GLY B O 1
ATOM 4829 N N . GLN B 1 148 ? 0.307 6.477 19.125 1 95.62 148 GLN B N 1
ATO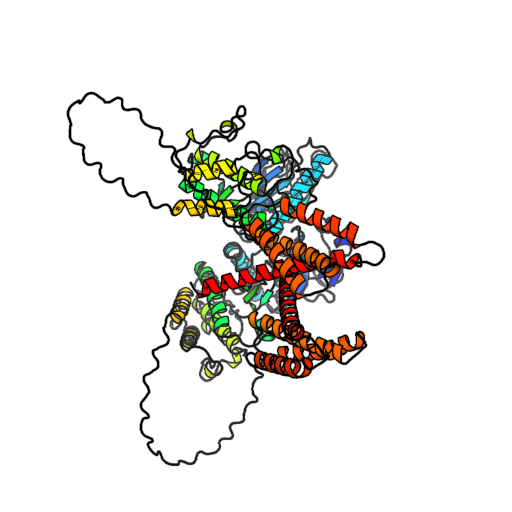M 4830 C CA . GLN B 1 148 ? -0.041 7.754 19.734 1 95.62 148 GLN B CA 1
ATOM 4831 C C . GLN B 1 148 ? 0.573 8.922 18.969 1 95.62 148 GLN B C 1
ATOM 4833 O O . GLN B 1 148 ? 1.722 8.844 18.516 1 95.62 148 GLN B O 1
ATOM 4838 N N . ASN B 1 149 ? -0.283 9.93 18.797 1 96.06 149 ASN B N 1
ATOM 4839 C CA . ASN B 1 149 ? 0.322 11.086 18.156 1 96.06 149 ASN B CA 1
ATOM 4840 C C . ASN B 1 149 ? 1.185 11.883 19.125 1 96.06 149 ASN B C 1
ATOM 4842 O O . ASN B 1 149 ? 1.128 11.664 20.328 1 96.06 149 ASN B O 1
ATOM 4846 N N . LEU B 1 150 ? 1.966 12.766 18.672 1 98.12 150 LEU B N 1
ATOM 4847 C CA . LEU B 1 150 ? 2.965 13.445 19.484 1 98.12 150 LEU B CA 1
ATOM 4848 C C . LEU B 1 150 ? 2.303 14.422 20.453 1 98.12 150 LEU B C 1
ATOM 4850 O O . LEU B 1 150 ? 2.873 14.758 21.484 1 98.12 150 LEU B O 1
ATOM 4854 N N . GLU B 1 151 ? 1.141 14.945 20.094 1 96.81 151 GLU B N 1
ATOM 4855 C CA . GLU B 1 151 ? 0.411 15.789 21.031 1 96.81 151 GLU B CA 1
ATOM 4856 C C . GLU B 1 151 ? 0 15 22.281 1 96.81 151 GLU B C 1
ATOM 4858 O O . GLU B 1 151 ? 0.132 15.492 23.406 1 96.81 151 GLU B O 1
ATOM 4863 N N . GLN B 1 152 ? -0.463 13.812 22.062 1 95.69 152 GLN B N 1
ATOM 4864 C CA . GLN B 1 152 ? -0.833 12.93 23.156 1 95.69 152 GLN B CA 1
ATOM 4865 C C . GLN B 1 152 ? 0.386 12.547 24 1 95.69 152 GLN B C 1
ATOM 4867 O O . GLN B 1 152 ? 0.322 12.523 25.219 1 95.69 152 GLN B O 1
ATOM 4872 N N . GLU B 1 153 ? 1.446 12.25 23.328 1 97.19 153 GLU B N 1
ATOM 4873 C CA . GLU B 1 153 ? 2.68 11.922 24.031 1 97.19 153 GLU B CA 1
ATOM 4874 C C . GLU B 1 153 ? 3.143 13.086 24.906 1 97.19 153 GLU B C 1
ATOM 4876 O O . GLU B 1 153 ? 3.559 12.891 26.047 1 97.19 153 GLU B O 1
ATOM 4881 N N . LEU B 1 154 ? 3.109 14.234 24.328 1 97.5 154 LEU B N 1
ATOM 4882 C CA . LEU B 1 154 ? 3.51 15.438 25.047 1 97.5 154 LEU B CA 1
ATOM 4883 C C . LEU B 1 154 ? 2.658 15.633 26.297 1 97.5 154 LEU B C 1
ATOM 4885 O O . LEU B 1 154 ? 3.184 15.953 27.359 1 97.5 154 LEU B O 1
ATOM 4889 N N . SER B 1 155 ? 1.44 15.422 26.188 1 96 155 SER B N 1
ATOM 4890 C CA . SER B 1 155 ? 0.507 15.602 27.281 1 96 155 SER B CA 1
ATOM 4891 C C . SER B 1 155 ? 0.748 14.562 28.391 1 96 155 SER B C 1
ATOM 4893 O O . SER B 1 155 ? 0.628 14.875 29.578 1 96 155 SER B O 1
ATOM 4895 N N . SER B 1 156 ? 1.133 13.43 28 1 95.19 156 SER B N 1
ATOM 4896 C CA . SER B 1 156 ? 1.266 12.336 28.953 1 95.19 156 SER B CA 1
ATOM 4897 C C . SER B 1 156 ? 2.639 12.344 29.625 1 95.19 156 SER B C 1
ATOM 4899 O O . SER B 1 156 ? 2.754 12.102 30.828 1 95.19 156 SER B O 1
ATOM 4901 N N . ARG B 1 157 ? 3.691 12.68 28.922 1 94.5 157 ARG B N 1
ATOM 4902 C CA . ARG B 1 157 ? 5.039 12.469 29.438 1 94.5 157 ARG B CA 1
ATOM 4903 C C . ARG B 1 157 ? 5.719 13.797 29.75 1 94.5 157 ARG B C 1
ATOM 4905 O O . ARG B 1 157 ? 6.727 13.836 30.453 1 94.5 157 ARG B O 1
ATOM 4912 N N . GLY B 1 158 ? 5.188 14.867 29.141 1 95.44 158 GLY B N 1
ATOM 4913 C CA . GLY B 1 158 ? 5.844 16.156 29.312 1 95.44 158 GLY B CA 1
ATOM 4914 C C . GLY B 1 158 ? 6.805 16.484 28.188 1 95.44 158 GLY B C 1
ATOM 4915 O O . GLY B 1 158 ? 6.777 15.852 27.125 1 95.44 158 GLY B O 1
ATOM 4916 N N . PRO B 1 159 ? 7.637 17.469 28.422 1 96.94 159 PRO B N 1
ATOM 4917 C CA . PRO B 1 159 ? 8.5 17.969 27.344 1 96.94 159 PRO B CA 1
ATOM 4918 C C . PRO B 1 159 ? 9.516 16.922 26.875 1 96.94 159 PRO B C 1
ATOM 4920 O O . PRO B 1 159 ? 9.961 16.094 27.672 1 96.94 159 PRO B O 1
ATOM 4923 N N . PHE B 1 160 ? 9.852 17 25.609 1 97.88 160 PHE B N 1
ATOM 4924 C CA . PHE B 1 160 ? 10.844 16.109 25 1 97.88 160 PHE B CA 1
ATOM 4925 C C . PHE B 1 160 ? 12.258 16.609 25.266 1 97.88 160 PHE B C 1
ATOM 4927 O O . PHE B 1 160 ? 12.477 17.812 25.406 1 97.88 160 PHE B O 1
ATOM 4934 N N . SER B 1 161 ? 13.164 15.633 25.344 1 97.06 161 SER B N 1
ATOM 4935 C CA . SER B 1 161 ? 14.586 15.969 25.391 1 97.06 161 SER B CA 1
ATOM 4936 C C . SER B 1 161 ? 15.094 16.406 24.016 1 97.06 161 SER B C 1
ATOM 4938 O O . SER B 1 161 ? 14.414 16.219 23 1 97.06 161 SER B O 1
ATOM 4940 N N . GLU B 1 162 ? 16.25 17.016 24.047 1 96.88 162 GLU B N 1
ATOM 4941 C CA . GLU B 1 162 ? 16.891 17.391 22.797 1 96.88 162 GLU B CA 1
ATOM 4942 C C . GLU B 1 162 ? 17.062 16.172 21.875 1 96.88 162 GLU B C 1
ATOM 4944 O O . GLU B 1 162 ? 16.812 16.25 20.672 1 96.88 162 GLU B O 1
ATOM 4949 N N . THR B 1 163 ? 17.438 15.086 22.469 1 96.5 163 THR B N 1
ATOM 4950 C CA . THR B 1 163 ? 17.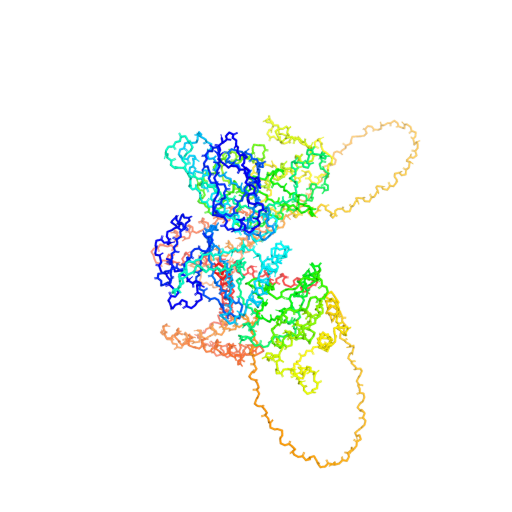672 13.867 21.703 1 96.5 163 THR B CA 1
ATOM 4951 C C . THR B 1 163 ? 16.375 13.367 21.047 1 96.5 163 THR B C 1
ATOM 4953 O O . THR B 1 163 ? 16.391 12.953 19.891 1 96.5 163 THR B O 1
ATOM 4956 N N . GLU B 1 164 ? 15.352 13.438 21.734 1 97.06 164 GLU B N 1
ATOM 4957 C CA . GLU B 1 164 ? 14.055 12.992 21.234 1 97.06 164 GLU B CA 1
ATOM 4958 C C . GLU B 1 164 ? 13.555 13.891 20.109 1 97.06 164 GLU B C 1
ATOM 4960 O O . GLU B 1 164 ? 13.023 13.406 19.109 1 97.06 164 GLU B O 1
ATOM 4965 N N . VAL B 1 165 ? 13.734 15.133 20.328 1 98.06 165 VAL B N 1
ATOM 4966 C CA . VAL B 1 165 ? 13.289 16.078 19.312 1 98.06 165 VAL B CA 1
ATOM 4967 C C . VAL B 1 165 ? 14.125 15.922 18.047 1 98.06 165 VAL B C 1
ATOM 4969 O O . VAL B 1 165 ? 13.602 16.031 16.938 1 98.06 165 VAL B O 1
ATOM 4972 N N . LEU B 1 166 ? 15.391 15.68 18.219 1 97.5 166 LEU B N 1
ATOM 4973 C CA . LEU B 1 166 ? 16.25 15.438 17.078 1 97.5 166 LEU B CA 1
ATOM 4974 C C . LEU B 1 166 ? 15.797 14.203 16.297 1 97.5 166 LEU B C 1
ATOM 4976 O O . LEU B 1 166 ? 15.812 14.203 15.062 1 97.5 166 LEU B O 1
ATOM 4980 N N . GLU B 1 167 ? 15.398 13.266 16.984 1 97.06 167 GLU B N 1
ATOM 4981 C CA . GLU B 1 167 ? 14.867 12.062 16.344 1 97.06 167 GLU B CA 1
ATOM 4982 C C . GLU B 1 167 ? 13.609 12.375 15.539 1 97.06 167 GLU B C 1
ATOM 4984 O O . GLU B 1 167 ? 13.477 11.938 14.398 1 97.06 167 GLU B O 1
ATOM 4989 N N . VAL B 1 168 ? 12.742 13.125 16.141 1 98.25 168 VAL B N 1
ATOM 4990 C CA . VAL B 1 168 ? 11.5 13.516 15.477 1 98.25 168 VAL B CA 1
ATOM 4991 C C . VAL B 1 168 ? 11.812 14.32 14.219 1 98.25 168 VAL B C 1
ATOM 4993 O O . VAL B 1 168 ? 11.273 14.039 13.148 1 98.25 168 VAL B O 1
ATOM 4996 N N . MET B 1 169 ? 12.688 15.242 14.375 1 98.44 169 MET B N 1
ATOM 4997 C CA . MET B 1 169 ? 13.031 16.109 13.25 1 98.44 169 MET B CA 1
ATOM 4998 C C . MET B 1 169 ? 13.633 15.305 12.109 1 98.44 169 MET B C 1
ATOM 5000 O O . MET B 1 169 ? 13.227 15.461 10.953 1 98.44 169 MET B O 1
ATOM 5004 N N . ARG B 1 170 ? 14.508 14.453 12.406 1 97.75 170 ARG B N 1
ATOM 5005 C CA . ARG B 1 170 ? 15.164 13.664 11.375 1 97.75 170 ARG B CA 1
ATOM 5006 C C . ARG B 1 170 ? 14.164 12.797 10.625 1 97.75 170 ARG B C 1
ATOM 5008 O O . ARG B 1 170 ? 14.172 12.742 9.391 1 97.75 170 ARG B O 1
ATOM 5015 N N . GLU B 1 171 ? 13.305 12.188 11.328 1 97.62 171 GLU B N 1
ATOM 5016 C CA . GLU B 1 171 ? 12.328 11.297 10.711 1 97.62 171 GLU B CA 1
ATOM 5017 C C . GLU B 1 171 ? 11.344 12.078 9.844 1 97.62 171 GLU B C 1
ATOM 5019 O O . GLU B 1 171 ? 11.078 11.688 8.703 1 97.62 171 GLU B O 1
ATOM 5024 N N . ILE B 1 172 ? 10.906 13.148 10.375 1 98.56 172 ILE B N 1
ATOM 5025 C CA . ILE B 1 172 ? 9.898 13.914 9.648 1 98.56 172 ILE B CA 1
ATOM 5026 C C . ILE B 1 172 ? 10.539 14.602 8.445 1 98.56 172 ILE B C 1
ATOM 5028 O O . ILE B 1 172 ? 9.922 14.727 7.387 1 98.56 172 ILE B O 1
ATOM 5032 N N . LEU B 1 173 ? 11.781 15.062 8.609 1 98.62 173 LEU B N 1
ATOM 5033 C CA . LEU B 1 173 ? 12.484 15.688 7.492 1 98.62 173 LEU B CA 1
ATOM 5034 C C . LEU B 1 173 ? 12.672 14.695 6.348 1 98.62 173 LEU B C 1
ATOM 5036 O O . LEU B 1 173 ? 12.586 15.07 5.176 1 98.62 173 LEU B O 1
ATOM 5040 N N . ASN B 1 174 ? 12.914 13.516 6.703 1 97.56 174 ASN B N 1
ATOM 5041 C CA . ASN B 1 174 ? 13.016 12.492 5.672 1 97.56 174 ASN B CA 1
ATOM 5042 C C . ASN B 1 174 ? 11.703 12.312 4.922 1 97.56 174 ASN B C 1
ATOM 5044 O O . ASN B 1 174 ? 11.688 12.164 3.699 1 97.56 174 ASN B O 1
ATOM 5048 N N . ILE B 1 175 ? 10.633 12.297 5.598 1 97.81 175 ILE B N 1
ATOM 5049 C CA . ILE B 1 175 ? 9.312 12.195 4.98 1 97.81 175 ILE B CA 1
ATOM 5050 C C . ILE B 1 175 ? 9.07 13.414 4.09 1 97.81 175 ILE B C 1
ATOM 5052 O O . ILE B 1 175 ? 8.617 13.281 2.951 1 97.81 175 ILE B O 1
ATOM 5056 N N . LEU B 1 176 ? 9.438 14.578 4.617 1 98.19 176 LEU B N 1
ATOM 5057 C CA . LEU B 1 176 ? 9.188 15.82 3.893 1 98.19 176 LEU B CA 1
ATOM 5058 C C . LEU B 1 176 ? 10.055 15.906 2.639 1 98.19 176 LEU B C 1
ATOM 5060 O O . LEU B 1 176 ? 9.625 16.453 1.623 1 98.19 176 LEU B O 1
ATOM 5064 N N . GLU B 1 177 ? 11.227 15.391 2.725 1 97.44 177 GLU B N 1
ATOM 5065 C CA . GLU B 1 177 ? 12.055 15.328 1.524 1 97.44 177 GLU B CA 1
ATOM 5066 C C . GLU B 1 177 ? 11.344 14.578 0.4 1 97.44 177 GLU B C 1
ATOM 5068 O O . GLU B 1 177 ? 11.32 15.039 -0.743 1 97.44 177 GLU B O 1
ATOM 5073 N N . PHE B 1 178 ? 10.797 13.445 0.745 1 95.81 178 PHE B N 1
ATOM 5074 C CA . PHE B 1 178 ? 10.047 12.648 -0.219 1 95.81 178 PHE B CA 1
ATOM 5075 C C . PHE B 1 178 ? 8.82 13.406 -0.713 1 95.81 178 PHE B C 1
ATOM 5077 O O . PHE B 1 178 ? 8.586 13.5 -1.92 1 95.81 178 PHE B O 1
ATOM 5084 N N . VAL B 1 179 ? 8.023 14 0.167 1 97.12 179 VAL B N 1
ATOM 5085 C CA . VAL B 1 179 ? 6.773 14.688 -0.142 1 97.12 179 VAL B CA 1
ATOM 5086 C C . VAL B 1 179 ? 7.055 15.875 -1.058 1 97.12 179 VAL B C 1
ATOM 5088 O O . VAL B 1 179 ? 6.387 16.062 -2.08 1 97.12 179 VAL B O 1
ATOM 5091 N N . HIS B 1 180 ? 8.016 16.672 -0.708 1 96.56 180 HIS B N 1
ATOM 5092 C CA . HIS B 1 180 ? 8.375 17.828 -1.504 1 96.56 180 HIS B CA 1
ATOM 5093 C C . HIS B 1 180 ? 8.945 17.422 -2.859 1 96.56 180 HIS B C 1
ATOM 5095 O O . HIS B 1 180 ? 8.742 18.125 -3.857 1 96.56 180 HIS B O 1
ATOM 5101 N N . GLY B 1 181 ? 9.617 16.312 -2.826 1 94.56 181 GLY B N 1
ATOM 5102 C CA . GLY B 1 181 ? 10.125 15.781 -4.078 1 94.56 181 GLY B CA 1
ATOM 5103 C C . GLY B 1 181 ? 9.031 15.398 -5.051 1 94.56 181 GLY B C 1
ATOM 5104 O O . GLY B 1 181 ? 9.25 15.367 -6.266 1 94.56 181 GLY B O 1
ATOM 5105 N N . GLU B 1 182 ? 7.926 15.117 -4.512 1 93.69 182 GLU B N 1
ATOM 5106 C CA . GLU B 1 182 ? 6.77 14.773 -5.332 1 93.69 182 GLU B CA 1
ATOM 5107 C C . GLU B 1 182 ? 5.914 16 -5.617 1 93.69 182 GLU B C 1
ATOM 5109 O O . GLU B 1 182 ? 4.746 15.883 -6 1 93.69 182 GLU B O 1
ATOM 5114 N N . ASP B 1 183 ? 6.406 17.172 -5.305 1 92.94 183 ASP B N 1
ATOM 5115 C CA . ASP B 1 183 ? 5.801 18.469 -5.582 1 92.94 183 ASP B CA 1
ATOM 5116 C C . ASP B 1 183 ? 4.523 18.672 -4.77 1 92.94 183 ASP B C 1
ATOM 5118 O O . ASP B 1 183 ? 3.52 19.156 -5.293 1 92.94 183 ASP B O 1
ATOM 5122 N N . VAL B 1 184 ? 4.559 18.25 -3.621 1 94.19 184 VAL B N 1
ATOM 5123 C CA . VAL B 1 184 ? 3.447 18.406 -2.691 1 94.19 184 VAL B CA 1
ATOM 5124 C C . VAL B 1 184 ? 3.922 19.156 -1.442 1 94.19 184 VAL B C 1
ATOM 5126 O O . VAL B 1 184 ? 5.012 18.891 -0.932 1 94.19 184 VAL B O 1
ATOM 5129 N N . ILE B 1 185 ? 3.189 20.109 -1.056 1 94.88 185 ILE B N 1
ATOM 5130 C CA . ILE B 1 185 ? 3.408 20.797 0.216 1 94.88 185 ILE B CA 1
ATOM 5131 C C . ILE B 1 185 ? 2.322 20.391 1.211 1 94.88 185 ILE B C 1
ATOM 5133 O O . ILE B 1 185 ? 1.129 20.516 0.921 1 94.88 185 ILE B O 1
ATOM 5137 N N . HIS B 1 186 ? 2.637 19.906 2.373 1 95.12 186 HIS B N 1
ATOM 5138 C CA . HIS B 1 186 ? 1.705 19.328 3.334 1 95.12 186 HIS B CA 1
ATOM 5139 C C . HIS B 1 186 ? 0.805 20.391 3.945 1 95.12 186 HIS B C 1
ATOM 5141 O O . HIS B 1 186 ? -0.419 20.25 3.957 1 95.12 186 HIS B O 1
ATOM 5147 N N . ARG B 1 187 ? 1.434 21.469 4.539 1 93.69 187 ARG B N 1
ATOM 5148 C CA . ARG B 1 187 ? 0.835 22.719 5 1 93.69 187 ARG B CA 1
ATOM 5149 C C . ARG B 1 187 ? 0.175 22.531 6.363 1 93.69 187 ARG B C 1
ATOM 5151 O O . ARG B 1 187 ? -0.462 23.453 6.879 1 93.69 187 ARG B O 1
ATOM 5158 N N . ASP B 1 188 ? 0.311 21.375 7.039 1 93.44 188 ASP B N 1
ATOM 5159 C CA . ASP B 1 188 ? -0.321 21.219 8.344 1 93.44 188 ASP B CA 1
ATOM 5160 C C . ASP B 1 188 ? 0.519 20.312 9.25 1 93.44 188 ASP B C 1
ATOM 5162 O O . ASP B 1 188 ? -0.002 19.391 9.867 1 93.44 188 ASP B O 1
ATOM 5166 N N . ILE B 1 189 ? 1.759 20.578 9.312 1 97.38 189 ILE B N 1
ATOM 5167 C CA . ILE B 1 189 ? 2.656 19.875 10.219 1 97.38 189 ILE B CA 1
ATOM 5168 C C . ILE B 1 189 ? 2.424 20.344 11.648 1 97.38 189 ILE B C 1
ATOM 5170 O O . ILE B 1 189 ? 2.525 21.531 11.938 1 97.38 189 ILE B O 1
ATOM 5174 N N . LYS B 1 190 ? 2.082 19.422 12.508 1 96.81 190 LYS B N 1
ATOM 5175 C CA . LYS B 1 190 ? 1.867 19.672 13.938 1 96.81 190 LYS B CA 1
ATOM 5176 C C . LYS B 1 190 ? 1.887 18.359 14.727 1 96.81 190 LYS B C 1
ATOM 5178 O O . LYS B 1 190 ? 1.782 17.281 14.148 1 96.81 190 LYS B O 1
ATOM 5183 N N . PRO B 1 191 ? 2.037 18.438 16.016 1 97.75 191 PRO B N 1
ATOM 5184 C CA . PRO B 1 191 ? 2.189 17.219 16.812 1 97.75 191 PRO B CA 1
ATOM 5185 C C . PRO B 1 191 ? 1.006 16.266 16.688 1 97.75 191 PRO B C 1
ATOM 5187 O O . PRO B 1 191 ? 1.186 15.047 16.719 1 97.75 191 PRO B O 1
ATOM 5190 N N . SER B 1 192 ? -0.211 16.766 16.422 1 94.88 192 SER B N 1
ATOM 5191 C CA . SER B 1 192 ? -1.392 15.914 16.328 1 94.88 192 SER B CA 1
ATOM 5192 C C . SER B 1 192 ? -1.439 15.164 15.016 1 94.88 192 SER B C 1
ATOM 5194 O O . SER B 1 192 ? -2.211 14.211 14.859 1 94.88 192 SER B O 1
ATOM 5196 N N . ASN B 1 193 ? -0.576 15.594 14.078 1 95 193 ASN B N 1
ATOM 5197 C CA . ASN B 1 193 ? -0.559 14.945 12.766 1 95 193 ASN B CA 1
ATOM 5198 C C . ASN B 1 193 ? 0.668 14.055 12.602 1 95 193 ASN B C 1
ATOM 5200 O O . ASN B 1 193 ? 0.959 13.594 11.492 1 95 193 ASN B O 1
ATOM 5204 N N . ILE B 1 194 ? 1.396 13.906 13.688 1 98.19 194 ILE B N 1
ATOM 5205 C CA . ILE B 1 194 ? 2.535 12.992 13.703 1 98.19 194 ILE B CA 1
ATOM 5206 C C . ILE B 1 194 ? 2.287 11.875 14.719 1 98.19 194 ILE B C 1
ATOM 5208 O O . ILE B 1 194 ? 2.162 12.133 15.914 1 98.19 194 ILE B O 1
ATOM 5212 N N . MET B 1 195 ? 2.277 10.672 14.188 1 97.69 195 MET B N 1
ATOM 5213 C CA . MET B 1 195 ? 1.92 9.523 15.016 1 97.69 195 MET B CA 1
ATOM 5214 C C . MET B 1 195 ? 3.102 8.57 15.164 1 97.69 195 MET B C 1
ATOM 5216 O O . MET B 1 195 ? 3.779 8.258 14.188 1 97.69 195 MET B O 1
ATOM 5220 N N . ARG B 1 196 ? 3.367 8.188 16.344 1 97.69 196 ARG B N 1
ATOM 5221 C CA . ARG B 1 196 ? 4.324 7.121 16.625 1 97.69 196 ARG B CA 1
ATOM 5222 C C . ARG B 1 196 ? 3.611 5.781 16.797 1 97.69 196 ARG B C 1
ATOM 5224 O O . ARG B 1 196 ? 2.783 5.625 17.688 1 97.69 196 ARG B O 1
ATOM 5231 N N . ASP B 1 197 ? 3.961 4.848 15.922 1 95.62 197 ASP B N 1
ATOM 5232 C CA . ASP B 1 197 ? 3.297 3.551 16.016 1 95.62 197 ASP B CA 1
ATOM 5233 C C . ASP B 1 197 ? 3.922 2.689 17.109 1 95.62 197 ASP B C 1
ATOM 5235 O O . ASP B 1 197 ? 4.844 3.129 17.797 1 95.62 197 ASP B O 1
ATOM 5239 N N . ARG B 1 198 ? 3.494 1.504 17.312 1 92.94 198 ARG B N 1
ATOM 5240 C CA . ARG B 1 198 ? 3.904 0.628 18.406 1 92.94 198 ARG B CA 1
ATOM 5241 C C . ARG B 1 198 ? 5.355 0.195 18.234 1 92.94 198 ARG B C 1
ATOM 5243 O O . ARG B 1 198 ? 6.035 -0.094 19.219 1 92.94 198 ARG B O 1
ATOM 5250 N N . SER B 1 199 ? 5.816 0.207 17.062 1 90 199 SER B N 1
ATOM 5251 C CA . SER B 1 199 ? 7.203 -0.166 16.797 1 90 199 SER B CA 1
ATOM 5252 C C . SER B 1 199 ? 8.141 1.023 16.984 1 90 199 SER B C 1
ATOM 5254 O O . SER B 1 199 ? 9.359 0.876 16.906 1 90 199 SER B O 1
ATOM 5256 N N . GLY B 1 200 ? 7.566 2.217 17.156 1 95 200 GLY B N 1
ATOM 5257 C CA . GLY B 1 200 ? 8.352 3.412 17.406 1 95 200 GLY B CA 1
ATOM 5258 C C . GLY B 1 200 ? 8.57 4.258 16.172 1 95 200 GLY B C 1
ATOM 5259 O O . GLY B 1 200 ? 9.188 5.32 16.234 1 95 200 GLY B O 1
ATOM 5260 N N . THR B 1 201 ? 8.047 3.824 15.133 1 94.94 201 THR B N 1
ATOM 5261 C CA . THR B 1 201 ? 8.211 4.535 13.875 1 94.94 201 THR B CA 1
ATOM 5262 C C . THR B 1 201 ? 7.234 5.703 13.781 1 94.94 201 THR B C 1
ATOM 5264 O O . THR B 1 201 ? 6.07 5.578 14.164 1 94.94 201 THR B O 1
ATOM 5267 N N . LEU B 1 202 ? 7.695 6.809 13.273 1 97.88 202 LEU B N 1
ATOM 5268 C CA . LEU B 1 202 ? 6.84 7.98 13.133 1 97.88 202 LEU B CA 1
ATOM 5269 C C . LEU B 1 202 ? 6.16 7.996 11.766 1 97.88 202 LEU B C 1
ATOM 5271 O O . LEU B 1 202 ? 6.777 7.641 10.758 1 97.88 202 LEU B O 1
ATOM 5275 N N . HIS B 1 203 ? 4.883 8.375 11.773 1 97.62 203 HIS B N 1
ATOM 5276 C CA . HIS B 1 203 ? 4.082 8.531 10.57 1 97.62 203 HIS B CA 1
ATOM 5277 C C . HIS B 1 203 ? 3.516 9.945 10.453 1 97.62 203 HIS B C 1
ATOM 5279 O O . HIS B 1 203 ? 3.129 10.547 11.453 1 97.62 203 HIS B O 1
ATOM 5285 N N . LEU B 1 204 ? 3.541 10.492 9.289 1 97.5 204 LEU B N 1
ATOM 5286 C CA . LEU B 1 204 ? 2.906 11.773 9.016 1 97.5 204 LEU B CA 1
ATOM 5287 C C . LEU B 1 204 ? 1.479 11.578 8.516 1 97.5 204 LEU B C 1
ATOM 5289 O O . LEU B 1 204 ? 1.257 10.906 7.504 1 97.5 204 LEU B O 1
ATOM 52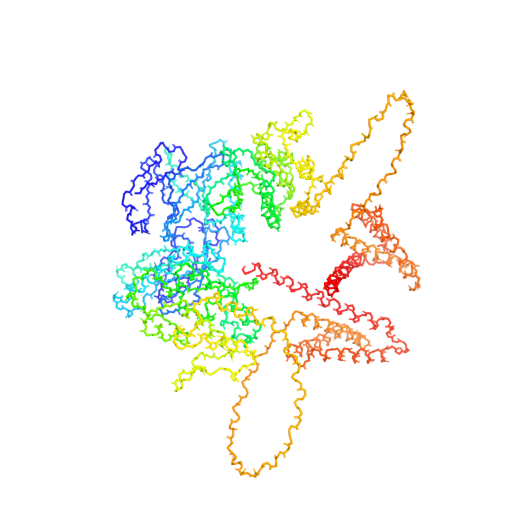93 N N . LEU B 1 205 ? 0.564 12.148 9.234 1 93.81 205 LEU B N 1
ATOM 5294 C CA . LEU B 1 205 ? -0.856 11.953 8.961 1 93.81 205 LEU B CA 1
ATOM 5295 C C . LEU B 1 205 ? -1.458 13.203 8.32 1 93.81 205 LEU B C 1
ATOM 5297 O O . LEU B 1 205 ? -0.814 14.258 8.273 1 93.81 205 LEU B O 1
ATOM 5301 N N . ASP B 1 206 ? -2.629 13.109 7.848 1 88.81 206 ASP B N 1
ATOM 5302 C CA . ASP B 1 206 ? -3.574 14.164 7.48 1 88.81 206 ASP B CA 1
ATOM 5303 C C . ASP B 1 206 ? -3.016 15.031 6.355 1 88.81 206 ASP B C 1
ATOM 5305 O O . ASP B 1 206 ? -2.469 16.109 6.613 1 88.81 206 ASP B O 1
ATOM 5309 N N . PHE B 1 207 ? -3.289 14.773 5.172 1 89.62 207 PHE B N 1
ATOM 5310 C CA . PHE B 1 207 ? -2.918 15.539 3.988 1 89.62 207 PHE B CA 1
ATOM 5311 C C . PHE B 1 207 ? -4.078 16.406 3.516 1 89.62 207 PHE B C 1
ATOM 5313 O O . PHE B 1 207 ? -4.211 16.672 2.32 1 89.62 207 PHE B O 1
ATOM 5320 N N . GLY B 1 208 ? -4.902 16.781 4.422 1 84.69 208 GLY B N 1
ATOM 5321 C CA . GLY B 1 208 ? -6.121 17.516 4.129 1 84.69 208 GLY B CA 1
ATOM 5322 C C . GLY B 1 208 ? -5.867 18.922 3.631 1 84.69 208 GLY B C 1
ATOM 5323 O O . GLY B 1 208 ? -6.715 19.516 2.961 1 84.69 208 GLY B O 1
ATOM 5324 N N . ALA B 1 209 ? -4.738 19.516 3.934 1 75.62 209 ALA B N 1
ATOM 5325 C CA . ALA B 1 209 ? -4.438 20.891 3.557 1 75.62 209 ALA B CA 1
ATOM 5326 C C . ALA B 1 209 ? -3.422 20.938 2.418 1 75.62 209 ALA B C 1
ATOM 5328 O O . ALA B 1 209 ? -2.896 22 2.094 1 75.62 209 ALA B O 1
ATOM 5329 N N . VAL B 1 210 ? -3.238 19.859 1.829 1 83.38 210 VAL B N 1
ATOM 5330 C CA . VAL B 1 210 ? -2.137 19.703 0.885 1 83.38 210 VAL B CA 1
ATOM 5331 C C . VAL B 1 210 ? -2.355 20.625 -0.316 1 83.38 210 VAL B C 1
ATOM 5333 O O . VAL B 1 210 ? -3.496 20.891 -0.695 1 83.38 210 VAL B O 1
ATOM 5336 N N . LYS B 1 211 ? -1.261 21.078 -0.765 1 73.31 211 LYS B N 1
ATOM 5337 C CA . LYS B 1 211 ? -1.217 21.828 -2.01 1 73.31 211 LYS B CA 1
ATOM 5338 C C . LYS B 1 211 ? -0.219 21.234 -2.992 1 73.31 211 LYS B C 1
ATOM 5340 O O . LYS B 1 211 ? 0.887 20.844 -2.604 1 73.31 211 LYS B O 1
ATOM 5345 N N . GLU B 1 212 ? -0.755 21.047 -4.219 1 72.25 212 GLU B N 1
ATOM 5346 C CA . GLU B 1 212 ? 0.151 20.625 -5.281 1 72.25 212 GLU B CA 1
ATOM 5347 C C . GLU B 1 212 ? 0.773 21.828 -5.984 1 72.25 212 GLU B C 1
ATOM 5349 O O . GLU B 1 212 ? 0.074 22.781 -6.332 1 72.25 212 GLU B O 1
ATOM 5354 N N . VAL B 1 213 ? 2.047 21.891 -6.059 1 62.34 213 VAL B N 1
ATOM 5355 C CA . VAL B 1 213 ? 2.816 23.016 -6.57 1 62.34 213 VAL B CA 1
ATOM 5356 C C . VAL B 1 213 ? 2.457 23.266 -8.039 1 62.34 213 VAL B C 1
ATOM 5358 O O . VAL B 1 213 ? 2.471 24.406 -8.5 1 62.34 213 VAL B O 1
ATOM 5361 N N . THR B 1 214 ? 2.217 22.234 -8.891 1 51.06 214 THR B N 1
ATOM 5362 C CA . THR B 1 214 ? 1.932 22.391 -10.312 1 51.06 214 THR B CA 1
ATOM 5363 C C . THR B 1 214 ? 0.622 23.156 -10.523 1 51.06 214 THR B C 1
ATOM 5365 O O . THR B 1 214 ? 0.297 23.547 -11.641 1 51.06 214 THR B O 1
ATOM 5368 N N . GLN B 1 215 ? -0.108 23.25 -9.562 1 51.09 215 GLN B N 1
ATOM 5369 C CA . GLN B 1 215 ? -1.346 23.984 -9.812 1 51.09 215 GLN B CA 1
ATOM 5370 C C . GLN B 1 215 ? -1.084 25.484 -9.922 1 51.09 215 GLN B C 1
ATOM 5372 O O . GLN B 1 215 ? -0.131 26 -9.336 1 51.09 215 GLN B O 1
ATOM 5377 N N . ALA B 1 216 ? -1.671 26.203 -10.883 1 45.88 216 ALA B N 1
ATOM 5378 C CA . ALA B 1 216 ? -1.466 27.562 -11.367 1 45.88 216 ALA B CA 1
ATOM 5379 C C . ALA B 1 216 ? -1.085 28.516 -10.227 1 45.88 216 ALA B C 1
ATOM 5381 O O . ALA B 1 216 ? -1.717 28.5 -9.172 1 45.88 216 ALA B O 1
ATOM 5382 N N . PRO B 1 217 ? 0.151 29.062 -10.336 1 45.22 217 PRO B N 1
ATOM 5383 C CA . PRO B 1 217 ? 0.691 30.031 -9.383 1 45.22 217 PRO B CA 1
ATOM 5384 C C . PRO B 1 217 ? -0.383 30.938 -8.797 1 45.22 217 PRO B C 1
ATOM 5386 O O . PRO B 1 217 ? -0.274 31.375 -7.648 1 45.22 217 PRO B O 1
ATOM 5389 N N . GLY B 1 218 ? -1.232 31.359 -9.594 1 45.22 218 GLY B N 1
ATOM 5390 C CA . GLY B 1 218 ? -2.164 32.406 -9.219 1 45.22 218 GLY B CA 1
ATOM 5391 C C . GLY B 1 218 ? -3.156 31.984 -8.156 1 45.22 218 GLY B C 1
ATOM 5392 O O . GLY B 1 218 ? -3.988 32.781 -7.711 1 45.22 218 GLY B O 1
ATOM 5393 N N . ASN B 1 219 ? -3.102 30.703 -7.883 1 50.75 219 ASN B N 1
ATOM 5394 C CA . ASN B 1 219 ? -4.246 30.359 -7.051 1 50.75 219 ASN B CA 1
ATOM 5395 C C . ASN B 1 219 ? -3.918 30.469 -5.562 1 50.75 219 ASN B C 1
ATOM 5397 O O . ASN B 1 219 ? -2.949 29.875 -5.09 1 50.75 219 ASN B O 1
ATOM 5401 N N . LYS B 1 220 ? -4.43 31.516 -5.074 1 53.31 220 LYS B N 1
ATOM 5402 C CA . LYS B 1 220 ? -4.438 31.812 -3.645 1 53.31 220 LYS B CA 1
ATOM 5403 C C . LYS B 1 220 ? -4.652 30.547 -2.818 1 53.31 220 LYS B C 1
ATOM 5405 O O . LYS B 1 220 ? -5.367 29.641 -3.238 1 53.31 220 LYS B O 1
ATOM 5410 N N . SER B 1 221 ? -3.693 30.359 -1.91 1 58.56 221 SER B N 1
ATOM 5411 C CA . SER B 1 221 ? -3.854 29.266 -0.951 1 58.56 221 SER B CA 1
ATOM 5412 C C . SER B 1 221 ? -5.207 29.344 -0.252 1 58.56 221 SER B C 1
ATOM 5414 O O . SER B 1 221 ? -5.812 30.422 -0.173 1 58.56 221 SER B O 1
ATOM 5416 N N . THR B 1 222 ? -5.957 28.344 -0.071 1 59.44 222 THR B N 1
ATOM 5417 C CA . THR B 1 222 ? -7.316 28.203 0.438 1 59.44 222 THR B CA 1
ATOM 5418 C C . THR B 1 222 ? -7.43 28.781 1.848 1 59.44 222 THR B C 1
ATOM 5420 O O . THR B 1 222 ? -8.531 28.906 2.379 1 59.44 222 THR B O 1
ATOM 5423 N N . GLY B 1 223 ? -6.199 29.391 2.344 1 64.88 223 GLY B N 1
ATOM 5424 C CA . GLY B 1 223 ? -6.277 29.953 3.684 1 64.88 223 GLY B CA 1
ATOM 5425 C C . GLY B 1 223 ? -6.441 28.891 4.762 1 64.88 223 GLY B C 1
ATOM 5426 O O . GLY B 1 223 ? -6.816 29.219 5.895 1 64.88 223 GLY B O 1
ATOM 5427 N N . ILE B 1 224 ? -6.363 27.672 4.5 1 71.19 224 ILE B N 1
ATOM 5428 C CA . ILE B 1 224 ? -6.492 26.609 5.492 1 71.19 224 ILE B CA 1
ATOM 5429 C C . ILE B 1 224 ? -5.16 26.406 6.203 1 71.19 224 ILE B C 1
ATOM 5431 O O . ILE B 1 224 ? -4.137 26.156 5.559 1 71.19 224 ILE B O 1
ATOM 5435 N N . TYR B 1 225 ? -5.16 26.562 7.465 1 80.75 225 TYR B N 1
ATOM 5436 C CA . TYR B 1 225 ? -3.965 26.328 8.266 1 80.75 225 TYR B CA 1
ATOM 5437 C C . TYR B 1 225 ? -4.324 26.125 9.734 1 80.75 225 TYR B C 1
ATOM 5439 O O . TYR B 1 225 ? -5.445 26.422 10.156 1 80.75 225 TYR B O 1
ATOM 5447 N N . SER B 1 226 ? -3.502 25.562 10.477 1 85.5 226 SER B N 1
ATOM 5448 C CA . SER B 1 226 ? -3.631 25.484 11.93 1 85.5 226 SER B CA 1
ATOM 5449 C C . SER B 1 226 ? -2.996 26.688 12.609 1 85.5 226 SER B C 1
ATOM 5451 O O . SER B 1 226 ? -1.798 26.938 12.453 1 85.5 226 SER B O 1
ATOM 5453 N N . ALA B 1 227 ? -3.828 27.297 13.406 1 87 227 ALA B N 1
ATOM 5454 C CA . ALA B 1 227 ? -3.369 28.5 14.102 1 87 227 ALA B CA 1
ATOM 5455 C C . ALA B 1 227 ? -2.174 28.188 14.992 1 87 227 ALA B C 1
ATOM 5457 O O . ALA B 1 227 ? -2.152 27.156 15.68 1 87 227 ALA B O 1
ATOM 5458 N N . GLY B 1 228 ? -1.215 29.047 14.906 1 91.88 228 GLY B N 1
ATOM 5459 C CA . GLY B 1 228 ? -0.036 28.922 15.742 1 91.88 228 GLY B CA 1
ATOM 5460 C C . GLY B 1 228 ? 1.111 28.203 15.062 1 91.88 228 GLY B C 1
ATOM 5461 O O . GLY B 1 228 ? 2.275 28.406 15.414 1 91.88 228 GLY B O 1
ATOM 5462 N N . PHE B 1 229 ? 0.766 27.422 14.102 1 95.31 229 PHE B N 1
ATOM 5463 C CA . PHE B 1 229 ? 1.814 26.609 13.484 1 95.31 229 PHE B CA 1
ATOM 5464 C C . PHE B 1 229 ? 2.186 27.172 12.109 1 95.31 229 PHE B C 1
ATOM 5466 O O . PHE B 1 229 ? 3.324 27.016 11.664 1 95.31 229 PHE B O 1
ATOM 5473 N N . ALA B 1 230 ? 1.239 27.781 11.492 1 94 230 ALA B N 1
ATOM 5474 C CA . ALA B 1 230 ? 1.419 28.219 10.109 1 94 230 ALA B CA 1
ATOM 5475 C C . ALA B 1 230 ? 2.285 29.469 10.031 1 94 230 ALA B C 1
ATOM 5477 O O . ALA B 1 230 ? 2.154 30.375 10.867 1 94 230 ALA B O 1
ATOM 5478 N N . PRO B 1 231 ? 3.119 29.547 9.023 1 94.75 231 PRO B N 1
ATOM 5479 C CA . PRO B 1 231 ? 3.908 30.766 8.82 1 94.75 231 PRO B CA 1
ATOM 5480 C C . PRO B 1 231 ? 3.09 31.906 8.219 1 94.75 231 PRO B C 1
ATOM 5482 O O . PRO B 1 231 ? 1.963 31.688 7.766 1 94.75 231 PRO B O 1
ATOM 5485 N N . PRO B 1 232 ? 3.666 33.094 8.211 1 91.5 232 PRO B N 1
ATOM 5486 C CA . PRO B 1 232 ? 2.934 34.281 7.758 1 91.5 232 PRO B CA 1
ATOM 5487 C C . PRO B 1 232 ? 2.443 34.156 6.316 1 91.5 232 PRO B C 1
ATOM 5489 O O . PRO B 1 232 ? 1.321 34.562 6.004 1 91.5 232 PRO B O 1
ATOM 5492 N N . GLU B 1 233 ? 3.217 33.594 5.402 1 91.62 233 GLU B N 1
ATOM 5493 C CA . GLU B 1 233 ? 2.801 33.531 4.004 1 91.62 233 GLU B CA 1
ATOM 5494 C C . GLU B 1 233 ? 1.558 32.656 3.848 1 91.62 233 GLU B C 1
ATOM 5496 O O . GLU B 1 233 ? 0.69 32.938 3.021 1 91.62 233 GLU B O 1
ATOM 5501 N N . GLN B 1 234 ? 1.478 31.594 4.586 1 90.31 234 GLN B N 1
ATOM 5502 C CA . GLN B 1 234 ? 0.308 30.719 4.543 1 90.31 234 GLN B CA 1
ATOM 5503 C C . GLN B 1 234 ? -0.908 31.406 5.164 1 90.31 234 GLN B C 1
ATOM 5505 O O . GLN B 1 234 ? -2.012 31.328 4.621 1 90.31 234 GLN B O 1
ATOM 5510 N N . MET B 1 235 ? -0.717 32.062 6.258 1 88 235 MET B N 1
ATOM 5511 C CA . MET B 1 235 ? -1.796 32.781 6.953 1 88 235 MET B CA 1
ATOM 5512 C C . MET B 1 235 ? -2.371 33.875 6.086 1 88 235 MET B C 1
ATOM 5514 O O . MET B 1 235 ? -3.568 34.188 6.156 1 88 235 MET B O 1
ATOM 5518 N N . ARG B 1 236 ? -1.541 34.438 5.273 1 86.56 236 ARG B N 1
ATOM 5519 C CA . ARG B 1 236 ? -1.952 35.531 4.422 1 86.56 236 ARG B CA 1
ATOM 5520 C C . ARG B 1 236 ? -2.486 35.031 3.084 1 86.56 236 ARG B C 1
ATOM 5522 O O . ARG B 1 236 ? -2.818 35.844 2.205 1 86.56 236 ARG B O 1
ATOM 5529 N N . GLY B 1 237 ? -2.449 33.719 2.889 1 85.38 237 GLY B N 1
ATOM 5530 C CA . GLY B 1 237 ? -2.979 33.125 1.666 1 85.38 237 GLY B CA 1
ATOM 5531 C C . GLY B 1 237 ? -2.047 33.281 0.479 1 85.38 237 GLY B C 1
ATOM 5532 O O . GLY B 1 237 ? -2.492 33.281 -0.671 1 85.38 237 GLY B O 1
ATOM 5533 N N . ARG B 1 238 ? -0.829 33.469 0.773 1 84.75 238 ARG B N 1
ATOM 5534 C CA . ARG B 1 238 ? 0.155 33.656 -0.293 1 84.75 238 ARG B CA 1
ATOM 5535 C C . ARG B 1 238 ? 0.72 32.312 -0.729 1 84.75 238 ARG B C 1
ATOM 5537 O O . ARG B 1 238 ? 0.261 31.25 -0.271 1 84.75 238 ARG B O 1
ATOM 5544 N N . SER B 1 239 ? 1.604 32.344 -1.692 1 88 239 SER B N 1
ATOM 5545 C CA . SER B 1 239 ? 2.236 31.109 -2.18 1 88 239 SER B CA 1
ATOM 5546 C C . SER B 1 239 ? 2.977 30.391 -1.059 1 88 239 SER B C 1
ATOM 5548 O O . SER B 1 239 ? 3.574 31.016 -0.189 1 88 239 SER B O 1
ATOM 5550 N N . VAL B 1 240 ? 2.898 29.141 -1.183 1 91.12 240 VAL B N 1
ATOM 5551 C CA . VAL B 1 240 ? 3.572 28.328 -0.177 1 91.12 240 VAL B CA 1
ATOM 5552 C C . VAL B 1 240 ? 4.75 27.594 -0.812 1 91.12 240 VAL B C 1
ATOM 5554 O O . VAL B 1 240 ? 4.793 27.406 -2.031 1 91.12 240 VAL B O 1
ATOM 5557 N N . TYR B 1 241 ? 5.738 27.203 0.076 1 92.31 241 TYR B N 1
ATOM 5558 C CA . TYR B 1 241 ? 7.008 26.594 -0.308 1 92.31 241 TYR B CA 1
ATOM 5559 C C . TYR B 1 241 ? 7.371 25.438 0.623 1 92.31 241 TYR B C 1
ATOM 5561 O O . TYR B 1 241 ? 6.746 25.266 1.671 1 92.31 241 TYR B O 1
ATOM 5569 N N . PRO B 1 242 ? 8.328 24.625 0.191 1 96.38 242 PRO B N 1
ATOM 5570 C CA . PRO B 1 242 ? 8.82 23.594 1.122 1 96.38 242 PRO B CA 1
ATOM 5571 C C . PRO B 1 242 ? 9.203 24.188 2.482 1 96.38 242 PRO B C 1
ATOM 5573 O O . PRO B 1 242 ? 8.961 23.547 3.516 1 96.38 242 PRO B O 1
ATOM 5576 N N . SER B 1 243 ? 9.68 25.375 2.428 1 97.31 243 SER B N 1
ATOM 5577 C CA . SER B 1 243 ? 10.078 26.047 3.662 1 97.31 243 SER B CA 1
ATOM 5578 C C . SER B 1 243 ? 8.867 26.312 4.559 1 97.31 243 SER B C 1
ATOM 5580 O O . SER B 1 243 ? 9.023 26.516 5.766 1 97.31 243 SER B O 1
ATOM 5582 N N . THR B 1 244 ? 7.68 26.359 3.994 1 96.06 244 THR B N 1
ATOM 5583 C CA . THR B 1 244 ? 6.453 26.516 4.766 1 96.06 244 THR B CA 1
ATOM 5584 C C . THR B 1 244 ? 6.273 25.344 5.734 1 96.06 244 THR B C 1
ATOM 5586 O O . THR B 1 244 ? 5.996 25.547 6.918 1 96.06 244 THR B O 1
ATOM 5589 N N . ASP B 1 245 ? 6.496 24.156 5.203 1 98 245 ASP B N 1
ATOM 5590 C CA . ASP B 1 245 ? 6.418 22.969 6.043 1 98 245 ASP B CA 1
ATOM 5591 C C . ASP B 1 245 ? 7.547 22.953 7.074 1 98 245 ASP B C 1
ATOM 5593 O O . ASP B 1 245 ? 7.355 22.484 8.203 1 98 245 ASP B O 1
ATOM 5597 N N . LEU B 1 246 ? 8.688 23.438 6.695 1 98.69 246 LEU B N 1
ATOM 5598 C CA . LEU B 1 246 ? 9.836 23.438 7.59 1 98.69 246 LEU B CA 1
ATOM 5599 C C . LEU B 1 246 ? 9.609 24.375 8.773 1 98.69 246 LEU B C 1
ATOM 5601 O O . LEU B 1 246 ? 10.031 24.078 9.891 1 98.69 246 LEU B O 1
ATOM 5605 N N . TYR B 1 247 ? 9.023 25.484 8.477 1 98.31 247 TYR B N 1
ATOM 5606 C CA . TYR B 1 247 ? 8.633 26.406 9.539 1 98.31 247 TYR B CA 1
ATOM 5607 C C . TYR B 1 247 ? 7.727 25.719 10.555 1 98.31 247 TYR B C 1
ATOM 5609 O O . TYR B 1 247 ? 7.977 25.766 11.758 1 98.31 247 TYR B O 1
ATOM 5617 N N . ALA B 1 248 ? 6.691 25.062 10.07 1 98.19 248 ALA B N 1
ATOM 5618 C CA . ALA B 1 248 ? 5.734 24.375 10.93 1 98.19 248 ALA B CA 1
ATOM 5619 C C . ALA B 1 248 ? 6.418 23.281 11.742 1 98.19 248 ALA B C 1
ATOM 5621 O O . ALA B 1 248 ? 6.055 23.031 12.898 1 98.19 248 ALA B O 1
ATOM 5622 N N . LEU B 1 249 ? 7.375 22.625 11.125 1 98.75 249 LEU B N 1
ATOM 5623 C CA . LEU B 1 249 ? 8.133 21.594 11.836 1 98.75 249 LEU B CA 1
ATOM 5624 C C . LEU B 1 249 ? 8.922 22.203 12.984 1 98.75 249 LEU B C 1
ATOM 5626 O O . LEU B 1 249 ? 9.023 21.609 14.062 1 98.75 249 LEU B O 1
ATOM 5630 N N . ALA B 1 250 ? 9.516 23.359 12.742 1 98.75 250 ALA B N 1
ATOM 5631 C CA . ALA B 1 250 ? 10.242 24.047 13.805 1 98.75 250 ALA B CA 1
ATOM 5632 C C . ALA B 1 250 ? 9.312 24.422 14.953 1 98.75 250 ALA B C 1
ATOM 5634 O O . ALA B 1 250 ? 9.68 24.281 16.125 1 98.75 250 ALA B O 1
ATOM 5635 N N . VAL B 1 251 ? 8.18 24.891 14.625 1 98.44 251 VAL B N 1
ATOM 5636 C CA . VAL B 1 251 ? 7.203 25.219 15.656 1 98.44 251 VAL B CA 1
ATOM 5637 C C . VAL B 1 251 ? 6.855 23.953 16.453 1 98.44 251 VAL B C 1
ATOM 5639 O O . VAL B 1 251 ? 6.77 24 17.688 1 98.44 251 VAL B O 1
ATOM 5642 N N . THR B 1 252 ? 6.652 22.891 15.719 1 98.62 252 THR B N 1
ATOM 5643 C CA . THR B 1 252 ? 6.398 21.594 16.359 1 98.62 252 THR B CA 1
ATOM 5644 C C . THR B 1 252 ? 7.52 21.25 17.328 1 98.62 252 THR B C 1
ATOM 5646 O O . THR B 1 252 ? 7.262 20.844 18.453 1 98.62 252 THR B O 1
ATOM 5649 N N . ALA B 1 253 ? 8.703 21.422 16.906 1 98.56 253 ALA B N 1
ATOM 5650 C CA . ALA B 1 253 ? 9.875 21.109 17.719 1 98.56 253 ALA B CA 1
ATOM 5651 C C . ALA B 1 253 ? 9.898 21.938 19 1 98.56 253 ALA B C 1
ATOM 5653 O O . ALA B 1 253 ? 10.102 21.391 20.094 1 98.56 253 ALA B O 1
ATOM 5654 N N . ILE B 1 254 ? 9.719 23.219 18.922 1 98 254 ILE B N 1
ATOM 5655 C CA . ILE B 1 254 ? 9.82 24.062 20.109 1 98 254 ILE B CA 1
ATOM 5656 C C . ILE B 1 254 ? 8.656 23.766 21.047 1 98 254 ILE B C 1
ATOM 5658 O O . ILE B 1 254 ? 8.805 23.844 22.281 1 98 254 ILE B O 1
ATOM 5662 N N . MET B 1 255 ? 7.496 23.453 20.469 1 98.12 255 MET B N 1
ATOM 5663 C CA . MET B 1 255 ? 6.391 23.016 21.312 1 98.12 255 MET B CA 1
ATOM 5664 C C . MET B 1 255 ? 6.758 21.766 22.094 1 98.12 255 MET B C 1
ATOM 5666 O O . MET B 1 255 ? 6.5 21.672 23.297 1 98.12 255 MET B O 1
ATOM 5670 N N . LEU B 1 256 ? 7.348 20.812 21.422 1 98.44 256 LEU B N 1
ATOM 5671 C CA . LEU B 1 256 ? 7.73 19.562 22.062 1 98.44 256 LEU B CA 1
ATOM 5672 C C . LEU B 1 256 ? 8.789 19.797 23.141 1 98.44 256 LEU B C 1
ATOM 5674 O O . LEU B 1 256 ? 8.789 19.141 24.172 1 98.44 256 LEU B O 1
ATOM 5678 N N . LEU B 1 257 ? 9.672 20.734 22.875 1 98.06 257 LEU B N 1
ATOM 5679 C CA . LEU B 1 257 ? 10.758 21.031 23.797 1 98.06 257 LEU B CA 1
ATOM 5680 C C . LEU B 1 257 ? 10.242 21.75 25.047 1 98.06 257 LEU B C 1
ATOM 5682 O O . LEU B 1 257 ? 10.75 21.531 26.141 1 98.06 257 LEU B O 1
ATOM 5686 N N . THR B 1 258 ? 9.211 22.594 24.891 1 97.31 258 THR B N 1
ATOM 5687 C CA . THR B 1 258 ? 8.805 23.5 25.953 1 97.31 258 THR B CA 1
ATOM 5688 C C . THR B 1 258 ? 7.527 23.016 26.625 1 97.31 258 THR B C 1
ATOM 5690 O O . THR B 1 258 ? 7.207 23.422 27.734 1 97.31 258 THR B O 1
ATOM 5693 N N . ALA B 1 259 ? 6.711 22.234 25.891 1 97.06 259 ALA B N 1
ATOM 5694 C CA . ALA B 1 259 ? 5.379 21.797 26.297 1 97.06 259 ALA B CA 1
ATOM 5695 C C . ALA B 1 259 ? 4.434 22.984 26.438 1 97.06 259 ALA B C 1
ATOM 5697 O O . ALA B 1 259 ? 3.551 22.984 27.312 1 97.06 259 ALA B O 1
ATOM 5698 N N . LYS B 1 260 ? 4.715 24 25.688 1 95.94 260 LYS B N 1
ATOM 5699 C CA . LYS B 1 260 ? 3.869 25.203 25.656 1 95.94 260 LYS B CA 1
ATOM 5700 C C . LYS B 1 260 ? 3.191 25.359 24.297 1 95.94 260 LYS B C 1
ATOM 5702 O O . LYS B 1 260 ? 3.707 24.891 23.281 1 95.94 260 LYS B O 1
ATOM 5707 N N . ASP B 1 261 ? 2.104 25.984 24.312 1 95.44 261 ASP B N 1
ATOM 5708 C CA . ASP B 1 261 ? 1.396 26.266 23.062 1 95.44 261 ASP B CA 1
ATOM 5709 C C . ASP B 1 261 ? 2.152 27.281 22.219 1 95.44 261 ASP B C 1
ATOM 5711 O O . ASP B 1 261 ? 2.709 28.25 22.766 1 95.44 261 ASP B O 1
ATOM 5715 N N . PRO B 1 262 ? 2.086 27.125 20.984 1 95.62 262 PRO B N 1
ATOM 5716 C CA . PRO B 1 262 ? 2.791 28.047 20.094 1 95.62 262 PRO B CA 1
ATOM 5717 C C . PRO B 1 262 ? 2.398 29.5 20.344 1 95.62 262 PRO B C 1
ATOM 5719 O O . PRO B 1 262 ? 3.248 30.391 20.266 1 95.62 262 PRO B O 1
ATOM 5722 N N . GLU B 1 263 ? 1.21 29.766 20.672 1 92.06 263 GLU B N 1
ATOM 5723 C CA . GLU B 1 263 ? 0.73 31.125 20.906 1 92.06 263 GLU B CA 1
ATOM 5724 C C . GLU B 1 263 ? 1.441 31.766 22.094 1 92.06 263 GLU B C 1
ATOM 5726 O O . GLU B 1 263 ? 1.64 33 22.109 1 92.06 263 GLU B O 1
ATOM 5731 N N . ASP B 1 264 ? 1.813 30.969 22.984 1 93.44 264 ASP B N 1
ATOM 5732 C CA . ASP B 1 264 ? 2.498 31.453 24.188 1 93.44 264 ASP B CA 1
ATOM 5733 C C . ASP B 1 264 ? 3.979 31.703 23.906 1 93.44 264 ASP B C 1
ATOM 5735 O O . ASP B 1 264 ? 4.66 32.375 24.688 1 93.44 264 ASP B O 1
ATOM 5739 N N . LEU B 1 265 ? 4.434 31.188 22.828 1 95.25 265 LEU B N 1
ATOM 5740 C CA . LEU B 1 265 ? 5.859 31.25 22.547 1 95.25 265 LEU B CA 1
ATOM 5741 C C . LEU B 1 265 ? 6.156 32.344 21.516 1 95.25 265 LEU B C 1
ATOM 5743 O O . LEU B 1 265 ? 7.316 32.562 21.156 1 95.25 265 LEU B O 1
ATOM 5747 N N . PHE B 1 266 ? 5.156 32.906 21.062 1 93.88 266 PHE B N 1
ATOM 5748 C CA . PHE B 1 266 ? 5.312 33.969 20.062 1 93.88 266 PHE B CA 1
ATOM 5749 C C . PHE B 1 266 ? 4.961 35.312 20.656 1 93.88 266 PHE B C 1
ATOM 5751 O O . PHE B 1 266 ? 3.883 35.5 21.234 1 93.88 266 PHE B O 1
ATOM 5758 N N . ASP B 1 267 ? 5.875 36.25 20.484 1 91.19 267 ASP B N 1
ATOM 5759 C CA . ASP B 1 267 ? 5.648 37.625 20.938 1 91.19 267 ASP B CA 1
ATOM 5760 C C . ASP B 1 267 ? 5.16 38.5 19.797 1 91.19 267 ASP B C 1
ATOM 5762 O O . ASP B 1 267 ? 5.949 38.906 18.938 1 91.19 267 ASP B O 1
ATOM 5766 N N . ASN B 1 268 ? 3.975 38.969 19.891 1 84.56 268 ASN B N 1
ATOM 5767 C CA . ASN B 1 268 ? 3.365 39.75 18.844 1 84.56 268 ASN B CA 1
ATOM 5768 C C . ASN B 1 268 ? 3.98 41.156 18.766 1 84.56 268 ASN B C 1
ATOM 5770 O O . ASN B 1 268 ? 4.012 41.75 17.703 1 84.56 268 ASN B O 1
ATOM 5774 N N . TYR B 1 269 ? 4.43 41.562 19.906 1 85.44 269 TYR B N 1
ATOM 5775 C CA . TYR B 1 269 ? 5.023 42.906 19.953 1 85.44 269 TYR B CA 1
ATOM 5776 C C . TYR B 1 269 ? 6.324 42.938 19.172 1 85.44 269 TYR B C 1
ATOM 5778 O O . TYR B 1 269 ? 6.535 43.844 18.359 1 85.44 269 TYR B O 1
ATOM 5786 N N . SER B 1 270 ? 7.148 42 19.344 1 84.19 270 SER B N 1
ATOM 5787 C CA . SER B 1 270 ? 8.445 41.938 18.672 1 84.19 270 SER B CA 1
ATOM 5788 C C . SER B 1 270 ? 8.383 41.094 17.422 1 84.19 270 SER B C 1
ATOM 5790 O O . SER B 1 270 ? 9.359 41 16.672 1 84.19 270 SER B O 1
ATOM 5792 N N . ASN B 1 271 ? 7.305 40.438 17.188 1 86.31 271 ASN B N 1
ATOM 5793 C CA . ASN B 1 271 ? 7.137 39.531 16.047 1 86.31 271 ASN B CA 1
ATOM 5794 C C . ASN B 1 271 ? 8.242 38.5 16 1 86.31 271 ASN B C 1
ATOM 5796 O O . ASN B 1 271 ? 8.914 38.312 14.977 1 86.31 271 ASN B O 1
ATOM 5800 N N . ALA B 1 272 ? 8.406 37.969 17.156 1 89.44 272 ALA B N 1
ATOM 5801 C CA . ALA B 1 272 ? 9.492 37 17.266 1 89.44 272 ALA B CA 1
ATOM 5802 C C . ALA B 1 272 ? 9.117 35.844 18.188 1 89.44 272 ALA B C 1
ATOM 5804 O O . ALA B 1 272 ? 8.297 36.031 19.094 1 89.44 272 ALA B O 1
ATOM 5805 N N . TRP B 1 273 ? 9.711 34.75 17.938 1 95.06 273 TRP B N 1
ATOM 5806 C CA . TRP B 1 273 ? 9.547 33.594 18.797 1 95.06 273 TRP B CA 1
ATOM 5807 C C . TRP B 1 273 ? 10.406 33.75 20.062 1 95.06 273 TRP B C 1
ATOM 5809 O O . TRP B 1 273 ? 11.586 34.094 19.984 1 95.06 273 TRP B O 1
ATOM 5819 N N . ILE B 1 274 ? 9.781 33.531 21.234 1 92.75 274 ILE B N 1
ATOM 5820 C CA . ILE B 1 274 ? 10.469 33.594 22.531 1 92.75 274 ILE B CA 1
ATOM 5821 C C . ILE B 1 274 ? 10.445 32.219 23.203 1 92.75 274 ILE B C 1
ATOM 5823 O O . ILE B 1 274 ? 9.539 31.906 23.969 1 92.75 274 ILE B O 1
ATOM 5827 N N . TRP B 1 275 ? 11.445 31.438 22.922 1 93.19 275 TRP B N 1
ATOM 5828 C CA . TRP B 1 275 ? 11.398 30.062 23.406 1 93.19 275 TRP B CA 1
ATOM 5829 C C . TRP B 1 275 ? 12.758 29.625 23.953 1 93.19 275 TRP B C 1
ATOM 5831 O O . TRP B 1 275 ? 12.836 28.719 24.781 1 93.19 275 TRP B O 1
ATOM 5841 N N . LYS B 1 276 ? 13.805 30.203 23.625 1 92.38 276 LYS B N 1
ATOM 5842 C CA . LYS B 1 276 ? 15.164 29.766 23.906 1 92.38 276 LYS B CA 1
ATOM 5843 C C . LYS B 1 276 ? 15.438 29.75 25.406 1 92.38 276 LYS B C 1
ATOM 5845 O O . LYS B 1 276 ? 16.141 28.875 25.922 1 92.38 276 LYS B O 1
ATOM 5850 N N . ASP B 1 277 ? 14.891 30.719 26.078 1 89.44 277 ASP B N 1
ATOM 5851 C CA . ASP B 1 277 ? 15.125 30.844 27.516 1 89.44 277 ASP B CA 1
ATOM 5852 C C . ASP B 1 277 ? 14.352 29.781 28.297 1 89.44 277 ASP B C 1
ATOM 5854 O O . ASP B 1 277 ? 14.602 29.562 29.484 1 89.44 277 ASP B O 1
ATOM 5858 N N . GLN B 1 278 ? 13.586 29.078 27.641 1 90.5 278 GLN B N 1
ATOM 5859 C CA . GLN B 1 278 ? 12.703 28.141 28.312 1 90.5 278 GLN B CA 1
ATOM 5860 C C . GLN B 1 278 ? 13.234 26.719 28.203 1 90.5 278 GLN B C 1
ATOM 5862 O O . GLN B 1 278 ? 12.672 25.781 28.797 1 90.5 278 GLN B O 1
ATOM 5867 N N . VAL B 1 279 ? 14.273 26.562 27.453 1 93.44 279 VAL B N 1
ATOM 5868 C CA . VAL B 1 279 ? 14.766 25.219 27.203 1 93.44 279 VAL B CA 1
ATOM 5869 C C . VAL B 1 279 ? 16.281 25.172 27.359 1 93.44 279 VAL B C 1
ATOM 5871 O O . VAL B 1 279 ? 16.953 26.219 27.281 1 93.44 279 VAL B O 1
ATOM 5874 N N . THR B 1 280 ? 16.812 23.984 27.703 1 92.25 280 THR B N 1
ATOM 5875 C CA . THR B 1 280 ? 18.25 23.719 27.719 1 92.25 280 THR B CA 1
ATOM 5876 C C . THR B 1 280 ? 18.641 22.781 26.578 1 92.25 280 THR B C 1
ATOM 5878 O O . THR B 1 280 ? 18.5 21.562 26.703 1 92.25 280 THR B O 1
ATOM 5881 N N . ILE B 1 281 ? 19.031 23.375 25.516 1 94.25 281 ILE B N 1
ATOM 5882 C CA . ILE B 1 281 ? 19.422 22.594 24.344 1 94.25 281 ILE B CA 1
ATOM 5883 C C . ILE B 1 281 ? 20.734 23.141 23.781 1 94.25 281 ILE B C 1
ATOM 5885 O O . ILE B 1 281 ? 21.219 24.188 24.219 1 94.25 281 ILE B O 1
ATOM 5889 N N . SER B 1 282 ? 21.359 22.406 22.938 1 95.44 282 SER B N 1
ATOM 5890 C CA . SER B 1 282 ? 22.594 22.844 22.281 1 95.44 282 SER B CA 1
ATOM 5891 C C . SER B 1 282 ? 22.359 24.094 21.453 1 95.44 282 SER B C 1
ATOM 5893 O O . SER B 1 282 ? 21.281 24.281 20.875 1 95.44 282 SER B O 1
ATOM 5895 N N . ASP B 1 283 ? 23.359 24.922 21.391 1 93.88 283 ASP B N 1
ATOM 5896 C CA . ASP B 1 283 ? 23.297 26.141 20.594 1 93.88 283 ASP B CA 1
ATOM 5897 C C . ASP B 1 283 ? 23.094 25.812 19.109 1 93.88 283 ASP B C 1
ATOM 5899 O O . ASP B 1 283 ? 22.438 26.562 18.391 1 93.88 283 ASP B O 1
ATOM 5903 N N . SER B 1 284 ? 23.641 24.734 18.75 1 95.06 284 SER B N 1
ATOM 5904 C CA . SER B 1 284 ? 23.531 24.328 17.359 1 95.06 284 SER B CA 1
ATOM 5905 C C . SER B 1 284 ? 22.078 24.078 16.969 1 95.06 284 SER B C 1
ATOM 5907 O O . SER B 1 284 ? 21.594 24.578 15.953 1 95.06 284 SER B O 1
ATOM 5909 N N . LEU B 1 285 ? 21.438 23.344 17.797 1 96.94 285 LEU B N 1
ATOM 5910 C CA . LEU B 1 285 ? 20.031 23.078 17.516 1 96.94 285 LEU B CA 1
ATOM 5911 C C . LEU B 1 285 ? 19.203 24.344 17.594 1 96.94 285 LEU B C 1
ATOM 5913 O O . LEU B 1 285 ? 18.328 24.578 16.75 1 96.94 285 LEU B O 1
ATOM 5917 N N . ALA B 1 286 ? 19.484 25.141 18.578 1 97.06 286 ALA B N 1
ATOM 5918 C CA . ALA B 1 286 ? 18.75 26.406 18.734 1 97.06 286 ALA B CA 1
ATOM 5919 C C . ALA B 1 286 ? 18.891 27.281 17.484 1 97.06 286 ALA B C 1
ATOM 5921 O O . ALA B 1 286 ? 17.922 27.875 17.031 1 97.06 286 ALA B O 1
ATOM 5922 N N . ASN B 1 287 ? 20.078 27.328 16.953 1 96.12 287 ASN B N 1
ATOM 5923 C CA . ASN B 1 287 ? 20.344 28.141 15.766 1 96.12 287 ASN B CA 1
ATOM 5924 C C . ASN B 1 287 ? 19.609 27.609 14.539 1 96.12 287 ASN B C 1
ATOM 5926 O O . ASN B 1 287 ? 19.125 28.391 13.719 1 96.12 287 ASN B O 1
ATOM 5930 N N . ILE B 1 288 ? 19.594 26.359 14.422 1 97.81 288 ILE B N 1
ATOM 5931 C CA . ILE B 1 288 ? 18.891 25.734 13.297 1 97.81 288 ILE B CA 1
ATOM 5932 C C . ILE B 1 288 ? 17.406 26.047 13.375 1 97.81 288 ILE B C 1
ATOM 5934 O O . ILE B 1 288 ? 16.797 26.453 12.383 1 97.81 288 ILE B O 1
ATOM 5938 N N . LEU B 1 289 ? 16.797 25.922 14.555 1 98.38 289 LEU B N 1
A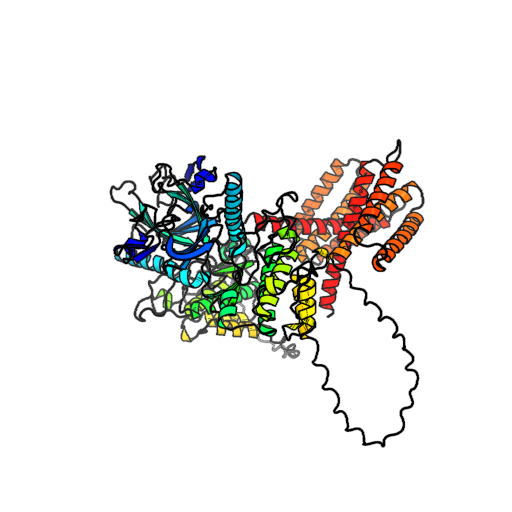TOM 5939 C CA . LEU B 1 289 ? 15.383 26.188 14.742 1 98.38 289 LEU B CA 1
ATOM 5940 C C . LEU B 1 289 ? 15.07 27.672 14.5 1 98.38 289 LEU B C 1
ATOM 5942 O O . LEU B 1 289 ? 14.062 28 13.875 1 98.38 289 LEU B O 1
ATOM 5946 N N . ASP B 1 290 ? 15.938 28.5 14.922 1 97.25 290 ASP B N 1
ATOM 5947 C CA . ASP B 1 290 ? 15.75 29.938 14.711 1 97.25 290 ASP B CA 1
ATOM 5948 C C . ASP B 1 290 ? 15.727 30.281 13.227 1 97.25 290 ASP B C 1
ATOM 5950 O O . ASP B 1 290 ? 14.938 31.125 12.781 1 97.25 290 ASP B O 1
ATOM 5954 N N . ARG B 1 291 ? 16.547 29.641 12.523 1 97.44 291 ARG B N 1
ATOM 5955 C CA . ARG B 1 291 ? 16.578 29.891 11.086 1 97.44 291 ARG B CA 1
ATOM 5956 C C . ARG B 1 291 ? 15.297 29.391 10.422 1 97.44 291 ARG B C 1
ATOM 5958 O O . ARG B 1 291 ? 14.75 30.062 9.539 1 97.44 291 ARG B O 1
ATOM 5965 N N . MET B 1 292 ? 14.859 28.297 10.797 1 98.44 292 MET B N 1
ATOM 5966 C CA . MET B 1 292 ? 13.625 27.734 10.25 1 98.44 292 MET B CA 1
ATOM 5967 C C . MET B 1 292 ? 12.43 28.609 10.578 1 98.44 292 MET B C 1
ATOM 5969 O O . MET B 1 292 ? 11.445 28.625 9.844 1 98.44 292 MET B O 1
ATOM 5973 N N . LEU B 1 293 ? 12.531 29.438 11.633 1 97.94 293 LEU B N 1
ATOM 5974 C CA . LEU B 1 293 ? 11.406 30.203 12.164 1 97.94 293 LEU B CA 1
ATOM 5975 C C . LEU B 1 293 ? 11.422 31.625 11.648 1 97.94 293 LEU B C 1
ATOM 5977 O O . LEU B 1 293 ? 10.602 32.469 12.062 1 97.94 293 LEU B O 1
ATOM 5981 N N . GLN B 1 294 ? 12.305 31.875 10.766 1 96.31 294 GLN B N 1
ATOM 5982 C CA . GLN B 1 294 ? 12.352 33.219 10.203 1 96.31 294 GLN B CA 1
ATOM 5983 C C . GLN B 1 294 ? 11.031 33.562 9.516 1 96.31 294 GLN B C 1
ATOM 5985 O O . GLN B 1 294 ? 10.422 32.719 8.867 1 96.31 294 GLN B O 1
ATOM 5990 N N . PRO B 1 295 ? 10.578 34.812 9.586 1 94.06 295 PRO B N 1
ATOM 5991 C CA . PRO B 1 295 ? 9.281 35.188 9.016 1 94.06 295 PRO B CA 1
ATOM 5992 C C . PRO B 1 295 ? 9.281 35.156 7.488 1 94.06 295 PRO B C 1
ATOM 5994 O O . PRO B 1 295 ? 8.242 34.906 6.875 1 94.06 295 PRO B O 1
ATOM 5997 N N . THR B 1 296 ? 10.398 35.438 6.898 1 93.75 296 THR B N 1
ATOM 5998 C CA . THR B 1 296 ? 10.508 35.469 5.445 1 93.75 296 THR B CA 1
ATOM 5999 C C . THR B 1 296 ? 11.008 34.156 4.898 1 93.75 296 THR B C 1
ATOM 6001 O O . THR B 1 296 ? 12.07 33.656 5.297 1 93.75 296 THR B O 1
ATOM 6004 N N . PRO B 1 297 ? 10.336 33.594 3.934 1 95.62 297 PRO B N 1
ATOM 6005 C CA . PRO B 1 297 ? 10.695 32.281 3.42 1 95.62 297 PRO B CA 1
ATOM 6006 C C . PRO B 1 297 ? 12.133 32.219 2.91 1 95.62 297 PRO B C 1
ATOM 6008 O O . PRO B 1 297 ? 12.82 31.203 3.117 1 95.62 297 PRO B O 1
ATOM 6011 N N . SER B 1 298 ? 12.602 33.219 2.291 1 95 298 SER B N 1
ATOM 6012 C CA . SER B 1 298 ? 13.93 33.219 1.688 1 95 298 SER B CA 1
ATOM 6013 C C . SER B 1 298 ? 15.023 33.188 2.754 1 95 298 SER B C 1
ATOM 6015 O O . SER B 1 298 ? 16.172 32.844 2.461 1 95 298 SER B O 1
ATOM 6017 N N . ASP B 1 299 ? 14.703 33.562 3.973 1 96.38 299 ASP B N 1
ATOM 6018 C CA . ASP B 1 299 ? 15.672 33.594 5.066 1 96.38 299 ASP B CA 1
ATOM 6019 C C . ASP B 1 299 ? 15.758 32.25 5.766 1 96.38 299 ASP B C 1
ATOM 6021 O O . ASP B 1 299 ? 16.609 32.031 6.637 1 96.38 299 ASP B O 1
ATOM 6025 N N . ARG B 1 300 ? 14.938 31.297 5.336 1 97.88 300 ARG B N 1
ATOM 6026 C CA . ARG B 1 300 ? 14.906 29.953 5.922 1 97.88 300 ARG B CA 1
ATOM 6027 C C . ARG B 1 300 ? 15.688 28.969 5.074 1 97.88 300 ARG B C 1
ATOM 6029 O O . ARG B 1 300 ? 16.281 29.344 4.062 1 97.88 300 ARG B O 1
ATOM 6036 N N . PHE B 1 301 ? 15.75 27.734 5.621 1 97.69 301 PHE B N 1
ATOM 6037 C CA . PHE B 1 301 ? 16.203 26.641 4.762 1 97.69 301 PHE B CA 1
ATOM 6038 C C . PHE B 1 301 ? 15.234 26.406 3.619 1 97.69 301 PHE B C 1
ATOM 6040 O O . PHE B 1 301 ? 14.016 26.469 3.816 1 97.69 301 PHE B O 1
ATOM 6047 N N . GLY B 1 302 ? 15.727 26.094 2.494 1 95.44 302 GLY B N 1
ATOM 6048 C CA . GLY B 1 302 ? 14.875 25.938 1.324 1 95.44 302 GLY B CA 1
ATOM 6049 C C . GLY B 1 302 ? 14.391 24.516 1.127 1 95.44 302 GLY B C 1
ATOM 6050 O O . GLY B 1 302 ? 13.398 24.297 0.436 1 95.44 302 GLY B O 1
ATOM 6051 N N . ALA B 1 303 ? 15.133 23.641 1.715 1 97.62 303 ALA B N 1
ATOM 6052 C CA . ALA B 1 303 ? 14.805 22.219 1.495 1 97.62 303 ALA B CA 1
ATOM 6053 C C . ALA B 1 303 ? 15.062 21.406 2.752 1 97.62 303 ALA B C 1
ATOM 6055 O O . ALA B 1 303 ? 15.922 21.75 3.566 1 97.62 303 ALA B O 1
ATOM 6056 N N . ALA B 1 304 ? 14.297 20.312 2.844 1 98.19 304 ALA B N 1
ATOM 6057 C CA . ALA B 1 304 ? 14.453 19.406 3.973 1 98.19 304 ALA B CA 1
ATOM 6058 C C . ALA B 1 304 ? 15.875 18.859 4.043 1 98.19 304 ALA B C 1
ATOM 6060 O O . ALA B 1 304 ? 16.422 18.688 5.133 1 98.19 304 ALA B O 1
ATOM 6061 N N . THR B 1 305 ? 16.438 18.656 2.928 1 97.06 305 THR B N 1
ATOM 6062 C CA . THR B 1 305 ? 17.797 18.109 2.857 1 97.06 305 THR B CA 1
ATOM 6063 C C . THR B 1 305 ? 18.797 19.078 3.5 1 97.06 305 THR B C 1
ATOM 6065 O O . THR B 1 305 ? 19.766 18.641 4.105 1 97.06 305 THR B O 1
ATOM 6068 N N . GLU B 1 306 ? 18.578 20.312 3.355 1 97.44 306 GLU B N 1
ATOM 6069 C CA . GLU B 1 306 ? 19.453 21.328 3.955 1 97.44 306 GLU B CA 1
ATOM 6070 C C . GLU B 1 306 ? 19.391 21.266 5.48 1 97.44 306 GLU B C 1
ATOM 6072 O O . GLU B 1 306 ? 20.422 21.359 6.148 1 97.44 306 GLU B O 1
ATOM 6077 N N . VAL B 1 307 ? 18.266 21.109 5.992 1 98.38 307 VAL B N 1
ATOM 6078 C CA . VAL B 1 307 ? 18.125 21.016 7.441 1 98.38 307 VAL B CA 1
ATOM 6079 C C . VAL B 1 307 ? 18.781 19.734 7.941 1 98.38 307 VAL B C 1
ATOM 6081 O O . VAL B 1 307 ? 19.469 19.734 8.961 1 98.38 307 VAL B O 1
ATOM 6084 N N . LEU B 1 308 ? 18.547 18.641 7.207 1 97.56 308 LEU B N 1
ATOM 6085 C CA . LEU B 1 308 ? 19.141 17.359 7.566 1 97.56 308 LEU B CA 1
ATOM 6086 C C . LEU B 1 308 ? 20.656 17.453 7.613 1 97.56 308 LEU B C 1
ATOM 6088 O O . LEU B 1 308 ? 21.297 16.938 8.531 1 97.56 308 LEU B O 1
ATOM 6092 N N . THR B 1 309 ? 21.219 18.094 6.656 1 96.12 309 THR B N 1
ATOM 6093 C CA . THR B 1 309 ? 22.656 18.297 6.609 1 96.12 309 THR B CA 1
ATOM 6094 C C . THR B 1 309 ? 23.141 19.094 7.816 1 96.12 309 THR B C 1
ATOM 6096 O O . THR B 1 309 ? 24.141 18.75 8.438 1 96.12 309 THR B O 1
ATOM 6099 N N . ALA B 1 310 ? 22.438 20.156 8.141 1 96.06 310 ALA B N 1
ATOM 6100 C CA . ALA B 1 310 ? 22.766 20.969 9.305 1 96.06 310 ALA B CA 1
ATOM 6101 C C . ALA B 1 310 ? 22.703 20.156 10.594 1 96.06 310 ALA B C 1
ATOM 6103 O O . ALA B 1 310 ? 23.562 20.297 11.461 1 96.06 310 ALA B O 1
ATOM 6104 N N . LEU B 1 311 ? 21.734 19.297 10.711 1 96.69 311 LEU B N 1
ATOM 6105 C CA . LEU B 1 311 ? 21.578 18.469 11.898 1 96.69 311 LEU B CA 1
ATOM 6106 C C . LEU B 1 311 ? 22.703 17.469 12.016 1 96.69 311 LEU B C 1
ATOM 6108 O O . LEU B 1 311 ? 23.188 17.188 13.117 1 96.69 311 LEU B O 1
ATOM 6112 N N . ASN B 1 312 ? 23.031 16.828 10.914 1 92.25 312 ASN B N 1
ATOM 6113 C CA . ASN B 1 312 ? 24.094 15.828 10.906 1 92.25 312 ASN B CA 1
ATOM 6114 C C . ASN B 1 312 ? 25.438 16.438 11.258 1 92.25 312 ASN B C 1
ATOM 6116 O O . ASN B 1 312 ? 26.312 15.75 11.805 1 92.25 312 ASN B O 1
ATOM 6120 N N . ALA B 1 313 ? 25.672 17.625 10.977 1 87.56 313 ALA B N 1
ATOM 6121 C CA . ALA B 1 313 ? 26.922 18.328 11.273 1 87.56 313 ALA B CA 1
ATOM 6122 C C . ALA B 1 313 ? 27.062 18.609 12.773 1 87.56 313 ALA B C 1
ATOM 6124 O O . ALA B 1 313 ? 28.156 18.844 13.266 1 87.56 313 ALA B O 1
ATOM 6125 N N . MET B 1 314 ? 26 18.562 13.508 1 85.62 314 MET B N 1
ATOM 6126 C CA . MET B 1 314 ? 26.016 18.766 14.953 1 85.62 314 MET B CA 1
ATOM 6127 C C . MET B 1 314 ? 26.75 17.625 15.656 1 85.62 314 MET B C 1
ATOM 6129 O O . MET B 1 314 ? 27.375 17.828 16.703 1 85.62 314 MET B O 1
ATOM 6133 N N . ILE B 1 315 ? 26.578 16.328 15.289 1 63.78 315 ILE B N 1
ATOM 6134 C CA . ILE B 1 315 ? 27.125 15.148 15.945 1 63.78 315 ILE B CA 1
ATOM 6135 C C . ILE B 1 315 ? 28.656 15.188 15.883 1 63.78 315 ILE B C 1
ATOM 6137 O O . ILE B 1 315 ? 29.328 14.758 16.828 1 63.78 315 ILE B O 1
ATOM 6141 N N . SER B 1 316 ? 29.344 15.711 14.93 1 51.38 316 SER B N 1
ATOM 6142 C CA . SER B 1 316 ? 30.781 15.602 14.812 1 51.38 316 SER B CA 1
ATOM 6143 C C . SER B 1 316 ? 31.5 16.547 15.773 1 51.38 316 SER B C 1
ATOM 6145 O O . SER B 1 316 ? 32.719 16.703 15.719 1 51.38 316 SER B O 1
ATOM 6147 N N . ARG B 1 317 ? 30.984 17.453 16.453 1 45.31 317 ARG B N 1
ATOM 6148 C CA . ARG B 1 317 ? 31.922 18.266 17.203 1 45.31 317 ARG B CA 1
ATOM 6149 C C . ARG B 1 317 ? 32.438 17.531 18.438 1 45.31 317 ARG B C 1
ATOM 6151 O O . ARG B 1 317 ? 31.625 17.109 19.281 1 45.31 317 ARG B O 1
ATOM 6158 N N . PRO B 1 318 ? 33.625 16.906 18.453 1 42.97 318 PRO B N 1
ATOM 6159 C CA . PRO B 1 318 ? 34.25 16.297 19.625 1 42.97 318 PRO B CA 1
ATOM 6160 C C . PRO B 1 318 ? 34.062 17.141 20.891 1 42.97 318 PRO B C 1
ATOM 6162 O O . PRO B 1 318 ? 33.969 18.375 20.812 1 42.97 318 PRO B O 1
ATOM 6165 N N . PRO B 1 319 ? 33.562 16.578 21.938 1 40.91 319 PRO B N 1
ATOM 6166 C CA . PRO B 1 319 ? 33.531 17.375 23.156 1 40.91 319 PRO B CA 1
ATOM 6167 C C . PRO B 1 319 ? 34.812 18.172 23.391 1 40.91 319 PRO B C 1
ATOM 6169 O O . PRO B 1 319 ? 35.906 17.719 23 1 40.91 319 PRO B O 1
ATOM 6172 N N . PRO B 1 320 ? 34.812 19.438 23.406 1 40.91 320 PRO B N 1
ATOM 6173 C CA . PRO B 1 320 ? 36.062 20.125 23.672 1 40.91 320 PRO B CA 1
ATOM 6174 C C . PRO B 1 320 ? 36.906 19.438 24.75 1 40.91 320 PRO B C 1
ATOM 6176 O O . PRO B 1 320 ? 36.344 18.766 25.625 1 40.91 320 PRO B O 1
ATOM 6179 N N . PRO B 1 321 ? 38.125 19.094 24.516 1 42.19 321 PRO B N 1
ATOM 6180 C CA . PRO B 1 321 ? 38.938 18.453 25.547 1 42.19 321 PRO B CA 1
ATOM 6181 C C . PRO B 1 321 ? 38.75 19.062 26.922 1 42.19 321 PRO B C 1
ATOM 6183 O O . PRO B 1 321 ? 38.375 20.234 27.047 1 42.19 321 PRO B O 1
ATOM 6186 N N . PRO B 1 322 ? 38.531 18.312 27.906 1 41.09 322 PRO B N 1
ATOM 6187 C CA . PRO B 1 322 ? 38.281 18.828 29.266 1 41.09 322 PRO B CA 1
ATOM 6188 C C . PRO B 1 322 ? 39.281 19.953 29.625 1 41.09 322 PRO B C 1
ATOM 6190 O O . PRO B 1 322 ? 40.406 19.953 29.172 1 41.09 322 PRO B O 1
ATOM 6193 N N . PRO B 1 323 ? 38.844 21.141 29.844 1 40.81 323 PRO B N 1
ATOM 6194 C CA . PRO B 1 323 ? 39.781 22.219 30.125 1 40.81 323 PRO B CA 1
ATOM 6195 C C . PRO B 1 323 ? 40.906 21.781 31.062 1 40.81 323 PRO B C 1
ATOM 6197 O O . PRO B 1 323 ? 40.719 20.875 31.875 1 40.81 323 PRO B O 1
ATOM 6200 N N . PRO B 1 324 ? 42.125 21.812 30.656 1 41.53 324 PRO B N 1
ATOM 6201 C CA . PRO B 1 324 ? 43.219 21.328 31.5 1 41.53 324 PRO B CA 1
ATOM 6202 C C . PRO B 1 324 ? 43.062 21.734 32.969 1 41.53 324 PRO B C 1
ATOM 6204 O O . PRO B 1 324 ? 42.406 22.734 33.281 1 41.53 324 PRO B O 1
ATOM 6207 N N . PRO B 1 325 ? 43.25 20.844 33.844 1 37.56 325 PRO B N 1
ATOM 6208 C CA . PRO B 1 325 ? 43.062 21.094 35.281 1 37.56 325 PRO B CA 1
ATOM 6209 C C . PRO B 1 325 ? 43.688 22.422 35.75 1 37.56 325 PRO B C 1
ATOM 6211 O O . PRO B 1 325 ? 44.844 22.703 35.406 1 37.56 325 PRO B O 1
ATOM 6214 N N . VAL B 1 326 ? 42.938 23.531 35.812 1 37.38 326 VAL B N 1
ATOM 6215 C CA . VAL B 1 326 ? 43.406 24.828 36.312 1 37.38 326 VAL B CA 1
ATOM 6216 C C . VAL B 1 326 ? 44.25 24.641 37.562 1 37.38 326 VAL B C 1
ATOM 6218 O O . VAL B 1 326 ? 43.781 24.047 38.531 1 37.38 326 VAL B O 1
ATOM 6221 N N . VAL B 1 327 ? 45.562 24.375 37.406 1 37 327 VAL B N 1
ATOM 6222 C CA . VAL B 1 327 ? 46.5 24.359 38.5 1 37 327 VAL B CA 1
ATOM 6223 C C . VAL B 1 327 ? 46.188 25.531 39.438 1 37 327 VAL B C 1
ATOM 6225 O O . VAL B 1 327 ? 45.969 26.656 39 1 37 327 VAL B O 1
ATOM 6228 N N . PRO B 1 328 ? 45.875 25.219 40.719 1 33.25 328 PRO B N 1
ATOM 6229 C CA . PRO B 1 328 ? 45.469 26.203 41.719 1 33.25 328 PRO B CA 1
ATOM 6230 C C . PRO B 1 328 ? 46.5 27.328 41.875 1 33.25 328 PRO B C 1
ATOM 6232 O O . PRO B 1 328 ? 47.688 27.078 42.094 1 33.25 328 PRO B O 1
ATOM 6235 N N . ALA B 1 329 ? 46.344 28.453 41.094 1 32.44 329 ALA B N 1
ATOM 6236 C CA . ALA B 1 329 ? 47.25 29.594 41.125 1 32.44 329 ALA B CA 1
ATOM 6237 C C . ALA B 1 329 ? 47.562 29.969 42.562 1 32.44 329 ALA B C 1
ATOM 6239 O O . ALA B 1 329 ? 46.688 29.922 43.438 1 32.44 329 ALA B O 1
ATOM 6240 N N . PRO B 1 330 ? 48.781 29.938 42.875 1 30.62 330 PRO B N 1
ATOM 6241 C CA . PRO B 1 330 ? 49.281 30.297 44.219 1 30.62 330 PRO B CA 1
ATOM 6242 C C . PRO B 1 330 ? 48.719 31.625 44.688 1 30.62 330 PRO B C 1
ATOM 6244 O O . PRO B 1 330 ? 48.312 32.469 43.875 1 30.62 330 PRO B O 1
ATOM 6247 N N . SER B 1 331 ? 48.5 31.828 46 1 28.36 331 SER B N 1
ATOM 6248 C CA . SER B 1 331 ? 47.875 32.844 46.844 1 28.36 331 SER B CA 1
ATOM 6249 C C . SER B 1 331 ? 48.562 34.188 46.688 1 28.36 331 SER B C 1
ATOM 6251 O O . SER B 1 331 ? 49.344 34.562 47.562 1 28.36 331 SER B O 1
ATOM 6253 N N . VAL B 1 332 ? 49.094 34.5 45.438 1 28.44 332 VAL B N 1
ATOM 6254 C CA . VAL B 1 332 ? 49.938 35.719 45.531 1 28.44 332 VAL B CA 1
ATOM 6255 C C . VAL B 1 332 ? 49.125 36.844 46.156 1 28.44 332 VAL B C 1
ATOM 6257 O O . VAL B 1 332 ? 47.875 36.875 46.031 1 28.44 332 VAL B O 1
ATOM 6260 N N . THR B 1 333 ? 49.781 37.594 47.031 1 28.33 333 THR B N 1
ATOM 6261 C CA . THR B 1 333 ? 49.562 38.719 47.906 1 28.33 333 THR B CA 1
ATOM 6262 C C . THR B 1 333 ? 48.969 39.906 47.125 1 28.33 333 THR B C 1
ATOM 6264 O O . THR B 1 333 ? 49.25 40.062 45.938 1 28.33 333 THR B O 1
ATOM 6267 N N . PRO B 1 334 ? 48.188 40.875 47.688 1 27.45 334 PRO B N 1
ATOM 6268 C CA . PRO B 1 334 ? 47.188 41.844 47.312 1 27.45 334 PRO B CA 1
ATOM 6269 C C . PRO B 1 334 ? 47.75 42.969 46.469 1 27.45 334 PRO B C 1
ATOM 6271 O O . PRO B 1 334 ? 47.094 44.031 46.312 1 27.45 334 PRO B O 1
ATOM 6274 N N . GLN B 1 335 ? 48.781 42.656 45.562 1 24.2 335 GLN B N 1
ATOM 6275 C CA . GLN B 1 335 ? 49.375 43.875 45.031 1 24.2 335 GLN B CA 1
ATOM 6276 C C . GLN B 1 335 ? 48.312 44.719 44.312 1 24.2 335 GLN B C 1
ATOM 6278 O O . GLN B 1 335 ? 47.406 44.188 43.688 1 24.2 335 GLN B O 1
ATOM 6283 N N . SER B 1 336 ? 48.375 46.031 44.625 1 26.8 336 SER B N 1
ATOM 6284 C CA . SER B 1 336 ? 47.562 47.188 44.281 1 26.8 336 SER B CA 1
ATOM 6285 C C . SER B 1 336 ? 47.469 47.344 42.75 1 26.8 336 SER B C 1
ATOM 6287 O O . SER B 1 336 ? 48.469 47.25 42.031 1 26.8 336 SER B O 1
ATOM 6289 N N . ALA B 1 337 ? 46.281 47.062 42.25 1 25.14 337 ALA B N 1
ATOM 6290 C CA . ALA B 1 337 ? 45.75 46.875 40.906 1 25.14 337 ALA B CA 1
ATOM 6291 C C . ALA B 1 337 ? 46.094 48.031 40 1 25.14 337 ALA B C 1
ATOM 6293 O O . ALA B 1 337 ? 45.844 49.188 40.344 1 25.14 337 ALA B O 1
ATOM 6294 N N . PRO B 1 338 ? 47.094 47.812 39.156 1 25.34 338 PRO B N 1
ATOM 6295 C CA . PRO B 1 338 ? 47.5 48.656 38.062 1 25.34 338 PRO B CA 1
ATOM 6296 C C . PRO B 1 338 ? 46.375 48.906 37.062 1 25.34 338 PRO B C 1
ATOM 6298 O O . PRO B 1 338 ? 45.719 47.938 36.625 1 25.34 338 PRO B O 1
ATOM 6301 N N . VAL B 1 339 ? 45.531 49.844 37.125 1 24.64 339 VAL B N 1
ATOM 6302 C CA . VAL B 1 339 ? 44.375 50.125 36.312 1 24.64 339 VAL B CA 1
ATOM 6303 C C . VAL B 1 339 ? 44.75 50.125 34.844 1 24.64 339 VAL B C 1
ATOM 6305 O O . VAL B 1 339 ? 45.031 51.219 34.281 1 24.64 339 VAL B O 1
ATOM 6308 N N . SER B 1 340 ? 45.781 49.281 34.438 1 22.88 340 SER B N 1
ATOM 6309 C CA . SER B 1 340 ? 46.219 49.562 33.094 1 22.88 340 SER B CA 1
ATOM 6310 C C . SER B 1 340 ? 45.094 49.438 32.094 1 22.88 340 SER B C 1
ATOM 6312 O O . SER B 1 340 ? 44.219 48.562 32.25 1 22.88 340 SER B O 1
ATOM 6314 N N . ALA B 1 341 ? 45.031 50.406 31.047 1 26.42 341 ALA B N 1
ATOM 6315 C CA . ALA B 1 341 ? 44.188 50.781 29.922 1 26.42 341 ALA B CA 1
ATOM 6316 C C . ALA B 1 341 ? 44.094 49.656 28.891 1 26.42 341 ALA B C 1
ATOM 6318 O O . ALA B 1 341 ? 45.062 49.219 28.328 1 26.42 341 ALA B O 1
ATOM 6319 N N . LEU B 1 342 ? 43.219 48.688 29.156 1 24.61 342 LEU B N 1
ATOM 6320 C CA . LEU B 1 342 ? 42.875 47.562 28.297 1 24.61 342 LEU B CA 1
ATOM 6321 C C . LEU B 1 342 ? 42.625 48 26.859 1 24.61 342 LEU B C 1
ATOM 6323 O O . LEU B 1 342 ? 41.656 48.75 26.594 1 24.61 342 LEU B O 1
ATOM 6327 N N . ALA B 1 343 ? 43.719 48.25 26.109 1 24.75 343 ALA B N 1
ATOM 6328 C CA . ALA B 1 343 ? 43.688 48.469 24.656 1 24.75 343 ALA B CA 1
ATOM 6329 C C . ALA B 1 343 ? 42.875 47.375 23.953 1 24.75 343 ALA B C 1
ATOM 6331 O O . ALA B 1 343 ? 43.062 46.188 24.219 1 24.75 343 ALA B O 1
ATOM 6332 N N . THR B 1 344 ? 41.719 47.719 23.484 1 26.03 344 THR B N 1
ATOM 6333 C CA . THR B 1 344 ? 40.656 47.094 22.688 1 26.03 344 THR B CA 1
ATOM 6334 C C . THR B 1 344 ? 41.25 46.375 21.469 1 26.03 344 THR B C 1
ATOM 6336 O O . THR B 1 344 ? 41.75 47.031 20.547 1 26.03 344 THR B O 1
ATOM 6339 N N . GLN B 1 345 ? 42.125 45.375 21.609 1 25.86 345 GLN B N 1
ATOM 6340 C CA . GLN B 1 345 ? 42.656 44.719 20.422 1 25.86 345 GLN B CA 1
ATOM 6341 C C . GLN B 1 345 ? 41.531 44.312 19.469 1 25.86 345 GLN B C 1
ATOM 6343 O O . GLN B 1 345 ? 40.594 43.656 19.875 1 25.86 345 GLN B O 1
ATOM 6348 N N . ILE B 1 346 ? 41.281 45.094 18.422 1 28.7 346 ILE B N 1
ATOM 6349 C CA . ILE B 1 346 ? 40.438 44.938 17.25 1 28.7 346 ILE B CA 1
ATOM 6350 C C . ILE B 1 346 ? 40.719 43.594 16.578 1 28.7 346 ILE B C 1
ATOM 6352 O O . ILE B 1 346 ? 41.844 43.375 16.109 1 28.7 346 ILE B O 1
ATOM 6356 N N . GLN B 1 347 ? 40.344 42.5 17.156 1 31.34 347 GLN B N 1
ATOM 6357 C CA . GLN B 1 347 ? 40.5 41.188 16.516 1 31.34 347 GLN B CA 1
ATOM 6358 C C . GLN B 1 347 ? 40.094 41.281 15.039 1 31.34 347 GLN B C 1
ATOM 6360 O O . GLN B 1 347 ? 39.062 41.844 14.688 1 31.34 347 GLN B O 1
ATOM 6365 N N . PRO B 1 348 ? 41.062 41.125 14.133 1 33.62 348 PRO B N 1
ATOM 6366 C CA . PRO B 1 348 ? 40.812 41.156 12.688 1 33.62 348 PRO B CA 1
ATOM 6367 C C . PRO B 1 348 ? 39.656 40.25 12.25 1 33.62 348 PRO B C 1
ATOM 6369 O O . PRO B 1 348 ? 39.344 39.281 12.93 1 33.62 348 PRO B O 1
ATOM 6372 N N . PRO B 1 349 ? 38.75 40.75 11.375 1 31.95 349 PRO B N 1
ATOM 6373 C CA . PRO B 1 349 ? 37.531 40.094 10.906 1 31.95 349 PRO B CA 1
ATOM 6374 C C . PRO B 1 349 ? 37.781 38.688 10.344 1 31.95 349 PRO B C 1
ATOM 6376 O O . PRO B 1 349 ? 38.844 38.469 9.75 1 31.95 349 PRO B O 1
ATOM 6379 N N . THR B 1 350 ? 37.5 37.688 11.039 1 35.88 350 THR B N 1
ATOM 6380 C CA . THR B 1 350 ? 37.562 36.312 10.625 1 35.88 350 THR B CA 1
ATOM 6381 C C . THR B 1 350 ? 37.156 36.156 9.156 1 35.88 350 THR B C 1
ATOM 6383 O O . THR B 1 350 ? 36.156 36.688 8.719 1 35.88 350 THR B O 1
ATOM 6386 N N . PRO B 1 351 ? 38.062 35.844 8.32 1 34.38 351 PRO B N 1
ATOM 6387 C CA . PRO B 1 351 ? 37.75 35.719 6.891 1 34.38 351 PRO B CA 1
ATOM 6388 C C . PRO B 1 351 ? 36.5 34.875 6.621 1 34.38 351 PRO B C 1
ATOM 6390 O O . PRO B 1 351 ? 36.25 33.906 7.324 1 34.38 351 PRO B O 1
ATOM 6393 N N . THR B 1 352 ? 35.5 35.438 6.184 1 34.12 352 THR B N 1
ATOM 6394 C CA . THR B 1 352 ? 34.219 34.844 5.773 1 34.12 352 THR B CA 1
ATOM 6395 C C . THR B 1 352 ? 34.469 33.625 4.891 1 34.12 352 THR B C 1
ATOM 6397 O O . THR B 1 352 ? 35.125 33.719 3.861 1 34.12 352 THR B O 1
ATOM 6400 N N . VAL B 1 353 ? 34.531 32.531 5.379 1 38.75 353 VAL B N 1
ATOM 6401 C CA . VAL B 1 353 ? 34.656 31.266 4.641 1 38.75 353 VAL B CA 1
ATOM 6402 C C . VAL B 1 353 ? 33.688 31.281 3.465 1 38.75 353 VAL B C 1
ATOM 6404 O O . VAL B 1 353 ? 32.469 31.469 3.648 1 38.75 353 VAL B O 1
ATOM 6407 N N . ARG B 1 354 ? 34.094 31.453 2.277 1 44.56 354 ARG B N 1
ATOM 6408 C CA . ARG B 1 354 ? 33.375 31.469 1.009 1 44.56 354 ARG B CA 1
ATOM 6409 C C . ARG B 1 354 ? 32.531 30.203 0.82 1 44.56 354 ARG B C 1
ATOM 6411 O O . ARG B 1 354 ? 33.062 29.094 0.951 1 44.56 354 ARG B O 1
ATOM 6418 N N . ARG B 1 355 ? 31.359 30.25 0.937 1 48.47 355 ARG B N 1
ATOM 6419 C CA . ARG B 1 355 ? 30.422 29.156 0.74 1 48.47 355 ARG B CA 1
ATOM 6420 C C . ARG B 1 355 ? 30.656 28.469 -0.599 1 48.47 355 ARG B C 1
ATOM 6422 O O . ARG B 1 355 ? 30.844 29.125 -1.62 1 48.47 355 ARG B O 1
ATOM 6429 N N . PRO B 1 356 ? 30.781 27.234 -0.585 1 58.84 356 PRO B N 1
ATOM 6430 C CA . PRO B 1 356 ? 31 26.547 -1.854 1 58.84 356 PRO B CA 1
ATOM 6431 C C . PRO B 1 356 ? 29.812 26.609 -2.795 1 58.84 356 PRO B C 1
ATOM 6433 O O . PRO B 1 356 ? 28.672 26.781 -2.342 1 58.84 356 PRO B O 1
ATOM 6436 N N . PHE B 1 357 ? 29.906 26.703 -4.102 1 63.81 357 PHE B N 1
ATOM 6437 C CA . PHE B 1 357 ? 28.875 26.828 -5.133 1 63.81 357 PHE B CA 1
ATOM 6438 C C . PHE B 1 357 ? 27.984 25.594 -5.141 1 63.81 357 PHE B C 1
ATOM 6440 O O . PHE B 1 357 ? 28.469 24.453 -5.035 1 63.81 357 PHE B O 1
ATOM 6447 N N . SER B 1 358 ? 26.719 25.703 -5.145 1 70.38 358 SER B N 1
ATOM 6448 C CA . SER B 1 358 ? 25.781 24.609 -5.332 1 70.38 358 SER B CA 1
ATOM 6449 C C . SER B 1 358 ? 25.812 24.094 -6.766 1 70.38 358 SER B C 1
ATOM 6451 O O . SER B 1 358 ? 26.266 24.797 -7.676 1 70.38 358 SER B O 1
ATOM 6453 N N . ILE B 1 359 ? 25.266 22.969 -6.98 1 74.81 359 ILE B N 1
ATOM 6454 C CA . ILE B 1 359 ? 25.25 22.344 -8.305 1 74.81 359 ILE B CA 1
ATOM 6455 C C . ILE B 1 359 ? 24.422 23.188 -9.266 1 74.81 359 ILE B C 1
ATOM 6457 O O . ILE B 1 359 ? 24.797 23.391 -10.414 1 74.81 359 ILE B O 1
ATOM 6461 N N . LEU B 1 360 ? 23.406 23.594 -8.883 1 75.06 360 LEU B N 1
ATOM 6462 C CA . LEU B 1 360 ? 22.531 24.422 -9.719 1 75.06 360 LEU B CA 1
ATOM 6463 C C . LEU B 1 360 ? 23.203 25.75 -10.047 1 75.06 360 LEU B C 1
ATOM 6465 O O . LEU B 1 360 ? 23.047 26.266 -11.156 1 75.06 360 LEU B O 1
ATOM 6469 N N . GLU B 1 361 ? 23.859 26.172 -9.094 1 77.44 361 GLU B N 1
ATOM 6470 C CA . GLU B 1 361 ? 24.594 27.406 -9.336 1 77.44 361 GLU B CA 1
ATOM 6471 C C . GLU B 1 361 ? 25.672 27.219 -10.383 1 77.44 361 GLU B C 1
ATOM 6473 O O . GLU B 1 361 ? 25.891 28.094 -11.227 1 77.44 361 GLU B O 1
ATOM 6478 N N . ILE B 1 362 ? 26.141 26.109 -10.266 1 78.62 362 ILE B N 1
ATOM 6479 C CA . ILE B 1 362 ? 27.203 25.797 -11.219 1 78.62 362 ILE B CA 1
ATOM 6480 C C . ILE B 1 362 ? 26.609 25.609 -12.609 1 78.62 362 ILE B C 1
ATOM 6482 O O . ILE B 1 362 ? 27.125 26.125 -13.594 1 78.62 362 ILE B O 1
ATOM 6486 N N . LEU B 1 363 ? 25.531 25.062 -12.695 1 81.69 363 LEU B N 1
ATOM 6487 C CA . LEU B 1 363 ? 24.891 24.797 -13.977 1 81.69 363 LEU B CA 1
ATOM 6488 C C . LEU B 1 363 ? 24.266 26.078 -14.547 1 81.69 363 LEU B C 1
ATOM 6490 O O . LEU B 1 363 ? 24.328 26.312 -15.75 1 81.69 363 LEU B O 1
ATOM 6494 N N . ALA B 1 364 ? 23.781 26.797 -13.727 1 80.62 364 ALA B N 1
ATOM 6495 C CA . ALA B 1 364 ? 23.25 28.094 -14.141 1 80.62 364 ALA B CA 1
ATOM 6496 C C . ALA B 1 364 ? 24.359 29.016 -14.641 1 80.62 364 ALA B C 1
ATOM 6498 O O . ALA B 1 364 ? 24.172 29.734 -15.625 1 80.62 364 ALA B O 1
ATOM 6499 N N . SER B 1 365 ? 25.344 28.891 -13.969 1 81.25 365 SER B N 1
ATOM 6500 C CA . SER B 1 365 ? 26.516 29.672 -14.383 1 81.25 365 SER B CA 1
ATOM 6501 C C . SER B 1 365 ? 27.047 29.188 -15.727 1 81.25 365 SER B C 1
ATOM 6503 O O . SER B 1 365 ? 27.453 30 -16.562 1 81.25 365 SER B O 1
ATOM 6505 N N . ALA B 1 366 ? 26.969 27.969 -15.875 1 83.56 366 ALA B N 1
ATOM 6506 C CA . ALA B 1 366 ? 27.391 27.375 -17.156 1 83.56 366 ALA B CA 1
ATOM 6507 C C . ALA B 1 366 ? 26.453 27.797 -18.281 1 83.56 366 ALA B C 1
ATOM 6509 O O . ALA B 1 366 ? 26.906 28.141 -19.375 1 83.56 366 ALA B O 1
ATOM 6510 N N . ALA B 1 367 ? 25.25 27.75 -18.062 1 86.06 367 ALA B N 1
ATOM 6511 C CA . ALA B 1 367 ? 24.25 28.188 -19.031 1 86.06 367 ALA B CA 1
ATOM 6512 C C . ALA B 1 367 ? 24.453 29.641 -19.422 1 86.06 367 ALA B C 1
ATOM 6514 O O . ALA B 1 367 ? 24.375 30 -20.594 1 86.06 367 ALA B O 1
ATOM 6515 N N . PHE B 1 368 ? 24.656 30.359 -18.469 1 85.94 368 PHE B N 1
ATOM 6516 C CA . PHE B 1 368 ? 24.891 31.797 -18.672 1 85.94 368 PHE B CA 1
ATOM 6517 C C . PHE B 1 368 ? 26.156 32.031 -19.484 1 85.94 368 PHE B C 1
ATOM 6519 O O . PHE B 1 368 ? 26.141 32.812 -20.438 1 85.94 368 PHE B O 1
ATOM 6526 N N . THR B 1 369 ? 27.141 31.375 -19.062 1 85.38 369 THR B N 1
ATOM 6527 C CA . THR B 1 369 ? 28.422 31.531 -19.75 1 85.38 369 THR B CA 1
ATOM 6528 C C . THR B 1 369 ? 28.344 31.062 -21.188 1 85.38 369 THR B C 1
ATOM 6530 O O . THR B 1 369 ? 28.891 31.688 -22.094 1 85.38 369 THR B O 1
ATOM 6533 N N . GLY B 1 370 ? 27.641 30.016 -21.391 1 86.25 370 GLY B N 1
ATOM 6534 C CA . GLY B 1 370 ? 27.422 29.516 -22.734 1 86.25 370 GLY B CA 1
ATOM 6535 C C . GLY B 1 370 ? 26.594 30.453 -23.594 1 86.25 370 GLY B C 1
ATOM 6536 O O . GLY B 1 370 ? 26.906 30.688 -24.766 1 86.25 370 GLY B O 1
ATOM 6537 N N . PHE B 1 371 ? 25.578 30.922 -23.062 1 86.31 371 PHE B N 1
ATOM 6538 C CA . PHE B 1 371 ? 24.688 31.875 -23.734 1 86.31 371 PHE B CA 1
ATOM 6539 C C . PHE B 1 371 ? 25.438 33.125 -24.125 1 86.31 371 PHE B C 1
ATOM 6541 O O . PHE B 1 371 ? 25.359 33.562 -25.266 1 86.31 371 PHE B O 1
ATOM 6548 N N . GLU B 1 372 ? 26.109 33.656 -23.156 1 85.12 372 GLU B N 1
ATOM 6549 C CA . GLU B 1 372 ? 26.875 34.875 -23.391 1 85.12 372 GLU B CA 1
ATOM 6550 C C . GLU B 1 372 ? 28.016 34.625 -24.375 1 85.12 372 GLU B C 1
ATOM 6552 O O . GLU B 1 372 ? 28.344 35.469 -25.203 1 85.12 372 GLU B O 1
ATOM 6557 N N . GLY B 1 373 ? 28.562 33.438 -24.203 1 84.56 373 GLY B N 1
ATOM 6558 C CA . GLY B 1 373 ? 29.594 33.031 -25.141 1 84.56 373 GLY B CA 1
ATOM 6559 C C . GLY B 1 373 ? 29.109 32.969 -26.562 1 84.56 373 GLY B C 1
ATOM 6560 O O . GLY B 1 373 ? 29.797 33.406 -27.5 1 84.56 373 GLY B O 1
ATOM 6561 N N . GLY B 1 374 ? 28.031 32.438 -26.797 1 84.56 374 GLY B N 1
ATOM 6562 C CA . GLY B 1 374 ? 27.406 32.375 -28.125 1 84.56 374 GLY B CA 1
ATOM 6563 C C . GLY B 1 374 ? 27.141 33.75 -28.719 1 84.56 374 GLY B C 1
ATOM 6564 O O . GLY B 1 374 ? 27.422 33.969 -29.906 1 84.56 374 GLY B O 1
ATOM 6565 N N . LEU B 1 375 ? 26.594 34.562 -27.922 1 84.44 375 LEU B N 1
ATOM 6566 C CA . LEU B 1 375 ? 26.312 35.938 -28.359 1 84.44 375 LEU B CA 1
ATOM 6567 C C . LEU B 1 375 ? 27.609 36.656 -28.703 1 84.44 375 LEU B C 1
ATOM 6569 O O . LEU B 1 375 ? 27.672 37.375 -29.719 1 84.44 375 LEU B O 1
ATOM 6573 N N . LEU B 1 376 ? 28.562 36.469 -27.891 1 81.75 376 LEU B N 1
ATOM 6574 C CA . LEU B 1 376 ? 29.859 37.125 -28.062 1 81.75 376 LEU B CA 1
ATOM 6575 C C . LEU B 1 376 ? 30.531 36.656 -29.344 1 81.75 376 LEU B C 1
ATOM 6577 O O . LEU B 1 376 ? 31.062 37.469 -30.094 1 81.75 376 LEU B O 1
ATOM 6581 N N . VAL B 1 377 ? 30.453 35.406 -29.625 1 80.62 377 VAL B N 1
ATOM 6582 C CA . VAL B 1 377 ? 31.062 34.875 -30.828 1 80.62 377 VAL B CA 1
ATOM 6583 C C . VAL B 1 377 ? 30.344 35.375 -32.062 1 80.62 377 VAL B C 1
ATOM 6585 O O . VAL B 1 377 ? 30.984 35.719 -33.062 1 80.62 377 VAL B O 1
ATOM 6588 N N . MET B 1 378 ? 29.141 35.531 -31.969 1 79.19 378 MET B N 1
ATOM 6589 C CA . MET B 1 378 ? 28.359 36.062 -33.094 1 79.19 378 MET B CA 1
ATOM 6590 C C . MET B 1 378 ? 28.75 37.5 -33.406 1 79.19 378 MET B C 1
ATOM 6592 O O . MET B 1 378 ? 28.906 37.844 -34.562 1 79.19 378 MET B O 1
ATOM 6596 N N . VAL B 1 379 ? 28.891 38.25 -32.406 1 79.31 379 VAL B N 1
ATOM 6597 C CA . VAL B 1 379 ? 29.234 39.656 -32.562 1 79.31 379 VAL B CA 1
ATOM 6598 C C . VAL B 1 379 ? 30.672 39.781 -33.094 1 79.31 379 VAL B C 1
ATOM 6600 O O . VAL B 1 379 ? 30.938 40.531 -34 1 79.31 379 VAL B O 1
ATOM 6603 N N . LEU B 1 380 ? 31.516 39 -32.531 1 79.06 380 LEU B N 1
ATOM 6604 C CA . LEU B 1 380 ? 32.938 39.062 -32.906 1 79.06 380 LEU B CA 1
ATOM 6605 C C . LEU B 1 380 ? 33.156 38.531 -34.344 1 79.06 380 LEU B C 1
ATOM 6607 O O . LEU B 1 380 ? 33.969 39.062 -35.094 1 79.06 380 LEU B O 1
ATOM 6611 N N . TRP B 1 381 ? 32.344 37.562 -34.656 1 76.69 381 TRP B N 1
ATOM 6612 C CA . TRP B 1 381 ? 32.406 37 -36 1 76.69 381 TRP B CA 1
ATOM 6613 C C . TRP B 1 381 ? 31.938 38.031 -37.031 1 76.69 381 TRP B C 1
ATOM 6615 O O . TRP B 1 381 ? 32.438 38.031 -38.156 1 76.69 381 TRP B O 1
ATOM 6625 N N . SER B 1 382 ? 31.062 38.875 -36.656 1 74.94 382 SER B N 1
ATOM 6626 C CA . SER B 1 382 ? 30.562 39.906 -37.531 1 74.94 382 SER B CA 1
ATOM 6627 C C . SER B 1 382 ? 31.531 41.062 -37.625 1 74.94 382 SER B C 1
ATOM 6629 O O . SER B 1 382 ? 31.594 41.75 -38.656 1 74.94 382 SER B O 1
ATOM 6631 N N . LEU B 1 383 ? 32.344 41.219 -36.688 1 73.62 383 LEU B N 1
ATOM 6632 C CA . LEU B 1 383 ? 33.188 42.406 -36.625 1 73.62 383 LEU B CA 1
ATOM 6633 C C . LEU B 1 383 ? 34.625 42.094 -37.062 1 73.62 383 LEU B C 1
ATOM 6635 O O . LEU B 1 383 ? 35.312 42.938 -37.594 1 73.62 383 LEU B O 1
ATOM 6639 N N . LEU B 1 384 ? 34.969 40.875 -36.75 1 74.38 384 LEU B N 1
ATOM 6640 C CA . LEU B 1 384 ? 36.375 40.562 -36.969 1 74.38 384 LEU B CA 1
ATOM 6641 C C . LEU B 1 384 ? 36.531 39.438 -38 1 74.38 384 LEU B C 1
ATOM 6643 O O . LEU B 1 384 ? 35.656 38.562 -38.062 1 74.38 384 LEU B O 1
ATOM 6647 N N . ASP B 1 385 ? 37.531 39.5 -38.812 1 72.75 385 ASP B N 1
ATOM 6648 C CA . ASP B 1 385 ? 37.688 38.562 -39.938 1 72.75 385 ASP B CA 1
ATOM 6649 C C . ASP B 1 385 ? 38.719 37.5 -39.625 1 72.75 385 ASP B C 1
ATOM 6651 O O . ASP B 1 385 ? 38.938 36.562 -40.406 1 72.75 385 ASP B O 1
ATOM 6655 N N . THR B 1 386 ? 39.375 37.594 -38.562 1 74.88 386 THR B N 1
ATOM 6656 C CA . THR B 1 386 ? 40.406 36.594 -38.281 1 74.88 386 THR B CA 1
ATOM 6657 C C . THR B 1 386 ? 40.031 35.688 -37.125 1 74.88 386 THR B C 1
ATOM 6659 O O . THR B 1 386 ? 39.688 36.188 -36.031 1 74.88 386 THR B O 1
ATOM 6662 N N . ILE B 1 387 ? 40.062 34.344 -37.25 1 72.12 387 ILE B N 1
ATOM 6663 C CA . ILE B 1 387 ? 39.562 33.312 -36.344 1 72.12 387 ILE B CA 1
ATOM 6664 C C . ILE B 1 387 ? 40.406 33.312 -35.062 1 72.12 387 ILE B C 1
ATOM 6666 O O . ILE B 1 387 ? 39.844 33.281 -33.969 1 72.12 387 ILE B O 1
ATOM 6670 N N . PRO B 1 388 ? 41.656 33.344 -35.094 1 71.31 388 PRO B N 1
ATOM 6671 C CA . PRO B 1 388 ? 42.438 33.312 -33.844 1 71.31 388 PRO B CA 1
ATOM 6672 C C . PRO B 1 388 ? 42.156 34.531 -32.969 1 71.31 388 PRO B C 1
ATOM 6674 O O . PRO B 1 388 ? 42.156 34.406 -31.734 1 71.31 388 PRO B O 1
ATOM 6677 N N . LEU B 1 389 ? 41.906 35.531 -33.594 1 72.56 389 LEU B N 1
ATOM 6678 C CA . LEU B 1 389 ? 41.625 36.75 -32.812 1 72.56 389 LEU B CA 1
ATOM 6679 C C . LEU B 1 389 ? 40.25 36.688 -32.156 1 72.56 389 LEU B C 1
ATOM 6681 O O . LEU B 1 389 ? 40.062 37.094 -31.031 1 72.56 389 LEU B O 1
ATOM 6685 N N . ILE B 1 390 ? 39.312 36.125 -32.875 1 71.5 390 ILE B N 1
ATOM 6686 C CA . ILE B 1 390 ? 37.969 35.906 -32.344 1 71.5 390 ILE B CA 1
ATOM 6687 C C . ILE B 1 390 ? 38.031 34.969 -31.125 1 71.5 390 ILE B C 1
ATOM 6689 O O . ILE B 1 390 ? 37.438 35.281 -30.078 1 71.5 390 ILE B O 1
ATOM 6693 N N . LEU B 1 391 ? 38.812 34 -31.219 1 75.94 391 LEU B N 1
ATOM 6694 C CA . LEU B 1 391 ? 38.906 33.031 -30.141 1 75.94 391 LEU B CA 1
ATOM 6695 C C . LEU B 1 391 ? 39.688 33.625 -28.953 1 75.94 391 LEU B C 1
ATOM 6697 O O . LEU B 1 391 ? 39.344 33.344 -27.797 1 75.94 391 LEU B O 1
ATOM 6701 N N . GLY B 1 392 ? 40.625 34.375 -29.25 1 76.44 392 GLY B N 1
ATOM 6702 C CA . GLY B 1 392 ? 41.406 35.031 -28.188 1 76.44 392 GLY B CA 1
ATOM 6703 C C . GLY B 1 392 ? 40.594 36.031 -27.391 1 76.44 392 GLY B C 1
ATOM 6704 O O . GLY B 1 392 ? 40.594 36.031 -26.156 1 76.44 392 GLY B O 1
ATOM 6705 N N . ILE B 1 393 ? 39.906 36.844 -28.141 1 76.62 393 ILE B N 1
ATOM 6706 C CA . ILE B 1 393 ? 39.094 37.875 -27.469 1 76.62 393 ILE B CA 1
ATOM 6707 C C . ILE B 1 393 ? 37.906 37.25 -26.75 1 76.62 393 ILE B C 1
ATOM 6709 O O . ILE B 1 393 ? 37.625 37.594 -25.609 1 76.62 393 ILE B O 1
ATOM 6713 N N . ALA B 1 394 ? 37.344 36.25 -27.422 1 77.81 394 ALA B N 1
ATOM 6714 C CA . ALA B 1 394 ? 36.219 35.531 -26.797 1 77.81 394 ALA B CA 1
ATOM 6715 C C . ALA B 1 394 ? 36.688 34.781 -25.547 1 77.81 394 ALA B C 1
ATOM 6717 O O . ALA B 1 394 ? 36.031 34.812 -24.516 1 77.81 394 ALA B O 1
ATOM 6718 N N . GLY B 1 395 ? 37.781 34.219 -25.641 1 80 395 GLY B N 1
ATOM 6719 C CA . GLY B 1 395 ? 38.344 33.5 -24.5 1 80 395 GLY B CA 1
ATOM 6720 C C . GLY B 1 395 ? 38.688 34.406 -23.344 1 80 395 GLY B C 1
ATOM 6721 O O . GLY B 1 395 ? 38.406 34.062 -22.188 1 80 395 GLY B O 1
ATOM 6722 N N . PHE B 1 396 ? 39.219 35.469 -23.625 1 78.81 396 PHE B N 1
ATOM 6723 C CA . PHE B 1 396 ? 39.562 36.438 -22.594 1 78.81 396 PHE B CA 1
ATOM 6724 C C . PHE B 1 396 ? 38.312 36.969 -21.906 1 78.81 396 PHE B C 1
ATOM 6726 O O . PHE B 1 396 ? 38.281 37.062 -20.672 1 78.81 396 PHE B O 1
ATOM 6733 N N . LEU B 1 397 ? 37.312 37.312 -22.719 1 78.62 397 LEU B N 1
ATOM 6734 C CA . LEU B 1 397 ? 36.062 37.875 -22.156 1 78.62 397 LEU B CA 1
ATOM 6735 C C . LEU B 1 397 ? 35.312 36.781 -21.375 1 78.62 397 LEU B C 1
ATOM 6737 O O . LEU B 1 397 ? 34.75 37.062 -20.297 1 78.62 397 LEU B O 1
ATOM 6741 N N . LEU B 1 398 ? 35.406 35.562 -21.875 1 81.19 398 LEU B N 1
ATOM 6742 C CA . LEU B 1 398 ? 34.75 34.469 -21.188 1 81.19 398 LEU B CA 1
ATOM 6743 C C . LEU B 1 398 ? 35.469 34.156 -19.875 1 81.19 398 LEU B C 1
ATOM 6745 O O . LEU B 1 398 ? 34.844 33.844 -18.875 1 81.19 398 LEU B O 1
ATOM 6749 N N . ALA B 1 399 ? 36.75 34.219 -19.844 1 80.81 399 ALA B N 1
ATOM 6750 C CA . ALA B 1 399 ? 37.531 34.031 -18.625 1 80.81 399 ALA B CA 1
ATOM 6751 C C . ALA B 1 399 ? 37.219 35.094 -17.594 1 80.81 399 ALA B C 1
ATOM 6753 O O . ALA B 1 399 ? 37.125 34.812 -16.391 1 80.81 399 ALA B O 1
ATOM 6754 N N . GLY B 1 400 ? 37.125 36.281 -18.078 1 79.06 400 GLY B N 1
ATOM 6755 C CA . GLY B 1 400 ? 36.719 37.375 -17.188 1 79.06 400 GLY B CA 1
ATOM 6756 C C . GLY B 1 400 ? 35.344 37.156 -16.578 1 79.06 400 GLY B C 1
ATOM 6757 O O . GLY B 1 400 ? 35.156 37.406 -15.391 1 79.06 400 GLY B O 1
ATOM 6758 N N . LEU B 1 401 ? 34.406 36.719 -17.469 1 79.94 401 LEU B N 1
ATOM 6759 C CA . LEU B 1 401 ? 33.062 36.438 -17 1 79.94 401 LEU B CA 1
ATOM 6760 C C . LEU B 1 401 ? 33.031 35.312 -15.977 1 79.94 401 LEU B C 1
ATOM 6762 O O . LEU B 1 401 ? 32.344 35.375 -14.977 1 79.94 401 LEU B O 1
ATOM 6766 N N . LEU B 1 402 ? 33.844 34.312 -16.188 1 80.75 402 LEU B N 1
ATOM 6767 C CA . LEU B 1 402 ? 33.969 33.188 -15.266 1 80.75 402 LEU B CA 1
ATOM 6768 C C . LEU B 1 402 ? 34.594 33.656 -13.953 1 80.75 402 LEU B C 1
ATOM 6770 O O . LEU B 1 402 ? 34.156 33.219 -12.875 1 80.75 402 LEU B O 1
ATOM 6774 N N . LEU B 1 403 ? 35.531 34.469 -14.016 1 78.94 403 LEU B N 1
ATOM 6775 C CA . LEU B 1 403 ? 36.188 35 -12.828 1 78.94 403 LEU B CA 1
ATOM 6776 C C . LEU B 1 403 ? 35.219 35.844 -12.016 1 78.94 403 LEU B C 1
ATOM 6778 O O . LEU B 1 403 ? 35.219 35.781 -10.781 1 78.94 403 LEU B O 1
ATOM 6782 N N . ALA B 1 404 ? 34.438 36.656 -12.688 1 78.69 404 ALA B N 1
ATOM 6783 C CA . ALA B 1 404 ? 33.406 37.469 -12.016 1 78.69 404 ALA B CA 1
ATOM 6784 C C . ALA B 1 404 ? 32.406 36.594 -11.289 1 78.69 404 ALA B C 1
ATOM 6786 O O . ALA B 1 404 ? 31.922 36.938 -10.211 1 78.69 404 ALA B O 1
ATOM 6787 N N . GLN B 1 405 ? 32.156 35.438 -11.859 1 79.25 405 GLN B N 1
ATOM 6788 C CA . GLN B 1 405 ? 31.203 34.531 -11.266 1 79.25 405 GLN B CA 1
ATOM 6789 C C . GLN B 1 405 ? 31.812 33.781 -10.07 1 79.25 405 GLN B C 1
ATOM 6791 O O . GLN B 1 405 ? 31.172 33.625 -9.031 1 79.25 405 GLN B O 1
ATOM 6796 N N . VAL B 1 406 ? 33.062 33.406 -10.172 1 76.69 406 VAL B N 1
ATOM 6797 C CA . VAL B 1 406 ? 33.75 32.688 -9.117 1 76.69 406 VAL B CA 1
ATOM 6798 C C . VAL B 1 406 ? 34.031 33.625 -7.934 1 76.69 406 VAL B C 1
ATOM 6800 O O . VAL B 1 406 ? 33.938 33.188 -6.777 1 76.69 406 VAL B O 1
ATOM 6803 N N . ARG B 1 407 ? 34.25 34.812 -8.258 1 74.38 407 ARG B N 1
ATOM 6804 C CA . ARG B 1 407 ? 34.531 35.781 -7.219 1 74.38 407 ARG B CA 1
ATOM 6805 C C . ARG B 1 407 ? 33.219 36.375 -6.68 1 74.38 407 ARG B C 1
ATOM 6807 O O . ARG B 1 407 ? 33.25 37.219 -5.793 1 74.38 407 ARG B O 1
ATOM 6814 N N . ARG B 1 408 ? 32.125 35.844 -7.199 1 72.69 408 ARG B N 1
ATOM 6815 C CA . ARG B 1 408 ? 30.75 36.188 -6.781 1 72.69 408 ARG B CA 1
ATOM 6816 C C . ARG B 1 408 ? 30.484 37.688 -6.926 1 72.69 408 ARG B C 1
ATOM 6818 O O . ARG B 1 408 ? 29.797 38.281 -6.094 1 72.69 408 ARG B O 1
ATOM 6825 N N . TRP B 1 409 ? 31.047 38.344 -7.875 1 74.88 409 TRP B N 1
ATOM 6826 C CA . TRP B 1 409 ? 30.75 39.719 -8.219 1 74.88 409 TRP B CA 1
ATOM 6827 C C . TRP B 1 409 ? 29.391 39.812 -8.914 1 74.88 409 TRP B C 1
ATOM 6829 O O . TRP B 1 409 ? 28.688 40.844 -8.789 1 74.88 409 TRP B O 1
ATOM 6839 N N . VAL B 1 410 ? 28.969 38.781 -9.695 1 69.94 410 VAL B N 1
ATOM 6840 C CA . VAL B 1 410 ? 27.688 38.656 -10.398 1 69.94 410 VAL B CA 1
ATOM 6841 C C . VAL B 1 410 ? 26.984 37.406 -9.945 1 69.94 410 VAL B C 1
ATOM 6843 O O . VAL B 1 410 ? 27.5 36.281 -10.109 1 69.94 410 VAL B O 1
ATOM 6846 N N . GLU B 1 411 ? 25.953 37.594 -9.258 1 71.31 411 GLU B N 1
ATOM 6847 C CA . GLU B 1 411 ? 25.266 36.438 -8.695 1 71.31 411 GLU B CA 1
ATOM 6848 C C . GLU B 1 411 ? 23.766 36.469 -8.969 1 71.31 411 GLU B C 1
ATOM 6850 O O . GLU B 1 411 ? 23.219 37.562 -9.203 1 71.31 411 GLU B O 1
ATOM 6855 N N . LYS B 1 412 ? 23.109 35.375 -9.102 1 72.5 412 LYS B N 1
ATOM 6856 C CA . LYS B 1 412 ? 21.688 35.094 -9.094 1 72.5 412 LYS B CA 1
ATOM 6857 C C . LYS B 1 412 ? 20.969 35.906 -10.188 1 72.5 412 LYS B C 1
ATOM 6859 O O . LYS B 1 412 ? 21.172 35.625 -11.375 1 72.5 412 LYS B O 1
ATOM 6864 N N . TRP B 1 413 ? 20.266 37 -9.797 1 72.94 413 TRP B N 1
ATOM 6865 C CA . TRP B 1 413 ? 19.422 37.781 -10.703 1 72.94 413 TRP B CA 1
ATOM 6866 C C . TRP B 1 413 ? 20.25 38.625 -11.648 1 72.94 413 TRP B C 1
ATOM 6868 O O . TRP B 1 413 ? 19.812 38.969 -12.742 1 72.94 413 TRP B O 1
ATOM 6878 N N . ASP B 1 414 ? 21.422 38.781 -11.289 1 77.56 414 ASP B N 1
ATOM 6879 C CA . ASP B 1 414 ? 22.312 39.562 -12.125 1 77.56 414 ASP B CA 1
ATOM 6880 C C . ASP B 1 414 ? 22.641 38.844 -13.422 1 77.56 414 ASP B C 1
ATOM 6882 O O . ASP B 1 414 ? 22.75 39.469 -14.484 1 77.56 414 ASP B O 1
ATOM 6886 N N . LEU B 1 415 ? 22.625 37.625 -13.359 1 79.81 415 LEU B N 1
ATOM 6887 C CA . LEU B 1 415 ? 22.953 36.812 -14.523 1 79.81 415 LEU B CA 1
ATOM 6888 C C . LEU B 1 415 ? 21.844 36.906 -15.57 1 79.81 415 LEU B C 1
ATOM 6890 O O . LEU B 1 415 ? 22.125 37.062 -16.766 1 79.81 415 LEU B O 1
ATOM 6894 N N . LEU B 1 416 ? 20.734 36.906 -15.219 1 79.62 416 LEU B N 1
ATOM 6895 C CA . LEU B 1 416 ? 19.594 36.969 -16.125 1 79.62 416 LEU B CA 1
ATOM 6896 C C . LEU B 1 416 ? 19.438 38.344 -16.734 1 79.62 416 LEU B C 1
ATOM 6898 O O . LEU B 1 416 ? 19.125 38.469 -17.922 1 79.62 416 LEU B O 1
ATOM 6902 N N . ILE B 1 417 ? 19.672 39.25 -15.93 1 78.94 417 ILE B N 1
ATOM 6903 C CA . ILE B 1 417 ? 19.562 40.656 -16.391 1 78.94 417 ILE B CA 1
ATOM 6904 C C . ILE B 1 417 ? 20.641 40.938 -17.438 1 78.94 417 ILE B C 1
ATOM 6906 O O . ILE B 1 417 ? 20.359 41.5 -18.484 1 78.94 417 ILE B O 1
ATOM 6910 N N . ILE B 1 418 ? 21.75 40.469 -17.141 1 80.44 418 ILE B N 1
ATOM 6911 C CA . ILE B 1 418 ? 22.859 40.688 -18.062 1 80.44 418 ILE B CA 1
ATOM 6912 C C . ILE B 1 418 ? 22.625 39.938 -19.359 1 80.44 418 ILE B C 1
ATOM 6914 O O . ILE B 1 418 ? 22.828 40.469 -20.453 1 80.44 418 ILE B O 1
ATOM 6918 N N . ALA B 1 419 ? 22.109 38.719 -19.25 1 81.81 419 ALA B N 1
ATOM 6919 C CA . ALA B 1 419 ? 21.781 37.906 -20.422 1 81.81 419 ALA B CA 1
ATOM 6920 C C . ALA B 1 419 ? 20.672 38.562 -21.234 1 81.81 419 ALA B C 1
ATOM 6922 O O . ALA B 1 419 ? 20.719 38.594 -22.469 1 81.81 419 ALA B O 1
ATOM 6923 N N . GLY B 1 420 ? 19.734 39.094 -20.594 1 82.44 420 GLY B N 1
ATOM 6924 C CA . GLY B 1 420 ? 18.625 39.781 -21.25 1 82.44 420 GLY B CA 1
ATOM 6925 C C . GLY B 1 420 ? 19.062 41.031 -21.969 1 82.44 420 GLY B C 1
ATOM 6926 O O . GLY B 1 420 ? 18.656 41.281 -23.109 1 82.44 420 GLY B O 1
ATOM 6927 N N . ILE B 1 421 ? 19.812 41.781 -21.344 1 79.81 421 ILE B N 1
ATOM 6928 C CA . ILE B 1 421 ? 20.297 43.031 -21.906 1 79.81 421 ILE B CA 1
ATOM 6929 C C . ILE B 1 421 ? 21.203 42.75 -23.109 1 79.81 421 ILE B C 1
ATOM 6931 O O . ILE B 1 421 ? 21.078 43.375 -24.156 1 79.81 421 ILE B O 1
ATOM 6935 N N . SER B 1 422 ? 22.078 41.75 -22.906 1 80.31 422 SER B N 1
ATOM 6936 C CA . SER B 1 422 ? 22.984 41.406 -24 1 80.31 422 SER B CA 1
ATOM 6937 C C . SER B 1 422 ? 22.203 40.906 -25.203 1 80.31 422 SER B C 1
ATOM 6939 O O . SER B 1 422 ? 22.516 41.25 -26.344 1 80.31 422 SER B O 1
ATOM 6941 N N . PHE B 1 423 ? 21.219 40.188 -25 1 83 423 PHE B N 1
ATOM 6942 C CA . PHE B 1 423 ? 20.375 39.656 -26.062 1 83 423 PHE B CA 1
ATOM 6943 C C . PHE B 1 423 ? 19.609 40.781 -26.75 1 83 423 PHE B C 1
ATOM 6945 O O . PHE B 1 423 ? 19.547 40.812 -27.984 1 83 423 PHE B O 1
ATOM 6952 N N . ALA B 1 424 ? 19.109 41.656 -26 1 80.38 424 ALA B N 1
ATOM 6953 C CA . ALA B 1 424 ? 18.359 42.781 -26.547 1 80.38 424 ALA B CA 1
ATOM 6954 C C . ALA B 1 424 ? 19.25 43.656 -27.406 1 80.38 424 ALA B C 1
ATOM 6956 O O . ALA B 1 424 ? 18.844 44.094 -28.484 1 80.38 424 ALA B O 1
ATOM 6957 N N . ILE B 1 425 ? 20.391 43.875 -27 1 77.75 425 ILE B N 1
ATOM 6958 C CA . ILE B 1 425 ? 21.328 44.719 -27.734 1 77.75 425 ILE B CA 1
ATOM 6959 C C . ILE B 1 425 ? 21.703 44.062 -29.047 1 77.75 425 ILE B C 1
ATOM 6961 O O . ILE B 1 425 ? 21.656 44.719 -30.109 1 77.75 425 ILE B O 1
ATOM 6965 N N . ILE B 1 426 ? 21.922 42.844 -28.953 1 76.69 426 ILE B N 1
ATOM 6966 C CA . ILE B 1 426 ? 22.375 42.125 -30.156 1 76.69 426 ILE B CA 1
ATOM 6967 C C . ILE B 1 426 ? 21.188 41.906 -31.094 1 76.69 426 ILE B C 1
ATOM 6969 O O . ILE B 1 426 ? 21.312 42.031 -32.312 1 76.69 426 ILE B O 1
ATOM 6973 N N . PHE B 1 427 ? 20.062 41.656 -30.531 1 77.25 427 PHE B N 1
ATOM 6974 C CA . PHE B 1 427 ? 18.844 41.5 -31.328 1 77.25 427 PHE B CA 1
ATOM 6975 C C . PHE B 1 427 ? 18.484 42.781 -32.031 1 77.25 427 PHE B C 1
ATOM 6977 O O . PHE B 1 427 ? 18.141 42.75 -33.219 1 77.25 427 PHE B O 1
ATOM 6984 N N . TRP B 1 428 ? 18.578 43.844 -31.453 1 73.81 428 TRP B N 1
ATOM 6985 C CA . TRP B 1 428 ? 18.203 45.125 -32.031 1 73.81 428 TRP B CA 1
ATOM 6986 C C . TRP B 1 428 ? 19.266 45.625 -33 1 73.81 428 TRP B C 1
ATOM 6988 O O . TRP B 1 428 ? 18.938 46.188 -34.062 1 73.81 428 TRP B O 1
ATOM 6998 N N . VAL B 1 429 ? 20.438 45.375 -32.688 1 69.69 429 VAL B N 1
ATOM 6999 C CA . VAL B 1 429 ? 21.516 45.906 -33.531 1 69.69 429 VAL B CA 1
ATOM 7000 C C . VAL B 1 429 ? 21.812 44.906 -34.656 1 69.69 429 VAL B C 1
ATOM 7002 O O . VAL B 1 429 ? 22.172 45.312 -35.75 1 69.69 429 VAL B O 1
ATOM 7005 N N . GLY B 1 430 ? 21.672 43.656 -34.281 1 62.09 430 GLY B N 1
ATOM 7006 C CA . GLY B 1 430 ? 22.109 42.625 -35.219 1 62.09 430 GLY B CA 1
ATOM 7007 C C . GLY B 1 430 ? 21.047 42.312 -36.281 1 62.09 430 GLY B C 1
ATOM 7008 O O . GLY B 1 430 ? 21.375 41.812 -37.344 1 62.09 430 GLY B O 1
ATOM 7009 N N . THR B 1 431 ? 19.766 42.375 -36 1 59.28 431 THR B N 1
ATOM 7010 C CA . THR B 1 431 ? 18.734 41.938 -36.938 1 59.28 431 THR B CA 1
ATOM 7011 C C . THR B 1 431 ? 18.359 43.062 -37.875 1 59.28 431 THR B C 1
ATOM 7013 O O . THR B 1 431 ? 17.344 43 -38.594 1 59.28 431 THR B O 1
ATOM 7016 N N . GLY B 1 432 ? 19 44 -38.156 1 52.84 432 GLY B N 1
ATOM 7017 C CA . GLY B 1 432 ? 18.672 45 -39.188 1 52.84 432 GLY B CA 1
ATOM 7018 C C . GLY B 1 432 ? 18.781 44.438 -40.594 1 52.84 432 GLY B C 1
ATOM 7019 O O . GLY B 1 432 ? 19.234 43.312 -40.812 1 52.84 432 GLY B O 1
ATOM 7020 N N . PRO B 1 433 ? 18.438 45.188 -41.75 1 48.62 433 PRO B N 1
ATOM 7021 C CA . PRO B 1 433 ? 18.5 44.875 -43.188 1 48.62 433 PRO B CA 1
ATOM 7022 C C . PRO B 1 433 ? 19.906 44.5 -43.656 1 48.62 433 PRO B C 1
ATOM 7024 O O . PRO B 1 433 ? 20.844 45.281 -43.438 1 48.62 433 PRO B O 1
ATOM 7027 N N . GLY B 1 434 ? 20.297 43.125 -44.031 1 54.03 434 GLY B N 1
ATOM 7028 C CA . GLY B 1 434 ? 21.531 42.562 -44.562 1 54.03 434 GLY B CA 1
ATOM 7029 C C . GLY B 1 434 ? 22.203 41.625 -43.594 1 54.03 434 GLY B C 1
ATOM 7030 O O . GLY B 1 434 ? 23.203 41 -43.938 1 54.03 434 GLY B O 1
ATOM 7031 N N . ASN B 1 435 ? 21.984 41.844 -42.25 1 56.06 435 ASN B N 1
ATOM 7032 C CA . ASN B 1 435 ? 22.812 41.188 -41.25 1 56.06 435 ASN B CA 1
ATOM 7033 C C . ASN B 1 435 ? 22.312 39.781 -40.906 1 56.06 435 ASN B C 1
ATOM 7035 O O . ASN B 1 435 ? 21.422 39.281 -41.594 1 56.06 435 ASN B O 1
ATOM 7039 N N . LEU B 1 436 ? 22.438 39.312 -39.531 1 58.88 436 LEU B N 1
ATOM 7040 C CA . LEU B 1 436 ? 22.25 37.938 -39.062 1 58.88 436 LEU B CA 1
ATOM 7041 C C . LEU B 1 436 ? 20.766 37.594 -39.031 1 58.88 436 LEU B C 1
ATOM 7043 O O . LEU B 1 436 ? 19.906 38.438 -38.781 1 58.88 436 LEU B O 1
ATOM 7047 N N . GLU B 1 437 ? 20.375 36.625 -39.719 1 66.88 437 GLU B N 1
ATOM 7048 C CA . GLU B 1 437 ? 19 36.125 -39.688 1 66.88 437 GLU B CA 1
ATOM 7049 C C . GLU B 1 437 ? 18.484 36 -38.25 1 66.88 437 GLU B C 1
ATOM 7051 O O . GLU B 1 437 ? 19.203 35.562 -37.344 1 66.88 437 GLU B O 1
ATOM 7056 N N . VAL B 1 438 ? 17.328 36.531 -37.969 1 71.19 438 VAL B N 1
ATOM 7057 C CA . VAL B 1 438 ? 16.656 36.594 -36.656 1 71.19 438 VAL B CA 1
ATOM 7058 C C . VAL B 1 438 ? 16.672 35.188 -36 1 71.19 438 VAL B C 1
ATOM 7060 O O . VAL B 1 438 ? 16.891 35.094 -34.812 1 71.19 438 VAL B O 1
ATOM 7063 N N . THR B 1 439 ? 16.547 34.281 -36.75 1 73.5 439 THR B N 1
ATOM 7064 C CA . THR B 1 439 ? 16.5 32.906 -36.219 1 73.5 439 THR B CA 1
ATOM 7065 C C . THR B 1 439 ? 17.859 32.469 -35.688 1 73.5 439 THR B C 1
ATOM 7067 O O . THR B 1 439 ? 17.953 31.781 -34.656 1 73.5 439 THR B O 1
ATOM 7070 N N . GLN B 1 440 ? 18.812 33 -36.188 1 72.62 440 GLN B N 1
ATOM 7071 C CA . GLN B 1 440 ? 20.156 32.625 -35.75 1 72.62 440 GLN B CA 1
ATOM 7072 C C . GLN B 1 440 ? 20.531 33.344 -34.469 1 72.62 440 GLN B C 1
ATOM 7074 O O . GLN B 1 440 ? 21.203 32.75 -33.594 1 72.62 440 GLN B O 1
ATOM 7079 N N . VAL B 1 441 ? 20.062 34.406 -34.375 1 74.81 441 VAL B N 1
ATOM 7080 C CA . VAL B 1 441 ? 20.406 35.219 -33.219 1 74.81 441 VAL B CA 1
ATOM 7081 C C . VAL B 1 441 ? 19.703 34.656 -31.969 1 74.81 441 VAL B C 1
ATOM 7083 O O . VAL B 1 441 ? 20.234 34.75 -30.859 1 74.81 441 VAL B O 1
ATOM 7086 N N . ILE B 1 442 ? 18.688 33.938 -32.25 1 77.94 442 ILE B N 1
ATOM 7087 C CA . ILE B 1 442 ? 17.906 33.375 -31.156 1 77.94 442 ILE B CA 1
ATOM 7088 C C . ILE B 1 442 ? 18.391 31.953 -30.859 1 77.94 442 ILE B C 1
ATOM 7090 O O . ILE B 1 442 ? 18.594 31.609 -29.688 1 77.94 442 ILE B O 1
ATOM 7094 N N . ILE B 1 443 ? 18.703 31.297 -31.781 1 79.62 443 ILE B N 1
ATOM 7095 C CA . ILE B 1 443 ? 18.922 29.859 -31.609 1 79.62 443 ILE B CA 1
ATOM 7096 C C . ILE B 1 443 ? 20.359 29.609 -31.172 1 79.62 443 ILE B C 1
ATOM 7098 O O . ILE B 1 443 ? 20.609 28.75 -30.312 1 79.62 443 ILE B O 1
ATOM 7102 N N . LEU B 1 444 ? 21.234 30.359 -31.594 1 78.44 444 LEU B N 1
ATOM 7103 C CA . LEU B 1 444 ? 22.641 30.031 -31.359 1 78.44 444 LEU B CA 1
ATOM 7104 C C . LEU B 1 444 ? 23.016 30.25 -29.906 1 78.44 444 LEU B C 1
ATOM 7106 O O . LEU B 1 444 ? 23.656 29.391 -29.281 1 78.44 444 LEU B O 1
ATOM 7110 N N . PRO B 1 445 ? 22.578 31.297 -29.344 1 81.88 445 PRO B N 1
ATOM 7111 C CA . PRO B 1 445 ? 22.922 31.438 -27.922 1 81.88 445 PRO B CA 1
ATOM 7112 C C . PRO B 1 445 ? 22.25 30.375 -27.047 1 81.88 445 PRO B C 1
ATOM 7114 O O . PRO B 1 445 ? 22.844 29.922 -26.062 1 81.88 445 PRO B O 1
ATOM 7117 N N . ILE B 1 446 ? 21.188 29.938 -27.469 1 81.94 446 ILE B N 1
ATOM 7118 C CA . ILE B 1 446 ? 20.484 28.906 -26.703 1 81.94 446 ILE B CA 1
ATOM 7119 C C . ILE B 1 446 ? 21.203 27.562 -26.859 1 81.94 446 ILE B C 1
ATOM 7121 O O . ILE B 1 446 ? 21.375 26.828 -25.891 1 81.94 446 ILE B O 1
ATOM 7125 N N . LEU B 1 447 ? 21.688 27.391 -27.938 1 80.56 447 LEU B N 1
ATOM 7126 C CA . LEU B 1 447 ? 22.406 26.141 -28.188 1 80.56 447 LEU B CA 1
ATOM 7127 C C . LEU B 1 447 ? 23.734 26.109 -27.453 1 80.56 447 LEU B C 1
ATOM 7129 O O . LEU B 1 447 ? 24.125 25.062 -26.922 1 80.56 447 LEU B O 1
ATOM 7133 N N . THR B 1 448 ? 24.344 27.188 -27.406 1 83 448 THR B N 1
ATOM 7134 C CA . THR B 1 448 ? 25.625 27.234 -26.719 1 83 448 THR B CA 1
ATOM 7135 C C . THR B 1 448 ? 25.422 27.172 -25.203 1 83 448 THR B C 1
ATOM 7137 O O . THR B 1 448 ? 26.234 26.578 -24.484 1 83 448 THR B O 1
ATOM 7140 N N . ALA B 1 449 ? 24.391 27.672 -24.797 1 84.94 449 ALA B N 1
ATOM 7141 C CA . ALA B 1 449 ? 24.047 27.562 -23.391 1 84.94 449 ALA B CA 1
ATOM 7142 C C . ALA B 1 449 ? 23.797 26.094 -23 1 84.94 449 ALA B C 1
ATOM 7144 O O . ALA B 1 449 ? 24.312 25.625 -21.984 1 84.94 449 ALA B O 1
ATOM 7145 N N . LEU B 1 450 ? 23.125 25.469 -23.812 1 81.19 450 LEU B N 1
ATOM 7146 C CA . LEU B 1 450 ? 22.797 24.078 -23.547 1 81.19 450 LEU B CA 1
ATOM 7147 C C . LEU B 1 450 ? 24.031 23.188 -23.641 1 81.19 450 LEU B C 1
ATOM 7149 O O . LEU B 1 450 ? 24.203 22.266 -22.844 1 81.19 450 LEU B O 1
ATOM 7153 N N . SER B 1 451 ? 24.859 23.594 -24.422 1 79.5 451 SER B N 1
ATOM 7154 C CA . SER B 1 451 ? 26.109 22.859 -24.578 1 79.5 451 SER B CA 1
ATOM 7155 C C . SER B 1 451 ? 27.016 23.031 -23.375 1 79.5 451 SER B C 1
ATOM 7157 O O . SER B 1 451 ? 27.641 22.078 -22.906 1 79.5 45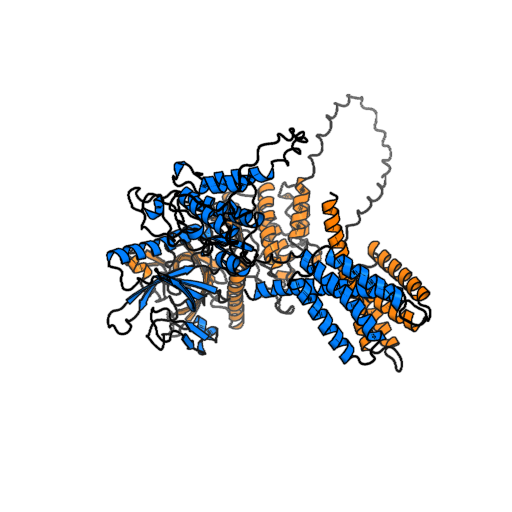1 SER B O 1
ATOM 7159 N N . ALA B 1 452 ? 27.047 24.203 -22.938 1 81.5 452 ALA B N 1
ATOM 7160 C CA . ALA B 1 452 ? 27.875 24.484 -21.766 1 81.5 452 ALA B CA 1
ATOM 7161 C C . ALA B 1 452 ? 27.359 23.75 -20.531 1 81.5 452 ALA B C 1
ATOM 7163 O O . ALA B 1 452 ? 28.141 23.219 -19.75 1 81.5 452 ALA B O 1
ATOM 7164 N N . VAL B 1 453 ? 26.125 23.719 -20.453 1 80.88 453 VAL B N 1
ATOM 7165 C CA . VAL B 1 453 ? 25.516 23 -19.328 1 80.88 453 VAL B CA 1
ATOM 7166 C C . VAL B 1 453 ? 25.812 21.516 -19.453 1 80.88 453 VAL B C 1
ATOM 7168 O O . VAL B 1 453 ? 26.172 20.859 -18.469 1 80.88 453 VAL B O 1
ATOM 7171 N N . ALA B 1 454 ? 25.781 21.078 -20.562 1 79.19 454 ALA B N 1
ATOM 7172 C CA . ALA B 1 454 ? 26.031 19.672 -20.812 1 79.19 454 ALA B CA 1
ATOM 7173 C C . ALA B 1 454 ? 27.484 19.297 -20.516 1 79.19 454 ALA B C 1
ATOM 7175 O O . ALA B 1 454 ? 27.75 18.281 -19.891 1 79.19 454 ALA B O 1
ATOM 7176 N N . VAL B 1 455 ? 28.328 20.141 -20.859 1 77.69 455 VAL B N 1
ATOM 7177 C CA . VAL B 1 455 ? 29.75 19.922 -20.641 1 77.69 455 VAL B CA 1
ATOM 7178 C C . VAL B 1 455 ? 30.062 19.984 -19.156 1 77.69 455 VAL B C 1
ATOM 7180 O O . VAL B 1 455 ? 30.781 19.125 -18.625 1 77.69 455 VAL B O 1
ATOM 7183 N N . THR B 1 456 ? 29.453 20.891 -18.562 1 78.25 456 THR B N 1
ATOM 7184 C CA . THR B 1 456 ? 29.703 21.047 -17.141 1 78.25 456 THR B CA 1
ATOM 7185 C C . THR B 1 456 ? 29.125 19.875 -16.359 1 78.25 456 THR B C 1
ATOM 7187 O O . THR B 1 456 ? 29.766 19.359 -15.438 1 78.25 456 THR B O 1
ATOM 7190 N N . ALA B 1 457 ? 28.047 19.531 -16.75 1 76.56 457 ALA B N 1
ATOM 7191 C CA . ALA B 1 457 ? 27.406 18.391 -16.094 1 76.56 457 ALA B CA 1
ATOM 7192 C C . ALA B 1 457 ? 28.203 17.109 -16.328 1 76.56 457 ALA B C 1
ATOM 7194 O O . ALA B 1 457 ? 28.391 16.312 -15.422 1 76.56 457 ALA B O 1
ATOM 7195 N N . LEU B 1 458 ? 28.75 17.078 -17.406 1 70.56 458 LEU B N 1
ATOM 7196 C CA . LEU B 1 458 ? 29.578 15.938 -17.781 1 70.56 458 LEU B CA 1
ATOM 7197 C C . LEU B 1 458 ? 30.875 15.93 -16.984 1 70.56 458 LEU B C 1
ATOM 7199 O O . LEU B 1 458 ? 31.297 14.883 -16.5 1 70.56 458 LEU B O 1
ATOM 7203 N N . PHE B 1 459 ? 31.438 16.984 -16.906 1 71.19 459 PHE B N 1
ATOM 7204 C CA . PHE B 1 459 ? 32.688 17.109 -16.141 1 71.19 459 PHE B CA 1
ATOM 7205 C C . PHE B 1 459 ? 32.469 16.781 -14.672 1 71.19 459 PHE B C 1
ATOM 7207 O O . PHE B 1 459 ? 33.281 16.109 -14.047 1 71.19 459 PHE B O 1
ATOM 7214 N N . ARG B 1 460 ? 31.422 17.172 -14.328 1 69.94 460 ARG B N 1
ATOM 7215 C CA . ARG B 1 460 ? 31.125 16.891 -12.93 1 69.94 460 ARG B CA 1
ATOM 7216 C C . ARG B 1 460 ? 30.859 15.406 -12.703 1 69.94 460 ARG B C 1
ATOM 7218 O O . ARG B 1 460 ? 31.266 14.844 -11.688 1 69.94 460 ARG B O 1
ATOM 7225 N N . LEU B 1 461 ? 30.266 14.906 -13.57 1 66.38 461 LEU B N 1
ATOM 7226 C CA . LEU B 1 461 ? 30 13.477 -13.5 1 66.38 461 LEU B CA 1
ATOM 7227 C C . LEU B 1 461 ? 31.297 12.68 -13.578 1 66.38 461 LEU B C 1
ATOM 7229 O O . LEU B 1 461 ? 31.5 11.742 -12.805 1 66.38 461 LEU B O 1
ATOM 7233 N N . ILE B 1 462 ? 32.125 13.062 -14.367 1 63.84 462 ILE B N 1
ATOM 7234 C CA . ILE B 1 462 ? 33.406 12.422 -14.523 1 63.84 462 ILE B CA 1
ATOM 7235 C C . ILE B 1 462 ? 34.25 12.641 -13.258 1 63.84 462 ILE B C 1
ATOM 7237 O O . ILE B 1 462 ? 34.875 11.703 -12.742 1 63.84 462 ILE B O 1
ATOM 7241 N N . TYR B 1 463 ? 34.188 13.789 -12.867 1 64.12 463 TYR B N 1
ATOM 7242 C CA . TYR B 1 463 ? 34.938 14.117 -11.664 1 64.12 463 TYR B CA 1
ATOM 7243 C C . TYR B 1 463 ? 34.406 13.305 -10.477 1 64.12 463 TYR B C 1
ATOM 7245 O O . TYR B 1 463 ? 35.219 12.805 -9.672 1 64.12 463 TYR B O 1
ATOM 7253 N N . GLY B 1 464 ? 33.25 13.203 -10.516 1 61.38 464 GLY B N 1
ATOM 7254 C CA . GLY B 1 464 ? 32.688 12.398 -9.461 1 61.38 464 GLY B CA 1
ATOM 7255 C C . GLY B 1 464 ? 33.062 10.93 -9.539 1 61.38 464 GLY B C 1
ATOM 7256 O O . GLY B 1 464 ? 33.375 10.305 -8.523 1 61.38 464 GLY B O 1
ATOM 7257 N N . ILE B 1 465 ? 33.188 10.523 -10.586 1 59.28 465 ILE B N 1
ATOM 7258 C CA . ILE B 1 465 ? 33.594 9.141 -10.805 1 59.28 465 ILE B CA 1
ATOM 7259 C C . ILE B 1 465 ? 35.062 8.992 -10.484 1 59.28 465 ILE B C 1
ATOM 7261 O O . ILE B 1 465 ? 35.469 8.039 -9.812 1 59.28 465 ILE B O 1
ATOM 7265 N N . LEU B 1 466 ? 35.781 9.891 -10.898 1 56.56 466 LEU B N 1
ATOM 7266 C CA . LEU B 1 466 ? 37.219 9.836 -10.664 1 56.56 466 LEU B CA 1
ATOM 7267 C C . LEU B 1 466 ? 37.531 9.984 -9.18 1 56.56 466 LEU B C 1
ATOM 7269 O O . LEU B 1 466 ? 38.438 9.32 -8.656 1 56.56 466 LEU B O 1
ATOM 7273 N N . LYS B 1 467 ? 36.812 10.797 -8.703 1 57.22 467 LYS B N 1
ATOM 7274 C CA . LYS B 1 467 ? 37.031 10.984 -7.273 1 57.22 467 LYS B CA 1
ATOM 7275 C C . LYS B 1 467 ? 36.719 9.703 -6.5 1 57.22 467 LYS B C 1
ATOM 7277 O O . LYS B 1 467 ? 37.438 9.367 -5.543 1 57.22 467 LYS B O 1
ATOM 7282 N N . ARG B 1 468 ? 35.906 9.039 -6.98 1 54.31 468 ARG B N 1
ATOM 7283 C CA . ARG B 1 468 ? 35.562 7.785 -6.324 1 54.31 468 ARG B CA 1
ATOM 7284 C C . ARG B 1 468 ? 36.562 6.699 -6.637 1 54.31 468 ARG B C 1
ATOM 7286 O O . ARG B 1 468 ? 36.812 5.82 -5.812 1 54.31 468 ARG B O 1
ATOM 7293 N N . LEU B 1 469 ? 37.156 6.816 -7.645 1 50.88 469 LEU B N 1
ATOM 7294 C CA . LEU B 1 469 ? 38.219 5.859 -8.016 1 50.88 469 LEU B CA 1
ATOM 7295 C C . LEU B 1 469 ? 39.531 6.176 -7.301 1 50.88 469 LEU B C 1
ATOM 7297 O O . LEU B 1 469 ? 40.312 5.27 -6.996 1 50.88 469 LEU B O 1
ATOM 7301 N N . ILE B 1 470 ? 39.656 7.438 -7.086 1 50.22 470 ILE B N 1
ATOM 7302 C CA . ILE B 1 470 ? 40.938 7.785 -6.453 1 50.22 470 ILE B CA 1
ATOM 7303 C C . ILE B 1 470 ? 40.781 7.746 -4.934 1 50.22 470 ILE B C 1
ATOM 7305 O O . ILE B 1 470 ? 41.719 7.469 -4.211 1 50.22 470 ILE B O 1
ATOM 7309 N N . SER B 1 471 ? 39.719 7.891 -4.547 1 45.31 471 SER B N 1
ATOM 7310 C CA . SER B 1 471 ? 39.656 7.785 -3.094 1 45.31 471 SER B CA 1
ATOM 7311 C C . SER B 1 471 ? 39.562 6.332 -2.648 1 45.31 471 SER B C 1
ATOM 7313 O O . SER B 1 471 ? 38.906 5.523 -3.307 1 45.31 471 SER B O 1
#

Organism: NCBI:txid376219

Foldseek 3Di:
DWFAAFDPPQPDRIDDDPVCVDLVCVLPPQWDADPRFGGTQCPVSFKGFHAWPDADQQWTKTWIFGSPDPVRAIKIKTKGDHDPPDDPVRSVVSVVLVVVLLVLLCPCQVVDPQEWHWDDKDKDWTQDGVDRDIDIMIMTMTGDAAFAFQLVVCVQQNADDPVVLLVVLLQVLVVLQVCVVQQKDQQEDARRQWGQHLVRHIHGHDSSQMDGRPPDQPDFRPCDHDPLQFAPCSNVRHDDASLRVLSSSLSRSLCRQQVDGSVVQADPVVRAGHRVVRGDDDPLVVVLSRQSNDRDSVSHDRGSVVSNVSSVVVVPDDPPPDPPPPPPPDDPPDDDPDPPCPPPPPDPPDPDRDHDADPVQVLLLLLLLQLVLQLQLQVCVQVDPDDVVSCVVSVVVSVVSVVCVVVPVADDVRSVVVSVVSLVVCLVVAPDPPGDPNVSSPVRSNVSSVVSSVVVVVVVVVCSVVVVVVD/DWFAAFDPPQPDRIDDDPVCVDLVCVLPPQWDADPRFGHTQCPVSFKGFHAWPDADQQWTKTWIFGSPDPVRAIKIKTKGDHDPPDDPVRSVVSVVLVVVLLVLLCPCQVVDPQEWHWDDKDKDWTQDGVDRDIDIMIMTMTGDAAFAFQLVVCVVPNADDPVVLLVVLLQVLVVLQSQVVQQKDQQEDARRQWGQHPVRHIHGHDSSQMDHNPPDQPDFRPCDYDPLQFAPCSNVRHDDASLRVLSSSLLRSLCRQQVDGSVVQADPVVRAGHRVVRGDDDPLVVVLSRQSNDRDSVSHDRGSVVSSVSSVVVVPDPDPPDPPDPPPPDPDDDPDDPPDDPPPPPPPDDPDDDDDADPVQQLLLLLLLQLVLQLLLQVCVVVDPDDVVSCVVSVVVSVVSVVCVVVPVADDVSSVVVSVVSLVVCLVVACDPPGDPNVCSPVRSNVRSVVSSVVSVVVVVVVVVVVVVVD

Radius of gyration: 35.89 Å; Cα contacts (8 Å, |Δi|>4): 1332; chains: 2; bounding box: 95×99×102 Å

Solvent-accessible surface area (backbone atoms only — not comparable to full-atom values): 52112 Å² total; per-residue (Å²): 64,68,38,29,47,79,57,87,81,53,88,60,36,73,39,81,40,66,68,49,63,38,66,72,47,49,60,62,58,70,76,49,60,34,86,74,58,53,40,68,38,39,46,86,63,41,35,37,27,54,41,80,72,44,74,59,79,61,22,38,33,24,38,24,31,30,55,34,36,83,78,42,45,64,28,31,39,32,34,56,36,76,52,91,81,52,51,73,68,54,43,51,51,52,50,48,35,53,51,47,26,48,43,50,29,56,62,46,13,84,72,35,94,44,32,55,36,54,73,33,44,47,72,43,80,33,66,33,69,98,43,92,53,71,40,80,40,40,38,39,30,29,53,54,75,60,59,46,28,43,44,56,46,37,71,74,47,29,51,46,52,65,69,53,46,50,50,51,48,54,55,49,33,54,52,45,40,54,41,44,71,68,43,35,39,51,55,54,51,40,40,76,29,29,30,31,31,81,88,63,51,66,28,55,48,73,49,60,54,48,42,60,62,88,49,65,82,79,57,61,44,90,54,69,64,52,87,63,33,56,44,61,44,47,72,70,23,36,80,77,48,60,31,46,39,45,23,8,45,34,46,36,45,52,24,41,46,56,65,46,58,50,68,78,30,44,37,78,88,76,69,40,78,61,54,71,91,69,48,91,65,58,66,68,58,53,53,53,42,52,35,30,58,42,78,48,67,87,68,26,54,71,43,44,63,56,50,51,52,56,56,59,55,61,73,66,61,67,77,73,72,75,73,70,80,75,70,79,71,77,79,76,76,79,81,79,78,83,77,76,80,75,79,71,77,76,70,78,80,72,81,76,56,65,77,80,79,51,71,65,52,50,43,51,48,28,28,48,50,17,26,51,46,34,50,49,49,53,53,37,58,73,73,45,88,50,65,70,56,43,52,50,54,48,48,52,54,49,49,50,53,51,48,36,45,76,67,56,77,49,52,77,70,46,51,55,49,51,53,49,50,54,47,50,50,47,53,65,64,38,49,46,97,93,58,57,56,63,66,53,67,57,47,45,19,52,50,32,9,51,46,34,31,48,49,52,51,46,48,49,49,45,46,51,50,48,50,56,70,70,89,64,68,37,30,48,80,58,86,83,53,89,62,36,74,38,81,40,65,70,50,63,38,65,71,46,51,60,64,58,71,77,50,59,34,86,74,59,53,41,69,38,40,47,87,64,41,36,38,28,54,42,81,72,46,74,60,80,62,22,37,33,24,38,22,30,29,56,33,36,82,79,42,45,64,27,32,38,33,34,55,36,74,51,90,83,52,52,73,68,54,42,51,50,52,50,49,35,54,51,47,24,48,43,50,28,56,62,45,12,83,73,34,96,45,31,56,37,54,73,34,45,46,72,45,81,33,67,33,69,99,42,92,53,70,39,79,40,41,38,39,30,30,54,56,76,65,60,45,29,44,45,58,47,37,71,73,74,42,54,43,53,64,68,54,45,51,52,51,49,53,55,50,33,55,52,44,40,54,41,44,71,68,43,36,38,51,55,53,52,40,39,76,30,29,31,31,31,82,90,64,50,66,27,56,50,74,49,60,55,48,42,59,64,86,51,65,83,82,57,60,44,90,54,70,62,50,88,64,32,56,44,62,45,47,72,71,23,36,81,78,49,62,30,46,41,45,23,8,45,33,46,36,46,52,26,42,45,56,65,45,58,50,68,79,30,44,37,79,88,76,70,40,77,60,55,69,91,69,49,91,66,58,68,66,58,52,52,52,41,53,33,30,59,42,79,48,66,88,67,27,51,69,42,43,65,55,52,52,52,58,55,60,60,60,73,69,63,70,76,74,72,74,75,71,80,77,69,81,73,73,84,76,73,86,72,82,79,73,82,71,81,80,74,80,76,77,74,73,81,73,78,76,77,76,74,78,82,50,70,64,53,51,41,50,48,27,26,48,51,17,26,52,46,34,50,49,48,53,52,38,59,73,73,43,91,52,68,69,57,43,52,49,53,49,48,51,54,49,50,52,52,49,47,36,44,74,69,56,77,51,55,78,70,48,52,56,51,50,52,51,51,53,46,50,52,46,51,66,67,38,48,45,97,92,55,56,56,65,65,52,68,56,47,45,20,53,51,32,11,53,48,32,29,50,50,50,52,47,50,49,52,48,48,52,50,46,49,57,68,70,95

InterPro domains:
  IPR000719 Protein kinase domain [PF00069] (48-304)
  IPR000719 Protein kinase domain [PS50011] (47-315)
  IPR000719 Protein kinase domain [SM00220] (47-315)
  IPR011009 Protein kinase-like domain superfamily [SSF56112] (21-355)
  IPR017441 Protein kinase, ATP binding site [PS00107] (53-78)
  IPR061456 Serine/threonine-protein kinase B/F, N-terminal domain [NF045510] (4-41)

Nearest PDB structures (foldseek):
  2jed-assembly2_B  TM=7.888E-01  e=6.988E-16  Homo sapiens
  1xjd-assembly1_A  TM=7.935E-01  e=7.667E-15  Homo sapiens
  2jed-assembly1_A  TM=7.882E-01  e=8.571E-15  Homo sapiens
  5f9e-assembly2_B  TM=7.252E-01  e=2.813E-15  Homo sapiens
  3a8w-assembly3_A  TM=7.549E-01  e=1.736E-13  Homo sapiens

Secondary structure (DSSP, 8-state):
-EEE--STT-S--EEE-GGGGSHHHHHH----B-TTT--BSEETTTEEEEEEEEEETTEEEEEEEETTSTT--EEEEEEE---TT--HHHHHHHHHHHHHHHHHHHHHTTT-TTSPPEEEEEEEEE--SSSSS-EEEEEEEEE---EEEHHHHHHHH-SPPHHHHHHHHHHHHHHHHHHHHTTEE-----GGGEEEETTS-EEE---TT-EETTS-TT--------TTTS-HHHHTT----HHHHHHHHHHHHHHHHH---HHHHEETTTTEE--GGG----HHHHHHHHHHT-SSGGGS-SSHHHHHHHHHHTTT--------------------------------------PPPPHHHHHHHHHHHHHHHHHHHHHHHHH---HHHHHHHHHHHHHHHHHHHHTTSS-THHHHHHHHHHHHHHHHHHTSTTS--HHHHHHHHHHHHHHHHHHHHHHHHHHHHHHHHH-/-EEE--STT-S--EEE-GGGGSHHHHHH----B-TTT--BSEETTTEEEEEEEEEETTEEEEEEEETTSTT--EEEEEEE---TT--HHHHHHHHHHHHHHHHHHHHHTTT-TTSPPEEEEEEEEE--SSSSS-EEEEEEEEE---EEEHHHHHHHH-SPPHHHHHHHHHHHHHHHHHHHHTTEE-----GGGEEEETTS-EEE---TT-EETTS-TT--------TTTS-HHHHTT----HHHHHHHHHHHHHHHHH---HHHHEETTTTEE--GGG----HHHHHHHHHHT-SSGGGS-SSHHHHHHHHHHHHTS-------------------------------------PPPPHHHHHHHHHHHHHHHHHHHHHHHHH---HHHHHHHHHHHHHHHHHHHHTTSS-THHHHHHHHHHHHHHHHHHSSTTS--HHHHHHHHHHHHHHHHHHHHHHHHHHHHHHHHH-